Protein AF-0000000084509939 (afdb_homodimer)

Secondary structure (DSSP, 8-state):
-----------------------------------------------------------GGGG-HHHHHHHHHHS-HHHHHHHHTT-HHHHHHHHHHHTTSPEEHHHHHHHHS-EEE-TTTSSEEESSPPPHHHHHHIIIIIGGG--EEEE----STTS-PBPHHHHHHHHHH-SSS-S-TT--EEEE--SSHHHHHHGGGT--TT--EEEEEE-S--HHHHHHHHHHHHHH-TT-SEEEEEESS-HHHHHHHHHHHHHH-TT--EEEEETT---HHHHHHHHT-TT--EEEEE-PSPP--GGGTTT--GGGPPTTBSTT--EEEEE--HHHHHHHHHSTTB-GGG--EEEEE-SSPPPHHHHHHHHHHHHHH-TT--EEEEEE--S---SSPPPPPBHHHHGGGGG-SS--EEEEEESS--B--HHHHHHHHHH-TT--EEEE----S---TT----BGGGHHHHHHH-TT--EEE---BTTS-----SSPPPPPSS--EEE-TT-B--GGGHHHHHHHHHHHS-TTPEEE-S----TT---HHHHS-S---S-HHHHHHHHHHHHHHHHHHHHHHHHHHHHHHHHHHHHHHHHHHHHHHHHHHH--/-----------------------------------------------------------GGGG-HHHHHHHHHHS-HHHHHHHHTT-HHHHHHHHHHHTTSPEEHHHHHHHHS-EEE-TTTS-EEESSPPPHHHHHHIIIIIGGG--EEEE----STTS-PBPHHHHHHHHHH-SSS-S-TT--EEEE--SSHHHHHHGGGT--TT--EEEEEE-S--HHHHHHHHHHHHHH-TT-SEEEEEESS-HHHHHHHHHHHHHH-TT--EEEEETT---HHHHHHHHT-TT--EEEEE-PSPP--GGGTTT--GGGPPTTBSTT--EEEEE--HHHHHHHHHSTTB-GGG--EEEEE-SSPPPHHHHHHHHHHHHHH-TT--EEEEEE--S---SSPPPPPBHHHHGGGGG-SS--EEEEEESS--B--HHHHHHHHHH-TT--EEEE----S---TT----BGGGHHHHHHH-TT--EEE---BTTS-----SSPPPPPSS--EEE-TT-B--GGGHHHHHHHHHHHS-TTPEEE-S----TT---HHHHSSS---S-HHHHHHHHHHHHHHHHHHHHHHHHHHHHHHHHHHHHHHHHHHHHHHHHHHH--

InterPro domains:
  IPR032675 Leucine-rich repeat domain superfamily [G3DSA:3.80.10.10] (161-528)

Structure (mmCIF, N/CA/C/O backbone):
data_AF-0000000084509939-model_v1
#
loop_
_entity.id
_entity.type
_entity.pdbx_description
1 polymer 'Leucine-rich repeat-containing G-protein coupled receptor 4'
#
loop_
_atom_site.group_PDB
_atom_site.id
_atom_site.type_symbol
_atom_site.label_atom_id
_atom_site.label_alt_id
_atom_site.label_comp_id
_atom_site.label_asym_id
_atom_site.label_entity_id
_atom_site.label_seq_id
_atom_site.pdbx_PDB_ins_code
_atom_site.Cartn_x
_atom_site.Cartn_y
_atom_site.Cartn_z
_atom_site.occupancy
_atom_site.B_iso_or_equiv
_atom_site.auth_seq_id
_atom_site.auth_comp_id
_atom_site.auth_asym_id
_atom_site.auth_atom_id
_atom_site.pdbx_PDB_model_num
ATOM 1 N N . MET A 1 1 ? -34.281 -9.242 31.359 1 20.73 1 MET A N 1
ATOM 2 C CA . MET A 1 1 ? -34.844 -9.719 30.094 1 20.73 1 MET A CA 1
ATOM 3 C C . MET A 1 1 ? -34.188 -9 28.906 1 20.73 1 MET A C 1
ATOM 5 O O . MET A 1 1 ? -34.375 -7.789 28.75 1 20.73 1 MET A O 1
ATOM 9 N N . ALA A 1 2 ? -32.906 -9.43 28.641 1 23.05 2 ALA A N 1
ATOM 10 C CA . ALA A 1 2 ? -31.812 -8.883 27.828 1 23.05 2 ALA A CA 1
ATOM 11 C C . ALA A 1 2 ? -32.219 -8.727 26.375 1 23.05 2 ALA A C 1
ATOM 13 O O . ALA A 1 2 ? -32.656 -9.695 25.734 1 23.05 2 ALA A O 1
ATOM 14 N N . ASN A 1 3 ? -32.938 -7.637 26 1 22.17 3 ASN A N 1
ATOM 15 C CA . ASN A 1 3 ? -33.562 -7.363 24.703 1 22.17 3 ASN A CA 1
ATOM 16 C C . ASN A 1 3 ? -32.562 -7.547 23.562 1 22.17 3 ASN A C 1
ATOM 18 O O . ASN A 1 3 ? -31.531 -6.867 23.516 1 22.17 3 ASN A O 1
ATOM 22 N N . ASP A 1 4 ? -32.375 -8.812 23.109 1 22.84 4 ASP A N 1
ATOM 23 C CA . ASP A 1 4 ? -31.594 -9.453 22.062 1 22.84 4 ASP A CA 1
ATOM 24 C C . ASP A 1 4 ? -31.781 -8.75 20.719 1 22.84 4 ASP A C 1
ATOM 26 O O . ASP A 1 4 ? -32.75 -9.008 20 1 22.84 4 ASP A O 1
ATOM 30 N N . ASN A 1 5 ? -31.641 -7.41 20.656 1 23.88 5 ASN A N 1
ATOM 31 C CA . ASN A 1 5 ? -31.844 -6.664 19.422 1 23.88 5 ASN A CA 1
ATOM 32 C C . ASN A 1 5 ? -31.031 -7.242 18.281 1 23.88 5 ASN A C 1
ATOM 34 O O . ASN A 1 5 ? -29.797 -7.312 18.359 1 23.88 5 ASN A O 1
ATOM 38 N N . GLU A 1 6 ? -31.594 -8.18 17.5 1 23 6 GLU A N 1
ATOM 39 C CA . GLU A 1 6 ? -31.172 -8.898 16.297 1 23 6 GLU A CA 1
ATOM 40 C C . GLU A 1 6 ? -30.719 -7.938 15.203 1 23 6 GLU A C 1
ATOM 42 O O . GLU A 1 6 ? -31.516 -7.152 14.688 1 23 6 GLU A O 1
ATOM 47 N N . THR A 1 7 ? -29.594 -7.266 15.336 1 23.66 7 THR A N 1
ATOM 48 C CA . THR A 1 7 ? -29.094 -6.391 14.289 1 23.66 7 THR A CA 1
ATOM 49 C C . THR A 1 7 ? -28.938 -7.152 12.977 1 23.66 7 THR A C 1
ATOM 51 O O . THR A 1 7 ? -28.234 -8.164 12.922 1 23.66 7 THR A O 1
ATOM 54 N N . ILE A 1 8 ? -29.906 -7.137 12.117 1 23.52 8 ILE A N 1
ATOM 55 C CA . ILE A 1 8 ? -29.969 -7.672 10.766 1 23.52 8 ILE A CA 1
ATOM 56 C C . ILE A 1 8 ? -28.828 -7.094 9.93 1 23.52 8 ILE A C 1
ATOM 58 O O . ILE A 1 8 ? -28.703 -5.875 9.797 1 23.52 8 ILE A O 1
ATOM 62 N N . VAL A 1 9 ? -27.656 -7.695 9.953 1 24.16 9 VAL A N 1
ATOM 63 C CA . VAL A 1 9 ? -26.547 -7.27 9.117 1 24.16 9 VAL A CA 1
ATOM 64 C C . VAL A 1 9 ? -26.859 -7.543 7.648 1 24.16 9 VAL A C 1
ATOM 66 O O . VAL A 1 9 ? -27.172 -8.68 7.277 1 24.16 9 VAL A O 1
ATOM 69 N N . ASN A 1 10 ? -27.375 -6.621 6.902 1 24.45 10 ASN A N 1
ATOM 70 C CA . ASN A 1 10 ? -27.625 -6.668 5.469 1 24.45 10 ASN A CA 1
ATOM 71 C C . ASN A 1 10 ? -26.375 -7.062 4.688 1 24.45 10 ASN A C 1
ATOM 73 O O . ASN A 1 10 ? -25.391 -6.312 4.656 1 24.45 10 ASN A O 1
ATOM 77 N N . VAL A 1 11 ? -26.141 -8.352 4.652 1 25.95 11 VAL A N 1
ATOM 78 C CA . VAL A 1 11 ? -25.031 -8.883 3.855 1 25.95 11 VAL A CA 1
ATOM 79 C C . VAL A 1 11 ? -25.375 -8.781 2.371 1 25.95 11 VAL A C 1
ATOM 81 O O . VAL A 1 11 ? -26.391 -9.32 1.922 1 25.95 11 VAL A O 1
ATOM 84 N N . PHE A 1 12 ? -25.031 -7.793 1.633 1 25.56 12 PHE A N 1
ATOM 85 C CA . PHE A 1 12 ? -25.188 -7.645 0.191 1 25.56 12 PHE A CA 1
ATOM 86 C C . PHE A 1 12 ? -24.484 -8.773 -0.55 1 25.56 12 PHE A C 1
ATOM 88 O O . PHE A 1 12 ? -23.266 -8.922 -0.438 1 25.56 12 PHE A O 1
ATOM 95 N N . ILE A 1 13 ? -25.188 -9.836 -0.765 1 26.2 13 ILE A N 1
ATOM 96 C CA . ILE A 1 13 ? -24.688 -10.945 -1.573 1 26.2 13 ILE A CA 1
ATOM 97 C C . ILE A 1 13 ? -24.703 -10.555 -3.049 1 26.2 13 ILE A C 1
ATOM 99 O O . ILE A 1 13 ? -25.766 -10.242 -3.602 1 26.2 13 ILE A O 1
ATOM 103 N N . VAL A 1 14 ? -23.672 -10.086 -3.648 1 27.58 14 VAL A N 1
ATOM 104 C CA . VAL A 1 14 ? -23.609 -9.797 -5.078 1 27.58 14 VAL A CA 1
ATOM 105 C C . VAL A 1 14 ? -23.719 -11.102 -5.871 1 27.58 14 VAL A C 1
ATOM 107 O O . VAL A 1 14 ? -22.969 -12.047 -5.641 1 27.58 14 VAL A O 1
ATOM 110 N N . PRO A 1 15 ? -24.844 -11.383 -6.508 1 26.11 15 PRO A N 1
ATOM 111 C CA . PRO A 1 15 ? -25.047 -12.609 -7.293 1 26.11 15 PRO A CA 1
ATOM 112 C C . PRO A 1 15 ? -23.984 -12.805 -8.367 1 26.11 15 PRO A C 1
ATOM 114 O O . PRO A 1 15 ? -23.422 -11.836 -8.867 1 26.11 15 PRO A O 1
ATOM 117 N N . PRO A 1 16 ? -23.375 -13.969 -8.438 1 25.27 16 PRO A N 1
ATOM 118 C CA . PRO A 1 16 ? -22.391 -14.266 -9.477 1 25.27 16 PRO A CA 1
ATOM 119 C C . PRO A 1 16 ? -22.922 -14.023 -10.883 1 25.27 16 PRO A C 1
ATOM 121 O O . PRO A 1 16 ? -24.109 -14.25 -11.141 1 25.27 16 PRO A O 1
ATOM 124 N N . SER A 1 17 ? -22.484 -13.047 -11.641 1 26.73 17 SER A N 1
ATOM 125 C CA . SER A 1 17 ? -22.891 -12.703 -13 1 26.73 17 SER A CA 1
ATOM 126 C C . SER A 1 17 ? -22.844 -13.922 -13.914 1 26.73 17 SER A C 1
ATOM 128 O O . SER A 1 17 ? -21.859 -14.648 -13.93 1 26.73 17 SER A O 1
ATOM 130 N N . ASP A 1 18 ? -23.984 -14.516 -14.289 1 26.31 18 ASP A N 1
ATOM 131 C CA . ASP A 1 18 ? -24.219 -15.555 -15.289 1 26.31 18 ASP A CA 1
ATOM 132 C C . ASP A 1 18 ? -23.5 -15.234 -16.594 1 26.31 18 ASP A C 1
ATOM 134 O O . ASP A 1 18 ? -23.641 -14.141 -17.141 1 26.31 18 ASP A O 1
ATOM 138 N N . GLU A 1 19 ? -22.375 -15.844 -16.922 1 25.52 19 GLU A N 1
ATOM 139 C CA . GLU A 1 19 ? -21.641 -15.82 -18.188 1 25.52 19 GLU A CA 1
ATOM 140 C C . GLU A 1 19 ? -22.562 -16.156 -19.359 1 25.52 19 GLU A C 1
ATOM 142 O O . GLU A 1 19 ? -23.016 -17.297 -19.484 1 25.52 19 GLU A O 1
ATOM 147 N N . SER A 1 20 ? -23.5 -15.242 -19.781 1 25.17 20 SER A N 1
ATOM 148 C CA . SER A 1 20 ? -24.359 -15.438 -20.938 1 25.17 20 SER A CA 1
ATOM 149 C C . SER A 1 20 ? -23.531 -15.789 -22.172 1 25.17 20 SER A C 1
ATOM 151 O O . SER A 1 20 ? -22.453 -15.234 -22.391 1 25.17 20 SER A O 1
ATOM 153 N N . ASN A 1 21 ? -23.688 -17.031 -22.734 1 23.33 21 ASN A N 1
ATOM 154 C CA . ASN A 1 21 ? -23.281 -17.641 -23.984 1 23.33 21 ASN A CA 1
ATOM 155 C C . ASN A 1 21 ? -23.609 -16.734 -25.172 1 23.33 21 ASN A C 1
ATOM 157 O O . ASN A 1 21 ? -24.766 -16.344 -25.359 1 23.33 21 ASN A O 1
ATOM 161 N N . ASP A 1 22 ? -22.719 -15.961 -25.672 1 25.33 22 ASP A N 1
ATOM 162 C CA . ASP A 1 22 ? -22.734 -15.078 -26.828 1 25.33 22 ASP A CA 1
ATOM 163 C C . ASP A 1 22 ? -23.141 -15.828 -28.094 1 25.33 22 ASP A C 1
ATOM 165 O O . ASP A 1 22 ? -22.312 -16.453 -28.75 1 25.33 22 ASP A O 1
ATOM 169 N N . GLU A 1 23 ? -24.328 -16.594 -28.156 1 22.03 23 GLU A N 1
ATOM 170 C CA . GLU A 1 23 ? -24.766 -17.156 -29.422 1 22.03 23 GLU A CA 1
ATOM 171 C C . GLU A 1 23 ? -24.859 -16.078 -30.5 1 22.03 23 GLU A C 1
ATOM 173 O O . GLU A 1 23 ? -25.047 -14.906 -30.203 1 22.03 23 GLU A O 1
ATOM 178 N N . GLN A 1 24 ? -24.531 -16.453 -31.812 1 25.64 24 GLN A N 1
ATOM 179 C CA . GLN A 1 24 ? -24.438 -15.844 -33.125 1 25.64 24 GLN A CA 1
ATOM 180 C C . GLN A 1 24 ? -25.75 -15.133 -33.5 1 25.64 24 GLN A C 1
ATOM 182 O O . GLN A 1 24 ? -26.797 -15.773 -33.625 1 25.64 24 GLN A O 1
ATOM 187 N N . SER A 1 25 ? -26.047 -13.984 -32.906 1 21.17 25 SER A N 1
ATOM 188 C CA . SER A 1 25 ? -27.281 -13.234 -33.125 1 21.17 25 SER A CA 1
ATOM 189 C C . SER A 1 25 ? -27.469 -12.922 -34.594 1 21.17 25 SER A C 1
ATOM 191 O O . SER A 1 25 ? -26.688 -12.195 -35.219 1 21.17 25 SER A O 1
ATOM 193 N N . ALA A 1 26 ? -27.859 -13.961 -35.438 1 24.09 26 ALA A N 1
ATOM 194 C CA . ALA A 1 26 ? -28.344 -13.828 -36.812 1 24.09 26 ALA A CA 1
ATOM 195 C C . ALA A 1 26 ? -29.297 -12.633 -36.938 1 24.09 26 ALA A C 1
ATOM 197 O O . ALA A 1 26 ? -30.031 -12.32 -36 1 24.09 26 ALA A O 1
ATOM 198 N N . ASP A 1 27 ? -29.172 -11.68 -37.906 1 24.14 27 ASP A N 1
ATOM 199 C CA . ASP A 1 27 ? -29.75 -10.414 -38.344 1 24.14 27 ASP A CA 1
ATOM 200 C C . ASP A 1 27 ? -31.234 -10.562 -38.625 1 24.14 27 ASP A C 1
ATOM 202 O O . ASP A 1 27 ? -31.656 -10.719 -39.781 1 24.14 27 ASP A O 1
ATOM 206 N N . VAL A 1 28 ? -31.953 -11.547 -37.969 1 23.78 28 VAL A N 1
ATOM 207 C CA . VAL A 1 28 ? -33.281 -11.781 -38.5 1 23.78 28 VAL A CA 1
ATOM 208 C C . VAL A 1 28 ? -34.094 -10.484 -38.469 1 23.78 28 VAL A C 1
ATOM 210 O O . VAL A 1 28 ? -34 -9.703 -37.531 1 23.78 28 VAL A O 1
ATOM 213 N N . GLY A 1 29 ? -34.531 -9.969 -39.656 1 22.73 29 GLY A N 1
ATOM 214 C CA . GLY A 1 29 ? -35.281 -8.836 -40.188 1 22.73 29 GLY A CA 1
ATOM 215 C C . GLY A 1 29 ? -36.594 -8.617 -39.438 1 22.73 29 GLY A C 1
ATOM 216 O O . GLY A 1 29 ? -37.5 -9.445 -39.5 1 22.73 29 GLY A O 1
ATOM 217 N N . PHE A 1 30 ? -36.531 -8.297 -38.125 1 22.14 30 PHE A N 1
ATOM 218 C CA . PHE A 1 30 ? -37.688 -8.297 -37.219 1 22.14 30 PHE A CA 1
ATOM 219 C C . PHE A 1 30 ? -38.75 -7.34 -37.719 1 22.14 30 PHE A C 1
ATOM 221 O O . PHE A 1 30 ? -38.469 -6.156 -37.938 1 22.14 30 PHE A O 1
ATOM 228 N N . GLU A 1 31 ? -39.656 -7.852 -38.594 1 22.23 31 GLU A N 1
ATOM 229 C CA . GLU A 1 31 ? -40.875 -7.227 -39.125 1 22.23 31 GLU A CA 1
ATOM 230 C C . GLU A 1 31 ? -41.656 -6.539 -38 1 22.23 31 GLU A C 1
ATOM 232 O O . GLU A 1 31 ? -41.719 -7.039 -36.875 1 22.23 31 GLU A O 1
ATOM 237 N N . GLU A 1 32 ? -41.875 -5.188 -38.125 1 23.06 32 GLU A N 1
ATOM 238 C CA . GLU A 1 32 ? -42.469 -4.148 -37.281 1 23.06 32 GLU A CA 1
ATOM 239 C C . GLU A 1 32 ? -43.906 -4.512 -36.875 1 23.06 32 GLU A C 1
ATOM 241 O O . GLU A 1 32 ? -44.844 -4.219 -37.625 1 23.06 32 GLU A O 1
ATOM 246 N N . ARG A 1 33 ? -44.156 -5.832 -36.594 1 22.73 33 ARG A N 1
ATOM 247 C CA . ARG A 1 33 ? -45.594 -6.059 -36.438 1 22.73 33 ARG A CA 1
ATOM 248 C C . ARG A 1 33 ? -46.188 -5.129 -35.406 1 22.73 33 ARG A C 1
ATOM 250 O O . ARG A 1 33 ? -45.594 -4.871 -34.375 1 22.73 33 ARG A O 1
ATOM 257 N N . ASP A 1 34 ? -47.219 -4.332 -35.781 1 24.91 34 ASP A N 1
ATOM 258 C CA . ASP A 1 34 ? -48.062 -3.305 -35.156 1 24.91 34 ASP A CA 1
ATOM 259 C C . ASP A 1 34 ? -48.75 -3.828 -33.906 1 24.91 34 ASP A C 1
ATOM 261 O O . ASP A 1 34 ? -49.656 -4.656 -33.969 1 24.91 34 ASP A O 1
ATOM 265 N N . VAL A 1 35 ? -47.969 -4.344 -32.938 1 25.38 35 VAL A N 1
ATOM 266 C CA . VAL A 1 35 ? -48.688 -4.98 -31.844 1 25.38 35 VAL A CA 1
ATOM 267 C C . VAL A 1 35 ? -49.656 -3.98 -31.234 1 25.38 35 VAL A C 1
ATOM 269 O O . VAL A 1 35 ? -49.281 -2.863 -30.875 1 25.38 35 VAL A O 1
ATOM 272 N N . PRO A 1 36 ? -50.906 -4.195 -31.484 1 26.58 36 PRO A N 1
ATOM 273 C CA . PRO A 1 36 ? -52 -3.32 -31.062 1 26.58 36 PRO A CA 1
ATOM 274 C C . PRO A 1 36 ? -51.969 -3.008 -29.578 1 26.58 36 PRO A C 1
ATOM 276 O O . PRO A 1 36 ? -51.438 -3.789 -28.781 1 26.58 36 PRO A O 1
ATOM 279 N N . GLU A 1 37 ? -52.062 -1.701 -29.234 1 24.56 37 GLU A N 1
ATOM 280 C CA . GLU A 1 37 ? -51.969 -0.958 -27.984 1 24.56 37 GLU A CA 1
ATOM 281 C C . GLU A 1 37 ? -53.031 -1.465 -26.984 1 24.56 37 GLU A C 1
ATOM 283 O O . GLU A 1 37 ? -54.156 -0.996 -26.969 1 24.56 37 GLU A O 1
ATOM 288 N N . THR A 1 38 ? -53.281 -2.846 -27.031 1 24.39 38 THR A N 1
ATOM 289 C CA . THR A 1 38 ? -54.438 -3.131 -26.188 1 24.39 38 THR A CA 1
ATOM 290 C C . THR A 1 38 ? -54.219 -2.637 -24.766 1 24.39 38 THR A C 1
ATOM 292 O O . THR A 1 38 ? -53.188 -2.902 -24.172 1 24.39 38 THR A O 1
ATOM 295 N N . GLU A 1 39 ? -55 -1.62 -24.375 1 25.25 39 GLU A N 1
ATOM 296 C CA . GLU A 1 39 ? -55.156 -0.875 -23.125 1 25.25 39 GLU A CA 1
ATOM 297 C C . GLU A 1 39 ? -55.375 -1.812 -21.953 1 25.25 39 GLU A C 1
ATOM 299 O O . GLU A 1 39 ? -56.5 -2.322 -21.766 1 25.25 39 GLU A O 1
ATOM 304 N N . VAL A 1 40 ? -54.562 -2.855 -21.812 1 26.48 40 VAL A N 1
ATOM 305 C CA . VAL A 1 40 ? -54.969 -3.771 -20.75 1 26.48 40 VAL A CA 1
ATOM 306 C C . VAL A 1 40 ? -55.031 -3.027 -19.422 1 26.48 40 VAL A C 1
ATOM 308 O O . VAL A 1 40 ? -54.062 -2.348 -19.031 1 26.48 40 VAL A O 1
ATOM 311 N N . THR A 1 41 ? -56.188 -2.652 -19.031 1 26.23 41 THR A N 1
ATOM 312 C CA . THR A 1 41 ? -56.562 -2.01 -17.781 1 26.23 41 THR A CA 1
ATOM 313 C C . THR A 1 41 ? -56.062 -2.799 -16.578 1 26.23 41 THR A C 1
ATOM 315 O O . THR A 1 41 ? -56.406 -3.963 -16.391 1 26.23 41 THR A O 1
ATOM 318 N N . ILE A 1 42 ? -54.812 -2.621 -16.297 1 26.47 42 ILE A N 1
ATOM 319 C CA . ILE A 1 42 ? -54.188 -3.322 -15.18 1 26.47 42 ILE A CA 1
ATOM 320 C C . ILE A 1 42 ? -54.969 -3.062 -13.898 1 26.47 42 ILE A C 1
ATOM 322 O O . ILE A 1 42 ? -55.062 -1.919 -13.445 1 26.47 42 ILE A O 1
ATOM 326 N N . GLU A 1 43 ? -56.062 -3.785 -13.828 1 26.62 43 GLU A N 1
ATOM 327 C CA . GLU A 1 43 ? -56.844 -3.701 -12.602 1 26.62 43 GLU A CA 1
ATOM 328 C C . GLU A 1 43 ? -55.969 -3.887 -11.367 1 26.62 43 GLU A C 1
ATOM 330 O O . GLU A 1 43 ? -55 -4.648 -11.398 1 26.62 43 GLU A O 1
ATOM 335 N N . ASN A 1 44 ? -55.969 -2.857 -10.539 1 25.64 44 ASN A N 1
ATOM 336 C CA . ASN A 1 44 ? -55.25 -2.688 -9.281 1 25.64 44 ASN A CA 1
ATOM 337 C C . ASN A 1 44 ? -55.406 -3.904 -8.375 1 25.64 44 ASN A C 1
ATOM 339 O O . ASN A 1 44 ? -56.531 -4.238 -7.977 1 25.64 44 ASN A O 1
ATOM 343 N N . PRO A 1 45 ? -54.688 -5.043 -8.75 1 28.34 45 PRO A N 1
ATOM 344 C CA . PRO A 1 45 ? -55 -6.195 -7.898 1 28.34 45 PRO A CA 1
ATOM 345 C C . PRO A 1 45 ? -55.031 -5.836 -6.414 1 28.34 45 PRO A C 1
ATOM 347 O O . PRO A 1 45 ? -54.344 -4.93 -5.969 1 28.34 45 PRO A O 1
ATOM 350 N N . GLU A 1 46 ? -56.156 -5.93 -5.793 1 29.41 46 GLU A N 1
ATOM 351 C CA . GLU A 1 46 ? -56.438 -5.777 -4.371 1 29.41 46 GLU A CA 1
ATOM 352 C C . GLU A 1 46 ? -55.375 -6.434 -3.504 1 29.41 46 GLU A C 1
ATOM 354 O O . GLU A 1 46 ? -54.969 -7.57 -3.756 1 29.41 46 GLU A O 1
ATOM 359 N N . GLU A 1 47 ? -54.531 -5.57 -2.93 1 29.3 47 GLU A N 1
ATOM 360 C CA . GLU A 1 47 ? -53.406 -5.844 -2.004 1 29.3 47 GLU A CA 1
ATOM 361 C C . GLU A 1 47 ? -53.844 -6.848 -0.935 1 29.3 47 GLU A C 1
ATOM 363 O O . GLU A 1 47 ? -54.531 -6.488 0.026 1 29.3 47 GLU A O 1
ATOM 368 N N . THR A 1 48 ? -54.406 -8.008 -1.347 1 31.06 48 THR A N 1
ATOM 369 C CA . THR A 1 48 ? -54.688 -8.914 -0.232 1 31.06 48 THR A CA 1
ATOM 370 C C . THR A 1 48 ? -53.438 -9.109 0.619 1 31.06 48 THR A C 1
ATOM 372 O O . THR A 1 48 ? -52.375 -9.5 0.106 1 31.06 48 THR A O 1
ATOM 375 N N . SER A 1 49 ? -53.25 -8.328 1.673 1 28.83 49 SER A N 1
ATOM 376 C CA . SER A 1 49 ? -52.281 -8.352 2.752 1 28.83 49 SER A CA 1
ATOM 377 C C . SER A 1 49 ? -52.062 -9.766 3.279 1 28.83 49 SER A C 1
ATOM 379 O O . SER A 1 49 ? -52.875 -10.258 4.086 1 28.83 49 SER A O 1
ATOM 381 N N . LYS A 1 50 ? -51.906 -10.773 2.4 1 33.5 50 LYS A N 1
ATOM 382 C CA . LYS A 1 50 ? -51.688 -12.086 3.006 1 33.5 50 LYS A CA 1
ATOM 383 C C . LYS A 1 50 ? -50.625 -12.008 4.105 1 33.5 50 LYS A C 1
ATOM 385 O O . LYS A 1 50 ? -49.562 -11.414 3.91 1 33.5 50 LYS A O 1
ATOM 390 N N . THR A 1 51 ? -51 -12.094 5.215 1 33.44 51 THR A N 1
ATOM 391 C CA . THR A 1 51 ? -50.25 -12.203 6.457 1 33.44 51 THR A CA 1
ATOM 392 C C . THR A 1 51 ? -49.094 -13.188 6.309 1 33.44 51 THR A C 1
ATOM 394 O O . THR A 1 51 ? -49.312 -14.336 5.91 1 33.44 51 THR A O 1
ATOM 397 N N . PRO A 1 52 ? -47.938 -12.711 5.961 1 32.34 52 PRO A N 1
ATOM 398 C CA . PRO A 1 52 ? -46.812 -13.633 5.742 1 32.34 52 PRO A CA 1
ATOM 399 C C . PRO A 1 52 ? -46.781 -14.773 6.758 1 32.34 52 PRO A C 1
ATOM 401 O O . PRO A 1 52 ? -46.969 -14.539 7.957 1 32.34 52 PRO A O 1
ATOM 404 N N . GLU A 1 53 ? -47.375 -15.938 6.418 1 35.44 53 GLU A N 1
ATOM 405 C CA . GLU A 1 53 ? -47.281 -17.109 7.285 1 35.44 53 GLU A CA 1
ATOM 406 C C . GLU A 1 53 ? -45.875 -17.219 7.906 1 35.44 53 GLU A C 1
ATOM 408 O O . GLU A 1 53 ? -44.875 -16.891 7.262 1 35.44 53 GLU A O 1
ATOM 413 N N . PRO A 1 54 ? -45.812 -17.156 9.227 1 36.56 54 PRO A N 1
ATOM 414 C CA . PRO A 1 54 ? -44.531 -17.281 9.922 1 36.56 54 PRO A CA 1
ATOM 415 C C . PRO A 1 54 ? -43.656 -18.375 9.336 1 36.56 54 PRO A C 1
ATOM 417 O O . PRO A 1 54 ? -44.156 -19.422 8.898 1 36.56 54 PRO A O 1
ATOM 420 N N . LEU A 1 55 ? -42.656 -18.016 8.602 1 39.91 55 LEU A N 1
ATOM 421 C CA . LEU A 1 55 ? -41.719 -19.016 8.125 1 39.91 55 LEU A CA 1
ATOM 422 C C . LEU A 1 55 ? -41.531 -20.125 9.156 1 39.91 55 LEU A C 1
ATOM 424 O O . LEU A 1 55 ? -41.469 -19.844 10.359 1 39.91 55 LEU A O 1
ATOM 428 N N . PRO A 1 56 ? -42.031 -21.312 8.875 1 40.94 56 PRO A N 1
ATOM 429 C CA . PRO A 1 56 ? -41.906 -22.406 9.836 1 40.94 56 PRO A CA 1
ATOM 430 C C . PRO A 1 56 ? -40.531 -22.422 10.516 1 40.94 56 PRO A C 1
ATOM 432 O O . PRO A 1 56 ? -39.562 -21.844 9.984 1 40.94 56 PRO A O 1
ATOM 435 N N . ASP A 1 57 ? -40.5 -22.656 11.82 1 43.97 57 ASP A N 1
ATOM 436 C CA . ASP A 1 57 ? -39.312 -22.844 12.672 1 43.97 57 ASP A CA 1
ATOM 437 C C . ASP A 1 57 ? -38.25 -23.641 11.953 1 43.97 57 ASP A C 1
ATOM 439 O O . ASP A 1 57 ? -38.531 -24.688 11.367 1 43.97 57 ASP A O 1
ATOM 443 N N . PRO A 1 58 ? -37.219 -22.938 11.445 1 48.81 58 PRO A N 1
ATOM 444 C CA . PRO A 1 58 ? -36.188 -23.719 10.75 1 48.81 58 PRO A CA 1
ATOM 445 C C . PRO A 1 58 ? -35.906 -25.047 11.43 1 48.81 58 PRO A C 1
ATOM 447 O O . PRO A 1 58 ? -36.125 -25.188 12.641 1 48.81 58 PRO A O 1
ATOM 450 N N . HIS A 1 59 ? -36 -26.141 10.688 1 52.88 59 HIS A N 1
ATOM 451 C CA . HIS A 1 59 ? -35.688 -27.469 11.188 1 52.88 59 HIS A CA 1
ATOM 452 C C . HIS A 1 59 ? -34.469 -27.453 12.094 1 52.88 59 HIS A C 1
ATOM 454 O O . HIS A 1 59 ? -33.469 -26.781 11.789 1 52.88 59 HIS A O 1
ATOM 460 N N . PRO A 1 60 ? -34.562 -27.891 13.32 1 55.16 60 PRO A N 1
ATOM 461 C CA . PRO A 1 60 ? -33.469 -27.891 14.312 1 55.16 60 PRO A CA 1
ATOM 462 C C . PRO A 1 60 ? -32.125 -28.344 13.742 1 55.16 60 PRO A C 1
ATOM 464 O O . PRO A 1 60 ? -31.078 -28 14.266 1 55.16 60 PRO A O 1
ATOM 467 N N . ALA A 1 61 ? -32.188 -29.156 12.82 1 54.62 61 ALA A N 1
ATOM 468 C CA . ALA A 1 61 ? -30.938 -29.625 12.227 1 54.62 61 ALA A CA 1
ATOM 469 C C . ALA A 1 61 ? -30.172 -28.469 11.602 1 54.62 61 ALA A C 1
ATOM 471 O O . ALA A 1 61 ? -28.938 -28.516 11.5 1 54.62 61 ALA A O 1
ATOM 472 N N . LEU A 1 62 ? -30.906 -27.453 11.281 1 57.69 62 LEU A N 1
ATOM 473 C CA . LEU A 1 62 ? -30.25 -26.297 10.664 1 57.69 62 LEU A CA 1
ATOM 474 C C . LEU A 1 62 ? -29.609 -25.406 11.719 1 57.69 62 LEU A C 1
ATOM 476 O O . LEU A 1 62 ? -28.922 -24.438 11.383 1 57.69 62 LEU A O 1
ATOM 480 N N . LEU A 1 63 ? -29.828 -25.828 12.93 1 59.22 63 LEU A N 1
ATOM 481 C CA . LEU A 1 63 ? -29.172 -25.141 14.031 1 59.22 63 LEU A CA 1
ATOM 482 C C . LEU A 1 63 ? -27.781 -25.703 14.281 1 59.22 63 LEU A C 1
ATOM 484 O O . LEU A 1 63 ? -26.969 -25.109 15 1 59.22 63 LEU A O 1
ATOM 488 N N . LEU A 1 64 ? -27.5 -26.891 13.719 1 58.66 64 LEU A N 1
ATOM 489 C CA . LEU A 1 64 ? -26.203 -27.516 13.922 1 58.66 64 LEU A CA 1
ATOM 490 C C . LEU A 1 64 ? -25.219 -27.109 12.836 1 58.66 64 LEU A C 1
ATOM 492 O O . LEU A 1 64 ? -25.516 -27.266 11.641 1 58.66 64 LEU A O 1
ATOM 496 N N . GLU A 1 65 ? -24.125 -26.625 13.266 1 63.62 65 GLU A N 1
ATOM 497 C CA . GLU A 1 65 ? -23.109 -26.094 12.375 1 63.62 65 GLU A CA 1
ATOM 498 C C . GLU A 1 65 ? -22.578 -27.156 11.422 1 63.62 65 GLU A C 1
ATOM 500 O O . GLU A 1 65 ? -22.328 -26.891 10.242 1 63.62 65 GLU A O 1
ATOM 505 N N . ASP A 1 66 ? -22.547 -28.359 11.922 1 60.94 66 ASP A N 1
ATOM 506 C CA . ASP A 1 66 ? -21.984 -29.438 11.125 1 60.94 66 ASP A CA 1
ATOM 507 C C . ASP A 1 66 ? -22.922 -29.812 9.977 1 60.94 66 ASP A C 1
ATOM 509 O O . ASP A 1 66 ? -22.469 -30.125 8.875 1 60.94 66 ASP A O 1
ATOM 513 N N . VAL A 1 67 ? -24.109 -29.781 10.203 1 62.22 67 VAL A N 1
ATOM 514 C CA . VAL A 1 67 ? -25.094 -30.078 9.172 1 62.22 67 VAL A CA 1
ATOM 515 C C . VAL A 1 67 ? -25.109 -28.953 8.133 1 62.22 67 VAL A C 1
ATOM 517 O O . VAL A 1 67 ? -25.156 -29.219 6.93 1 62.22 67 VAL A O 1
ATOM 520 N N . LEU A 1 68 ? -25.031 -27.781 8.664 1 66.19 68 LEU A N 1
ATOM 521 C CA . LEU A 1 68 ? -25 -26.656 7.734 1 66.19 68 LEU A CA 1
ATOM 522 C C . LEU A 1 68 ? -23.766 -26.703 6.848 1 66.19 68 LEU A C 1
ATOM 524 O O . LEU A 1 68 ? -23.844 -26.438 5.645 1 66.19 68 LEU A O 1
ATOM 528 N N . ARG A 1 69 ? -22.719 -27.141 7.43 1 67.5 69 ARG A N 1
ATOM 529 C CA . ARG A 1 69 ? -21.484 -27.281 6.664 1 67.5 69 ARG A CA 1
ATOM 530 C C . ARG A 1 69 ? -21.641 -28.297 5.539 1 67.5 69 ARG A C 1
ATOM 532 O O . ARG A 1 69 ? -21.203 -28.062 4.414 1 67.5 69 ARG A O 1
ATOM 539 N N . THR A 1 70 ? -22.281 -29.344 5.891 1 63.25 70 THR A N 1
ATOM 540 C CA . THR A 1 70 ? -22.5 -30.391 4.898 1 63.25 70 THR A CA 1
ATOM 541 C C . THR A 1 70 ? -23.453 -29.922 3.801 1 63.25 70 THR A C 1
ATOM 543 O O . THR A 1 70 ? -23.219 -30.188 2.619 1 63.25 70 THR A O 1
ATOM 546 N N . ILE A 1 71 ? -24.438 -29.219 4.148 1 65.06 71 ILE A N 1
ATOM 547 C CA . ILE A 1 71 ? -25.406 -28.719 3.189 1 65.06 71 ILE A CA 1
ATOM 548 C C . ILE A 1 71 ? -24.734 -27.734 2.236 1 65.06 71 ILE A C 1
ATOM 550 O O . ILE A 1 71 ? -24.906 -27.828 1.018 1 65.06 71 ILE A O 1
ATOM 554 N N . PHE A 1 72 ? -23.906 -26.984 2.838 1 68.62 72 PHE A N 1
ATOM 555 C CA . PHE A 1 72 ? -23.344 -25.922 2.004 1 68.62 72 PHE A CA 1
ATOM 556 C C . PHE A 1 72 ? -22.172 -26.453 1.192 1 68.62 72 PHE A C 1
ATOM 558 O O . PHE A 1 72 ? -21.859 -25.922 0.126 1 68.62 72 PHE A O 1
ATOM 565 N N . ASP A 1 73 ? -21.672 -27.484 1.677 1 65.75 73 ASP A N 1
ATOM 566 C CA . ASP A 1 73 ? -20.625 -28.125 0.897 1 65.75 73 ASP A CA 1
ATOM 567 C C . ASP A 1 73 ? -21.172 -28.656 -0.424 1 65.75 73 ASP A C 1
ATOM 569 O O . ASP A 1 73 ? -20.453 -28.734 -1.418 1 65.75 73 ASP A O 1
ATOM 573 N N . TRP A 1 74 ? -22.438 -28.906 -0.357 1 61.97 74 TRP A N 1
ATOM 574 C CA . TRP A 1 74 ? -23.078 -29.5 -1.535 1 61.97 74 TRP A CA 1
ATOM 575 C C . TRP A 1 74 ? -23.844 -28.438 -2.322 1 61.97 74 TRP A C 1
ATOM 577 O O . TRP A 1 74 ? -24.266 -28.688 -3.457 1 61.97 74 TRP A O 1
ATOM 587 N N . ALA A 1 75 ? -24 -27.312 -1.773 1 61.75 75 ALA A N 1
ATOM 588 C CA . ALA A 1 75 ? -24.812 -26.266 -2.398 1 61.75 75 ALA A CA 1
ATOM 589 C C . ALA A 1 75 ? -24.016 -25.516 -3.457 1 61.75 75 ALA A C 1
ATOM 591 O O . ALA A 1 75 ? -22.781 -25.469 -3.402 1 61.75 75 ALA A O 1
ATOM 592 N N . ASP A 1 76 ? -24.797 -25.125 -4.465 1 62.94 76 ASP A N 1
ATOM 593 C CA . ASP A 1 76 ? -24.156 -24.297 -5.48 1 62.94 76 ASP A CA 1
ATOM 594 C C . ASP A 1 76 ? -23.781 -22.938 -4.914 1 62.94 76 ASP A C 1
ATOM 596 O O . ASP A 1 76 ? -24.203 -22.578 -3.814 1 62.94 76 ASP A O 1
ATOM 600 N N . THR A 1 77 ? -22.906 -22.266 -5.547 1 63.31 77 THR A N 1
ATOM 601 C CA . THR A 1 77 ? -22.328 -21.016 -5.09 1 63.31 77 THR A CA 1
ATOM 602 C C . THR A 1 77 ? -23.422 -19.984 -4.766 1 63.31 77 THR A C 1
ATOM 604 O O . THR A 1 77 ? -23.359 -19.328 -3.725 1 63.31 77 THR A O 1
ATOM 607 N N . PRO A 1 78 ? -24.453 -19.922 -5.535 1 62.41 78 PRO A N 1
ATOM 608 C CA . PRO A 1 78 ? -25.484 -18.953 -5.176 1 62.41 78 PRO A CA 1
ATOM 609 C C . PRO A 1 78 ? -26.219 -19.328 -3.885 1 62.41 78 PRO A C 1
ATOM 611 O O . PRO A 1 78 ? -26.562 -18.453 -3.096 1 62.41 78 PRO A O 1
ATOM 614 N N . THR A 1 79 ? -26.406 -20.547 -3.689 1 64.19 79 THR A N 1
ATOM 615 C CA . THR A 1 79 ? -27.062 -21.016 -2.477 1 64.19 79 THR A CA 1
ATOM 616 C C . THR A 1 79 ? -26.188 -20.766 -1.251 1 64.19 79 THR A C 1
ATOM 618 O O . THR A 1 79 ? -26.688 -20.375 -0.193 1 64.19 79 THR A O 1
ATOM 621 N N . ARG A 1 80 ? -24.938 -21.047 -1.42 1 63.06 80 ARG A N 1
ATOM 622 C CA . ARG A 1 80 ? -24 -20.781 -0.327 1 63.06 80 ARG A CA 1
ATOM 623 C C . ARG A 1 80 ? -23.984 -19.297 0.021 1 63.06 80 ARG A C 1
ATOM 625 O O . ARG A 1 80 ? -24 -18.922 1.197 1 63.06 80 ARG A O 1
ATOM 632 N N . ALA A 1 81 ? -23.969 -18.578 -1.036 1 63.94 81 ALA A N 1
ATOM 633 C CA . ALA A 1 81 ? -23.953 -17.125 -0.843 1 63.94 81 ALA A CA 1
ATOM 634 C C . ALA A 1 81 ? -25.234 -16.641 -0.158 1 63.94 81 ALA A C 1
ATOM 636 O O . ALA A 1 81 ? -25.172 -15.797 0.737 1 63.94 81 ALA A O 1
ATOM 637 N N . ALA A 1 82 ? -26.344 -17.172 -0.553 1 64.44 82 ALA A N 1
ATOM 638 C CA . ALA A 1 82 ? -27.625 -16.844 0.056 1 64.44 82 ALA A CA 1
ATOM 639 C C . ALA A 1 82 ? -27.688 -17.297 1.511 1 64.44 82 ALA A C 1
ATOM 641 O O . ALA A 1 82 ? -28.219 -16.594 2.369 1 64.44 82 ALA A O 1
ATOM 642 N N . GLY A 1 83 ? -27.109 -18.406 1.665 1 63.97 83 GLY A N 1
ATOM 643 C CA . GLY A 1 83 ? -27.078 -18.953 3.016 1 63.97 83 GLY A CA 1
ATOM 644 C C . GLY A 1 83 ? -26.25 -18.109 3.973 1 63.97 83 GLY A C 1
ATOM 645 O O . GLY A 1 83 ? -26.594 -17.984 5.152 1 63.97 83 GLY A O 1
ATOM 646 N N . ALA A 1 84 ? -25.125 -17.562 3.414 1 63.5 84 ALA A N 1
ATOM 647 C CA . ALA A 1 84 ? -24.25 -16.734 4.238 1 63.5 84 ALA A CA 1
ATOM 648 C C . ALA A 1 84 ? -24.953 -15.445 4.66 1 63.5 84 ALA A C 1
ATOM 650 O O . ALA A 1 84 ? -24.562 -14.828 5.66 1 63.5 84 ALA A O 1
ATOM 651 N N . ALA A 1 85 ? -25.953 -15.094 3.908 1 60.56 85 ALA A N 1
ATOM 652 C CA . ALA A 1 85 ? -26.641 -13.836 4.16 1 60.56 85 ALA A CA 1
ATOM 653 C C . ALA A 1 85 ? -27.828 -14.031 5.094 1 60.56 85 ALA A C 1
ATOM 655 O O . ALA A 1 85 ? -28.516 -13.07 5.453 1 60.56 85 ALA A O 1
ATOM 656 N N . VAL A 1 86 ? -28.219 -15.289 5.387 1 55.75 86 VAL A N 1
ATOM 657 C CA . VAL A 1 86 ? -29.422 -15.602 6.148 1 55.75 86 VAL A CA 1
ATOM 658 C C . VAL A 1 86 ? -29.203 -15.242 7.617 1 55.75 86 VAL A C 1
ATOM 660 O O . VAL A 1 86 ? -30.031 -14.539 8.211 1 55.75 86 VAL A O 1
ATOM 663 N N . SER A 1 87 ? -28.234 -15.906 8.227 1 61.75 87 SER A N 1
ATOM 664 C CA . SER A 1 87 ? -27.938 -15.672 9.641 1 61.75 87 SER A CA 1
ATOM 665 C C . SER A 1 87 ? -26.453 -15.875 9.93 1 61.75 87 SER A C 1
ATOM 667 O O . SER A 1 87 ? -25.719 -16.391 9.102 1 61.75 87 SER A O 1
ATOM 669 N N . ARG A 1 88 ? -26.047 -15.367 11.062 1 62.16 88 ARG A N 1
ATOM 670 C CA . ARG A 1 88 ? -24.672 -15.531 11.508 1 62.16 88 ARG A CA 1
ATOM 671 C C . ARG A 1 88 ? -24.281 -17 11.586 1 62.16 88 ARG A C 1
ATOM 673 O O . ARG A 1 88 ? -23.141 -17.359 11.328 1 62.16 88 ARG A O 1
ATOM 680 N N . ARG A 1 89 ? -25.281 -17.734 11.945 1 60.84 89 ARG A N 1
ATOM 681 C CA . ARG A 1 89 ? -25.031 -19.156 12.133 1 60.84 89 ARG A CA 1
ATOM 682 C C . ARG A 1 89 ? -24.781 -19.844 10.797 1 60.84 89 ARG A C 1
ATOM 684 O O . ARG A 1 89 ? -23.938 -20.75 10.703 1 60.84 89 ARG A O 1
ATOM 691 N N . PHE A 1 90 ? -25.469 -19.297 9.812 1 63.31 90 PHE A N 1
ATOM 692 C CA . PHE A 1 90 ? -25.328 -19.891 8.484 1 63.31 90 PHE A CA 1
ATOM 693 C C . PHE A 1 90 ? -24.078 -19.375 7.789 1 63.31 90 PHE A C 1
ATOM 695 O O . PHE A 1 90 ? -23.5 -20.047 6.926 1 63.31 90 PHE A O 1
ATOM 702 N N . MET A 1 91 ? -23.75 -18.25 8.305 1 62.91 91 MET A N 1
ATOM 703 C CA . MET A 1 91 ? -22.719 -17.516 7.582 1 62.91 91 MET A CA 1
ATOM 704 C C . MET A 1 91 ? -21.391 -18.281 7.621 1 62.91 91 MET A C 1
ATOM 706 O O . MET A 1 91 ? -20.75 -18.469 6.586 1 62.91 91 MET A O 1
ATOM 710 N N . ARG A 1 92 ? -21.109 -18.734 8.727 1 65.56 92 ARG A N 1
ATOM 711 C CA . ARG A 1 92 ? -19.781 -19.328 8.883 1 65.56 92 ARG A CA 1
ATOM 712 C C . ARG A 1 92 ? -19.641 -20.594 8.055 1 65.56 92 ARG A C 1
ATOM 714 O O . ARG A 1 92 ? -18.719 -20.719 7.242 1 65.56 92 ARG A O 1
ATOM 721 N N . PRO A 1 93 ? -20.594 -21.547 8.211 1 63.62 93 PRO A N 1
ATOM 722 C CA . PRO A 1 93 ? -20.453 -22.75 7.395 1 63.62 93 PRO A CA 1
ATOM 723 C C . PRO A 1 93 ? -20.656 -22.484 5.902 1 63.62 93 PRO A C 1
ATOM 725 O O . PRO A 1 93 ? -19.984 -23.109 5.07 1 63.62 93 PRO A O 1
ATOM 728 N N . ALA A 1 94 ? -21.484 -21.578 5.605 1 63.09 94 ALA A N 1
ATOM 729 C CA . ALA A 1 94 ? -21.703 -21.25 4.203 1 63.09 94 ALA A CA 1
ATOM 730 C C . ALA A 1 94 ? -20.469 -20.609 3.578 1 63.09 94 ALA A C 1
ATOM 732 O O . ALA A 1 94 ? -20.078 -20.969 2.465 1 63.09 94 ALA A O 1
ATOM 733 N N . LEU A 1 95 ? -19.922 -19.812 4.359 1 64.12 95 LEU A N 1
ATOM 734 C CA . LEU A 1 95 ? -18.734 -19.125 3.869 1 64.12 95 LEU A CA 1
ATOM 735 C C . LEU A 1 95 ? -17.547 -20.078 3.781 1 64.12 95 LEU A C 1
ATOM 737 O O . LEU A 1 95 ? -16.75 -20.016 2.838 1 64.12 95 LEU A O 1
ATOM 741 N N . ALA A 1 96 ? -17.516 -20.922 4.699 1 62.84 96 ALA A N 1
ATOM 742 C CA . ALA A 1 96 ? -16.453 -21.922 4.68 1 62.84 96 ALA A CA 1
ATOM 743 C C . ALA A 1 96 ? -16.531 -22.797 3.43 1 62.84 96 ALA A C 1
ATOM 745 O O . ALA A 1 96 ? -15.516 -23.125 2.824 1 62.84 96 ALA A O 1
ATOM 746 N N . ALA A 1 97 ? -17.719 -23.062 3.141 1 61.5 97 ALA A N 1
ATOM 747 C CA . ALA A 1 97 ? -17.906 -23.906 1.965 1 61.5 97 ALA A CA 1
ATOM 748 C C . ALA A 1 97 ? -17.609 -23.141 0.681 1 61.5 97 ALA A C 1
ATOM 750 O O . ALA A 1 97 ? -17.125 -23.719 -0.297 1 61.5 97 ALA A O 1
ATOM 751 N N . LEU A 1 98 ? -17.969 -21.906 0.701 1 58.56 98 LEU A N 1
ATOM 752 C CA . LEU A 1 98 ? -17.75 -21.062 -0.477 1 58.56 98 LEU A CA 1
ATOM 753 C C . LEU A 1 98 ? -16.266 -20.906 -0.767 1 58.56 98 LEU A C 1
ATOM 755 O O . LEU A 1 98 ? -15.852 -20.875 -1.929 1 58.56 98 LEU A O 1
ATOM 759 N N . TRP A 1 99 ? -15.594 -21 0.326 1 57.94 99 TRP A N 1
ATOM 760 C CA . TRP A 1 99 ? -14.203 -20.625 0.117 1 57.94 99 TRP A CA 1
ATOM 761 C C . TRP A 1 99 ? -13.297 -21.859 0.148 1 57.94 99 TRP A C 1
ATOM 763 O O . TRP A 1 99 ? -12.086 -21.75 0.354 1 57.94 99 TRP A O 1
ATOM 773 N N . HIS A 1 100 ? -13.859 -23.031 -0.022 1 62.97 100 HIS A N 1
ATOM 774 C CA . HIS A 1 100 ? -13.07 -24.25 -0.178 1 62.97 100 HIS A CA 1
ATOM 775 C C . HIS A 1 100 ? -12.359 -24.281 -1.529 1 62.97 100 HIS A C 1
ATOM 777 O O . HIS A 1 100 ? -11.281 -24.844 -1.655 1 62.97 100 HIS A O 1
ATOM 783 N N . LYS A 1 101 ? -12.953 -23.578 -2.494 1 65.88 101 LYS A N 1
ATOM 784 C CA . LYS A 1 101 ? -12.305 -23.438 -3.795 1 65.88 101 LYS A CA 1
ATOM 785 C C . LYS A 1 101 ? -11.453 -22.172 -3.85 1 65.88 101 LYS A C 1
ATOM 787 O O . LYS A 1 101 ? -11.672 -21.234 -3.078 1 65.88 101 LYS A O 1
ATOM 792 N N . PRO A 1 102 ? -10.477 -22.344 -4.691 1 73.81 102 PRO A N 1
ATOM 793 C CA . PRO A 1 102 ? -9.68 -21.125 -4.832 1 73.81 102 PRO A CA 1
ATOM 794 C C . PRO A 1 102 ? -10.523 -19.891 -5.148 1 73.81 102 PRO A C 1
ATOM 796 O O . PRO A 1 102 ? -11.352 -19.922 -6.066 1 73.81 102 PRO A O 1
ATOM 799 N N . ALA A 1 103 ? -10.375 -18.969 -4.336 1 84.19 103 ALA A N 1
ATOM 800 C CA . ALA A 1 103 ? -11.141 -17.734 -4.488 1 84.19 103 ALA A CA 1
ATOM 801 C C . ALA A 1 103 ? -10.5 -16.812 -5.539 1 84.19 103 ALA A C 1
ATOM 803 O O . ALA A 1 103 ? -9.281 -16.703 -5.605 1 84.19 103 ALA A O 1
ATOM 804 N N . LYS A 1 104 ? -11.391 -16.297 -6.363 1 88.25 104 LYS A N 1
ATOM 805 C CA . LYS A 1 104 ? -10.906 -15.273 -7.285 1 88.25 104 LYS A CA 1
ATOM 806 C C . LYS A 1 104 ? -10.656 -13.961 -6.555 1 88.25 104 LYS A C 1
ATOM 808 O O . LYS A 1 104 ? -11.43 -13.57 -5.68 1 88.25 104 LYS A O 1
ATOM 813 N N . ILE A 1 105 ? -9.68 -13.289 -6.906 1 92.38 105 ILE A N 1
ATOM 814 C CA . ILE A 1 105 ? -9.258 -12.078 -6.215 1 92.38 105 ILE A CA 1
ATOM 815 C C . ILE A 1 105 ? -10.367 -11.031 -6.297 1 92.38 105 ILE A C 1
ATOM 817 O O . ILE A 1 105 ? -10.57 -10.25 -5.359 1 92.38 105 ILE A O 1
ATOM 821 N N . PHE A 1 106 ? -11.094 -11 -7.406 1 90.56 106 PHE A N 1
ATOM 822 C CA . PHE A 1 106 ? -12.18 -10.047 -7.578 1 90.56 106 PHE A CA 1
ATOM 823 C C . PHE A 1 106 ? -13.219 -10.203 -6.477 1 90.56 106 PHE A C 1
ATOM 825 O O . PHE A 1 106 ? -13.656 -9.219 -5.883 1 90.56 106 PHE A O 1
ATOM 832 N N . ASP A 1 107 ? -13.508 -11.406 -6.18 1 88.38 107 ASP A N 1
ATOM 833 C CA . ASP A 1 107 ? -14.531 -11.695 -5.184 1 88.38 107 ASP A CA 1
ATOM 834 C C . ASP A 1 107 ? -14.039 -11.352 -3.777 1 88.38 107 ASP A C 1
ATOM 836 O O . ASP A 1 107 ? -14.812 -10.852 -2.953 1 88.38 107 ASP A O 1
ATOM 840 N N . VAL A 1 108 ? -12.859 -11.633 -3.547 1 92.19 108 VAL A N 1
ATOM 841 C CA . VAL A 1 108 ? -12.273 -11.352 -2.238 1 92.19 108 VAL A CA 1
ATOM 842 C C . VAL A 1 108 ? -12.273 -9.852 -1.982 1 92.19 108 VAL A C 1
ATOM 844 O O . VAL A 1 108 ? -12.695 -9.391 -0.915 1 92.19 108 VAL A O 1
ATOM 847 N N . LEU A 1 109 ? -11.867 -9.078 -2.986 1 95.31 109 LEU A N 1
ATOM 848 C CA . LEU A 1 109 ? -11.758 -7.633 -2.818 1 95.31 109 LEU A CA 1
ATOM 849 C C . LEU A 1 109 ? -13.133 -6.984 -2.73 1 95.31 109 LEU A C 1
ATOM 851 O O . LEU A 1 109 ? -13.312 -5.984 -2.031 1 95.31 109 LEU A O 1
ATOM 855 N N . ASN A 1 110 ? -14.055 -7.613 -3.389 1 92.19 110 ASN A N 1
ATOM 856 C CA . ASN A 1 110 ? -15.422 -7.117 -3.33 1 92.19 110 ASN A CA 1
ATOM 857 C C . ASN A 1 110 ? -16.031 -7.316 -1.946 1 92.19 110 ASN A C 1
ATOM 859 O O . ASN A 1 110 ? -17.016 -6.668 -1.599 1 92.19 110 ASN A O 1
ATOM 863 N N . LEU A 1 111 ? -15.5 -8.234 -1.161 1 91.19 111 LEU A N 1
ATOM 864 C CA . LEU A 1 111 ? -15.945 -8.469 0.208 1 91.19 111 LEU A CA 1
ATOM 865 C C . LEU A 1 111 ? -15.438 -7.375 1.141 1 91.19 111 LEU A C 1
ATOM 867 O O . LEU A 1 111 ? -16.016 -7.152 2.209 1 91.19 111 LEU A O 1
ATOM 871 N N . ILE A 1 112 ? -14.352 -6.758 0.816 1 95.88 112 ILE A N 1
ATOM 872 C CA . ILE A 1 112 ? -13.797 -5.695 1.647 1 95.88 112 ILE A CA 1
ATOM 873 C C . ILE A 1 112 ? -14.633 -4.426 1.492 1 95.88 112 ILE A C 1
ATOM 875 O O . ILE A 1 112 ? -15.148 -3.893 2.475 1 95.88 112 ILE A O 1
ATOM 879 N N . ALA A 1 113 ? -14.789 -3.977 0.333 1 95.88 113 ALA A N 1
ATOM 880 C CA . ALA A 1 113 ? -15.641 -2.857 -0.057 1 95.88 113 ALA A CA 1
ATOM 881 C C . ALA A 1 113 ? -16.203 -3.059 -1.462 1 95.88 113 ALA A C 1
ATOM 883 O O . ALA A 1 113 ? -15.57 -3.695 -2.305 1 95.88 113 ALA A O 1
ATOM 884 N N . PRO A 1 114 ? -17.312 -2.521 -1.722 1 94.69 114 PRO A N 1
ATOM 885 C CA . PRO A 1 114 ? -17.938 -2.764 -3.025 1 94.69 114 PRO A CA 1
ATOM 886 C C . PRO A 1 114 ? -17.094 -2.236 -4.188 1 94.69 114 PRO A C 1
ATOM 888 O O . PRO A 1 114 ? -16.516 -1.154 -4.09 1 94.69 114 PRO A O 1
ATOM 891 N N . LEU A 1 115 ? -17.047 -3.045 -5.215 1 94.19 115 LEU A N 1
ATOM 892 C CA . LEU A 1 115 ? -16.375 -2.65 -6.445 1 94.19 115 LEU A CA 1
ATOM 893 C C . LEU A 1 115 ? -17.375 -2.127 -7.469 1 94.19 115 LEU A C 1
ATOM 895 O O . LEU A 1 115 ? -18.516 -2.596 -7.527 1 94.19 115 LEU A O 1
ATOM 899 N N . GLU A 1 116 ? -16.922 -1.074 -8.164 1 92.88 116 GLU A N 1
ATOM 900 C CA . GLU A 1 116 ? -17.75 -0.508 -9.219 1 92.88 116 GLU A CA 1
ATOM 901 C C . GLU A 1 116 ? -16.969 -0.318 -10.508 1 92.88 116 GLU A C 1
ATOM 903 O O . GLU A 1 116 ? -15.742 -0.202 -10.484 1 92.88 116 GLU A O 1
ATOM 908 N N . ARG A 1 117 ? -17.672 -0.319 -11.562 1 88.88 117 ARG A N 1
ATOM 909 C CA . ARG A 1 117 ? -17.031 -0.141 -12.859 1 88.88 117 ARG A CA 1
ATOM 910 C C . ARG A 1 117 ? -16.703 1.326 -13.117 1 88.88 117 ARG A C 1
ATOM 912 O O . ARG A 1 117 ? -17.547 2.201 -12.914 1 88.88 117 ARG A O 1
ATOM 919 N N . GLU A 1 118 ? -15.414 1.495 -13.375 1 82.06 118 GLU A N 1
ATOM 920 C CA . GLU A 1 118 ? -15.023 2.857 -13.727 1 82.06 118 GLU A CA 1
ATOM 921 C C . GLU A 1 118 ? -15.5 3.223 -15.133 1 82.06 118 GLU A C 1
ATOM 923 O O . GLU A 1 118 ? -15.258 2.486 -16.094 1 82.06 118 GLU A O 1
ATOM 928 N N . PRO A 1 119 ? -16.25 4.191 -15.227 1 68.06 119 PRO A N 1
ATOM 929 C CA . PRO A 1 119 ? -16.844 4.531 -16.531 1 68.06 119 PRO A CA 1
ATOM 930 C C . PRO A 1 119 ? -15.805 4.641 -17.641 1 68.06 119 PRO A C 1
ATOM 932 O O . PRO A 1 119 ? -16.047 4.203 -18.766 1 68.06 119 PRO A O 1
ATOM 935 N N . SER A 1 120 ? -14.625 5.09 -17.359 1 64.88 120 SER A N 1
ATOM 936 C CA . SER A 1 120 ? -13.695 5.41 -18.438 1 64.88 120 SER A CA 1
ATOM 937 C C . SER A 1 120 ? -12.805 4.219 -18.781 1 64.88 120 SER A C 1
ATOM 939 O O . SER A 1 120 ? -12.266 4.129 -19.875 1 64.88 120 SER A O 1
ATOM 941 N N . MET A 1 121 ? -12.609 3.365 -17.859 1 65 121 MET A N 1
ATOM 942 C CA . MET A 1 121 ? -11.492 2.449 -18.047 1 65 121 MET A CA 1
ATOM 943 C C . MET A 1 121 ? -11.969 1.001 -18.047 1 65 121 MET A C 1
ATOM 945 O O . MET A 1 121 ? -11.172 0.083 -18.266 1 65 121 MET A O 1
ATOM 949 N N . LEU A 1 122 ? -13.102 0.683 -18.422 1 78.75 122 LEU A N 1
ATOM 950 C CA . LEU A 1 122 ? -13.625 -0.681 -18.453 1 78.75 122 LEU A CA 1
ATOM 951 C C . LEU A 1 122 ? -13.008 -1.514 -17.328 1 78.75 122 LEU A C 1
ATOM 953 O O . LEU A 1 122 ? -12.641 -2.674 -17.531 1 78.75 122 LEU A O 1
ATOM 957 N N . SER A 1 123 ? -12.531 -1.018 -16.281 1 88.5 123 SER A N 1
ATOM 958 C CA . SER A 1 123 ? -11.984 -1.701 -15.117 1 88.5 123 SER A CA 1
ATOM 959 C C . SER A 1 123 ? -12.781 -1.37 -13.859 1 88.5 123 SER A C 1
ATOM 961 O O . SER A 1 123 ? -13.602 -0.45 -13.867 1 88.5 123 SER A O 1
ATOM 963 N N . TYR A 1 124 ? -12.664 -2.246 -12.945 1 91.88 124 TYR A N 1
ATOM 964 C CA . TYR A 1 124 ? -13.375 -2.064 -11.68 1 91.88 124 TYR A CA 1
ATOM 965 C C . TYR A 1 124 ? -12.469 -1.422 -10.641 1 91.88 124 TYR A C 1
ATOM 967 O O . TYR A 1 124 ? -11.281 -1.735 -10.555 1 91.88 124 TYR A O 1
ATOM 975 N N . CYS A 1 125 ? -13.023 -0.508 -9.883 1 94.19 125 CYS A N 1
ATOM 976 C CA . CYS A 1 125 ? -12.375 0.111 -8.734 1 94.19 125 CYS A CA 1
ATOM 977 C C . CYS A 1 125 ? -13.305 0.141 -7.531 1 94.19 125 CYS A C 1
ATOM 979 O O . CYS A 1 125 ? -14.477 -0.24 -7.637 1 94.19 125 CYS A O 1
ATOM 981 N N . PHE A 1 126 ? -12.82 0.454 -6.422 1 95.94 126 PHE A N 1
ATOM 982 C CA . PHE A 1 126 ? -13.703 0.564 -5.266 1 95.94 126 PHE A CA 1
ATOM 983 C C . PHE A 1 126 ? -14.672 1.727 -5.438 1 95.94 126 PHE A C 1
ATOM 985 O O . PHE A 1 126 ? -14.281 2.807 -5.883 1 95.94 126 PHE A O 1
ATOM 992 N N . ALA A 1 127 ? -15.867 1.573 -5.059 1 94.44 127 ALA A N 1
ATOM 993 C CA . ALA A 1 127 ? -16.922 2.574 -5.211 1 94.44 127 ALA A CA 1
ATOM 994 C C . ALA A 1 127 ? -16.719 3.736 -4.242 1 94.44 127 ALA A C 1
ATOM 996 O O . ALA A 1 127 ? -17.188 4.848 -4.492 1 94.44 127 ALA A O 1
ATOM 997 N N . ARG A 1 128 ? -16.125 3.5 -3.205 1 94.75 128 ARG A N 1
ATOM 998 C CA . ARG A 1 128 ? -15.82 4.445 -2.139 1 94.75 128 ARG A CA 1
ATOM 999 C C . ARG A 1 128 ? -14.531 4.059 -1.421 1 94.75 128 ARG A C 1
ATOM 1001 O O . ARG A 1 128 ? -14.016 2.955 -1.61 1 94.75 128 ARG A O 1
ATOM 1008 N N . PRO A 1 129 ? -13.945 5.004 -0.654 1 96.06 129 PRO A N 1
ATOM 1009 C CA . PRO A 1 129 ? -12.766 4.613 0.12 1 96.06 129 PRO A CA 1
ATOM 1010 C C . PRO A 1 129 ? -13.055 3.498 1.121 1 96.06 129 PRO A C 1
ATOM 1012 O O . PRO A 1 129 ? -14.18 3.396 1.629 1 96.06 129 PRO A O 1
ATOM 1015 N N . ILE A 1 130 ? -12.055 2.729 1.366 1 97.44 130 ILE A N 1
ATOM 1016 C CA . ILE A 1 130 ? -12.188 1.646 2.336 1 97.44 130 ILE A CA 1
ATOM 1017 C C . ILE A 1 130 ? -12.156 2.217 3.752 1 97.44 130 ILE A C 1
ATOM 1019 O O . ILE A 1 130 ? -11.234 2.947 4.113 1 97.44 130 ILE A O 1
ATOM 1023 N N . MET A 1 131 ? -13.156 1.849 4.547 1 97 131 MET A N 1
ATOM 1024 C CA . MET A 1 131 ? -13.281 2.344 5.914 1 97 131 MET A CA 1
ATOM 1025 C C . MET A 1 131 ? -12.703 1.349 6.914 1 97 131 MET A C 1
ATOM 1027 O O . MET A 1 131 ? -12.617 0.153 6.625 1 97 131 MET A O 1
ATOM 1031 N N . PRO A 1 132 ? -12.273 1.866 8.062 1 96.69 132 PRO A N 1
ATOM 1032 C CA . PRO A 1 132 ? -11.812 0.938 9.102 1 96.69 132 PRO A CA 1
ATOM 1033 C C . PRO A 1 132 ? -12.859 -0.12 9.445 1 96.69 132 PRO A C 1
ATOM 1035 O O . PRO A 1 132 ? -12.508 -1.266 9.742 1 96.69 132 PRO A O 1
ATOM 1038 N N . SER A 1 133 ? -14.102 0.255 9.359 1 95.69 133 SER A N 1
ATOM 1039 C CA . SER A 1 133 ? -15.172 -0.694 9.648 1 95.69 133 SER A CA 1
ATOM 1040 C C . SER A 1 133 ? -15.219 -1.809 8.609 1 95.69 133 SER A C 1
ATOM 1042 O O . SER A 1 133 ? -15.562 -2.949 8.93 1 95.69 133 SER A O 1
ATOM 1044 N N . ASP A 1 134 ? -14.914 -1.459 7.367 1 96.31 134 ASP A N 1
ATOM 1045 C CA . ASP A 1 134 ? -14.82 -2.469 6.316 1 96.31 134 ASP A CA 1
ATOM 1046 C C . ASP A 1 134 ? -13.734 -3.492 6.637 1 96.31 134 ASP A C 1
ATOM 1048 O O . ASP A 1 134 ? -13.953 -4.699 6.52 1 96.31 134 ASP A O 1
ATOM 1052 N N . TRP A 1 135 ? -12.648 -2.949 7.055 1 96.75 135 TRP A N 1
ATOM 1053 C CA . TRP A 1 135 ? -11.523 -3.816 7.395 1 96.75 135 TRP A CA 1
ATOM 1054 C C . TRP A 1 135 ? -11.867 -4.707 8.586 1 96.75 135 TRP A C 1
ATOM 1056 O O . TRP A 1 135 ? -11.539 -5.895 8.594 1 96.75 135 TRP A O 1
ATOM 1066 N N . ALA A 1 136 ? -12.445 -4.102 9.625 1 94.5 136 ALA A N 1
ATOM 1067 C CA . ALA A 1 136 ? -12.82 -4.871 10.805 1 94.5 136 ALA A CA 1
ATOM 1068 C C . ALA A 1 136 ? -13.734 -6.035 10.438 1 94.5 136 ALA A C 1
ATOM 1070 O O . ALA A 1 136 ? -13.516 -7.168 10.875 1 94.5 136 ALA A O 1
ATOM 1071 N N . ARG A 1 137 ? -14.672 -5.715 9.648 1 93.5 137 ARG A N 1
ATOM 1072 C CA . ARG A 1 137 ? -15.594 -6.746 9.188 1 93.5 137 ARG A CA 1
ATOM 1073 C C . ARG A 1 137 ? -14.867 -7.816 8.383 1 93.5 137 ARG A C 1
ATOM 1075 O O . ARG A 1 137 ? -15.055 -9.016 8.617 1 93.5 137 ARG A O 1
ATOM 1082 N N . PHE A 1 138 ? -14.109 -7.465 7.504 1 94.56 138 PHE A N 1
ATOM 1083 C CA . PHE A 1 138 ? -13.406 -8.391 6.625 1 94.56 138 PHE A CA 1
ATOM 1084 C C . PHE A 1 138 ? -12.453 -9.273 7.418 1 94.56 138 PHE A C 1
ATOM 1086 O O . PHE A 1 138 ? -12.422 -10.492 7.23 1 94.56 138 PHE A O 1
ATOM 1093 N N . THR A 1 139 ? -11.617 -8.68 8.258 1 93.56 139 THR A N 1
ATOM 1094 C CA . THR A 1 139 ? -10.586 -9.391 9 1 93.56 139 THR A CA 1
ATOM 1095 C C . THR A 1 139 ? -11.211 -10.359 10 1 93.56 139 THR A C 1
ATOM 1097 O O . THR A 1 139 ? -10.664 -11.438 10.25 1 93.56 139 THR A O 1
ATOM 1100 N N . GLU A 1 140 ? -12.289 -10.008 10.578 1 89.19 140 GLU A N 1
ATOM 1101 C CA . GLU A 1 140 ? -12.914 -10.82 11.617 1 89.19 140 GLU A CA 1
ATOM 1102 C C . GLU A 1 140 ? -13.734 -11.953 11.016 1 89.19 140 GLU A C 1
ATOM 1104 O O . GLU A 1 140 ? -13.734 -13.078 11.531 1 89.19 140 GLU A O 1
ATOM 1109 N N . ILE A 1 141 ? -14.32 -11.664 9.867 1 86.31 141 ILE A N 1
ATOM 1110 C CA . ILE A 1 141 ? -15.312 -12.609 9.359 1 86.31 141 ILE A CA 1
ATOM 1111 C C . ILE A 1 141 ? -14.742 -13.375 8.172 1 86.31 141 ILE A C 1
ATOM 1113 O O . ILE A 1 141 ? -14.797 -14.609 8.141 1 86.31 141 ILE A O 1
ATOM 1117 N N . TYR A 1 142 ? -14.188 -12.719 7.203 1 86.94 142 TYR A N 1
ATOM 1118 C CA . TYR A 1 142 ? -13.914 -13.336 5.91 1 86.94 142 TYR A CA 1
ATOM 1119 C C . TYR A 1 142 ? -12.469 -13.805 5.816 1 86.94 142 TYR A C 1
ATOM 1121 O O . TYR A 1 142 ? -12.195 -14.906 5.348 1 86.94 142 TYR A O 1
ATOM 1129 N N . ALA A 1 143 ? -11.508 -13 6.266 1 91.56 143 ALA A N 1
ATOM 1130 C CA . ALA A 1 143 ? -10.086 -13.242 6.062 1 91.56 143 ALA A CA 1
ATOM 1131 C C . ALA A 1 143 ? -9.68 -14.609 6.59 1 91.56 143 ALA A C 1
ATOM 1133 O O . ALA A 1 143 ? -8.953 -15.352 5.922 1 91.56 143 ALA A O 1
ATOM 1134 N N . PRO A 1 144 ? -10.203 -15.055 7.785 1 88.31 144 PRO A N 1
ATOM 1135 C CA . PRO A 1 144 ? -9.781 -16.359 8.312 1 88.31 144 PRO A CA 1
ATOM 1136 C C . PRO A 1 144 ? -10.258 -17.516 7.461 1 88.31 144 PRO A C 1
ATOM 1138 O O . PRO A 1 144 ? -9.742 -18.641 7.578 1 88.31 144 PRO A O 1
ATOM 1141 N N . LEU A 1 145 ? -11.219 -17.281 6.539 1 85.69 145 LEU A N 1
ATOM 1142 C CA . LEU A 1 145 ? -11.828 -18.344 5.758 1 85.69 145 LEU A CA 1
ATOM 1143 C C . LEU A 1 145 ? -11.141 -18.5 4.406 1 85.69 145 LEU A C 1
ATOM 1145 O O . LEU A 1 145 ? -11.352 -19.484 3.701 1 85.69 145 LEU A O 1
ATOM 1149 N N . ILE A 1 146 ? -10.328 -17.594 4.082 1 89.69 146 ILE A N 1
ATOM 1150 C CA . ILE A 1 146 ? -9.703 -17.609 2.764 1 89.69 146 ILE A CA 1
ATOM 1151 C C . ILE A 1 146 ? -8.32 -18.266 2.848 1 89.69 146 ILE A C 1
ATOM 1153 O O . ILE A 1 146 ? -7.422 -17.734 3.506 1 89.69 146 ILE A O 1
ATOM 1157 N N . HIS A 1 147 ? -8.102 -19.406 2.109 1 92.94 147 HIS A N 1
ATOM 1158 C CA . HIS A 1 147 ? -6.848 -20.141 2.182 1 92.94 147 HIS A CA 1
ATOM 1159 C C . HIS A 1 147 ? -6.148 -20.188 0.828 1 92.94 147 HIS A C 1
ATOM 1161 O O . HIS A 1 147 ? -4.949 -20.469 0.751 1 92.94 147 HIS A O 1
ATOM 1167 N N . GLU A 1 148 ? -6.961 -19.984 -0.189 1 93.81 148 GLU A N 1
ATOM 1168 C CA . GLU A 1 148 ? -6.426 -20.031 -1.546 1 93.81 148 GLU A CA 1
ATOM 1169 C C . GLU A 1 148 ? -6.961 -18.891 -2.402 1 93.81 148 GLU A C 1
ATOM 1171 O O . GLU A 1 148 ? -8.156 -18.594 -2.375 1 93.81 148 GLU A O 1
ATOM 1176 N N . ILE A 1 149 ? -6.004 -18.234 -3.139 1 94.62 149 ILE A N 1
ATOM 1177 C CA . ILE A 1 149 ? -6.41 -17.172 -4.039 1 94.62 149 ILE A CA 1
ATOM 1178 C C . ILE A 1 149 ? -5.773 -17.375 -5.41 1 94.62 149 ILE A C 1
ATOM 1180 O O . ILE A 1 149 ? -4.645 -17.859 -5.512 1 94.62 149 ILE A O 1
ATOM 1184 N N . GLN A 1 150 ? -6.555 -17 -6.371 1 93.38 150 GLN A N 1
ATOM 1185 C CA . GLN A 1 150 ? -6.078 -17.047 -7.75 1 93.38 150 GLN A CA 1
ATOM 1186 C C . GLN A 1 150 ? -6.277 -15.688 -8.43 1 93.38 150 GLN A C 1
ATOM 1188 O O . GLN A 1 150 ? -7.344 -15.078 -8.32 1 93.38 150 GLN A O 1
ATOM 1193 N N . TYR A 1 151 ? -5.266 -15.195 -9.062 1 94.06 151 TYR A N 1
ATOM 1194 C CA . TYR A 1 151 ? -5.344 -13.961 -9.836 1 94.06 151 TYR A CA 1
ATOM 1195 C C . TYR A 1 151 ? -4.938 -14.203 -11.281 1 94.06 151 TYR A C 1
ATOM 1197 O O . TYR A 1 151 ? -3.805 -14.602 -11.562 1 94.06 151 TYR A O 1
ATOM 1205 N N . THR A 1 152 ? -5.785 -14 -12.18 1 88.25 152 THR A N 1
ATOM 1206 C CA . THR A 1 152 ? -5.59 -13.961 -13.625 1 88.25 152 THR A CA 1
ATOM 1207 C C . THR A 1 152 ? -6.301 -12.758 -14.234 1 88.25 152 THR A C 1
ATOM 1209 O O . THR A 1 152 ? -7.531 -12.695 -14.25 1 88.25 152 THR A O 1
ATOM 1212 N N . PRO A 1 153 ? -5.406 -11.812 -14.703 1 82.12 153 PRO A N 1
ATOM 1213 C CA . PRO A 1 153 ? -6.078 -10.641 -15.273 1 82.12 153 PRO A CA 1
ATOM 1214 C C . PRO A 1 153 ? -7.012 -11.008 -16.438 1 82.12 153 PRO A C 1
ATOM 1216 O O . PRO A 1 153 ? -6.703 -11.906 -17.219 1 82.12 153 PRO A O 1
ATOM 1219 N N . ALA A 1 154 ? -8.188 -10.484 -16.312 1 66.19 154 ALA A N 1
ATOM 1220 C CA . ALA A 1 154 ? -9.172 -10.766 -17.344 1 66.19 154 ALA A CA 1
ATOM 1221 C C . ALA A 1 154 ? -8.789 -10.102 -18.672 1 66.19 154 ALA A C 1
ATOM 1223 O O . ALA A 1 154 ? -8.227 -9 -18.672 1 66.19 154 ALA A O 1
ATOM 1224 N N . TRP A 1 155 ? -8.664 -10.82 -19.797 1 59.12 155 TRP A N 1
ATOM 1225 C CA . TRP A 1 155 ? -8.336 -10.289 -21.125 1 59.12 155 TRP A CA 1
ATOM 1226 C C . TRP A 1 155 ? -9.461 -9.406 -21.641 1 59.12 155 TRP A C 1
ATOM 1228 O O . TRP A 1 155 ? -9.219 -8.461 -22.391 1 59.12 155 TRP A O 1
ATOM 1238 N N . SER A 1 156 ? -10.711 -9.844 -21.547 1 53.78 156 SER A N 1
ATOM 1239 C CA . SER A 1 156 ? -11.789 -9.188 -22.281 1 53.78 156 SER A CA 1
ATOM 1240 C C . SER A 1 156 ? -12.523 -8.18 -21.391 1 53.78 156 SER A C 1
ATOM 1242 O O . SER A 1 156 ? -12.5 -8.289 -20.172 1 53.78 156 SER A O 1
ATOM 1244 N N . THR A 1 157 ? -12.906 -6.926 -22.062 1 49.88 157 THR A N 1
ATOM 1245 C CA . THR A 1 157 ? -13.672 -5.746 -21.688 1 49.88 157 THR A CA 1
ATOM 1246 C C . THR A 1 157 ? -14.875 -6.133 -20.828 1 49.88 157 THR A C 1
ATOM 1248 O O . THR A 1 157 ? -15.391 -5.309 -20.078 1 49.88 157 THR A O 1
ATOM 1251 N N . VAL A 1 158 ? -15.422 -7.203 -21.219 1 49.75 158 VAL A N 1
ATOM 1252 C CA . VAL A 1 158 ? -16.688 -7.527 -20.578 1 49.75 158 VAL A CA 1
ATOM 1253 C C . VAL A 1 158 ? -16.438 -8.055 -19.172 1 49.75 158 VAL A C 1
ATOM 1255 O O . VAL A 1 158 ? -17.312 -7.957 -18.297 1 49.75 158 VAL A O 1
ATOM 1258 N N . SER A 1 159 ? -15.148 -8.453 -18.875 1 61 159 SER A N 1
ATOM 1259 C CA . SER A 1 159 ? -14.859 -9.219 -17.672 1 61 159 SER A CA 1
ATOM 1260 C C . SER A 1 159 ? -14.352 -8.305 -16.547 1 61 159 SER A C 1
ATOM 1262 O O . SER A 1 159 ? -14.047 -7.133 -16.797 1 61 159 SER A O 1
ATOM 1264 N N . LYS A 1 160 ? -14.445 -8.75 -15.289 1 78.38 160 LYS A N 1
ATOM 1265 C CA . LYS A 1 160 ? -14.156 -8.242 -13.953 1 78.38 160 LYS A CA 1
ATOM 1266 C C . LYS A 1 160 ? -12.68 -7.863 -13.82 1 78.38 160 LYS A C 1
ATOM 1268 O O . LYS A 1 160 ? -11.977 -8.398 -12.961 1 78.38 160 LYS A O 1
ATOM 1273 N N . LYS A 1 161 ? -12.258 -6.969 -14.797 1 86.5 161 LYS A N 1
ATOM 1274 C CA . LYS A 1 161 ? -10.883 -6.473 -14.711 1 86.5 161 LYS A CA 1
ATOM 1275 C C . LYS A 1 161 ? -10.727 -5.465 -13.578 1 86.5 161 LYS A C 1
ATOM 1277 O O . LYS A 1 161 ? -11.492 -4.504 -13.484 1 86.5 161 LYS A O 1
ATOM 1282 N N . LEU A 1 162 ? -9.719 -5.727 -12.797 1 91.75 162 LEU A N 1
ATOM 1283 C CA . LEU A 1 162 ? -9.461 -4.836 -11.672 1 91.75 162 LEU A CA 1
ATOM 1284 C C . LEU A 1 162 ? -8.484 -3.734 -12.062 1 91.75 162 LEU A C 1
ATOM 1286 O O . LEU A 1 162 ? -7.473 -3.998 -12.711 1 91.75 162 LEU A O 1
ATOM 1290 N N . SER A 1 163 ? -8.844 -2.547 -11.711 1 91.44 163 SER A N 1
ATOM 1291 C CA . SER A 1 163 ? -7.914 -1.435 -11.883 1 91.44 163 SER A CA 1
ATOM 1292 C C . SER A 1 163 ? -6.746 -1.535 -10.914 1 91.44 163 SER A C 1
ATOM 1294 O O . SER A 1 163 ? -6.879 -2.104 -9.828 1 91.44 163 SER A O 1
ATOM 1296 N N . ALA A 1 164 ? -5.637 -0.933 -11.312 1 90.94 164 ALA A N 1
ATOM 1297 C CA . ALA A 1 164 ? -4.469 -0.899 -10.438 1 90.94 164 ALA A CA 1
ATOM 1298 C C . ALA A 1 164 ? -4.77 -0.147 -9.141 1 90.94 164 ALA A C 1
ATOM 1300 O O . ALA A 1 164 ? -4.191 -0.447 -8.094 1 90.94 164 ALA A O 1
ATOM 1301 N N . SER A 1 165 ? -5.707 0.771 -9.195 1 92.94 165 SER A N 1
ATOM 1302 C CA . SER A 1 165 ? -6.035 1.611 -8.047 1 92.94 165 SER A CA 1
ATOM 1303 C C . SER A 1 165 ? -6.625 0.788 -6.906 1 92.94 165 SER A C 1
ATOM 1305 O O . SER A 1 165 ? -6.52 1.168 -5.738 1 92.94 165 SER A O 1
ATOM 1307 N N . VAL A 1 166 ? -7.195 -0.301 -7.289 1 95.81 166 VAL A N 1
ATOM 1308 C CA . VAL A 1 166 ? -7.793 -1.157 -6.27 1 95.81 166 VAL A CA 1
ATOM 1309 C C . VAL A 1 166 ? -6.703 -1.688 -5.34 1 95.81 166 VAL A C 1
ATOM 1311 O O . VAL A 1 166 ? -6.875 -1.703 -4.117 1 95.81 166 VAL A O 1
ATOM 1314 N N . PHE A 1 167 ? -5.641 -2.074 -5.898 1 96.69 167 PHE A N 1
ATOM 1315 C CA . PHE A 1 167 ? -4.543 -2.627 -5.113 1 96.69 167 PHE A CA 1
ATOM 1316 C C . PHE A 1 167 ? -3.832 -1.531 -4.328 1 96.69 167 PHE A C 1
ATOM 1318 O O . PHE A 1 167 ? -3.371 -1.762 -3.209 1 96.69 167 PHE A O 1
ATOM 1325 N N . ASP A 1 168 ? -3.783 -0.411 -4.926 1 96.5 168 ASP A N 1
ATOM 1326 C CA . ASP A 1 168 ? -3.197 0.726 -4.223 1 96.5 168 ASP A CA 1
ATOM 1327 C C . ASP A 1 168 ? -4.012 1.085 -2.982 1 96.5 168 ASP A C 1
ATOM 1329 O O . ASP A 1 168 ? -3.451 1.31 -1.908 1 96.5 168 ASP A O 1
ATOM 1333 N N . ASP A 1 169 ? -5.285 1.132 -3.154 1 97.06 169 ASP A N 1
ATOM 1334 C CA . ASP A 1 169 ? -6.18 1.426 -2.039 1 97.06 169 ASP A CA 1
ATOM 1335 C C . ASP A 1 169 ? -6.055 0.373 -0.941 1 97.06 169 ASP A C 1
ATOM 1337 O O . ASP A 1 169 ? -6.047 0.705 0.246 1 97.06 169 ASP A O 1
ATOM 1341 N N . LEU A 1 170 ? -5.926 -0.805 -1.393 1 97.12 170 LEU A N 1
ATOM 1342 C CA . LEU A 1 170 ? -5.785 -1.923 -0.466 1 97.12 170 LEU A CA 1
ATOM 1343 C C . LEU A 1 170 ? -4.516 -1.779 0.366 1 97.12 170 LEU A C 1
ATOM 1345 O O . LEU A 1 170 ? -4.559 -1.868 1.596 1 97.12 170 LEU A O 1
ATOM 1349 N N . SER A 1 171 ? -3.449 -1.589 -0.313 1 97.38 171 SER A N 1
ATOM 1350 C CA . SER A 1 171 ? -2.148 -1.526 0.344 1 97.38 171 SER A CA 1
ATOM 1351 C C . SER A 1 171 ? -2.055 -0.319 1.271 1 97.38 171 SER A C 1
ATOM 1353 O O . SER A 1 171 ? -1.448 -0.398 2.342 1 97.38 171 SER A O 1
ATOM 1355 N N . ARG A 1 172 ? -2.65 0.717 0.912 1 96.31 172 ARG A N 1
ATOM 1356 C CA . ARG A 1 172 ? -2.584 1.962 1.671 1 96.31 172 ARG A CA 1
ATOM 1357 C C . ARG A 1 172 ? -3.445 1.885 2.926 1 96.31 172 ARG A C 1
ATOM 1359 O O . ARG A 1 172 ? -3.008 2.273 4.012 1 96.31 172 ARG A O 1
ATOM 1366 N N . SER A 1 173 ? -4.598 1.375 2.773 1 96.94 173 SER A N 1
ATOM 1367 C CA . SER A 1 173 ? -5.609 1.493 3.818 1 96.94 173 SER A CA 1
ATOM 1368 C C . SER A 1 173 ? -5.547 0.314 4.781 1 96.94 173 SER A C 1
ATOM 1370 O O . SER A 1 173 ? -6.152 0.352 5.855 1 96.94 173 SER A O 1
ATOM 1372 N N . ARG A 1 174 ? -4.801 -0.705 4.449 1 96.31 174 ARG A N 1
ATOM 1373 C CA . ARG A 1 174 ? -4.836 -1.913 5.266 1 96.31 174 ARG A CA 1
ATOM 1374 C C . ARG A 1 174 ? -4.426 -1.615 6.703 1 96.31 174 ARG A C 1
ATOM 1376 O O . ARG A 1 174 ? -3.545 -0.787 6.945 1 96.31 174 ARG A O 1
ATOM 1383 N N . LEU A 1 175 ? -5.016 -2.354 7.641 1 94.94 175 LEU A N 1
ATOM 1384 C CA . LEU A 1 175 ? -4.77 -2.137 9.062 1 94.94 175 LEU A CA 1
ATOM 1385 C C . LEU A 1 175 ? -3.76 -3.145 9.602 1 94.94 175 LEU A C 1
ATOM 1387 O O . LEU A 1 175 ? -3.248 -2.986 10.711 1 94.94 175 LEU A O 1
ATOM 1391 N N . GLN A 1 176 ? -3.553 -4.172 8.781 1 94.88 176 GLN A N 1
ATOM 1392 C CA . GLN A 1 176 ? -2.533 -5.176 9.055 1 94.88 176 GLN A CA 1
ATOM 1393 C C . GLN A 1 176 ? -1.678 -5.441 7.82 1 94.88 176 GLN A C 1
ATOM 1395 O O . GLN A 1 176 ? -2.168 -5.367 6.695 1 94.88 176 GLN A O 1
ATOM 1400 N N . LEU A 1 177 ? -0.501 -5.695 8.078 1 95.31 177 LEU A N 1
ATOM 1401 C CA . LEU A 1 177 ? 0.392 -5.926 6.949 1 95.31 177 LEU A CA 1
ATOM 1402 C C . LEU A 1 177 ? -0.095 -7.098 6.102 1 95.31 177 LEU A C 1
ATOM 1404 O O . LEU A 1 177 ? -0.182 -6.992 4.879 1 95.31 177 LEU A O 1
ATOM 1408 N N . HIS A 1 178 ? -0.413 -8.25 6.902 1 95.69 178 HIS A N 1
ATOM 1409 C CA . HIS A 1 178 ? -0.936 -9.438 6.234 1 95.69 178 HIS A CA 1
ATOM 1410 C C . HIS A 1 178 ? -2.459 -9.469 6.293 1 95.69 178 HIS A C 1
ATOM 1412 O O . HIS A 1 178 ? -3.037 -9.844 7.316 1 95.69 178 HIS A O 1
ATOM 1418 N N . ILE A 1 179 ? -3.062 -9.148 5.16 1 95.69 179 ILE A N 1
ATOM 1419 C CA . ILE A 1 179 ? -4.508 -8.961 5.133 1 95.69 179 ILE A CA 1
ATOM 1420 C C . ILE A 1 179 ? -5.207 -10.32 5.137 1 95.69 179 ILE A C 1
ATOM 1422 O O . ILE A 1 179 ? -6.387 -10.414 5.48 1 95.69 179 ILE A O 1
ATOM 1426 N N . LEU A 1 180 ? -4.5 -11.359 4.668 1 95.75 180 LEU A N 1
ATOM 1427 C CA . LEU A 1 180 ? -4.984 -12.734 4.691 1 95.75 180 LEU A CA 1
ATOM 1428 C C . LEU A 1 180 ? -4.047 -13.625 5.496 1 95.75 180 LEU A C 1
ATOM 1430 O O . LEU A 1 180 ? -3.215 -14.336 4.926 1 95.75 180 LEU A O 1
ATOM 1434 N N . PRO A 1 181 ? -4.242 -13.727 6.781 1 93.06 181 PRO A N 1
ATOM 1435 C CA . PRO A 1 181 ? -3.281 -14.414 7.652 1 93.06 181 PRO A CA 1
ATOM 1436 C C . PRO A 1 181 ? -3.27 -15.922 7.449 1 93.06 181 PRO A C 1
ATOM 1438 O O . PRO A 1 181 ? -2.283 -16.594 7.781 1 93.06 181 PRO A O 1
ATOM 1441 N N . ASN A 1 182 ? -4.363 -16.5 6.832 1 93.69 182 ASN A N 1
ATOM 1442 C CA . ASN A 1 182 ? -4.434 -17.953 6.672 1 93.69 182 ASN A CA 1
ATOM 1443 C C . ASN A 1 182 ? -4.254 -18.359 5.215 1 93.69 182 ASN A C 1
ATOM 1445 O O . ASN A 1 182 ? -4.566 -19.5 4.844 1 93.69 182 ASN A O 1
ATOM 1449 N N . LEU A 1 183 ? -3.768 -17.406 4.449 1 95.88 183 LEU A N 1
ATOM 1450 C CA . LEU A 1 183 ? -3.527 -17.734 3.051 1 95.88 183 LEU A CA 1
ATOM 1451 C C . LEU A 1 183 ? -2.389 -18.734 2.916 1 95.88 183 LEU A C 1
ATOM 1453 O O . LEU A 1 183 ? -1.248 -18.438 3.279 1 95.88 183 LEU A O 1
ATOM 1457 N N . THR A 1 184 ? -2.662 -19.953 2.334 1 96.62 184 THR A N 1
ATOM 1458 C CA . THR A 1 184 ? -1.652 -21 2.23 1 96.62 184 THR A CA 1
ATOM 1459 C C . THR A 1 184 ? -1.248 -21.219 0.775 1 96.62 184 THR A C 1
ATOM 1461 O O . THR A 1 184 ? -0.16 -21.734 0.498 1 96.62 184 THR A O 1
ATOM 1464 N N . SER A 1 185 ? -2.176 -20.875 -0.134 1 97.12 185 SER A N 1
ATOM 1465 C CA . SER A 1 185 ? -1.896 -21.078 -1.551 1 97.12 185 SER A CA 1
ATOM 1466 C C . SER A 1 185 ? -2.199 -19.828 -2.363 1 97.12 185 SER A C 1
ATOM 1468 O O . SER A 1 185 ? -3.299 -19.281 -2.281 1 97.12 185 SER A O 1
ATOM 1470 N N . LEU A 1 186 ? -1.218 -19.375 -3.148 1 97.56 186 LEU A N 1
ATOM 1471 C CA . LEU A 1 186 ? -1.356 -18.203 -3.998 1 97.56 186 LEU A CA 1
ATOM 1472 C C . LEU A 1 186 ? -1.005 -18.531 -5.445 1 97.56 186 LEU A C 1
ATOM 1474 O O . LEU A 1 186 ? 0.106 -18.984 -5.73 1 97.56 186 LEU A O 1
ATOM 1478 N N . GLN A 1 187 ? -1.949 -18.406 -6.32 1 96.38 187 GLN A N 1
ATOM 1479 C CA . GLN A 1 187 ? -1.725 -18.484 -7.762 1 96.38 187 GLN A CA 1
ATOM 1480 C C . GLN A 1 187 ? -1.802 -17.109 -8.406 1 96.38 187 GLN A C 1
ATOM 1482 O O . GLN A 1 187 ? -2.842 -16.438 -8.352 1 96.38 187 GLN A O 1
ATOM 1487 N N . TRP A 1 188 ? -0.722 -16.672 -9.016 1 96.31 188 TRP A N 1
ATOM 1488 C CA . TRP A 1 188 ? -0.639 -15.305 -9.539 1 96.31 188 TRP A CA 1
ATOM 1489 C C . TRP A 1 188 ? -0.126 -15.297 -10.977 1 96.31 188 TRP A C 1
ATOM 1491 O O . TRP A 1 188 ? 1.063 -15.516 -11.219 1 96.31 188 TRP A O 1
ATOM 1501 N N . TYR A 1 189 ? -0.984 -14.945 -11.961 1 93.31 189 TYR A N 1
ATOM 1502 C CA . TYR A 1 189 ? -0.664 -14.953 -13.383 1 93.31 189 TYR A CA 1
ATOM 1503 C C . TYR A 1 189 ? -0.818 -13.562 -13.984 1 93.31 189 TYR A C 1
ATOM 1505 O O . TYR A 1 189 ? -1.78 -13.297 -14.711 1 93.31 189 TYR A O 1
ATOM 1513 N N . PRO A 1 190 ? 0.187 -12.727 -13.727 1 93.56 190 PRO A N 1
ATOM 1514 C CA . PRO A 1 190 ? 0.118 -11.336 -14.188 1 93.56 190 PRO A CA 1
ATOM 1515 C C . PRO A 1 190 ? 0.351 -11.203 -15.688 1 93.56 190 PRO A C 1
ATOM 1517 O O . PRO A 1 190 ? 1.012 -12.047 -16.297 1 93.56 190 PRO A O 1
ATOM 1520 N N . ASN A 1 191 ? -0.15 -10.086 -16.234 1 89 191 ASN A N 1
ATOM 1521 C CA . ASN A 1 191 ? 0.079 -9.789 -17.656 1 89 191 ASN A CA 1
ATOM 1522 C C . ASN A 1 191 ? 1.018 -8.602 -17.828 1 89 191 ASN A C 1
ATOM 1524 O O . ASN A 1 191 ? 1.424 -8.289 -18.953 1 89 191 ASN A O 1
ATOM 1528 N N . SER A 1 192 ? 1.281 -7.945 -16.75 1 91.69 192 SER A N 1
ATOM 1529 C CA . SER A 1 192 ? 2.107 -6.742 -16.828 1 91.69 192 SER A CA 1
ATOM 1530 C C . SER A 1 192 ? 3.01 -6.625 -15.602 1 91.69 192 SER A C 1
ATOM 1532 O O . SER A 1 192 ? 2.863 -7.387 -14.641 1 91.69 192 SER A O 1
ATOM 1534 N N . THR A 1 193 ? 3.879 -5.684 -15.711 1 92.31 193 THR A N 1
ATOM 1535 C CA . THR A 1 193 ? 4.762 -5.395 -14.586 1 92.31 193 THR A CA 1
ATOM 1536 C C . THR A 1 193 ? 3.961 -4.945 -13.367 1 92.31 193 THR A C 1
ATOM 1538 O O . THR A 1 193 ? 4.254 -5.348 -12.242 1 92.31 193 THR A O 1
ATOM 1541 N N . GLN A 1 194 ? 3.053 -4.152 -13.641 1 90.25 194 GLN A N 1
ATOM 1542 C CA . GLN A 1 194 ? 2.219 -3.633 -12.562 1 90.25 194 GLN A CA 1
ATOM 1543 C C . GLN A 1 194 ? 1.475 -4.762 -11.852 1 90.25 194 GLN A C 1
ATOM 1545 O O . GLN A 1 194 ? 1.417 -4.793 -10.617 1 90.25 194 GLN A O 1
ATOM 1550 N N . ASP A 1 195 ? 0.983 -5.668 -12.617 1 92.56 195 ASP A N 1
ATOM 1551 C CA . ASP A 1 195 ? 0.271 -6.805 -12.047 1 92.56 195 ASP A CA 1
ATOM 1552 C C . ASP A 1 195 ? 1.206 -7.668 -11.203 1 92.56 195 ASP A C 1
ATOM 1554 O O . ASP A 1 195 ? 0.808 -8.188 -10.156 1 92.56 195 ASP A O 1
ATOM 1558 N N . LEU A 1 196 ? 2.387 -7.832 -11.711 1 95.56 196 LEU A N 1
ATOM 1559 C CA . LEU A 1 196 ? 3.355 -8.664 -11.008 1 95.56 196 LEU A CA 1
ATOM 1560 C C . LEU A 1 196 ? 3.635 -8.117 -9.617 1 95.56 196 LEU A C 1
ATOM 1562 O O . LEU A 1 196 ? 3.668 -8.867 -8.641 1 95.56 196 LEU A O 1
ATOM 1566 N N . ARG A 1 197 ? 3.744 -6.855 -9.484 1 94.94 197 ARG A N 1
ATOM 1567 C CA . ARG A 1 197 ? 4.133 -6.219 -8.227 1 94.94 197 ARG A CA 1
ATOM 1568 C C . ARG A 1 197 ? 3.025 -6.336 -7.184 1 94.94 197 ARG A C 1
ATOM 1570 O O . ARG A 1 197 ? 3.295 -6.355 -5.98 1 94.94 197 ARG A O 1
ATOM 1577 N N . GLN A 1 198 ? 1.806 -6.457 -7.656 1 96.06 198 GLN A N 1
ATOM 1578 C CA . GLN A 1 198 ? 0.674 -6.504 -6.738 1 96.06 198 GLN A CA 1
ATOM 1579 C C . GLN A 1 198 ? 0.701 -7.773 -5.895 1 96.06 198 GLN A C 1
ATOM 1581 O O . GLN A 1 198 ? 0.087 -7.828 -4.824 1 96.06 198 GLN A O 1
ATOM 1586 N N . CYS A 1 199 ? 1.401 -8.727 -6.312 1 96.12 199 CYS A N 1
ATOM 1587 C CA . CYS A 1 199 ? 1.485 -9.992 -5.598 1 96.12 199 CYS A CA 1
ATOM 1588 C C . CYS A 1 199 ? 2.094 -9.797 -4.215 1 96.12 199 CYS A C 1
ATOM 1590 O O . CYS A 1 199 ? 1.814 -10.562 -3.293 1 96.12 199 CYS A O 1
ATOM 1592 N N . GLU A 1 200 ? 2.889 -8.758 -4.039 1 96.69 200 GLU A N 1
ATOM 1593 C CA . GLU A 1 200 ? 3.6 -8.484 -2.793 1 96.69 200 GLU A CA 1
ATOM 1594 C C . GLU A 1 200 ? 2.627 -8.273 -1.636 1 96.69 200 GLU A C 1
ATOM 1596 O O . GLU A 1 200 ? 2.963 -8.539 -0.48 1 96.69 200 GLU A O 1
ATOM 1601 N N . ILE A 1 201 ? 1.446 -7.824 -1.952 1 97.31 201 ILE A N 1
ATOM 1602 C CA . ILE A 1 201 ? 0.433 -7.527 -0.946 1 97.31 201 ILE A CA 1
ATOM 1603 C C . ILE A 1 201 ? 0.014 -8.82 -0.243 1 97.31 201 ILE A C 1
ATOM 1605 O O . ILE A 1 201 ? -0.34 -8.805 0.938 1 97.31 201 ILE A O 1
ATOM 1609 N N . PHE A 1 202 ? 0.136 -9.961 -0.952 1 97.5 202 PHE A N 1
ATOM 1610 C CA . PHE A 1 202 ? -0.472 -11.188 -0.463 1 97.5 202 PHE A CA 1
ATOM 1611 C C . PHE A 1 202 ? 0.594 -12.164 0.016 1 97.5 202 PHE A C 1
ATOM 1613 O O . PHE A 1 202 ? 0.274 -13.227 0.564 1 97.5 202 PHE A O 1
ATOM 1620 N N . LEU A 1 203 ? 1.852 -11.766 -0.211 1 97.62 203 LEU A N 1
ATOM 1621 C CA . LEU A 1 203 ? 2.924 -12.602 0.322 1 97.62 203 LEU A CA 1
ATOM 1622 C C . LEU A 1 203 ? 2.973 -12.516 1.844 1 97.62 203 LEU A C 1
ATOM 1624 O O . LEU A 1 203 ? 2.908 -11.43 2.412 1 97.62 203 LEU A O 1
ATOM 1628 N N . SER A 1 204 ? 3.041 -13.711 2.504 1 96.62 204 SER A N 1
ATOM 1629 C CA . SER A 1 204 ? 3.062 -13.789 3.961 1 96.62 204 SER A CA 1
ATOM 1630 C C . SER A 1 204 ? 3.746 -15.07 4.434 1 96.62 204 SER A C 1
ATOM 1632 O O . SER A 1 204 ? 3.953 -16 3.65 1 96.62 204 SER A O 1
ATOM 1634 N N . PRO A 1 205 ? 4.07 -15.125 5.695 1 96.19 205 PRO A N 1
ATOM 1635 C CA . PRO A 1 205 ? 4.727 -16.328 6.227 1 96.19 205 PRO A CA 1
ATOM 1636 C C . PRO A 1 205 ? 3.803 -17.547 6.258 1 96.19 205 PRO A C 1
ATOM 1638 O O . PRO A 1 205 ? 4.273 -18.672 6.391 1 96.19 205 PRO A O 1
ATOM 1641 N N . SER A 1 206 ? 2.535 -17.328 6.074 1 96.69 206 SER A N 1
ATOM 1642 C CA . SER A 1 206 ? 1.581 -18.422 6.094 1 96.69 206 SER A CA 1
ATOM 1643 C C . SER A 1 206 ? 1.575 -19.172 4.766 1 96.69 206 SER A C 1
ATOM 1645 O O . SER A 1 206 ? 1.074 -20.297 4.68 1 96.69 206 SER A O 1
ATOM 1647 N N . LEU A 1 207 ? 2.135 -18.594 3.77 1 97.44 207 LEU A N 1
ATOM 1648 C CA . LEU A 1 207 ? 2.09 -19.156 2.426 1 97.44 207 LEU A CA 1
ATOM 1649 C C . LEU A 1 207 ? 2.904 -20.453 2.355 1 97.44 207 LEU A C 1
ATOM 1651 O O . LEU A 1 207 ? 4.043 -20.5 2.826 1 97.44 207 LEU A O 1
ATOM 1655 N N . ARG A 1 208 ? 2.289 -21.484 1.74 1 97.94 208 ARG A N 1
ATOM 1656 C CA . ARG A 1 208 ? 2.934 -22.781 1.583 1 97.94 208 ARG A CA 1
ATOM 1657 C C . ARG A 1 208 ? 3.121 -23.141 0.11 1 97.94 208 ARG A C 1
ATOM 1659 O O . ARG A 1 208 ? 4.043 -23.875 -0.25 1 97.94 208 ARG A O 1
ATOM 1666 N N . SER A 1 209 ? 2.229 -22.594 -0.668 1 98 209 SER A N 1
ATOM 1667 C CA . SER A 1 209 ? 2.283 -22.875 -2.102 1 98 209 SER A CA 1
ATOM 1668 C C . SER A 1 209 ? 2.188 -21.578 -2.912 1 98 209 SER A C 1
ATOM 1670 O O . SER A 1 209 ? 1.281 -20.766 -2.699 1 98 209 SER A O 1
ATOM 1672 N N . LEU A 1 210 ? 3.139 -21.359 -3.791 1 97.88 210 LEU A N 1
ATOM 1673 C CA . LEU A 1 210 ? 3.154 -20.203 -4.688 1 97.88 210 LEU A CA 1
ATOM 1674 C C . LEU A 1 210 ? 3.295 -20.641 -6.141 1 97.88 210 LEU A C 1
ATOM 1676 O O . LEU A 1 210 ? 4.254 -21.328 -6.492 1 97.88 210 LEU A O 1
ATOM 1680 N N . ASP A 1 211 ? 2.305 -20.375 -6.957 1 95.81 211 ASP A N 1
ATOM 1681 C CA . ASP A 1 211 ? 2.299 -20.609 -8.398 1 95.81 211 ASP A CA 1
ATOM 1682 C C . ASP A 1 211 ? 2.279 -19.297 -9.172 1 95.81 211 ASP A C 1
ATOM 1684 O O . ASP A 1 211 ? 1.272 -18.594 -9.172 1 95.81 211 ASP A O 1
ATOM 1688 N N . VAL A 1 212 ? 3.408 -19.016 -9.844 1 95.56 212 VAL A N 1
ATOM 1689 C CA . VAL A 1 212 ? 3.514 -17.703 -10.477 1 95.56 212 VAL A CA 1
ATOM 1690 C C . VAL A 1 212 ? 4.016 -17.859 -11.906 1 95.56 212 VAL A C 1
ATOM 1692 O O . VAL A 1 212 ? 4.906 -18.672 -12.172 1 95.56 212 VAL A O 1
ATOM 1695 N N . SER A 1 213 ? 3.414 -17.094 -12.836 1 92.88 213 SER A N 1
ATOM 1696 C CA . SER A 1 213 ? 3.893 -16.953 -14.211 1 92.88 213 SER A CA 1
ATOM 1697 C C . SER A 1 213 ? 4.324 -15.516 -14.5 1 92.88 213 SER A C 1
ATOM 1699 O O . SER A 1 213 ? 3.486 -14.617 -14.602 1 92.88 213 SER A O 1
ATOM 1701 N N . ILE A 1 214 ? 5.594 -15.289 -14.703 1 92.44 214 ILE A N 1
ATOM 1702 C CA . ILE A 1 214 ? 6.094 -13.93 -14.875 1 92.44 214 ILE A CA 1
ATOM 1703 C C . ILE A 1 214 ? 6.133 -13.578 -16.359 1 92.44 214 ILE A C 1
ATOM 1705 O O . ILE A 1 214 ? 6.793 -14.258 -17.141 1 92.44 214 ILE A O 1
ATOM 1709 N N . PRO A 1 215 ? 5.422 -12.531 -16.719 1 90.5 215 PRO A N 1
ATOM 1710 C CA . PRO A 1 215 ? 5.492 -12.07 -18.109 1 90.5 215 PRO A CA 1
ATOM 1711 C C . PRO A 1 215 ? 6.809 -11.367 -18.438 1 90.5 215 PRO A C 1
ATOM 1713 O O . PRO A 1 215 ? 7.734 -11.383 -17.625 1 90.5 215 PRO A O 1
ATOM 1716 N N . THR A 1 216 ? 6.906 -10.812 -19.656 1 90.88 216 THR A N 1
ATOM 1717 C CA . THR A 1 216 ? 8.102 -10.062 -20.031 1 90.88 216 THR A CA 1
ATOM 1718 C C . THR A 1 216 ? 8.164 -8.734 -19.266 1 90.88 216 THR A C 1
ATOM 1720 O O . THR A 1 216 ? 7.293 -7.883 -19.422 1 90.88 216 THR A O 1
ATOM 1723 N N . VAL A 1 217 ? 9.078 -8.711 -18.359 1 92.12 217 VAL A N 1
ATOM 1724 C CA . VAL A 1 217 ? 9.273 -7.52 -17.531 1 92.12 217 VAL A CA 1
ATOM 1725 C C . VAL A 1 217 ? 10.766 -7.203 -17.438 1 92.12 217 VAL A C 1
ATOM 1727 O O . VAL A 1 217 ? 11.609 -8.016 -17.828 1 92.12 217 VAL A O 1
ATOM 1730 N N . GLU A 1 218 ? 11.016 -5.988 -16.984 1 92.19 218 GLU A N 1
ATOM 1731 C CA . GLU A 1 218 ? 12.406 -5.633 -16.75 1 92.19 218 GLU A CA 1
ATOM 1732 C C . GLU A 1 218 ? 13.016 -6.5 -15.641 1 92.19 218 GLU A C 1
ATOM 1734 O O . GLU A 1 218 ? 12.328 -6.895 -14.703 1 92.19 218 GLU A O 1
ATOM 1739 N N . GLU A 1 219 ? 14.25 -6.758 -15.688 1 91.88 219 GLU A N 1
ATOM 1740 C CA . GLU A 1 219 ? 14.969 -7.664 -14.797 1 91.88 219 GLU A CA 1
ATOM 1741 C C . GLU A 1 219 ? 14.867 -7.207 -13.344 1 91.88 219 GLU A C 1
ATOM 1743 O O . GLU A 1 219 ? 14.773 -8.031 -12.43 1 91.88 219 GLU A O 1
ATOM 1748 N N . ALA A 1 220 ? 14.867 -5.922 -13.242 1 93.5 220 ALA A N 1
ATOM 1749 C CA . ALA A 1 220 ? 14.836 -5.379 -11.883 1 93.5 220 ALA A CA 1
ATOM 1750 C C . ALA A 1 220 ? 13.578 -5.832 -11.148 1 93.5 220 ALA A C 1
ATOM 1752 O O . ALA A 1 220 ? 13.602 -6.047 -9.93 1 93.5 220 ALA A O 1
ATOM 1753 N N . TYR A 1 221 ? 12.562 -5.977 -11.859 1 94.69 221 TYR A N 1
ATOM 1754 C CA . TYR A 1 221 ? 11.297 -6.355 -11.242 1 94.69 221 TYR A CA 1
ATOM 1755 C C . TYR A 1 221 ? 11.266 -7.852 -10.945 1 94.69 221 TYR A C 1
ATOM 1757 O O . TYR A 1 221 ? 10.586 -8.289 -10.008 1 94.69 221 TYR A O 1
ATOM 1765 N N . ILE A 1 222 ? 11.969 -8.633 -11.641 1 95 222 ILE A N 1
ATOM 1766 C CA . ILE A 1 222 ? 12.086 -10.055 -11.359 1 95 222 ILE A CA 1
ATOM 1767 C C . ILE A 1 222 ? 12.945 -10.266 -10.109 1 95 222 ILE A C 1
ATOM 1769 O O . ILE A 1 222 ? 12.602 -11.07 -9.242 1 95 222 ILE A O 1
ATOM 1773 N N . GLU A 1 223 ? 13.984 -9.539 -10.117 1 96.19 223 GLU A N 1
ATOM 1774 C CA . GLU A 1 223 ? 14.828 -9.594 -8.93 1 96.19 223 GLU A CA 1
ATOM 1775 C C . GLU A 1 223 ? 14.039 -9.258 -7.672 1 96.19 223 GLU A C 1
ATOM 1777 O O . GLU A 1 223 ? 14.156 -9.938 -6.652 1 96.19 223 GLU A O 1
ATOM 1782 N N . ALA A 1 224 ? 13.297 -8.164 -7.785 1 96.5 224 ALA A N 1
ATOM 1783 C CA . ALA A 1 224 ? 12.5 -7.727 -6.645 1 96.5 224 ALA A CA 1
ATOM 1784 C C . ALA A 1 224 ? 11.492 -8.797 -6.234 1 96.5 224 ALA A C 1
ATOM 1786 O O . ALA A 1 224 ? 11.273 -9.031 -5.043 1 96.5 224 ALA A O 1
ATOM 1787 N N . PHE A 1 225 ? 10.891 -9.445 -7.199 1 97.06 225 PHE A N 1
ATOM 1788 C CA . PHE A 1 225 ? 9.93 -10.508 -6.91 1 97.06 225 PHE A CA 1
ATOM 1789 C C . PHE A 1 225 ? 10.578 -11.609 -6.086 1 97.06 225 PHE A C 1
ATOM 1791 O O . PHE A 1 225 ? 10.039 -12.016 -5.051 1 97.06 225 PHE A O 1
ATOM 1798 N N . PHE A 1 226 ? 11.688 -12.047 -6.508 1 97.81 226 PHE A N 1
ATOM 1799 C CA . PHE A 1 226 ? 12.359 -13.133 -5.809 1 97.81 226 PHE A CA 1
ATOM 1800 C C . PHE A 1 226 ? 12.812 -12.688 -4.422 1 97.81 226 PHE A C 1
ATOM 1802 O O . PHE A 1 226 ? 12.68 -13.43 -3.451 1 97.81 226 PHE A O 1
ATOM 1809 N N . ALA A 1 227 ? 13.336 -11.492 -4.352 1 97.5 227 ALA A N 1
ATOM 1810 C CA . ALA A 1 227 ? 13.805 -10.969 -3.066 1 97.5 227 ALA A CA 1
ATOM 1811 C C . ALA A 1 227 ? 12.656 -10.867 -2.066 1 97.5 227 ALA A C 1
ATOM 1813 O O . ALA A 1 227 ? 12.797 -11.266 -0.909 1 97.5 227 ALA A O 1
ATOM 1814 N N . MET A 1 228 ? 11.555 -10.367 -2.541 1 97.5 228 MET A N 1
ATOM 1815 C CA . MET A 1 228 ? 10.391 -10.195 -1.674 1 97.5 228 MET A CA 1
ATOM 1816 C C . MET A 1 228 ? 9.82 -11.547 -1.259 1 97.5 228 MET A C 1
ATOM 1818 O O . MET A 1 228 ? 9.414 -11.727 -0.109 1 97.5 228 MET A O 1
ATOM 1822 N N . THR A 1 229 ? 9.773 -12.461 -2.211 1 97.62 229 THR A N 1
ATOM 1823 C CA . THR A 1 229 ? 9.266 -13.797 -1.917 1 97.62 229 THR A CA 1
ATOM 1824 C C . THR A 1 229 ? 10.109 -14.477 -0.848 1 97.62 229 THR A C 1
ATOM 1826 O O . THR A 1 229 ? 9.578 -15.055 0.098 1 97.62 229 THR A O 1
ATOM 1829 N N . LYS A 1 230 ? 11.406 -14.352 -0.945 1 96.31 230 LYS A N 1
ATOM 1830 C CA . LYS A 1 230 ? 12.328 -14.938 0.021 1 96.31 230 LYS A CA 1
ATOM 1831 C C . LYS A 1 230 ? 12.094 -14.375 1.419 1 96.31 230 LYS A C 1
ATOM 1833 O O . LYS A 1 230 ? 12.141 -15.109 2.406 1 96.31 230 LYS A O 1
ATOM 1838 N N . PHE A 1 231 ? 11.82 -13.148 1.44 1 95.88 231 PHE A N 1
ATOM 1839 C CA . PHE A 1 231 ? 11.695 -12.461 2.721 1 95.88 231 PHE A CA 1
ATOM 1840 C C . PHE A 1 231 ? 10.312 -12.688 3.326 1 95.88 231 PHE A C 1
ATOM 1842 O O . PHE A 1 231 ? 10.195 -12.953 4.523 1 95.88 231 PHE A O 1
ATOM 1849 N N . ARG A 1 232 ? 9.25 -12.602 2.5 1 96.5 232 ARG A N 1
ATOM 1850 C CA . ARG A 1 232 ? 7.887 -12.57 3.023 1 96.5 232 ARG A CA 1
ATOM 1851 C C . ARG A 1 232 ? 7.305 -13.977 3.123 1 96.5 232 ARG A C 1
ATOM 1853 O O . ARG A 1 232 ? 6.383 -14.211 3.904 1 96.5 232 ARG A O 1
ATOM 1860 N N . ALA A 1 233 ? 7.812 -14.883 2.268 1 96.69 233 ALA A N 1
ATOM 1861 C CA . ALA A 1 233 ? 7.266 -16.234 2.246 1 96.69 233 ALA A CA 1
ATOM 1862 C C . ALA A 1 233 ? 8.367 -17.281 2.418 1 96.69 233 ALA A C 1
ATOM 1864 O O . ALA A 1 233 ? 8.539 -18.156 1.565 1 96.69 233 ALA A O 1
ATOM 1865 N N . PRO A 1 234 ? 8.977 -17.344 3.547 1 94.62 234 PRO A N 1
ATOM 1866 C CA . PRO A 1 234 ? 10.109 -18.25 3.762 1 94.62 234 PRO A CA 1
ATOM 1867 C C . PRO A 1 234 ? 9.672 -19.703 3.965 1 94.62 234 PRO A C 1
ATOM 1869 O O . PRO A 1 234 ? 10.492 -20.625 3.869 1 94.62 234 PRO A O 1
ATOM 1872 N N . ASN A 1 235 ? 8.398 -19.969 4.152 1 96.31 235 ASN A N 1
ATOM 1873 C CA . ASN A 1 235 ? 7.93 -21.297 4.527 1 96.31 235 ASN A CA 1
ATOM 1874 C C . ASN A 1 235 ? 7.281 -22.016 3.348 1 96.31 235 ASN A C 1
ATOM 1876 O O . ASN A 1 235 ? 6.445 -22.891 3.537 1 96.31 235 ASN A O 1
ATOM 1880 N N . LEU A 1 236 ? 7.664 -21.641 2.186 1 97.5 236 LEU A N 1
ATOM 1881 C CA . LEU A 1 236 ? 7.098 -22.25 0.995 1 97.5 236 LEU A CA 1
ATOM 1882 C C . LEU A 1 236 ? 7.418 -23.75 0.955 1 97.5 236 LEU A C 1
ATOM 1884 O O . LEU A 1 236 ? 8.531 -24.156 1.287 1 97.5 236 LEU A O 1
ATOM 1888 N N . ARG A 1 237 ? 6.477 -24.562 0.56 1 98.19 237 ARG A N 1
ATOM 1889 C CA . ARG A 1 237 ? 6.641 -26 0.384 1 98.19 237 ARG A CA 1
ATOM 1890 C C . ARG A 1 237 ? 6.535 -26.391 -1.087 1 98.19 237 ARG A C 1
ATOM 1892 O O . ARG A 1 237 ? 7.113 -27.391 -1.514 1 98.19 237 ARG A O 1
ATOM 1899 N N . VAL A 1 238 ? 5.738 -25.641 -1.769 1 98.06 238 VAL A N 1
ATOM 1900 C CA . VAL A 1 238 ? 5.582 -25.875 -3.201 1 98.06 238 VAL A CA 1
ATOM 1901 C C . VAL A 1 238 ? 5.805 -24.562 -3.959 1 98.06 238 VAL A C 1
ATOM 1903 O O . VAL A 1 238 ? 5.207 -23.531 -3.625 1 98.06 238 VAL A O 1
ATOM 1906 N N . PHE A 1 239 ? 6.652 -24.562 -4.93 1 97.44 239 PHE A N 1
ATOM 1907 C CA . PHE A 1 239 ? 6.926 -23.391 -5.766 1 97.44 239 PHE A CA 1
ATOM 1908 C C . PHE A 1 239 ? 6.836 -23.75 -7.242 1 97.44 239 PHE A C 1
ATOM 1910 O O . PHE A 1 239 ? 7.625 -24.562 -7.738 1 97.44 239 PHE A O 1
ATOM 1917 N N . GLN A 1 240 ? 5.82 -23.266 -7.902 1 95.38 240 GLN A N 1
ATOM 1918 C CA . GLN A 1 240 ? 5.656 -23.391 -9.352 1 95.38 240 GLN A CA 1
ATOM 1919 C C . GLN A 1 240 ? 5.992 -22.078 -10.055 1 95.38 240 GLN A C 1
ATOM 1921 O O . GLN A 1 240 ? 5.422 -21.031 -9.727 1 95.38 240 GLN A O 1
ATOM 1926 N N . PHE A 1 241 ? 6.922 -22.172 -10.961 1 94.56 241 PHE A N 1
ATOM 1927 C CA . PHE A 1 241 ? 7.453 -20.938 -11.523 1 94.56 241 PHE A CA 1
ATOM 1928 C C . PHE A 1 241 ? 7.562 -21.047 -13.039 1 94.56 241 PHE A C 1
ATOM 1930 O O . PHE A 1 241 ? 8.172 -21.984 -13.562 1 94.56 241 PHE A O 1
ATOM 1937 N N . GLU A 1 242 ? 6.922 -20.125 -13.719 1 91.12 242 GLU A N 1
ATOM 1938 C CA . GLU A 1 242 ? 7.039 -19.938 -15.164 1 91.12 242 GLU A CA 1
ATOM 1939 C C . GLU A 1 242 ? 7.484 -18.516 -15.5 1 91.12 242 GLU A C 1
ATOM 1941 O O . GLU A 1 242 ? 7.156 -17.578 -14.781 1 91.12 242 GLU A O 1
ATOM 1946 N N . CYS A 1 243 ? 8.242 -18.422 -16.531 1 90.25 243 CYS A N 1
ATOM 1947 C CA . CYS A 1 243 ? 8.758 -17.109 -16.922 1 90.25 243 CYS A CA 1
ATOM 1948 C C . CYS A 1 243 ? 8.938 -17.016 -18.422 1 90.25 243 CYS A C 1
ATOM 1950 O O . CYS A 1 243 ? 9.367 -17.984 -19.062 1 90.25 243 CYS A O 1
ATOM 1952 N N . GLN A 1 244 ? 8.68 -15.836 -18.953 1 88.44 244 GLN A N 1
ATOM 1953 C CA . GLN A 1 244 ? 8.812 -15.617 -20.391 1 88.44 244 GLN A CA 1
ATOM 1954 C C . GLN A 1 244 ? 10.258 -15.297 -20.766 1 88.44 244 GLN A C 1
ATOM 1956 O O . GLN A 1 244 ? 10.633 -15.367 -21.938 1 88.44 244 GLN A O 1
ATOM 1961 N N . LEU A 1 245 ? 11.078 -15.078 -19.828 1 89.19 245 LEU A N 1
ATOM 1962 C CA . LEU A 1 245 ? 12.484 -14.805 -20.094 1 89.19 245 LEU A CA 1
ATOM 1963 C C . LEU A 1 245 ? 13.297 -16.094 -20.094 1 89.19 245 LEU A C 1
ATOM 1965 O O . LEU A 1 245 ? 12.844 -17.125 -19.594 1 89.19 245 LEU A O 1
ATOM 1969 N N . ARG A 1 246 ? 14.477 -15.953 -20.609 1 91.19 246 ARG A N 1
ATOM 1970 C CA . ARG A 1 246 ? 15.406 -17.078 -20.547 1 91.19 246 ARG A CA 1
ATOM 1971 C C . ARG A 1 246 ? 15.844 -17.359 -19.109 1 91.19 246 ARG A C 1
ATOM 1973 O O . ARG A 1 246 ? 15.969 -16.438 -18.312 1 91.19 246 ARG A O 1
ATOM 1980 N N . VAL A 1 247 ? 16.094 -18.594 -18.875 1 93.38 247 VAL A N 1
ATOM 1981 C CA . VAL A 1 247 ? 16.453 -19 -17.516 1 93.38 247 VAL A CA 1
ATOM 1982 C C . VAL A 1 247 ? 17.781 -18.375 -17.125 1 93.38 247 VAL A C 1
ATOM 1984 O O . VAL A 1 247 ? 18.016 -18.078 -15.953 1 93.38 247 VAL A O 1
ATOM 1987 N N . THR A 1 248 ? 18.609 -18.109 -18.078 1 91.94 248 THR A N 1
ATOM 1988 C CA . THR A 1 248 ? 19.922 -17.547 -17.781 1 91.94 248 THR A CA 1
ATOM 1989 C C . THR A 1 248 ? 19.781 -16.156 -17.156 1 91.94 248 THR A C 1
ATOM 1991 O O . THR A 1 248 ? 20.656 -15.727 -16.406 1 91.94 248 THR A O 1
ATOM 1994 N N . ASN A 1 249 ? 18.688 -15.539 -17.484 1 92.69 249 ASN A N 1
ATOM 1995 C CA . ASN A 1 249 ? 18.453 -14.195 -16.969 1 92.69 249 ASN A CA 1
ATOM 1996 C C . ASN A 1 249 ? 17.938 -14.234 -15.531 1 92.69 249 ASN A C 1
ATOM 1998 O O . ASN A 1 249 ? 18.031 -13.242 -14.805 1 92.69 249 ASN A O 1
ATOM 2002 N N . VAL A 1 250 ? 17.422 -15.391 -15.117 1 94.81 250 VAL A N 1
ATOM 2003 C CA . VAL A 1 250 ? 16.75 -15.414 -13.828 1 94.81 250 VAL A CA 1
ATOM 2004 C C . VAL A 1 250 ? 17.391 -16.453 -12.922 1 94.81 250 VAL A C 1
ATOM 2006 O O . VAL A 1 250 ? 17.031 -16.578 -11.742 1 94.81 250 VAL A O 1
ATOM 2009 N N . GLU A 1 251 ? 18.297 -17.25 -13.375 1 96.06 251 GLU A N 1
ATOM 2010 C CA . GLU A 1 251 ? 18.875 -18.422 -12.727 1 96.06 251 GLU A CA 1
ATOM 2011 C C . GLU A 1 251 ? 19.438 -18.078 -11.352 1 96.06 251 GLU A C 1
ATOM 2013 O O . GLU A 1 251 ? 19.203 -18.797 -10.383 1 96.06 251 GLU A O 1
ATOM 2018 N N . GLN A 1 252 ? 20.125 -16.969 -11.281 1 96.44 252 GLN A N 1
ATOM 2019 C CA . GLN A 1 252 ? 20.766 -16.609 -10.031 1 96.44 252 GLN A CA 1
ATOM 2020 C C . GLN A 1 252 ? 19.734 -16.406 -8.922 1 96.44 252 GLN A C 1
ATOM 2022 O O . GLN A 1 252 ? 19.922 -16.875 -7.797 1 96.44 252 GLN A O 1
ATOM 2027 N N . TRP A 1 253 ? 18.688 -15.719 -9.219 1 96.62 253 TRP A N 1
ATOM 2028 C CA . TRP A 1 253 ? 17.656 -15.43 -8.219 1 96.62 253 TRP A CA 1
ATOM 2029 C C . TRP A 1 253 ? 16.859 -16.672 -7.871 1 96.62 253 TRP A C 1
ATOM 2031 O O . TRP A 1 253 ? 16.484 -16.875 -6.715 1 96.62 253 TRP A O 1
ATOM 2041 N N . LEU A 1 254 ? 16.656 -17.484 -8.891 1 96.94 254 LEU A N 1
ATOM 2042 C CA . LEU A 1 254 ? 15.977 -18.766 -8.648 1 96.94 254 LEU A CA 1
ATOM 2043 C C . LEU A 1 254 ? 16.797 -19.641 -7.719 1 96.94 254 LEU A C 1
ATOM 2045 O O . LEU A 1 254 ? 16.266 -20.203 -6.762 1 96.94 254 LEU A O 1
ATOM 2049 N N . CYS A 1 255 ? 18.062 -19.734 -7.898 1 97.25 255 CYS A N 1
ATOM 2050 C CA . CYS A 1 255 ? 18.953 -20.531 -7.051 1 97.25 255 CYS A CA 1
ATOM 2051 C C . CYS A 1 255 ? 18.969 -19.984 -5.629 1 97.25 255 CYS A C 1
ATOM 2053 O O . CYS A 1 255 ? 18.938 -20.75 -4.664 1 97.25 255 CYS A O 1
ATOM 2055 N N . ASP A 1 256 ? 19 -18.656 -5.555 1 96.69 256 ASP A N 1
ATOM 2056 C CA . ASP A 1 256 ? 19 -18.031 -4.238 1 96.69 256 ASP A CA 1
ATOM 2057 C C . ASP A 1 256 ? 17.75 -18.391 -3.459 1 96.69 256 ASP A C 1
ATOM 2059 O O . ASP A 1 256 ? 17.797 -18.609 -2.248 1 96.69 256 ASP A O 1
ATOM 2063 N N . LEU A 1 257 ? 16.625 -18.391 -4.172 1 97.19 257 LEU A N 1
ATOM 2064 C CA . LEU A 1 257 ? 15.352 -18.734 -3.537 1 97.19 257 LEU A CA 1
ATOM 2065 C C . LEU A 1 257 ? 15.375 -20.172 -3.047 1 97.19 257 LEU A C 1
ATOM 2067 O O . LEU A 1 257 ? 14.953 -20.469 -1.924 1 97.19 257 LEU A O 1
ATOM 2071 N N . LEU A 1 258 ? 15.906 -21.031 -3.863 1 96.38 258 LEU A N 1
ATOM 2072 C CA . LEU A 1 258 ? 15.961 -22.453 -3.514 1 96.38 258 LEU A CA 1
ATOM 2073 C C . LEU A 1 258 ? 16.875 -22.672 -2.311 1 96.38 258 LEU A C 1
ATOM 2075 O O . LEU A 1 258 ? 16.594 -23.531 -1.472 1 96.38 258 LEU A O 1
ATOM 2079 N N . GLU A 1 259 ? 17.828 -21.938 -2.207 1 92.81 259 GLU A N 1
ATOM 2080 C CA . GLU A 1 259 ? 18.766 -22.078 -1.097 1 92.81 259 GLU A CA 1
ATOM 2081 C C . GLU A 1 259 ? 18.156 -21.578 0.208 1 92.81 259 GLU A C 1
ATOM 2083 O O . GLU A 1 259 ? 18.516 -22.047 1.289 1 92.81 259 GLU A O 1
ATOM 2088 N N . THR A 1 260 ? 17.25 -20.688 0.044 1 91.38 260 THR A N 1
ATOM 2089 C CA . THR A 1 260 ? 16.641 -20.078 1.22 1 91.38 260 THR A CA 1
ATOM 2090 C C . THR A 1 260 ? 15.445 -20.906 1.691 1 91.38 260 THR A C 1
ATOM 2092 O O . THR A 1 260 ? 15.25 -21.094 2.895 1 91.38 260 THR A O 1
ATOM 2095 N N . CYS A 1 261 ? 14.625 -21.406 0.774 1 93.75 261 CYS A N 1
ATOM 2096 C CA . CYS A 1 261 ? 13.398 -22.125 1.106 1 93.75 261 CYS A CA 1
ATOM 2097 C C . CYS A 1 261 ? 13.68 -23.609 1.317 1 93.75 261 CYS A C 1
ATOM 2099 O O . CYS A 1 261 ? 13.273 -24.438 0.507 1 93.75 261 CYS A O 1
ATOM 2101 N N . LYS A 1 262 ? 14.125 -23.953 2.486 1 93.81 262 LYS A N 1
ATOM 2102 C CA . LYS A 1 262 ? 14.602 -25.312 2.771 1 93.81 262 LYS A CA 1
ATOM 2103 C C . LYS A 1 262 ? 13.438 -26.281 2.967 1 93.81 262 LYS A C 1
ATOM 2105 O O . LYS A 1 262 ? 13.617 -27.5 2.898 1 93.81 262 LYS A O 1
ATOM 2110 N N . SER A 1 263 ? 12.305 -25.734 3.078 1 96.06 263 SER A N 1
ATOM 2111 C CA . SER A 1 263 ? 11.133 -26.578 3.34 1 96.06 263 SER A CA 1
ATOM 2112 C C . SER A 1 263 ? 10.445 -26.984 2.043 1 96.06 263 SER A C 1
ATOM 2114 O O . SER A 1 263 ? 9.414 -27.656 2.066 1 96.06 263 SER A O 1
ATOM 2116 N N . LEU A 1 264 ? 11.008 -26.656 0.915 1 97.5 264 LEU A N 1
ATOM 2117 C CA . LEU A 1 264 ? 10.383 -26.922 -0.375 1 97.5 264 LEU A CA 1
ATOM 2118 C C . LEU A 1 264 ? 10.266 -28.422 -0.625 1 97.5 264 LEU A C 1
ATOM 2120 O O . LEU A 1 264 ? 11.25 -29.141 -0.516 1 97.5 264 LEU A O 1
ATOM 2124 N N . ARG A 1 265 ? 9.086 -28.844 -0.965 1 97.75 265 ARG A N 1
ATOM 2125 C CA . ARG A 1 265 ? 8.812 -30.25 -1.262 1 97.75 265 ARG A CA 1
ATOM 2126 C C . ARG A 1 265 ? 8.539 -30.453 -2.748 1 97.75 265 ARG A C 1
ATOM 2128 O O . ARG A 1 265 ? 8.789 -31.531 -3.289 1 97.75 265 ARG A O 1
ATOM 2135 N N . GLY A 1 266 ? 7.996 -29.469 -3.348 1 97.5 266 GLY A N 1
ATOM 2136 C CA . GLY A 1 266 ? 7.672 -29.547 -4.762 1 97.5 266 GLY A CA 1
ATOM 2137 C C . GLY A 1 266 ? 8.164 -28.344 -5.551 1 97.5 266 GLY A C 1
ATOM 2138 O O . GLY A 1 266 ? 7.969 -27.203 -5.141 1 97.5 266 GLY A O 1
ATOM 2139 N N . LEU A 1 267 ? 8.82 -28.625 -6.668 1 97.31 267 LEU A N 1
ATOM 2140 C CA . LEU A 1 267 ? 9.32 -27.594 -7.578 1 97.31 267 LEU A CA 1
ATOM 2141 C C . LEU A 1 267 ? 8.797 -27.828 -8.992 1 97.31 267 LEU A C 1
ATOM 2143 O O . LEU A 1 267 ? 9.031 -28.891 -9.586 1 97.31 267 LEU A O 1
ATOM 2147 N N . GLY A 1 268 ? 8.008 -26.953 -9.438 1 95.25 268 GLY A N 1
ATOM 2148 C CA . GLY A 1 268 ? 7.535 -26.953 -10.812 1 95.25 268 GLY A CA 1
ATOM 2149 C C . GLY A 1 268 ? 8.141 -25.859 -11.664 1 95.25 268 GLY A C 1
ATOM 2150 O O . GLY A 1 268 ? 8.094 -24.688 -11.281 1 95.25 268 GLY A O 1
ATOM 2151 N N . LEU A 1 269 ? 8.711 -26.25 -12.812 1 94.81 269 LEU A N 1
ATOM 2152 C CA . LEU A 1 269 ? 9.352 -25.281 -13.695 1 94.81 269 LEU A CA 1
ATOM 2153 C C . LEU A 1 269 ? 8.914 -25.5 -15.141 1 94.81 269 LEU A C 1
ATOM 2155 O O . LEU A 1 269 ? 8.398 -26.562 -15.484 1 94.81 269 LEU A O 1
ATOM 2159 N N . SER A 1 270 ? 9.195 -24.469 -15.914 1 89.5 270 SER A N 1
ATOM 2160 C CA . SER A 1 270 ? 9.055 -24.625 -17.359 1 89.5 270 SER A CA 1
ATOM 2161 C C . SER A 1 270 ? 10.125 -25.547 -17.922 1 89.5 270 SER A C 1
ATOM 2163 O O . SER A 1 270 ? 11.195 -25.703 -17.344 1 89.5 270 SER A O 1
ATOM 2165 N N . HIS A 1 271 ? 9.758 -26.078 -19.031 1 90.75 271 HIS A N 1
ATOM 2166 C CA . HIS A 1 271 ? 10.773 -26.844 -19.75 1 90.75 271 HIS A CA 1
ATOM 2167 C C . HIS A 1 271 ? 11.992 -25.984 -20.047 1 90.75 271 HIS A C 1
ATOM 2169 O O . HIS A 1 271 ? 11.859 -24.812 -20.375 1 90.75 271 HIS A O 1
ATOM 2175 N N . TYR A 1 272 ? 13.164 -26.547 -19.859 1 91.5 272 TYR A N 1
ATOM 2176 C CA . TYR A 1 272 ? 14.469 -25.969 -20.172 1 91.5 272 TYR A CA 1
ATOM 2177 C C . TYR A 1 272 ? 14.891 -24.969 -19.094 1 91.5 272 TYR A C 1
ATOM 2179 O O . TYR A 1 272 ? 15.781 -24.156 -19.328 1 91.5 272 TYR A O 1
ATOM 2187 N N . PHE A 1 273 ? 14.25 -25.031 -17.969 1 94.12 273 PHE A N 1
ATOM 2188 C CA . PHE A 1 273 ? 14.641 -24.141 -16.875 1 94.12 273 PHE A CA 1
ATOM 2189 C C . PHE A 1 273 ? 15.539 -24.875 -15.883 1 94.12 273 PHE A C 1
ATOM 2191 O O . PHE A 1 273 ? 16.172 -24.25 -15.039 1 94.12 273 PHE A O 1
ATOM 2198 N N . LEU A 1 274 ? 15.531 -26.156 -15.875 1 94.44 274 LEU A N 1
ATOM 2199 C CA . LEU A 1 274 ? 16.359 -26.922 -14.961 1 94.44 274 LEU A CA 1
ATOM 2200 C C . LEU A 1 274 ? 17.797 -27.016 -15.469 1 94.44 274 LEU A C 1
ATOM 2202 O O . LEU A 1 274 ? 18.234 -28.062 -15.938 1 94.44 274 LEU A O 1
ATOM 2206 N N . THR A 1 275 ? 18.5 -25.969 -15.336 1 94.81 275 THR A N 1
ATOM 2207 C CA . THR A 1 275 ? 19.906 -25.891 -15.719 1 94.81 275 THR A CA 1
ATOM 2208 C C . THR A 1 275 ? 20.781 -26.625 -14.703 1 94.81 275 THR A C 1
ATOM 2210 O O . THR A 1 275 ? 20.297 -27.078 -13.664 1 94.81 275 THR A O 1
ATOM 2213 N N . THR A 1 276 ? 22.062 -26.672 -15.016 1 94.06 276 THR A N 1
ATOM 2214 C CA . THR A 1 276 ? 23.016 -27.312 -14.125 1 94.06 276 THR A CA 1
ATOM 2215 C C . THR A 1 276 ? 23.016 -26.656 -12.75 1 94.06 276 THR A C 1
ATOM 2217 O O . THR A 1 276 ? 23 -27.344 -11.727 1 94.06 276 THR A O 1
ATOM 2220 N N . ASN A 1 277 ? 22.984 -25.359 -12.742 1 94.31 277 ASN A N 1
ATOM 2221 C CA . ASN A 1 277 ? 23 -24.625 -11.492 1 94.31 277 ASN A CA 1
ATOM 2222 C C . ASN A 1 277 ? 21.719 -24.812 -10.695 1 94.31 277 ASN A C 1
ATOM 2224 O O . ASN A 1 277 ? 21.75 -24.969 -9.477 1 94.31 277 ASN A O 1
ATOM 2228 N N . VAL A 1 278 ? 20.578 -24.766 -11.398 1 95.75 278 VAL A N 1
ATOM 2229 C CA . VAL A 1 278 ? 19.297 -24.938 -10.727 1 95.75 278 VAL A CA 1
ATOM 2230 C C . VAL A 1 278 ? 19.188 -26.344 -10.156 1 95.75 278 VAL A C 1
ATOM 2232 O O . VAL A 1 278 ? 18.734 -26.531 -9.023 1 95.75 278 VAL A O 1
ATOM 2235 N N . LEU A 1 279 ? 19.641 -27.25 -10.922 1 94.31 279 LEU A N 1
ATOM 2236 C CA . LEU A 1 279 ? 19.641 -28.641 -10.477 1 94.31 279 LEU A CA 1
ATOM 2237 C C . LEU A 1 279 ? 20.531 -28.812 -9.25 1 94.31 279 LEU A C 1
ATOM 2239 O O . LEU A 1 279 ? 20.156 -29.5 -8.297 1 94.31 279 LEU A O 1
ATOM 2243 N N . ALA A 1 280 ? 21.672 -28.234 -9.273 1 93.19 280 ALA A N 1
ATOM 2244 C CA . ALA A 1 280 ? 22.609 -28.328 -8.156 1 93.19 280 ALA A CA 1
ATOM 2245 C C . ALA A 1 280 ? 22 -27.719 -6.891 1 93.19 280 ALA A C 1
ATOM 2247 O O . ALA A 1 280 ? 22.141 -28.281 -5.801 1 93.19 280 ALA A O 1
ATOM 2248 N N . SER A 1 281 ? 21.344 -26.625 -7.027 1 94.75 281 SER A N 1
ATOM 2249 C CA . SER A 1 281 ? 20.703 -25.969 -5.891 1 94.75 281 SER A CA 1
ATOM 2250 C C . SER A 1 281 ? 19.531 -26.797 -5.355 1 94.75 281 SER A C 1
ATOM 2252 O O . SER A 1 281 ? 19.391 -26.938 -4.141 1 94.75 281 SER A O 1
ATOM 2254 N N . ALA A 1 282 ? 18.75 -27.312 -6.293 1 95.31 282 ALA A N 1
ATOM 2255 C CA . ALA A 1 282 ? 17.578 -28.109 -5.91 1 95.31 282 ALA A CA 1
ATOM 2256 C C . ALA A 1 282 ? 18.016 -29.406 -5.219 1 95.31 282 ALA A C 1
ATOM 2258 O O . ALA A 1 282 ? 17.328 -29.891 -4.32 1 95.31 282 ALA A O 1
ATOM 2259 N N . SER A 1 283 ? 19.109 -29.922 -5.57 1 92.81 283 SER A N 1
ATOM 2260 C CA . SER A 1 283 ? 19.578 -31.203 -5.066 1 92.81 283 SER A CA 1
ATOM 2261 C C . SER A 1 283 ? 19.922 -31.125 -3.586 1 92.81 283 SER A C 1
ATOM 2263 O O . SER A 1 283 ? 19.953 -32.156 -2.896 1 92.81 283 SER A O 1
ATOM 2265 N N . LYS A 1 284 ? 20.141 -29.938 -3.109 1 92.19 284 LYS A N 1
ATOM 2266 C CA . LYS A 1 284 ? 20.562 -29.734 -1.726 1 92.19 284 LYS A CA 1
ATOM 2267 C C . LYS A 1 284 ? 19.359 -29.609 -0.801 1 92.19 284 LYS A C 1
ATOM 2269 O O . LYS A 1 284 ? 19.516 -29.594 0.423 1 92.19 284 LYS A O 1
ATOM 2274 N N . LEU A 1 285 ? 18.219 -29.5 -1.393 1 94.75 285 LEU A N 1
ATOM 2275 C CA . LEU A 1 285 ? 17 -29.344 -0.59 1 94.75 285 LEU A CA 1
ATOM 2276 C C . LEU A 1 285 ? 16.656 -30.641 0.125 1 94.75 285 LEU A C 1
ATOM 2278 O O . LEU A 1 285 ? 16.359 -31.656 -0.521 1 94.75 285 LEU A O 1
ATOM 2282 N N . PRO A 1 286 ? 16.594 -30.609 1.459 1 93.44 286 PRO A N 1
ATOM 2283 C CA . PRO A 1 286 ? 16.438 -31.859 2.215 1 93.44 286 PRO A CA 1
ATOM 2284 C C . PRO A 1 286 ? 15.039 -32.438 2.09 1 93.44 286 PRO A C 1
ATOM 2286 O O . PRO A 1 286 ? 14.867 -33.656 2.217 1 93.44 286 PRO A O 1
ATOM 2289 N N . GLU A 1 287 ? 14.047 -31.594 1.729 1 95.12 287 GLU A N 1
ATOM 2290 C CA . GLU A 1 287 ? 12.672 -32.062 1.783 1 95.12 287 GLU A CA 1
ATOM 2291 C C . GLU A 1 287 ? 12.078 -32.219 0.385 1 95.12 287 GLU A C 1
ATOM 2293 O O . GLU A 1 287 ? 10.906 -32.562 0.233 1 95.12 287 GLU A O 1
ATOM 2298 N N . LEU A 1 288 ? 12.883 -31.969 -0.659 1 96 288 LEU A N 1
ATOM 2299 C CA . LEU A 1 288 ? 12.359 -31.922 -2.021 1 96 288 LEU A CA 1
ATOM 2300 C C . LEU A 1 288 ? 11.922 -33.312 -2.473 1 96 288 LEU A C 1
ATOM 2302 O O . LEU A 1 288 ? 12.719 -34.25 -2.479 1 96 288 LEU A O 1
ATOM 2306 N N . GLU A 1 289 ? 10.68 -33.406 -2.836 1 96.31 289 GLU A N 1
ATOM 2307 C CA . GLU A 1 289 ? 10.102 -34.688 -3.217 1 96.31 289 GLU A CA 1
ATOM 2308 C C . GLU A 1 289 ? 9.789 -34.75 -4.711 1 96.31 289 GLU A C 1
ATOM 2310 O O . GLU A 1 289 ? 9.773 -35.812 -5.316 1 96.31 289 GLU A O 1
ATOM 2315 N N . GLU A 1 290 ? 9.586 -33.562 -5.246 1 96.62 290 GLU A N 1
ATOM 2316 C CA . GLU A 1 290 ? 9.117 -33.531 -6.629 1 96.62 290 GLU A CA 1
ATOM 2317 C C . GLU A 1 290 ? 9.758 -32.406 -7.41 1 96.62 290 GLU A C 1
ATOM 2319 O O . GLU A 1 290 ? 9.82 -31.266 -6.93 1 96.62 290 GLU A O 1
ATOM 2324 N N . ILE A 1 291 ? 10.289 -32.688 -8.578 1 96.38 291 ILE A N 1
ATOM 2325 C CA . ILE A 1 291 ? 10.664 -31.734 -9.602 1 96.38 291 ILE A CA 1
ATOM 2326 C C . ILE A 1 291 ? 9.945 -32.062 -10.906 1 96.38 291 ILE A C 1
ATOM 2328 O O . ILE A 1 291 ? 10.227 -33.062 -11.547 1 96.38 291 ILE A O 1
ATOM 2332 N N . LEU A 1 292 ? 9.07 -31.203 -11.234 1 94.94 292 LEU A N 1
ATOM 2333 C CA . LEU A 1 292 ? 8.289 -31.453 -12.438 1 94.94 292 LEU A CA 1
ATOM 2334 C C . LEU A 1 292 ? 8.43 -30.312 -13.43 1 94.94 292 LEU A C 1
ATOM 2336 O O . LEU A 1 292 ? 8.469 -29.141 -13.031 1 94.94 2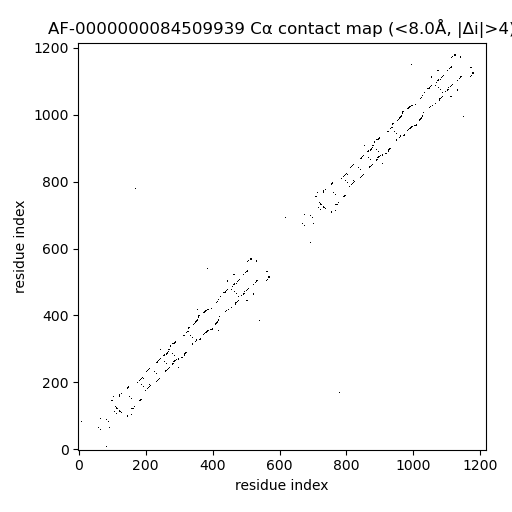92 LEU A O 1
ATOM 2340 N N . LEU A 1 293 ? 8.539 -30.656 -14.68 1 91.75 293 LEU A N 1
ATOM 2341 C CA . LEU A 1 293 ? 8.602 -29.672 -15.758 1 91.75 293 LEU A CA 1
ATOM 2342 C C . LEU A 1 293 ? 7.289 -29.641 -16.531 1 91.75 293 LEU A C 1
ATOM 2344 O O . LEU A 1 293 ? 6.703 -30.688 -16.828 1 91.75 293 LEU A O 1
ATOM 2348 N N . TRP A 1 294 ? 6.875 -28.406 -16.703 1 78.38 294 TRP A N 1
ATOM 2349 C CA . TRP A 1 294 ? 5.578 -28.25 -17.359 1 78.38 294 TRP A CA 1
ATOM 2350 C C . TRP A 1 294 ? 5.734 -27.641 -18.734 1 78.38 294 TRP A C 1
ATOM 2352 O O . TRP A 1 294 ? 6.676 -26.891 -18.984 1 78.38 294 TRP A O 1
ATOM 2362 N N . SER A 1 295 ? 4.828 -28.016 -19.547 1 62.41 295 SER A N 1
ATOM 2363 C CA . SER A 1 295 ? 4.891 -27.594 -20.938 1 62.41 295 SER A CA 1
ATOM 2364 C C . SER A 1 295 ? 4.051 -26.344 -21.172 1 62.41 295 SER A C 1
ATOM 2366 O O . SER A 1 295 ? 3.898 -25.891 -22.312 1 62.41 295 SER A O 1
ATOM 2368 N N . ARG A 1 296 ? 3.666 -25.75 -20.219 1 60.81 296 ARG A N 1
ATOM 2369 C CA . ARG A 1 296 ? 2.865 -24.547 -20.438 1 60.81 296 ARG A CA 1
ATOM 2370 C C . ARG A 1 296 ? 3.713 -23.422 -21.047 1 60.81 296 ARG A C 1
ATOM 2372 O O . ARG A 1 296 ? 4.891 -23.281 -20.703 1 60.81 296 ARG A O 1
ATOM 2379 N N . SER A 1 297 ? 3.139 -22.781 -22.141 1 63.47 297 SER A N 1
ATOM 2380 C CA . SER A 1 297 ? 3.803 -21.609 -22.672 1 63.47 297 SER A CA 1
ATOM 2381 C C . SER A 1 297 ? 3.912 -20.5 -21.625 1 63.47 297 SER A C 1
ATOM 2383 O O . SER A 1 297 ? 2.986 -20.297 -20.844 1 63.47 297 SER A O 1
ATOM 2385 N N . PRO A 1 298 ? 5.184 -20.016 -21.453 1 64.81 298 PRO A N 1
ATOM 2386 C CA . PRO A 1 298 ? 6.379 -20.094 -22.281 1 64.81 298 PRO A CA 1
ATOM 2387 C C . PRO A 1 298 ? 7.363 -21.172 -21.812 1 64.81 298 PRO A C 1
ATOM 2389 O O . PRO A 1 298 ? 7.41 -21.469 -20.609 1 64.81 298 PRO A O 1
ATOM 2392 N N . VAL A 1 299 ? 7.977 -21.75 -22.938 1 74.38 299 VAL A N 1
ATOM 2393 C CA . VAL A 1 299 ? 9.047 -22.703 -22.625 1 74.38 299 VAL A CA 1
ATOM 2394 C C . VAL A 1 299 ? 10.398 -22.016 -22.766 1 74.38 299 VAL A C 1
ATOM 2396 O O . VAL A 1 299 ? 10.523 -21 -23.469 1 74.38 299 VAL A O 1
ATOM 2399 N N . GLY A 1 300 ? 11.375 -22.438 -22.016 1 85.19 300 GLY A N 1
ATOM 2400 C CA . GLY A 1 300 ? 12.719 -21.891 -22.078 1 85.19 300 GLY A CA 1
ATOM 2401 C C . GLY A 1 300 ? 13.43 -22.234 -23.375 1 85.19 300 GLY A C 1
ATOM 2402 O O . GLY A 1 300 ? 12.797 -22.641 -24.359 1 85.19 300 GLY A O 1
ATOM 2403 N N . GLU A 1 301 ? 14.602 -21.875 -23.453 1 88 301 GLU A N 1
ATOM 2404 C CA . GLU A 1 301 ? 15.438 -22.156 -24.609 1 88 301 GLU A CA 1
ATOM 2405 C C . GLU A 1 301 ? 16.281 -23.406 -24.406 1 88 301 GLU A C 1
ATOM 2407 O O . GLU A 1 301 ? 16.938 -23.562 -23.375 1 88 301 GLU A O 1
ATOM 2412 N N . ILE A 1 302 ? 16.281 -24.266 -25.344 1 88.38 302 ILE A N 1
ATOM 2413 C CA . ILE A 1 302 ? 16.938 -25.562 -25.25 1 88.38 302 ILE A CA 1
ATOM 2414 C C . ILE A 1 302 ? 18.438 -25.391 -25 1 88.38 302 ILE A C 1
ATOM 2416 O O . ILE A 1 302 ? 19.062 -26.203 -24.312 1 88.38 302 ILE A O 1
ATOM 2420 N N . GLU A 1 303 ? 19.047 -24.312 -25.469 1 90 303 GLU A N 1
ATOM 2421 C CA . GLU A 1 303 ? 20.484 -24.047 -25.359 1 90 303 GLU A CA 1
ATOM 2422 C C . GLU A 1 303 ? 20.906 -23.922 -23.891 1 90 303 GLU A C 1
ATOM 2424 O O . GLU A 1 303 ? 22.047 -24.203 -23.547 1 90 303 GLU A O 1
ATOM 2429 N N . ASP A 1 304 ? 19.969 -23.578 -23.125 1 91.56 304 ASP A N 1
ATOM 2430 C CA . ASP A 1 304 ? 20.281 -23.297 -21.719 1 91.56 304 ASP A CA 1
ATOM 2431 C C . ASP A 1 304 ? 20.484 -24.594 -20.938 1 91.56 304 ASP A C 1
ATOM 2433 O O . ASP A 1 304 ? 21.047 -24.594 -19.844 1 91.56 304 ASP A O 1
ATOM 2437 N N . VAL A 1 305 ? 20 -25.766 -21.516 1 91.12 305 VAL A N 1
ATOM 2438 C CA . VAL A 1 305 ? 20.094 -27.016 -20.766 1 91.12 305 VAL A CA 1
ATOM 2439 C C . VAL A 1 305 ? 20.938 -28.016 -21.547 1 91.12 305 VAL A C 1
ATOM 2441 O O . VAL A 1 305 ? 21.156 -29.141 -21.094 1 91.12 305 VAL A O 1
ATOM 2444 N N . MET A 1 306 ? 21.422 -27.719 -22.734 1 88.12 306 MET A N 1
ATOM 2445 C CA . MET A 1 306 ? 22.203 -28.641 -23.562 1 88.12 306 MET A CA 1
ATOM 2446 C C . MET A 1 306 ? 23.484 -29.047 -22.859 1 88.12 306 MET A C 1
ATOM 2448 O O . MET A 1 306 ? 23.969 -30.156 -23.031 1 88.12 306 MET A O 1
ATOM 2452 N N . GLY A 1 307 ? 24.047 -28.188 -21.984 1 83 307 GLY A N 1
ATOM 2453 C CA . GLY A 1 307 ? 25.297 -28.453 -21.297 1 83 307 GLY A CA 1
ATOM 2454 C C . GLY A 1 307 ? 25.094 -28.922 -19.859 1 83 307 GLY A C 1
ATOM 2455 O O . GLY A 1 307 ? 25.891 -28.594 -18.984 1 83 307 GLY A O 1
ATOM 2456 N N . LEU A 1 308 ? 24.016 -29.656 -19.672 1 86.88 308 LEU A N 1
ATOM 2457 C CA . LEU A 1 308 ? 23.734 -30.141 -18.328 1 86.88 308 LEU A CA 1
ATOM 2458 C C . LEU A 1 308 ? 24.891 -30.984 -17.812 1 86.88 308 LEU A C 1
ATOM 2460 O O . LEU A 1 308 ? 25.312 -31.938 -18.469 1 86.88 308 LEU A O 1
ATOM 2464 N N . ASP A 1 309 ? 25.484 -30.516 -16.766 1 83.94 309 ASP A N 1
ATOM 2465 C CA . ASP A 1 309 ? 26.594 -31.219 -16.125 1 83.94 309 ASP A CA 1
ATOM 2466 C C . ASP A 1 309 ? 26.156 -31.781 -14.773 1 83.94 309 ASP A C 1
ATOM 2468 O O . ASP A 1 309 ? 26.047 -31.047 -13.789 1 83.94 309 ASP A O 1
ATOM 2472 N N . MET A 1 310 ? 26.047 -33.031 -14.703 1 79.12 310 MET A N 1
ATOM 2473 C CA . MET A 1 310 ? 25.531 -33.688 -13.516 1 79.12 310 MET A CA 1
ATOM 2474 C C . MET A 1 310 ? 26.656 -33.969 -12.523 1 79.12 310 MET A C 1
ATOM 2476 O O . MET A 1 310 ? 26.391 -34.375 -11.391 1 79.12 310 MET A O 1
ATOM 2480 N N . HIS A 1 311 ? 27.859 -33.656 -12.875 1 79.56 311 HIS A N 1
ATOM 2481 C CA . HIS A 1 311 ? 29 -33.938 -12.016 1 79.56 311 HIS A CA 1
ATOM 2482 C C . HIS A 1 311 ? 29.078 -32.969 -10.836 1 79.56 311 HIS A C 1
ATOM 2484 O O . HIS A 1 311 ? 29.781 -33.219 -9.859 1 79.56 311 HIS A O 1
ATOM 2490 N N . GLN A 1 312 ? 28.25 -32.031 -10.914 1 78.31 312 GLN A N 1
ATOM 2491 C CA . GLN A 1 312 ? 28.234 -31.031 -9.844 1 78.31 312 GLN A CA 1
ATOM 2492 C C . GLN A 1 312 ? 27.422 -31.516 -8.648 1 78.31 312 GLN A C 1
ATOM 2494 O O . GLN A 1 312 ? 27.469 -30.922 -7.57 1 78.31 312 GLN A O 1
ATOM 2499 N N . LEU A 1 313 ? 26.766 -32.625 -8.789 1 82.88 313 LEU A N 1
ATOM 2500 C CA . LEU A 1 313 ? 25.938 -33.125 -7.707 1 82.88 313 LEU A CA 1
ATOM 2501 C C . LEU A 1 313 ? 26.797 -33.812 -6.641 1 82.88 313 LEU A C 1
ATOM 2503 O O . LEU A 1 313 ? 27.781 -34.469 -6.961 1 82.88 313 LEU A O 1
ATOM 2507 N N . GLN A 1 314 ? 26.5 -33.531 -5.449 1 80.75 314 GLN A N 1
ATOM 2508 C CA . GLN A 1 314 ? 27.219 -34.125 -4.32 1 80.75 314 GLN A CA 1
ATOM 2509 C C . GLN A 1 314 ? 26.484 -35.344 -3.775 1 80.75 314 GLN A C 1
ATOM 2511 O O . GLN A 1 314 ? 25.312 -35.562 -4.082 1 80.75 314 GLN A O 1
ATOM 2516 N N . ARG A 1 315 ? 27.234 -36.031 -2.973 1 81.69 315 ARG A N 1
ATOM 2517 C CA . ARG A 1 315 ? 26.625 -37.188 -2.314 1 81.69 315 ARG A CA 1
ATOM 2518 C C . ARG A 1 315 ? 25.469 -36.781 -1.426 1 81.69 315 ARG A C 1
ATOM 2520 O O . ARG A 1 315 ? 25.547 -35.75 -0.721 1 81.69 315 ARG A O 1
ATOM 2527 N N . GLY A 1 316 ? 24.531 -37.469 -1.654 1 81.19 316 GLY A N 1
ATOM 2528 C CA . GLY A 1 316 ? 23.375 -37.156 -0.839 1 81.19 316 GLY A CA 1
ATOM 2529 C C . GLY A 1 316 ? 22.375 -36.25 -1.532 1 81.19 316 GLY A C 1
ATOM 2530 O O . GLY A 1 316 ? 21.422 -35.781 -0.909 1 81.19 316 GLY A O 1
ATOM 2531 N N . SER A 1 317 ? 22.578 -36.094 -2.785 1 87.88 317 SER A N 1
ATOM 2532 C CA . SER A 1 317 ? 21.672 -35.25 -3.561 1 87.88 317 SER A CA 1
ATOM 2533 C C . SER A 1 317 ? 20.281 -35.875 -3.678 1 87.88 317 SER A C 1
ATOM 2535 O O . SER A 1 317 ? 20.156 -37.094 -3.803 1 87.88 317 SER A O 1
ATOM 2537 N N . PHE A 1 318 ? 19.234 -35.062 -3.547 1 90.19 318 PHE A N 1
ATOM 2538 C CA . PHE A 1 318 ? 17.844 -35.469 -3.691 1 90.19 318 PHE A CA 1
ATOM 2539 C C . PHE A 1 318 ? 17.5 -36.594 -2.75 1 90.19 318 PHE A C 1
ATOM 2541 O O . PHE A 1 318 ? 17.062 -37.688 -3.193 1 90.19 318 PHE A O 1
ATOM 2548 N N . PRO A 1 319 ? 17.625 -36.375 -1.492 1 89.19 319 PRO A N 1
ATOM 2549 C CA . PRO A 1 319 ? 17.422 -37.469 -0.549 1 89.19 319 PRO A CA 1
ATOM 2550 C C . PRO A 1 319 ? 16 -38.0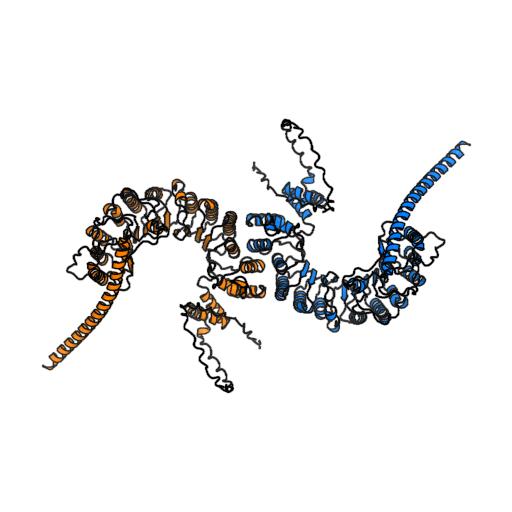31 -0.572 1 89.19 319 PRO A C 1
ATOM 2552 O O . PRO A 1 319 ? 15.781 -39.219 -0.281 1 89.19 319 PRO A O 1
ATOM 2555 N N . LYS A 1 320 ? 15.055 -37.219 -0.995 1 92.44 320 LYS A N 1
ATOM 2556 C CA . LYS A 1 320 ? 13.664 -37.656 -0.872 1 92.44 320 LYS A CA 1
ATOM 2557 C C . LYS A 1 320 ? 12.945 -37.562 -2.213 1 92.44 320 LYS A C 1
ATOM 2559 O O . LYS A 1 320 ? 11.719 -37.656 -2.27 1 92.44 320 LYS A O 1
ATOM 2564 N N . LEU A 1 321 ? 13.641 -37.406 -3.273 1 93.62 321 LEU A N 1
ATOM 2565 C CA . LEU A 1 321 ? 13.031 -37.188 -4.578 1 93.62 321 LEU A CA 1
ATOM 2566 C C . LEU A 1 321 ? 12.258 -38.406 -5.047 1 93.62 321 LEU A C 1
ATOM 2568 O O . LEU A 1 321 ? 12.828 -39.5 -5.16 1 93.62 321 LEU A O 1
ATOM 2572 N N . HIS A 1 322 ? 10.938 -38.219 -5.328 1 94.06 322 HIS A N 1
ATOM 2573 C CA . HIS A 1 322 ? 10.055 -39.312 -5.758 1 94.06 322 HIS A CA 1
ATOM 2574 C C . HIS A 1 322 ? 9.633 -39.125 -7.211 1 94.06 322 HIS A C 1
ATOM 2576 O O . HIS A 1 322 ? 9.406 -40.094 -7.922 1 94.06 322 HIS A O 1
ATOM 2582 N N . GLU A 1 323 ? 9.477 -37.938 -7.551 1 95.31 323 GLU A N 1
ATOM 2583 C CA . GLU A 1 323 ? 9.078 -37.625 -8.914 1 95.31 323 GLU A CA 1
ATOM 2584 C C . GLU A 1 323 ? 10.078 -36.656 -9.562 1 95.31 323 GLU A C 1
ATOM 2586 O O . GLU A 1 323 ? 10.398 -35.594 -9 1 95.31 323 GLU A O 1
ATOM 2591 N N . PHE A 1 324 ? 10.477 -37.031 -10.734 1 95.25 324 PHE A N 1
ATOM 2592 C CA . PHE A 1 324 ? 11.57 -36.281 -11.344 1 95.25 324 PHE A CA 1
ATOM 2593 C C . PHE A 1 324 ? 11.352 -36.125 -12.844 1 95.25 324 PHE A C 1
ATOM 2595 O O . PHE A 1 324 ? 11.133 -37.094 -13.547 1 95.25 324 PHE A O 1
ATOM 2602 N N . SER A 1 325 ? 11.32 -34.938 -13.297 1 94.06 325 SER A N 1
ATOM 2603 C CA . SER A 1 325 ? 11.312 -34.594 -14.719 1 94.06 325 SER A CA 1
ATOM 2604 C C . SER A 1 325 ? 12.586 -33.875 -15.125 1 94.06 325 SER A C 1
ATOM 2606 O O . SER A 1 325 ? 13.055 -32.969 -14.414 1 94.06 325 SER A O 1
ATOM 2608 N N . LEU A 1 326 ? 13.102 -34.25 -16.266 1 93.38 326 LEU A N 1
ATOM 2609 C CA . LEU A 1 326 ? 14.352 -33.625 -16.688 1 93.38 326 LEU A CA 1
ATOM 2610 C C . LEU A 1 326 ? 14.422 -33.531 -18.219 1 93.38 326 LEU A C 1
ATOM 2612 O O . LEU A 1 326 ? 14.023 -34.469 -18.906 1 93.38 326 LEU A O 1
ATOM 2616 N N . ASP A 1 327 ? 14.875 -32.406 -18.656 1 92.94 327 ASP A N 1
ATOM 2617 C CA . ASP A 1 327 ? 15.242 -32.219 -20.062 1 92.94 327 ASP A CA 1
ATOM 2618 C C . ASP A 1 327 ? 16.688 -32.656 -20.297 1 92.94 327 ASP A C 1
ATOM 2620 O O . ASP A 1 327 ? 17.625 -31.922 -19.922 1 92.94 327 ASP A O 1
ATOM 2624 N N . ALA A 1 328 ? 16.859 -33.781 -20.969 1 93.56 328 ALA A N 1
ATOM 2625 C CA . ALA A 1 328 ? 18.203 -34.281 -21.219 1 93.56 328 ALA A CA 1
ATOM 2626 C C . ALA A 1 328 ? 18.172 -35.438 -22.219 1 93.56 328 ALA A C 1
ATOM 2628 O O . ALA A 1 328 ? 17.141 -36.062 -22.453 1 93.56 328 ALA A O 1
ATOM 2629 N N . SER A 1 329 ? 19.344 -35.625 -22.844 1 93 329 SER A N 1
ATOM 2630 C CA . SER A 1 329 ? 19.469 -36.844 -23.656 1 93 329 SER A CA 1
ATOM 2631 C C . SER A 1 329 ? 19.5 -38.094 -22.781 1 93 329 SER A C 1
ATOM 2633 O O . SER A 1 329 ? 19.828 -38 -21.594 1 93 329 SER A O 1
ATOM 2635 N N . LEU A 1 330 ? 19.188 -39.219 -23.375 1 94.38 330 LEU A N 1
ATOM 2636 C CA . LEU A 1 330 ? 19.219 -40.469 -22.609 1 94.38 330 LEU A CA 1
ATOM 2637 C C . LEU A 1 330 ? 20.656 -40.812 -22.203 1 94.38 330 LEU A C 1
ATOM 2639 O O . LEU A 1 330 ? 20.875 -41.406 -21.156 1 94.38 330 LEU A O 1
ATOM 2643 N N . ALA A 1 331 ? 21.609 -40.344 -23 1 90.81 331 ALA A N 1
ATOM 2644 C CA . ALA A 1 331 ? 23.016 -40.562 -22.656 1 90.81 331 ALA A CA 1
ATOM 2645 C C . ALA A 1 331 ? 23.375 -39.75 -21.391 1 90.81 331 ALA A C 1
ATOM 2647 O O . ALA A 1 331 ? 24.078 -40.281 -20.516 1 90.81 331 ALA A O 1
ATOM 2648 N N . GLN A 1 332 ? 22.938 -38.594 -21.344 1 89.56 332 GLN A N 1
ATOM 2649 C CA . GLN A 1 332 ? 23.156 -37.781 -20.156 1 89.56 332 GLN A CA 1
ATOM 2650 C C . GLN A 1 332 ? 22.469 -38.375 -18.938 1 89.56 332 GLN A C 1
ATOM 2652 O O . GLN A 1 332 ? 23.031 -38.375 -17.844 1 89.56 332 GLN A O 1
ATOM 2657 N N . MET A 1 333 ? 21.281 -38.844 -19.172 1 90.75 333 MET A N 1
ATOM 2658 C CA . MET A 1 333 ? 20.516 -39.438 -18.078 1 90.75 333 MET A CA 1
ATOM 2659 C C . MET A 1 333 ? 21.234 -40.688 -17.531 1 90.75 333 MET A C 1
ATOM 2661 O O . MET A 1 333 ? 21.203 -40.938 -16.328 1 90.75 333 MET A O 1
ATOM 2665 N N . ARG A 1 334 ? 21.766 -41.406 -18.406 1 90.56 334 ARG A N 1
ATOM 2666 C CA . ARG A 1 334 ? 22.516 -42.594 -17.984 1 90.56 334 ARG A CA 1
ATOM 2667 C C . ARG A 1 334 ? 23.672 -42.188 -17.062 1 90.56 334 ARG A C 1
ATOM 2669 O O . ARG A 1 334 ? 23.906 -42.844 -16.047 1 90.56 334 ARG A O 1
ATOM 2676 N N . THR A 1 335 ? 24.281 -41.219 -17.469 1 85.69 335 THR A N 1
ATOM 2677 C CA . THR A 1 335 ? 25.375 -40.719 -16.656 1 85.69 335 THR A CA 1
ATOM 2678 C C . THR A 1 335 ? 24.859 -40.281 -15.289 1 85.69 335 THR A C 1
ATOM 2680 O O . THR A 1 335 ? 25.469 -40.562 -14.258 1 85.69 335 THR A O 1
ATOM 2683 N N . PHE A 1 336 ? 23.797 -39.656 -15.297 1 85.94 336 PHE A N 1
ATOM 2684 C CA . PHE A 1 336 ? 23.188 -39.094 -14.094 1 85.94 336 PHE A CA 1
ATOM 2685 C C . PHE A 1 336 ? 22.781 -40.219 -13.125 1 85.94 336 PHE A C 1
ATOM 2687 O O . PHE A 1 336 ? 23.141 -40.156 -11.945 1 85.94 336 PHE A O 1
ATOM 2694 N N . VAL A 1 337 ? 22.125 -41.156 -13.594 1 84.94 337 VAL A N 1
ATOM 2695 C CA . VAL A 1 337 ? 21.562 -42.188 -12.758 1 84.94 337 VAL A CA 1
ATOM 2696 C C . VAL A 1 337 ? 22.656 -43.125 -12.25 1 84.94 337 VAL A C 1
ATOM 2698 O O . VAL A 1 337 ? 22.5 -43.781 -11.219 1 84.94 337 VAL A O 1
ATOM 2701 N N . SER A 1 338 ? 23.75 -43.062 -12.961 1 83.75 338 SER A N 1
ATOM 2702 C CA . SER A 1 338 ? 24.859 -43.938 -12.586 1 83.75 338 SER A CA 1
ATOM 2703 C C . SER A 1 338 ? 25.75 -43.281 -11.547 1 83.75 338 SER A C 1
ATOM 2705 O O . SER A 1 338 ? 26.641 -43.938 -10.984 1 83.75 338 SER A O 1
ATOM 2707 N N . MET A 1 339 ? 25.5 -42.094 -11.367 1 83.38 339 MET A N 1
ATOM 2708 C CA . MET A 1 339 ? 26.344 -41.375 -10.422 1 83.38 339 MET A CA 1
ATOM 2709 C C . MET A 1 339 ? 26.016 -41.75 -8.984 1 83.38 339 MET A C 1
ATOM 2711 O O . MET A 1 339 ? 24.844 -41.906 -8.641 1 83.38 339 MET A O 1
ATOM 2715 N N . PRO A 1 340 ? 27.016 -41.844 -8.164 1 77.81 340 PRO A N 1
ATOM 2716 C CA . PRO A 1 340 ? 26.781 -42.188 -6.758 1 77.81 340 PRO A CA 1
ATOM 2717 C C . PRO A 1 340 ? 26 -41.094 -6.016 1 77.81 340 PRO A C 1
ATOM 2719 O O . PRO A 1 340 ? 25.344 -41.375 -5.012 1 77.81 340 PRO A O 1
ATOM 2722 N N . ALA A 1 341 ? 26.125 -39.969 -6.664 1 78.19 341 ALA A N 1
ATOM 2723 C CA . ALA A 1 341 ? 25.5 -38.844 -5.988 1 78.19 341 ALA A CA 1
ATOM 2724 C C . ALA A 1 341 ? 23.969 -38.906 -6.113 1 78.19 341 ALA A C 1
ATOM 2726 O O . ALA A 1 341 ? 23.25 -38.312 -5.309 1 78.19 341 ALA A O 1
ATOM 2727 N N . PHE A 1 342 ? 23.5 -39.562 -7.023 1 79.44 342 PHE A N 1
ATOM 2728 C CA . PHE A 1 342 ? 22.062 -39.625 -7.254 1 79.44 342 PHE A CA 1
ATOM 2729 C C . PHE A 1 342 ? 21.484 -40.938 -6.684 1 79.44 342 PHE A C 1
ATOM 2731 O O . PHE A 1 342 ? 22.047 -42 -6.902 1 79.44 342 PHE A O 1
ATOM 2738 N N . ASN A 1 343 ? 20.531 -40.656 -5.715 1 75.81 343 ASN A N 1
ATOM 2739 C CA . ASN A 1 343 ? 19.875 -41.844 -5.156 1 75.81 343 ASN A CA 1
ATOM 2740 C C . ASN A 1 343 ? 18.562 -42.156 -5.891 1 75.81 343 ASN A C 1
ATOM 2742 O O . ASN A 1 343 ? 17.531 -41.562 -5.586 1 75.81 343 ASN A O 1
ATOM 2746 N N . PRO A 1 344 ? 18.562 -43.062 -6.688 1 76.5 344 PRO A N 1
ATOM 2747 C CA . PRO A 1 344 ? 17.359 -43.406 -7.461 1 76.5 344 PRO A CA 1
ATOM 2748 C C . PRO A 1 344 ? 16.391 -44.281 -6.703 1 76.5 344 PRO A C 1
ATOM 2750 O O . PRO A 1 344 ? 15.312 -44.625 -7.211 1 76.5 344 PRO A O 1
ATOM 2753 N N . GLU A 1 345 ? 16.703 -44.594 -5.441 1 79.38 345 GLU A N 1
ATOM 2754 C CA . GLU A 1 345 ? 15.969 -45.625 -4.719 1 79.38 345 GLU A CA 1
ATOM 2755 C C . GLU A 1 345 ? 14.602 -45.125 -4.273 1 79.38 345 GLU A C 1
ATOM 2757 O O . GLU A 1 345 ? 13.75 -45.906 -3.844 1 79.38 345 GLU A O 1
ATOM 2762 N N . THR A 1 346 ? 14.43 -43.906 -4.484 1 87.5 346 THR A N 1
ATOM 2763 C CA . THR A 1 346 ? 13.141 -43.406 -4.047 1 87.5 346 THR A CA 1
ATOM 2764 C C . THR A 1 346 ? 12.281 -43 -5.246 1 87.5 346 THR A C 1
ATOM 2766 O O . THR A 1 346 ? 11.086 -42.719 -5.094 1 87.5 346 THR A O 1
ATOM 2769 N N . LEU A 1 347 ? 12.773 -43.031 -6.418 1 92.31 347 LEU A N 1
ATOM 2770 C CA . LEU A 1 347 ? 12.109 -42.5 -7.605 1 92.31 347 LEU A CA 1
ATOM 2771 C C . LEU A 1 347 ? 10.961 -43.406 -8.039 1 92.31 347 LEU A C 1
ATOM 2773 O O . LEU A 1 347 ? 11.172 -44.594 -8.297 1 92.31 347 LEU A O 1
ATOM 2777 N N . THR A 1 348 ? 9.812 -42.875 -8.086 1 95.38 348 THR A N 1
ATOM 2778 C CA . THR A 1 348 ? 8.656 -43.656 -8.531 1 95.38 348 THR A CA 1
ATOM 2779 C C . THR A 1 348 ? 8.164 -43.156 -9.883 1 95.38 348 THR A C 1
ATOM 2781 O O . THR A 1 348 ? 7.441 -43.844 -10.586 1 95.38 348 THR A O 1
ATOM 2784 N N . TYR A 1 349 ? 8.516 -41.969 -10.164 1 96.12 349 TYR A N 1
ATOM 2785 C CA . TYR A 1 349 ? 8.109 -41.344 -11.414 1 96.12 349 TYR A CA 1
ATOM 2786 C C . TYR A 1 349 ? 9.297 -40.656 -12.094 1 96.12 349 TYR A C 1
ATOM 2788 O O . TYR A 1 349 ? 10 -39.844 -11.477 1 96.12 349 TYR A O 1
ATOM 2796 N N . LEU A 1 350 ? 9.523 -41 -13.375 1 95.62 350 LEU A N 1
ATOM 2797 C CA . LEU A 1 350 ? 10.602 -40.406 -14.148 1 95.62 350 LEU A CA 1
ATOM 2798 C C . LEU A 1 350 ? 10.102 -39.969 -15.523 1 95.62 350 LEU A C 1
ATOM 2800 O O . LEU A 1 350 ? 9.523 -40.781 -16.25 1 95.62 350 LEU A O 1
ATOM 2804 N N . HIS A 1 351 ? 10.242 -38.75 -15.797 1 95.06 351 HIS A N 1
ATOM 2805 C CA . HIS A 1 351 ? 9.914 -38.188 -17.109 1 95.06 351 HIS A CA 1
ATOM 2806 C C . HIS A 1 351 ? 11.141 -37.531 -17.75 1 95.06 351 HIS A C 1
ATOM 2808 O O . HIS A 1 351 ? 11.664 -36.531 -17.234 1 95.06 351 HIS A O 1
ATOM 2814 N N . VAL A 1 352 ? 11.508 -38.062 -18.828 1 94.81 352 VAL A N 1
ATOM 2815 C CA . VAL A 1 352 ? 12.648 -37.531 -19.547 1 94.81 352 VAL A CA 1
ATOM 2816 C C . VAL A 1 352 ? 12.188 -36.938 -20.891 1 94.81 352 VAL A C 1
ATOM 2818 O O . VAL A 1 352 ? 11.57 -37.625 -21.688 1 94.81 352 VAL A O 1
ATOM 2821 N N . THR A 1 353 ? 12.422 -35.719 -21.016 1 91.88 353 THR A N 1
ATOM 2822 C CA . THR A 1 353 ? 12.227 -35.094 -22.312 1 91.88 353 THR A CA 1
ATOM 2823 C C . THR A 1 353 ? 13.555 -34.938 -23.047 1 91.88 353 THR A C 1
ATOM 2825 O O . THR A 1 353 ? 14.398 -34.125 -22.656 1 91.88 353 THR A O 1
ATOM 2828 N N . SER A 1 354 ? 13.688 -35.688 -24.094 1 91.75 354 SER A N 1
ATOM 2829 C CA . SER A 1 354 ? 14.977 -35.75 -24.781 1 91.75 354 SER A CA 1
ATOM 2830 C C . SER A 1 354 ? 15.211 -34.469 -25.594 1 91.75 354 SER A C 1
ATOM 2832 O O . SER A 1 354 ? 14.289 -33.969 -26.234 1 91.75 354 SER A O 1
ATOM 2834 N N . ILE A 1 355 ? 16.422 -34.062 -25.641 1 89.56 355 ILE A N 1
ATOM 2835 C CA . ILE A 1 355 ? 16.781 -32.844 -26.359 1 89.56 355 ILE A CA 1
ATOM 2836 C C . ILE A 1 355 ? 17.469 -33.188 -27.672 1 89.56 355 ILE A C 1
ATOM 2838 O O . ILE A 1 355 ? 17.875 -32.312 -28.438 1 89.56 355 ILE A O 1
ATOM 2842 N N . GLU A 1 356 ? 17.625 -34.438 -27.953 1 88.81 356 GLU A N 1
ATOM 2843 C CA . GLU A 1 356 ? 18.25 -34.938 -29.172 1 88.81 356 GLU A CA 1
ATOM 2844 C C . GLU A 1 356 ? 17.5 -36.125 -29.734 1 88.81 356 GLU A C 1
ATOM 2846 O O . GLU A 1 356 ? 16.641 -36.688 -29.062 1 88.81 356 GLU A O 1
ATOM 2851 N N . ILE A 1 357 ? 17.812 -36.469 -31 1 89.06 357 ILE A N 1
ATOM 2852 C CA . ILE A 1 357 ? 17.25 -37.688 -31.578 1 89.06 357 ILE A CA 1
ATOM 2853 C C . ILE A 1 357 ? 17.953 -38.906 -31 1 89.06 357 ILE A C 1
ATOM 2855 O O . ILE A 1 357 ? 19.156 -39.094 -31.203 1 89.06 357 ILE A O 1
ATOM 2859 N N . GLU A 1 358 ? 17.219 -39.719 -30.359 1 93.62 358 GLU A N 1
ATOM 2860 C CA . GLU A 1 358 ? 17.781 -40.875 -29.656 1 93.62 358 GLU A CA 1
ATOM 2861 C C . GLU A 1 358 ? 17.969 -42.062 -30.594 1 93.62 358 GLU A C 1
ATOM 2863 O O . GLU A 1 358 ? 17.125 -42.312 -31.453 1 93.62 358 GLU A O 1
ATOM 2868 N N . ARG A 1 359 ? 19.047 -42.719 -30.375 1 94.19 359 ARG A N 1
ATOM 2869 C CA . ARG A 1 359 ? 19.312 -43.969 -31.109 1 94.19 359 ARG A CA 1
ATOM 2870 C C . ARG A 1 359 ? 18.781 -45.188 -30.359 1 94.19 359 ARG A C 1
ATOM 2872 O O . ARG A 1 359 ? 18.688 -45.156 -29.125 1 94.19 359 ARG A O 1
ATOM 2879 N N . PRO A 1 360 ? 18.484 -46.219 -31.141 1 96 360 PRO A N 1
ATOM 2880 C CA . PRO A 1 360 ? 17.906 -47.406 -30.516 1 96 360 PRO A CA 1
ATOM 2881 C C . PRO A 1 360 ? 18.797 -47.969 -29.406 1 96 360 PRO A C 1
ATOM 2883 O O . PRO A 1 360 ? 18.297 -48.312 -28.328 1 96 360 PRO A O 1
ATOM 2886 N N . ASN A 1 361 ? 20.078 -47.938 -29.594 1 95.31 361 ASN A N 1
ATOM 2887 C CA . ASN A 1 361 ? 20.984 -48.5 -28.594 1 95.31 361 ASN A CA 1
ATOM 2888 C C . ASN A 1 361 ? 21 -47.656 -27.328 1 95.31 361 ASN A C 1
ATOM 2890 O O . ASN A 1 361 ? 21.172 -48.188 -26.219 1 95.31 361 ASN A O 1
ATOM 2894 N N . ASP A 1 362 ? 20.875 -46.438 -27.516 1 95.19 362 ASP A N 1
ATOM 2895 C CA . ASP A 1 362 ? 20.828 -45.562 -26.344 1 95.19 362 ASP A CA 1
ATOM 2896 C C . ASP A 1 362 ? 19.594 -45.812 -25.5 1 95.19 362 ASP A C 1
ATOM 2898 O O . ASP A 1 362 ? 19.641 -45.75 -24.266 1 95.19 362 ASP A O 1
ATOM 2902 N N . ILE A 1 363 ? 18.547 -46.062 -26.156 1 96.81 363 ILE A N 1
ATOM 2903 C CA . ILE A 1 363 ? 17.312 -46.375 -25.453 1 96.81 363 ILE A CA 1
ATOM 2904 C C . ILE A 1 363 ? 17.453 -47.688 -24.688 1 96.81 363 ILE A C 1
ATOM 2906 O O . ILE A 1 363 ? 17.125 -47.75 -23.5 1 96.81 363 ILE A O 1
ATOM 2910 N N . GLN A 1 364 ? 17.984 -48.656 -25.344 1 97.19 364 GLN A N 1
ATOM 2911 C CA . GLN A 1 364 ? 18.172 -49.938 -24.719 1 97.19 364 GLN A CA 1
ATOM 2912 C C . GLN A 1 364 ? 19.094 -49.844 -23.516 1 97.19 364 GLN A C 1
ATOM 2914 O O . GLN A 1 364 ? 18.781 -50.375 -22.438 1 97.19 364 GLN A O 1
ATOM 2919 N N . ASN A 1 365 ? 20.203 -49.156 -23.688 1 96.38 365 ASN A N 1
ATOM 2920 C CA . ASN A 1 365 ? 21.188 -49.031 -22.625 1 96.38 365 ASN A CA 1
ATOM 2921 C C . ASN A 1 365 ? 20.578 -48.281 -21.422 1 96.38 365 ASN A C 1
ATOM 2923 O O . ASN A 1 365 ? 20.844 -48.656 -20.266 1 96.38 365 ASN A O 1
ATOM 2927 N N . PHE A 1 366 ? 19.859 -47.344 -21.672 1 96.44 366 PHE A N 1
ATOM 2928 C CA . PHE A 1 366 ? 19.234 -46.531 -20.625 1 96.44 366 PHE A CA 1
ATOM 2929 C C . PHE A 1 366 ? 18.219 -47.375 -19.844 1 96.44 366 PHE A C 1
ATOM 2931 O O . PHE A 1 366 ? 18.219 -47.375 -18.609 1 96.44 366 PHE A O 1
ATOM 2938 N N . LEU A 1 367 ? 17.375 -48.125 -20.578 1 97.25 367 LEU A N 1
ATOM 2939 C CA . LEU A 1 367 ? 16.359 -48.938 -19.938 1 97.25 367 LEU A CA 1
ATOM 2940 C C . LEU A 1 367 ? 17.016 -50.031 -19.094 1 97.25 367 LEU A C 1
ATOM 2942 O O . LEU A 1 367 ? 16.562 -50.312 -17.969 1 97.25 367 LEU A O 1
ATOM 2946 N N . GLU A 1 368 ? 18.078 -50.594 -19.594 1 96.69 368 GLU A N 1
ATOM 2947 C CA . GLU A 1 368 ? 18.781 -51.625 -18.859 1 96.69 368 GLU A CA 1
ATOM 2948 C C . GLU A 1 368 ? 19.359 -51.094 -17.547 1 96.69 368 GLU A C 1
ATOM 2950 O O . GLU A 1 368 ? 19.25 -51.75 -16.5 1 96.69 368 GLU A O 1
ATOM 2955 N N . LEU A 1 369 ? 19.875 -50 -17.656 1 94.31 369 LEU A N 1
ATOM 2956 C CA . LEU A 1 369 ? 20.438 -49.344 -16.469 1 94.31 369 LEU A CA 1
ATOM 2957 C C . LEU A 1 369 ? 19.344 -49.062 -15.453 1 94.31 369 LEU A C 1
ATOM 2959 O O . LEU A 1 369 ? 19.531 -49.281 -14.258 1 94.31 369 LEU A O 1
ATOM 2963 N N . LEU A 1 370 ? 18.234 -48.469 -15.898 1 94.69 370 LEU A N 1
ATOM 2964 C CA . LEU A 1 370 ? 17.141 -48.094 -15.008 1 94.69 370 LEU A CA 1
ATOM 2965 C C . LEU A 1 370 ? 16.609 -49.344 -14.258 1 94.69 370 LEU A C 1
ATOM 2967 O O . LEU A 1 370 ? 16.25 -49.25 -13.078 1 94.69 370 LEU A O 1
ATOM 2971 N N . VAL A 1 371 ? 16.562 -50.438 -14.953 1 94.88 371 VAL A N 1
ATOM 2972 C CA . VAL A 1 371 ? 16.094 -51.656 -14.344 1 94.88 371 VAL A CA 1
ATOM 2973 C C . VAL A 1 371 ? 16.984 -52.031 -13.156 1 94.88 371 VAL A C 1
ATOM 2975 O O . VAL A 1 371 ? 16.5 -52.5 -12.125 1 94.88 371 VAL A O 1
ATOM 2978 N N . ASP A 1 372 ? 18.203 -51.688 -13.266 1 91.5 372 ASP A N 1
ATOM 2979 C CA . ASP A 1 372 ? 19.188 -52.094 -12.266 1 91.5 372 ASP A CA 1
ATOM 2980 C C . ASP A 1 372 ? 19.188 -51.125 -11.086 1 91.5 372 ASP A C 1
ATOM 2982 O O . ASP A 1 372 ? 19.484 -51.531 -9.953 1 91.5 372 ASP A O 1
ATOM 2986 N N . VAL A 1 373 ? 18.797 -49.906 -11.383 1 89.12 373 VAL A N 1
ATOM 2987 C CA . VAL A 1 373 ? 19.094 -48.906 -10.359 1 89.12 373 VAL A CA 1
ATOM 2988 C C . VAL A 1 373 ? 17.781 -48.344 -9.805 1 89.12 373 VAL A C 1
ATOM 2990 O O . VAL A 1 373 ? 17.734 -47.875 -8.664 1 89.12 373 VAL A O 1
ATOM 2993 N N . CYS A 1 374 ? 16.719 -48.25 -10.531 1 91.5 374 CYS A N 1
ATOM 2994 C CA . CYS A 1 374 ? 15.477 -47.625 -10.117 1 91.5 374 CYS A CA 1
ATOM 2995 C C . CYS A 1 374 ? 14.383 -48.656 -9.867 1 91.5 374 CYS A C 1
ATOM 2997 O O . CYS A 1 374 ? 13.359 -48.656 -10.555 1 91.5 374 CYS A O 1
ATOM 2999 N N . HIS A 1 375 ? 14.461 -49.281 -8.773 1 91.38 375 HIS A N 1
ATOM 3000 C CA . HIS A 1 375 ? 13.602 -50.406 -8.484 1 91.38 375 HIS A CA 1
ATOM 3001 C C . HIS A 1 375 ? 12.172 -49.969 -8.211 1 91.38 375 HIS A C 1
ATOM 3003 O O . HIS A 1 375 ? 11.219 -50.594 -8.672 1 91.38 375 HIS A O 1
ATOM 3009 N N . PRO A 1 376 ? 12.039 -48.844 -7.574 1 92.94 376 PRO A N 1
ATOM 3010 C CA . PRO A 1 376 ? 10.672 -48.469 -7.211 1 92.94 376 PRO A CA 1
ATOM 3011 C C . PRO A 1 376 ? 9.922 -47.812 -8.352 1 92.94 376 PRO A C 1
ATOM 3013 O O . PRO A 1 376 ? 8.781 -47.375 -8.18 1 92.94 376 PRO A O 1
ATOM 3016 N N . LEU A 1 377 ? 10.461 -47.688 -9.5 1 95.38 377 LEU A N 1
ATOM 3017 C CA . LEU A 1 377 ? 9.891 -46.906 -10.602 1 95.38 377 LEU A CA 1
ATOM 3018 C C . LEU A 1 377 ? 8.547 -47.5 -11.039 1 95.38 377 LEU A C 1
ATOM 3020 O O . LEU A 1 377 ? 8.461 -48.688 -11.352 1 95.38 377 LEU A O 1
ATOM 3024 N N . GLU A 1 378 ? 7.57 -46.594 -11.031 1 96.31 378 GLU A N 1
ATOM 3025 C CA . GLU A 1 378 ? 6.223 -47.031 -11.414 1 96.31 378 GLU A CA 1
ATOM 3026 C C . GLU A 1 378 ? 5.828 -46.406 -12.758 1 96.31 378 GLU A C 1
ATOM 3028 O O . GLU A 1 378 ? 5.039 -47 -13.5 1 96.31 378 GLU A O 1
ATOM 3033 N N . THR A 1 379 ? 6.32 -45.281 -12.961 1 96.88 379 THR A N 1
ATOM 3034 C CA . THR A 1 379 ? 5.965 -44.594 -14.195 1 96.88 379 THR A CA 1
ATOM 3035 C C . THR A 1 379 ? 7.215 -44.094 -14.906 1 96.88 379 THR A C 1
ATOM 3037 O O . THR A 1 379 ? 8.023 -43.375 -14.312 1 96.88 379 THR A O 1
ATOM 3040 N N . LEU A 1 380 ? 7.32 -44.469 -16.141 1 96.88 380 LEU A N 1
ATOM 3041 C CA . LEU A 1 380 ? 8.406 -44 -17 1 96.88 380 LEU A CA 1
ATOM 3042 C C . LEU A 1 380 ? 7.867 -43.344 -18.266 1 96.88 380 LEU A C 1
ATOM 3044 O O . LEU A 1 380 ? 7.156 -44 -19.047 1 96.88 380 LEU A O 1
ATOM 3048 N N . VAL A 1 381 ? 8.18 -42.094 -18.406 1 94.94 381 VAL A N 1
ATOM 3049 C CA . VAL A 1 381 ? 7.766 -41.344 -19.594 1 94.94 381 VAL A CA 1
ATOM 3050 C C . VAL A 1 381 ? 9 -40.906 -20.375 1 94.94 381 VAL A C 1
ATOM 3052 O O . VAL A 1 381 ? 9.859 -40.188 -19.828 1 94.94 381 VAL A O 1
ATOM 3055 N N . LEU A 1 382 ? 9.094 -41.312 -21.562 1 95.25 382 LEU A N 1
ATOM 3056 C CA . LEU A 1 382 ? 10.156 -40.875 -22.469 1 95.25 382 LEU A CA 1
ATOM 3057 C C . LEU A 1 382 ? 9.586 -40.031 -23.609 1 95.25 382 LEU A C 1
ATOM 3059 O O . LEU A 1 382 ? 9.047 -40.594 -24.578 1 95.25 382 LEU A O 1
ATOM 3063 N N . SER A 1 383 ? 9.734 -38.812 -23.484 1 90.56 383 SER A N 1
ATOM 3064 C CA . SER A 1 383 ? 9.305 -37.875 -24.531 1 90.56 383 SER A CA 1
ATOM 3065 C C . SER A 1 383 ? 10.461 -37.531 -25.469 1 90.56 383 SER A C 1
ATOM 3067 O O . SER A 1 383 ? 11.25 -36.625 -25.188 1 90.56 383 SER A O 1
ATOM 3069 N N . MET A 1 384 ? 10.5 -38.156 -26.609 1 90.38 384 MET A N 1
ATOM 3070 C CA . MET A 1 384 ? 11.656 -38.062 -27.5 1 90.38 384 MET A CA 1
ATOM 3071 C C . MET A 1 384 ? 11.258 -37.438 -28.828 1 90.38 384 MET A C 1
ATOM 3073 O O . MET A 1 384 ? 11.758 -37.812 -29.891 1 90.38 384 MET A O 1
ATOM 3077 N N . LEU A 1 385 ? 10.359 -36.562 -28.766 1 82.06 385 LEU A N 1
ATOM 3078 C CA . LEU A 1 385 ? 9.992 -35.781 -29.938 1 82.06 385 LEU A CA 1
ATOM 3079 C C . LEU A 1 385 ? 10.828 -34.531 -30.031 1 82.06 385 LEU A C 1
ATOM 3081 O O . LEU A 1 385 ? 10.789 -33.688 -29.141 1 82.06 385 LEU A O 1
ATOM 3085 N N . VAL A 1 386 ? 11.664 -34.469 -31 1 78 386 VAL A N 1
ATOM 3086 C CA . VAL A 1 386 ? 12.492 -33.281 -31.188 1 78 386 VAL A CA 1
ATOM 3087 C C . VAL A 1 386 ? 12.047 -32.531 -32.438 1 78 386 VAL A C 1
ATOM 3089 O O . VAL A 1 386 ? 11.406 -33.125 -33.344 1 78 386 VAL A O 1
ATOM 3092 N N . LYS A 1 387 ? 12.414 -31.234 -32.562 1 70.19 387 LYS A N 1
ATOM 3093 C CA . LYS A 1 387 ? 11.906 -30.344 -33.594 1 70.19 387 LYS A CA 1
ATOM 3094 C C . LYS A 1 387 ? 12.656 -30.562 -34.906 1 70.19 387 LYS A C 1
ATOM 3096 O O . LYS A 1 387 ? 12.195 -30.125 -35.969 1 70.19 387 LYS A O 1
ATOM 3101 N N . TRP A 1 388 ? 13.688 -31.25 -34.844 1 69.81 388 TRP A N 1
ATOM 3102 C CA . TRP A 1 388 ? 14.453 -31.406 -36.094 1 69.81 388 TRP A CA 1
ATOM 3103 C C . TRP A 1 388 ? 14.531 -32.875 -36.5 1 69.81 388 TRP A C 1
ATOM 3105 O O . TRP A 1 388 ? 14.312 -33.75 -35.688 1 69.81 388 TRP A O 1
ATOM 3115 N N . VAL A 1 389 ? 14.617 -33.094 -37.844 1 65.81 389 VAL A N 1
ATOM 3116 C CA . VAL A 1 389 ? 14.75 -34.438 -38.375 1 65.81 389 VAL A CA 1
ATOM 3117 C C . VAL A 1 389 ? 16.109 -34.594 -39.062 1 65.81 389 VAL A C 1
ATOM 3119 O O . VAL A 1 389 ? 16.688 -33.625 -39.531 1 65.81 389 VAL A O 1
ATOM 3122 N N . GLU A 1 390 ? 16.469 -35.781 -38.938 1 72.56 390 GLU A N 1
ATOM 3123 C CA . GLU A 1 390 ? 17.734 -36.094 -39.625 1 72.56 390 GLU A CA 1
ATOM 3124 C C . GLU A 1 390 ? 17.516 -36.438 -41.062 1 72.56 390 GLU A C 1
ATOM 3126 O O . GLU A 1 390 ? 16.469 -36.969 -41.438 1 72.56 390 GLU A O 1
ATOM 3131 N N . ILE A 1 391 ? 18.516 -36.031 -41.844 1 70.75 391 ILE A N 1
ATOM 3132 C CA . ILE A 1 391 ? 18.469 -36.344 -43.281 1 70.75 391 ILE A CA 1
ATOM 3133 C C . ILE A 1 391 ? 18.328 -37.844 -43.469 1 70.75 391 ILE A C 1
ATOM 3135 O O . ILE A 1 391 ? 17.516 -38.312 -44.25 1 70.75 391 ILE A O 1
ATOM 3139 N N . THR A 1 392 ? 19.141 -38.531 -42.75 1 79.38 392 THR A N 1
ATOM 3140 C CA . THR A 1 392 ? 19.031 -40 -42.719 1 79.38 392 THR A CA 1
ATOM 3141 C C . THR A 1 392 ? 18.375 -40.469 -41.438 1 79.38 392 THR A C 1
ATOM 3143 O O . THR A 1 392 ? 18.922 -40.312 -40.344 1 79.38 392 THR A O 1
ATOM 3146 N N . PRO A 1 393 ? 17.203 -41.031 -41.656 1 79.38 393 PRO A N 1
ATOM 3147 C CA . PRO A 1 393 ? 16.531 -41.5 -40.469 1 79.38 393 PRO A CA 1
ATOM 3148 C C . PRO A 1 393 ? 17.312 -42.594 -39.719 1 79.38 393 PRO A C 1
ATOM 3150 O O . PRO A 1 393 ? 17.938 -43.438 -40.375 1 79.38 393 PRO A O 1
ATOM 3153 N N . PRO A 1 394 ? 17.25 -42.5 -38.438 1 85.94 394 PRO A N 1
ATOM 3154 C CA . PRO A 1 394 ? 17.891 -43.562 -37.688 1 85.94 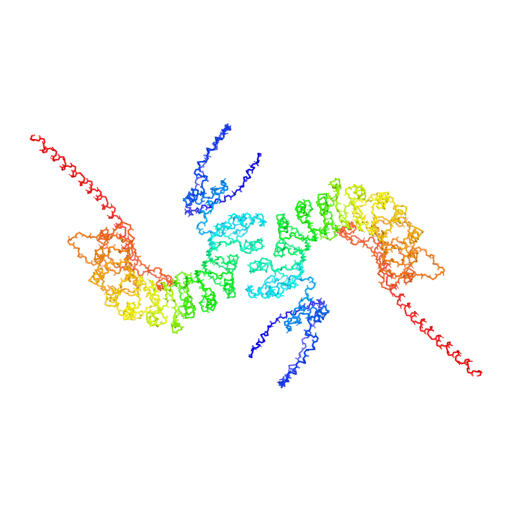394 PRO A CA 1
ATOM 3155 C C . PRO A 1 394 ? 17.172 -44.906 -37.844 1 85.94 394 PRO A C 1
ATOM 3157 O O . PRO A 1 394 ? 16.031 -44.938 -38.312 1 85.94 394 PRO A O 1
ATOM 3160 N N . PRO A 1 395 ? 18 -45.938 -37.469 1 90.19 395 PRO A N 1
ATOM 3161 C CA . PRO A 1 395 ? 17.297 -47.25 -37.469 1 90.19 395 PRO A CA 1
ATOM 3162 C C . PRO A 1 395 ? 16.062 -47.25 -36.562 1 90.19 395 PRO A C 1
ATOM 3164 O O . PRO A 1 395 ? 16.047 -46.562 -35.562 1 90.19 395 PRO A O 1
ATOM 3167 N N . ARG A 1 396 ? 15.141 -47.969 -37.031 1 92.25 396 ARG A N 1
ATOM 3168 C CA . ARG A 1 396 ? 13.906 -48 -36.25 1 92.25 396 ARG A CA 1
ATOM 3169 C C . ARG A 1 396 ? 14.133 -48.719 -34.938 1 92.25 396 ARG A C 1
ATOM 3171 O O . ARG A 1 396 ? 14.906 -49.688 -34.844 1 92.25 396 ARG A O 1
ATOM 3178 N N . ILE A 1 397 ? 13.5 -48.312 -33.938 1 95.5 397 ILE A N 1
ATOM 3179 C CA . ILE A 1 397 ? 13.5 -48.938 -32.656 1 95.5 397 ILE A CA 1
ATOM 3180 C C . ILE A 1 397 ? 12.695 -50.25 -32.688 1 95.5 397 ILE A C 1
ATOM 3182 O O . ILE A 1 397 ? 11.555 -50.25 -33.188 1 95.5 397 ILE A O 1
ATOM 3186 N N . THR A 1 398 ? 13.297 -51.312 -32.281 1 96.5 398 THR A N 1
ATOM 3187 C CA . THR A 1 398 ? 12.656 -52.625 -32.312 1 96.5 398 THR A CA 1
ATOM 3188 C C . THR A 1 398 ? 12.281 -53.094 -30.922 1 96.5 398 THR A C 1
ATOM 3190 O O . THR A 1 398 ? 12.617 -52.438 -29.938 1 96.5 398 THR A O 1
ATOM 3193 N N . MET A 1 399 ? 11.633 -54.219 -30.906 1 96.12 399 MET A N 1
ATOM 3194 C CA . MET A 1 399 ? 11.25 -54.844 -29.641 1 96.12 399 MET A CA 1
ATOM 3195 C C . MET A 1 399 ? 12.477 -55.156 -28.797 1 96.12 399 MET A C 1
ATOM 3197 O O . MET A 1 399 ? 12.438 -55.062 -27.578 1 96.12 399 MET A O 1
ATOM 3201 N N . GLU A 1 400 ? 13.531 -55.5 -29.438 1 96.19 400 GLU A N 1
ATOM 3202 C CA . GLU A 1 400 ? 14.758 -55.812 -28.719 1 96.19 400 GLU A CA 1
ATOM 3203 C C . GLU A 1 400 ? 15.266 -54.625 -27.922 1 96.19 400 GLU A C 1
ATOM 3205 O O . GLU A 1 400 ? 15.797 -54.781 -26.812 1 96.19 400 GLU A O 1
ATOM 3210 N N . HIS A 1 401 ? 15.07 -53.5 -28.438 1 97.38 401 HIS A N 1
ATOM 3211 C CA . HIS A 1 401 ? 15.578 -52.281 -27.812 1 97.38 401 HIS A CA 1
ATOM 3212 C C . HIS A 1 401 ? 14.734 -51.875 -26.609 1 97.38 401 HIS A C 1
ATOM 3214 O O . HIS A 1 401 ? 15.227 -51.25 -25.672 1 97.38 401 HIS A O 1
ATOM 3220 N N . ILE A 1 402 ? 13.438 -52.281 -26.562 1 96.94 402 ILE A N 1
ATOM 3221 C CA . ILE A 1 402 ? 12.578 -51.844 -25.453 1 96.94 402 ILE A CA 1
ATOM 3222 C C . ILE A 1 402 ? 12.25 -53.031 -24.562 1 96.94 402 ILE A C 1
ATOM 3224 O O . ILE A 1 402 ? 11.539 -52.906 -23.562 1 96.94 402 ILE A O 1
ATOM 3228 N N . ARG A 1 403 ? 12.773 -54.156 -24.828 1 96.62 403 ARG A N 1
ATOM 3229 C CA . ARG A 1 403 ? 12.516 -55.406 -24.094 1 96.62 403 ARG A CA 1
ATOM 3230 C C . ARG A 1 403 ? 12.836 -55.219 -22.609 1 96.62 403 ARG A C 1
ATOM 3232 O O . ARG A 1 403 ? 12.148 -55.781 -21.766 1 96.62 403 ARG A O 1
ATOM 3239 N N . PRO A 1 404 ? 13.828 -54.469 -22.266 1 97.25 404 PRO A N 1
ATOM 3240 C CA . PRO A 1 404 ? 14.18 -54.312 -20.859 1 97.25 404 PRO A CA 1
ATOM 3241 C C . PRO A 1 404 ? 13.016 -53.781 -20.016 1 97.25 404 PRO A C 1
ATOM 3243 O O . PRO A 1 404 ? 13.008 -53.938 -18.797 1 97.25 404 PRO A O 1
ATOM 3246 N N . ILE A 1 405 ? 12.062 -53.125 -20.578 1 96.25 405 ILE A N 1
ATOM 3247 C CA . ILE A 1 405 ? 10.945 -52.594 -19.828 1 96.25 405 ILE A CA 1
ATOM 3248 C C . ILE A 1 405 ? 10.211 -53.688 -19.094 1 96.25 405 ILE A C 1
ATOM 3250 O O . ILE A 1 405 ? 9.594 -53.469 -18.047 1 96.25 405 ILE A O 1
ATOM 3254 N N . LEU A 1 406 ? 10.305 -54.906 -19.656 1 96.44 406 LEU A N 1
ATOM 3255 C CA . LEU A 1 406 ? 9.594 -56.031 -19.109 1 96.44 406 LEU A CA 1
ATOM 3256 C C . LEU A 1 406 ? 10.297 -56.562 -17.859 1 96.44 406 LEU A C 1
ATOM 3258 O O . LEU A 1 406 ? 9.727 -57.375 -17.109 1 96.44 406 LEU A O 1
ATOM 3262 N N . ASN A 1 407 ? 11.477 -56.031 -17.578 1 96.25 407 ASN A N 1
ATOM 3263 C CA . ASN A 1 407 ? 12.25 -56.469 -16.422 1 96.25 407 ASN A CA 1
ATOM 3264 C C . ASN A 1 407 ? 12.039 -55.562 -15.219 1 96.25 407 ASN A C 1
ATOM 3266 O O . ASN A 1 407 ? 12.57 -55.844 -14.141 1 96.25 407 ASN A O 1
ATOM 3270 N N . PHE A 1 408 ? 11.297 -54.5 -15.383 1 95.62 408 PHE A N 1
ATOM 3271 C CA . PHE A 1 408 ? 10.938 -53.688 -14.242 1 95.62 408 PHE A CA 1
ATOM 3272 C C . PHE A 1 408 ? 9.945 -54.406 -13.336 1 95.62 408 PHE A C 1
ATOM 3274 O O . PHE A 1 408 ? 8.945 -54.938 -13.812 1 95.62 408 PHE A O 1
ATOM 3281 N N . LYS A 1 409 ? 10.102 -54.344 -12.148 1 90.62 409 LYS A N 1
ATOM 3282 C CA . LYS A 1 409 ? 9.273 -55.125 -11.219 1 90.62 409 LYS A CA 1
ATOM 3283 C C . LYS A 1 409 ? 7.992 -54.375 -10.867 1 90.62 409 LYS A C 1
ATOM 3285 O O . LYS A 1 409 ? 6.953 -54.969 -10.609 1 90.62 409 LYS A O 1
ATOM 3290 N N . ARG A 1 410 ? 8.094 -53.094 -10.906 1 95.12 410 ARG A N 1
ATOM 3291 C CA . ARG A 1 410 ? 6.969 -52.344 -10.375 1 95.12 410 ARG A CA 1
ATOM 3292 C C . ARG A 1 410 ? 6.398 -51.375 -11.43 1 95.12 410 ARG A C 1
ATOM 3294 O O . ARG A 1 410 ? 5.461 -50.625 -11.156 1 95.12 410 ARG A O 1
ATOM 3301 N N . LEU A 1 411 ? 6.922 -51.406 -12.602 1 96.38 411 LEU A N 1
ATOM 3302 C CA . LEU A 1 411 ? 6.508 -50.469 -13.641 1 96.38 411 LEU A CA 1
ATOM 3303 C C . LEU A 1 411 ? 5.066 -50.719 -14.062 1 96.38 411 LEU A C 1
ATOM 3305 O O . LEU A 1 411 ? 4.707 -51.844 -14.406 1 96.38 411 LEU A O 1
ATOM 3309 N N . LEU A 1 412 ? 4.297 -49.656 -14.016 1 96.75 412 LEU A N 1
ATOM 3310 C CA . LEU A 1 412 ? 2.889 -49.75 -14.383 1 96.75 412 LEU A CA 1
ATOM 3311 C C . LEU A 1 412 ? 2.607 -48.969 -15.664 1 96.75 412 LEU A C 1
ATOM 3313 O O . LEU A 1 412 ? 1.703 -49.312 -16.422 1 96.75 412 LEU A O 1
ATOM 3317 N N . ASP A 1 413 ? 3.361 -47.938 -15.781 1 96.56 413 ASP A N 1
ATOM 3318 C CA . ASP A 1 413 ? 3.107 -47 -16.859 1 96.56 413 ASP A CA 1
ATOM 3319 C C . ASP A 1 413 ? 4.363 -46.781 -17.703 1 96.56 413 ASP A C 1
ATOM 3321 O O . ASP A 1 413 ? 5.41 -46.406 -17.188 1 96.56 413 ASP A O 1
ATOM 3325 N N . PHE A 1 414 ? 4.199 -47 -18.969 1 97.12 414 PHE A N 1
ATOM 3326 C CA . PHE A 1 414 ? 5.273 -46.719 -19.922 1 97.12 414 PHE A CA 1
ATOM 3327 C C . PHE A 1 414 ? 4.754 -45.906 -21.109 1 97.12 414 PHE A C 1
ATOM 3329 O O . PHE A 1 414 ? 3.859 -46.344 -21.828 1 97.12 414 PHE A O 1
ATOM 3336 N N . ASP A 1 415 ? 5.254 -44.719 -21.203 1 95.06 415 ASP A N 1
ATOM 3337 C CA . ASP A 1 415 ? 4.867 -43.781 -22.266 1 95.06 415 ASP A CA 1
ATOM 3338 C C . ASP A 1 415 ? 6.086 -43.312 -23.047 1 95.06 415 ASP A C 1
ATOM 3340 O O . ASP A 1 415 ? 6.957 -42.625 -22.5 1 95.06 415 ASP A O 1
ATOM 3344 N N . VAL A 1 416 ? 6.078 -43.656 -24.312 1 94.56 416 VAL A N 1
ATOM 3345 C CA . VAL A 1 416 ? 7.219 -43.281 -25.141 1 94.56 416 VAL A CA 1
ATOM 3346 C C . VAL A 1 416 ? 6.73 -42.625 -26.422 1 94.56 416 VAL A C 1
ATOM 3348 O O . VAL A 1 416 ? 5.879 -43.156 -27.125 1 94.56 416 VAL A O 1
ATOM 3351 N N . THR A 1 417 ? 7.219 -41.5 -26.672 1 89.94 417 THR A N 1
ATOM 3352 C CA . THR A 1 417 ? 6.977 -40.812 -27.938 1 89.94 417 THR A CA 1
ATOM 3353 C C . THR A 1 417 ? 8.281 -40.625 -28.703 1 89.94 417 THR A C 1
ATOM 3355 O O . THR A 1 417 ? 9.336 -40.406 -28.109 1 89.94 417 THR A O 1
ATOM 3358 N N . TYR A 1 418 ? 8.195 -40.781 -29.969 1 89.38 418 TYR A N 1
ATOM 3359 C CA . TYR A 1 418 ? 9.383 -40.75 -30.828 1 89.38 418 TYR A CA 1
ATOM 3360 C C . TYR A 1 418 ? 9.039 -40.219 -32.219 1 89.38 418 TYR A C 1
ATOM 3362 O O . TYR A 1 418 ? 7.91 -40.375 -32.688 1 89.38 418 TYR A O 1
ATOM 3370 N N . ASN A 1 419 ? 10.016 -39.656 -32.875 1 84.06 419 ASN A N 1
ATOM 3371 C CA . ASN A 1 419 ? 9.812 -39.031 -34.188 1 84.06 419 ASN A CA 1
ATOM 3372 C C . ASN A 1 419 ? 9.508 -40.094 -35.25 1 84.06 419 ASN A C 1
ATOM 3374 O O . ASN A 1 419 ? 8.852 -39.781 -36.25 1 84.06 419 ASN A O 1
ATOM 3378 N N . TYR A 1 420 ? 9.945 -41.312 -34.969 1 85.88 420 TYR A N 1
ATOM 3379 C CA . TYR A 1 420 ? 9.875 -42.344 -36 1 85.88 420 TYR A CA 1
ATOM 3380 C C . TYR A 1 420 ? 9.086 -43.531 -35.5 1 85.88 420 TYR A C 1
ATOM 3382 O O . TYR A 1 420 ? 9.039 -43.812 -34.281 1 85.88 420 TYR A O 1
ATOM 3390 N N . PRO A 1 421 ? 8.508 -44.219 -36.469 1 89.56 421 PRO A N 1
ATOM 3391 C CA . PRO A 1 421 ? 7.734 -45.406 -36.062 1 89.56 421 PRO A CA 1
ATOM 3392 C C . PRO A 1 421 ? 8.617 -46.531 -35.5 1 89.56 421 PRO A C 1
ATOM 3394 O O . PRO A 1 421 ? 9.711 -46.781 -36.031 1 89.56 421 PRO A O 1
ATOM 3397 N N . PHE A 1 422 ? 8.125 -47.156 -34.562 1 93.38 422 PHE A N 1
ATOM 3398 C CA . PHE A 1 422 ? 8.773 -48.375 -34.031 1 93.38 422 PHE A CA 1
ATOM 3399 C C . PHE A 1 422 ? 8.594 -49.531 -35 1 93.38 422 PHE A C 1
ATOM 3401 O O . PHE A 1 422 ? 7.645 -49.562 -35.812 1 93.38 422 PHE A O 1
ATOM 3408 N N . TYR A 1 423 ? 9.633 -50.406 -34.969 1 94.25 423 TYR A N 1
ATOM 3409 C CA . TYR A 1 423 ? 9.445 -51.688 -35.656 1 94.25 423 TYR A CA 1
ATOM 3410 C C . TYR A 1 423 ? 9.008 -52.75 -34.656 1 94.25 423 TYR A C 1
ATOM 3412 O O . TYR A 1 423 ? 9.852 -53.469 -34.094 1 94.25 423 TYR A O 1
ATOM 3420 N N . VAL A 1 424 ? 7.723 -52.938 -34.594 1 95.31 424 VAL A N 1
ATOM 3421 C CA . VAL A 1 424 ? 7.129 -53.938 -33.688 1 95.31 424 VAL A CA 1
ATOM 3422 C C . VAL A 1 424 ? 6.074 -54.719 -34.469 1 95.31 424 VAL A C 1
ATOM 3424 O O . VAL A 1 424 ? 5.32 -54.188 -35.25 1 95.31 424 VAL A O 1
ATOM 3427 N N . THR A 1 425 ? 6.043 -56.031 -34.219 1 95.12 425 THR A N 1
ATOM 3428 C CA . THR A 1 425 ? 5.102 -56.906 -34.906 1 95.12 425 THR A CA 1
ATOM 3429 C C . THR A 1 425 ? 3.957 -57.312 -33.969 1 95.12 425 THR A C 1
ATOM 3431 O O . THR A 1 425 ? 3.996 -57 -32.781 1 95.12 425 THR A O 1
ATOM 3434 N N . ASP A 1 426 ? 2.998 -58 -34.562 1 95.5 426 ASP A N 1
ATOM 3435 C CA . ASP A 1 426 ? 1.898 -58.531 -33.781 1 95.5 426 ASP A CA 1
ATOM 3436 C C . ASP A 1 426 ? 2.412 -59.5 -32.719 1 95.5 426 ASP A C 1
ATOM 3438 O O . ASP A 1 426 ? 1.916 -59.5 -31.578 1 95.5 426 ASP A O 1
ATOM 3442 N N . ALA A 1 427 ? 3.355 -60.188 -33.094 1 95.5 427 ALA A N 1
ATOM 3443 C CA . ALA A 1 427 ? 3.936 -61.156 -32.156 1 95.5 427 ALA A CA 1
ATOM 3444 C C . ALA A 1 427 ? 4.625 -60.438 -31 1 95.5 427 ALA A C 1
ATOM 3446 O O . ALA A 1 427 ? 4.559 -60.906 -29.859 1 95.5 427 ALA A O 1
ATOM 3447 N N . ASP A 1 428 ? 5.25 -59.438 -31.328 1 96.94 428 ASP A N 1
ATOM 3448 C CA . ASP A 1 428 ? 5.922 -58.656 -30.297 1 96.94 428 ASP A CA 1
ATOM 3449 C C . ASP A 1 428 ? 4.918 -58.062 -29.312 1 96.94 428 ASP A C 1
ATOM 3451 O O . ASP A 1 428 ? 5.133 -58.125 -28.094 1 96.94 428 ASP A O 1
ATOM 3455 N N . LEU A 1 429 ? 3.91 -57.531 -29.812 1 97.06 429 LEU A N 1
ATOM 3456 C CA . LEU A 1 429 ? 2.895 -56.938 -28.969 1 97.06 429 LEU A CA 1
ATOM 3457 C C . LEU A 1 429 ? 2.197 -57.969 -28.109 1 97.06 429 LEU A C 1
ATOM 3459 O O . LEU A 1 429 ? 1.873 -57.719 -26.938 1 97.06 429 LEU A O 1
ATOM 3463 N N . LYS A 1 430 ? 1.975 -59.094 -28.703 1 96 430 LYS A N 1
ATOM 3464 C CA . LYS A 1 430 ? 1.432 -60.219 -27.906 1 96 430 LYS A CA 1
ATOM 3465 C C . LYS A 1 430 ? 2.375 -60.594 -26.766 1 96 430 LYS A C 1
ATOM 3467 O O . LYS A 1 430 ? 1.93 -60.844 -25.656 1 96 430 LYS A O 1
ATOM 3472 N N . HIS A 1 431 ? 3.576 -60.531 -27.078 1 97.19 431 HIS A N 1
ATOM 3473 C CA . HIS A 1 431 ? 4.578 -60.844 -26.078 1 97.19 431 HIS A CA 1
ATOM 3474 C C . HIS A 1 431 ? 4.566 -59.812 -24.953 1 97.19 431 HIS A C 1
ATOM 3476 O O . HIS A 1 431 ? 4.668 -60.156 -23.781 1 97.19 431 HIS A O 1
ATOM 3482 N N . ILE A 1 432 ? 4.453 -58.562 -25.25 1 97.25 432 ILE A N 1
ATOM 3483 C CA . ILE A 1 432 ? 4.391 -57.5 -24.25 1 97.25 432 ILE A CA 1
ATOM 3484 C C . ILE A 1 432 ? 3.162 -57.688 -23.359 1 97.25 432 ILE A C 1
ATOM 3486 O O . ILE A 1 432 ? 3.266 -57.656 -22.125 1 97.25 432 ILE A O 1
ATOM 3490 N N . ALA A 1 433 ? 2.104 -57.938 -23.969 1 96.94 433 ALA A N 1
ATOM 3491 C CA . ALA A 1 433 ? 0.847 -58.094 -23.234 1 96.94 433 ALA A CA 1
ATOM 3492 C C . ALA A 1 433 ? 0.905 -59.281 -22.266 1 96.94 433 ALA A C 1
ATOM 3494 O O . ALA A 1 433 ? 0.502 -59.156 -21.109 1 96.94 433 ALA A O 1
ATOM 3495 N N . SER A 1 434 ? 1.417 -60.344 -22.719 1 96.69 434 SER A N 1
ATOM 3496 C CA . SER A 1 434 ? 1.432 -61.562 -21.906 1 96.69 434 SER A CA 1
ATOM 3497 C C . SER A 1 434 ? 2.48 -61.469 -20.812 1 96.69 434 SER A C 1
ATOM 3499 O O . SER A 1 434 ? 2.32 -62.094 -19.75 1 96.69 434 SER A O 1
ATOM 3501 N N . SER A 1 435 ? 3.479 -60.688 -21.031 1 96.88 435 SER A N 1
ATOM 3502 C CA . SER A 1 435 ? 4.59 -60.625 -20.078 1 96.88 435 SER A CA 1
ATOM 3503 C C . SER A 1 435 ? 4.383 -59.5 -19.078 1 96.88 435 SER A C 1
ATOM 3505 O O . SER A 1 435 ? 5.156 -59.344 -18.125 1 96.88 435 SER A O 1
ATOM 3507 N N . TRP A 1 436 ? 3.381 -58.688 -19.219 1 96.81 436 TRP A N 1
ATOM 3508 C CA . TRP A 1 436 ? 3.188 -57.5 -18.391 1 96.81 436 TRP A CA 1
ATOM 3509 C C . TRP A 1 436 ? 1.735 -57.375 -17.938 1 96.81 436 TRP A C 1
ATOM 3511 O O . TRP A 1 436 ? 1.08 -56.375 -18.203 1 96.81 436 TRP A O 1
ATOM 3521 N N . PRO A 1 437 ? 1.292 -58.281 -17.156 1 95 437 PRO A N 1
ATOM 3522 C CA . PRO A 1 437 ? -0.123 -58.312 -16.781 1 95 437 PRO A CA 1
ATOM 3523 C C . PRO A 1 437 ? -0.538 -57.125 -15.914 1 95 437 PRO A C 1
ATOM 3525 O O . PRO A 1 437 ? -1.72 -56.781 -15.867 1 95 437 PRO A O 1
ATOM 3528 N N . THR A 1 438 ? 0.414 -56.5 -15.266 1 95.81 438 THR A N 1
ATOM 3529 C CA . THR A 1 438 ? 0.087 -55.406 -14.352 1 95.81 438 THR A CA 1
ATOM 3530 C C . THR A 1 438 ? 0.059 -54.062 -15.094 1 95.81 438 THR A C 1
ATOM 3532 O O . THR A 1 438 ? -0.181 -53.031 -14.484 1 95.81 438 THR A O 1
ATOM 3535 N N . LEU A 1 439 ? 0.288 -54.094 -16.312 1 96.69 439 LEU A N 1
ATOM 3536 C CA . LEU A 1 439 ? 0.383 -52.906 -17.156 1 96.69 439 LEU A CA 1
ATOM 3537 C C . LEU A 1 439 ? -0.876 -52.062 -17.031 1 96.69 439 LEU A C 1
ATOM 3539 O O . LEU A 1 439 ? -1.991 -52.562 -17.141 1 96.69 439 LEU A O 1
ATOM 3543 N N . ARG A 1 440 ? -0.66 -50.812 -16.781 1 97.56 440 ARG A N 1
ATOM 3544 C CA . ARG A 1 440 ? -1.766 -49.875 -16.656 1 97.56 440 ARG A CA 1
ATOM 3545 C C . ARG A 1 440 ? -1.819 -48.938 -17.844 1 97.56 440 ARG A C 1
ATOM 3547 O O . ARG A 1 440 ? -2.9 -48.625 -18.359 1 97.56 440 ARG A O 1
ATOM 3554 N N . THR A 1 441 ? -0.683 -48.438 -18.25 1 97.38 441 THR A N 1
ATOM 3555 C CA . THR A 1 441 ? -0.608 -47.531 -19.391 1 97.38 441 THR A CA 1
ATOM 3556 C C . THR A 1 441 ? 0.525 -47.969 -20.328 1 97.38 441 THR A C 1
ATOM 3558 O O . THR A 1 441 ? 1.658 -48.156 -19.891 1 97.38 441 THR A O 1
ATOM 3561 N N . LEU A 1 442 ? 0.218 -48.031 -21.594 1 97.12 442 LEU A N 1
ATOM 3562 C CA . LEU A 1 442 ? 1.229 -48.219 -22.625 1 97.12 442 LEU A CA 1
ATOM 3563 C C . LEU A 1 442 ? 0.981 -47.281 -23.812 1 97.12 442 LEU A C 1
ATOM 3565 O O . LEU A 1 442 ? -0.032 -47.438 -24.516 1 97.12 442 LEU A O 1
ATOM 3569 N N . MET A 1 443 ? 1.795 -46.375 -23.922 1 94.19 443 MET A N 1
ATOM 3570 C CA . MET A 1 443 ? 1.835 -45.562 -25.125 1 94.19 443 MET A CA 1
ATOM 3571 C C . MET A 1 443 ? 3.117 -45.812 -25.906 1 94.19 443 MET A C 1
ATOM 3573 O O . MET A 1 443 ? 4.207 -45.469 -25.453 1 94.19 443 MET A O 1
ATOM 3577 N N . LEU A 1 444 ? 2.92 -46.406 -27.062 1 94.56 444 LEU A N 1
ATOM 3578 C CA . LEU A 1 444 ? 4.09 -46.812 -27.844 1 94.56 444 LEU A CA 1
ATOM 3579 C C . LEU A 1 444 ? 4.188 -46 -29.141 1 94.56 444 LEU A C 1
ATOM 3581 O O . LEU A 1 444 ? 3.861 -46.531 -30.203 1 94.56 444 LEU A O 1
ATOM 3585 N N . SER A 1 445 ? 4.656 -44.781 -29.094 1 90.88 445 SER A N 1
ATOM 3586 C CA . SER A 1 445 ? 4.922 -43.906 -30.219 1 90.88 445 SER A CA 1
ATOM 3587 C C . SER A 1 445 ? 3.748 -43.875 -31.203 1 90.88 445 SER A C 1
ATOM 3589 O O . SER A 1 445 ? 3.918 -44.125 -32.375 1 90.88 445 SER A O 1
ATOM 3591 N N . GLU A 1 446 ? 2.666 -43.469 -30.75 1 87.88 446 GLU A N 1
ATOM 3592 C CA . GLU A 1 446 ? 1.436 -43.5 -31.547 1 87.88 446 GLU A CA 1
ATOM 3593 C C . GLU A 1 446 ? 1.385 -42.375 -32.562 1 87.88 446 GLU A C 1
ATOM 3595 O O . GLU A 1 446 ? 0.578 -42.375 -33.469 1 87.88 446 GLU A O 1
ATOM 3600 N N . TYR A 1 447 ? 2.35 -41.344 -32.344 1 81.88 447 TYR A N 1
ATOM 3601 C CA . TYR A 1 447 ? 2.32 -40.219 -33.281 1 81.88 447 TYR A CA 1
ATOM 3602 C C . TYR A 1 447 ? 3.697 -39.969 -33.875 1 81.88 447 TYR A C 1
ATOM 3604 O O . TYR A 1 447 ? 4.27 -38.875 -33.719 1 81.88 447 TYR A O 1
ATOM 3612 N N . PRO A 1 448 ? 4.105 -40.969 -34.625 1 81.19 448 PRO A N 1
ATOM 3613 C CA . PRO A 1 448 ? 5.375 -40.656 -35.281 1 81.19 448 PRO A CA 1
ATOM 3614 C C . PRO A 1 448 ? 5.227 -39.594 -36.344 1 81.19 448 PRO A C 1
ATOM 3616 O O . PRO A 1 448 ? 4.172 -39.5 -37 1 81.19 448 PRO A O 1
ATOM 3619 N N . TYR A 1 449 ? 6.148 -38.75 -36.562 1 71.38 449 TYR A N 1
ATOM 3620 C CA . TYR A 1 449 ? 6.086 -37.656 -37.5 1 71.38 449 TYR A CA 1
ATOM 3621 C C . TYR A 1 449 ? 6.504 -38.125 -38.906 1 71.38 449 TYR A C 1
ATOM 3623 O O . TYR A 1 449 ? 6.051 -37.562 -39.906 1 71.38 449 TYR A O 1
ATOM 3631 N N . PHE A 1 450 ? 7.367 -39 -38.969 1 63.12 450 PHE A N 1
ATOM 3632 C CA . PHE A 1 450 ? 7.891 -39.406 -40.25 1 63.12 450 PHE A CA 1
ATOM 3633 C C . PHE A 1 450 ? 7.391 -40.812 -40.594 1 63.12 450 PHE A C 1
ATOM 3635 O O . PHE A 1 450 ? 7.578 -41.75 -39.844 1 63.12 450 PHE A O 1
ATOM 3642 N N . CYS A 1 451 ? 6.387 -40.812 -41.531 1 63.41 451 CYS A N 1
ATOM 3643 C CA . CYS A 1 451 ? 5.949 -42.156 -41.875 1 63.41 451 CYS A CA 1
ATOM 3644 C C . CYS A 1 451 ? 6.055 -42.375 -43.406 1 63.41 451 CYS A C 1
ATOM 3646 O O . CYS A 1 451 ? 5.871 -41.469 -44.188 1 63.41 451 CYS A O 1
ATOM 3648 N N . SER A 1 452 ? 6.859 -43.312 -43.75 1 63.47 452 SER A N 1
ATOM 3649 C CA . SER A 1 452 ? 6.84 -43.812 -45.094 1 63.47 452 SER A CA 1
ATOM 3650 C C . SER A 1 452 ? 5.77 -44.906 -45.281 1 63.47 452 SER A C 1
ATOM 3652 O O . SER A 1 452 ? 5.457 -45.625 -44.344 1 63.47 452 SER A O 1
ATOM 3654 N N . ASP A 1 453 ? 5.066 -44.906 -46.406 1 59.94 453 ASP A N 1
ATOM 3655 C CA . ASP A 1 453 ? 3.973 -45.812 -46.688 1 59.94 453 ASP A CA 1
ATOM 3656 C C . ASP A 1 453 ? 4.457 -47.281 -46.688 1 59.94 453 ASP A C 1
ATOM 3658 O O . ASP A 1 453 ? 3.654 -48.188 -46.562 1 59.94 453 ASP A O 1
ATOM 3662 N N . ASP A 1 454 ? 5.688 -47.438 -46.75 1 68.94 454 ASP A N 1
ATOM 3663 C CA . ASP A 1 454 ? 6.164 -48.781 -46.969 1 68.94 454 ASP A CA 1
ATOM 3664 C C . ASP A 1 454 ? 6.742 -49.375 -45.656 1 68.94 454 ASP A C 1
ATOM 3666 O O . ASP A 1 454 ? 7.652 -50.219 -45.719 1 68.94 454 ASP A O 1
ATOM 3670 N N . ILE A 1 455 ? 6.086 -49.062 -44.594 1 81.5 455 ILE A N 1
ATOM 3671 C CA . ILE A 1 455 ? 6.688 -49.594 -43.375 1 81.5 455 ILE A CA 1
ATOM 3672 C C . ILE A 1 455 ? 5.812 -50.688 -42.781 1 81.5 455 ILE A C 1
ATOM 3674 O O . ILE A 1 455 ? 4.59 -50.656 -42.938 1 81.5 455 ILE A O 1
ATOM 3678 N N . GLU A 1 456 ? 6.527 -51.719 -42.312 1 88.12 456 GLU A N 1
ATOM 3679 C CA . GLU A 1 456 ? 5.82 -52.812 -41.656 1 88.12 456 GLU A CA 1
ATOM 3680 C C . GLU A 1 456 ? 5.27 -52.406 -40.281 1 88.12 456 GLU A C 1
ATOM 3682 O O . GLU A 1 456 ? 6.008 -51.875 -39.438 1 88.12 456 GLU A O 1
ATOM 3687 N N . LEU A 1 457 ? 3.977 -52.594 -40.156 1 92.44 457 LEU A N 1
ATOM 3688 C CA . LEU A 1 457 ? 3.293 -52.219 -38.938 1 92.44 457 LEU A CA 1
ATOM 3689 C C . LEU A 1 457 ? 2.436 -53.375 -38.406 1 92.44 457 LEU A C 1
ATOM 3691 O O . LEU A 1 457 ? 2.057 -54.25 -39.188 1 92.44 457 LEU A O 1
ATOM 3695 N N . PRO A 1 458 ? 2.211 -53.375 -37.125 1 95.12 458 PRO A N 1
ATOM 3696 C CA . PRO A 1 458 ? 1.271 -54.375 -36.625 1 95.12 458 PRO A CA 1
ATOM 3697 C C . PRO A 1 458 ? -0.171 -54.094 -37.031 1 95.12 458 PRO A C 1
ATOM 3699 O O . PRO A 1 458 ? -0.5 -52.969 -37.438 1 95.12 458 PRO A O 1
ATOM 3702 N N . SER A 1 459 ? -0.923 -55.156 -36.969 1 95.25 459 SER A N 1
ATOM 3703 C CA . SER A 1 459 ? -2.328 -55.062 -37.344 1 95.25 459 SER A CA 1
ATOM 3704 C C . SER A 1 459 ? -3.193 -54.656 -36.156 1 95.25 459 SER A C 1
ATOM 3706 O O . SER A 1 459 ? -2.701 -54.562 -35.031 1 95.25 459 SER A O 1
ATOM 3708 N N . LEU A 1 460 ? -4.406 -54.469 -36.469 1 94.31 460 LEU A N 1
ATOM 3709 C CA . LEU A 1 460 ? -5.375 -54.125 -35.406 1 94.31 460 LEU A CA 1
ATOM 3710 C C . LEU A 1 460 ? -5.582 -55.312 -34.469 1 94.31 460 LEU A C 1
ATOM 3712 O O . LEU A 1 460 ? -6.055 -55.125 -33.344 1 94.31 460 LEU A O 1
ATOM 3716 N N . GLY A 1 461 ? -5.242 -56.406 -34.844 1 92.62 461 GLY A N 1
ATOM 3717 C CA . GLY A 1 461 ? -5.359 -57.625 -34.031 1 92.62 461 GLY A CA 1
ATOM 3718 C C . GLY A 1 461 ? -4.504 -57.594 -32.781 1 92.62 461 GLY A C 1
ATOM 3719 O O . GLY A 1 461 ? -4.738 -58.344 -31.844 1 92.62 461 GLY A O 1
ATOM 3720 N N . SER A 1 462 ? -3.572 -56.75 -32.781 1 94.06 462 SER A N 1
ATOM 3721 C CA . SER A 1 462 ? -2.654 -56.594 -31.656 1 94.06 462 SER A CA 1
ATOM 3722 C C . SER A 1 462 ? -3.377 -56.125 -30.406 1 94.06 462 SER A C 1
ATOM 3724 O O . SER A 1 462 ? -2.848 -56.219 -29.297 1 94.06 462 SER A O 1
ATOM 3726 N N . LEU A 1 463 ? -4.535 -55.656 -30.531 1 95.75 463 LEU A N 1
ATOM 3727 C CA . LEU A 1 463 ? -5.32 -55.188 -29.391 1 95.75 463 LEU A CA 1
ATOM 3728 C C . LEU A 1 463 ? -5.816 -56.375 -28.562 1 95.75 463 LEU A C 1
ATOM 3730 O O . LEU A 1 463 ? -5.996 -56.25 -27.344 1 95.75 463 LEU A O 1
ATOM 3734 N N . ILE A 1 464 ? -6.02 -57.5 -29.172 1 93.81 464 ILE A N 1
ATOM 3735 C CA . ILE A 1 464 ? -6.691 -58.625 -28.578 1 93.81 464 ILE A CA 1
ATOM 3736 C C . ILE A 1 464 ? -5.84 -59.188 -27.438 1 93.81 464 ILE A C 1
ATOM 3738 O O . ILE A 1 464 ? -6.336 -59.406 -26.328 1 93.81 464 ILE A O 1
ATOM 3742 N N . PRO A 1 465 ? -4.562 -59.375 -27.656 1 95.19 465 PRO A N 1
ATOM 3743 C CA . PRO A 1 465 ? -3.748 -59.875 -26.547 1 95.19 465 PRO A CA 1
ATOM 3744 C C . PRO A 1 465 ? -3.764 -58.938 -25.328 1 95.19 465 PRO A C 1
ATOM 3746 O O . PRO A 1 465 ? -3.689 -59.406 -24.188 1 95.19 465 PRO A O 1
ATOM 3749 N N . PHE A 1 466 ? -3.822 -57.688 -25.516 1 97 466 PHE A N 1
ATOM 3750 C CA . PHE A 1 466 ? -3.852 -56.75 -24.391 1 97 466 PHE A CA 1
ATOM 3751 C C . PHE A 1 466 ? -5.152 -56.906 -23.609 1 97 466 PHE A C 1
ATOM 3753 O O . PHE A 1 466 ? -5.156 -56.812 -22.375 1 97 466 PHE A O 1
ATOM 3760 N N . ALA A 1 467 ? -6.211 -57.094 -24.281 1 95.38 467 ALA A N 1
ATOM 3761 C CA . ALA A 1 467 ? -7.492 -57.312 -23.625 1 95.38 467 ALA A CA 1
ATOM 3762 C C . ALA A 1 467 ? -7.492 -58.594 -22.812 1 95.38 467 ALA A C 1
ATOM 3764 O O . ALA A 1 467 ? -8.086 -58.688 -21.734 1 95.38 467 ALA A O 1
ATOM 3765 N N . GLU A 1 468 ? -6.801 -59.531 -23.281 1 94.06 468 GLU A N 1
ATOM 3766 C CA . GLU A 1 468 ? -6.793 -60.844 -22.672 1 94.06 468 GLU A CA 1
ATOM 3767 C C . GLU A 1 468 ? -5.859 -60.906 -21.469 1 94.06 468 GLU A C 1
ATOM 3769 O O . GLU A 1 468 ? -6.195 -61.5 -20.453 1 94.06 468 GLU A O 1
ATOM 3774 N N . HIS A 1 469 ? -4.762 -60.219 -21.578 1 96.19 469 HIS A N 1
ATOM 3775 C CA . HIS A 1 469 ? -3.701 -60.5 -20.609 1 96.19 469 HIS A CA 1
ATOM 3776 C C . HIS A 1 469 ? -3.49 -59.312 -19.672 1 96.19 469 HIS A C 1
ATOM 3778 O O . HIS A 1 469 ? -2.789 -59.406 -18.656 1 96.19 469 HIS A O 1
ATOM 3784 N N . CYS A 1 470 ? -4.02 -58.156 -19.938 1 97.19 470 CYS A N 1
ATOM 3785 C CA . CYS A 1 470 ? -3.793 -56.969 -19.141 1 97.19 470 CYS A CA 1
ATOM 3786 C C . CYS A 1 470 ? -5.105 -56.406 -18.609 1 97.19 470 CYS A C 1
ATOM 3788 O O . CYS A 1 470 ? -5.543 -55.344 -19.031 1 97.19 470 CYS A O 1
ATOM 3790 N N . PRO A 1 471 ? -5.602 -57 -17.594 1 96 471 PRO A N 1
ATOM 3791 C CA . PRO A 1 471 ? -6.906 -56.562 -17.094 1 96 471 PRO A CA 1
ATOM 3792 C C . PRO A 1 471 ? -6.875 -55.188 -16.469 1 96 471 PRO A C 1
ATOM 3794 O O . PRO A 1 471 ? -7.91 -54.5 -16.391 1 96 471 PRO A O 1
ATOM 3797 N N . ASN A 1 472 ? -5.699 -54.719 -16.094 1 96.31 472 ASN A N 1
ATOM 3798 C CA . ASN A 1 472 ? -5.602 -53.438 -15.414 1 96.31 472 ASN A CA 1
ATOM 3799 C C . ASN A 1 472 ? -5.281 -52.312 -16.391 1 96.31 472 ASN A C 1
ATOM 3801 O O . ASN A 1 472 ? -5.09 -51.156 -15.984 1 96.31 472 ASN A O 1
ATOM 3805 N N . LEU A 1 473 ? -5.242 -52.625 -17.641 1 96.88 473 LEU A N 1
ATOM 3806 C CA . LEU A 1 473 ? -4.887 -51.656 -18.672 1 96.88 473 LEU A CA 1
ATOM 3807 C C . LEU A 1 473 ? -5.93 -50.531 -18.75 1 96.88 473 LEU A C 1
ATOM 3809 O O . LEU A 1 473 ? -7.117 -50.812 -18.938 1 96.88 473 LEU A O 1
ATOM 3813 N N . VAL A 1 474 ? -5.453 -49.312 -18.625 1 96.81 474 VAL A N 1
ATOM 3814 C CA . VAL A 1 474 ? -6.348 -48.156 -18.609 1 96.81 474 VAL A CA 1
ATOM 3815 C C . VAL A 1 474 ? -6.141 -47.312 -19.891 1 96.81 474 VAL A C 1
ATOM 3817 O O . VAL A 1 474 ? -7.105 -46.812 -20.469 1 96.81 474 VAL A O 1
ATOM 3820 N N . ASN A 1 475 ? -4.883 -47.188 -20.25 1 96.12 475 ASN A N 1
ATOM 3821 C CA . ASN A 1 475 ? -4.531 -46.406 -21.438 1 96.12 475 ASN A CA 1
ATOM 3822 C C . ASN A 1 475 ? -3.654 -47.219 -22.391 1 96.12 475 ASN A C 1
ATOM 3824 O O . ASN A 1 475 ? -2.627 -47.75 -22 1 96.12 475 ASN A O 1
ATOM 3828 N N . LEU A 1 476 ? -4.066 -47.188 -23.641 1 97.25 476 LEU A N 1
ATOM 3829 C CA . LEU A 1 476 ? -3.287 -47.875 -24.672 1 97.25 476 LEU A CA 1
ATOM 3830 C C . LEU A 1 476 ? -3.141 -47.031 -25.922 1 97.25 476 LEU A C 1
ATOM 3832 O O . LEU A 1 476 ? -4.125 -46.5 -26.422 1 97.25 476 LEU A O 1
ATOM 3836 N N . GLY A 1 477 ? -1.953 -46.781 -26.266 1 95.06 477 GLY A N 1
ATOM 3837 C CA . GLY A 1 477 ? -1.655 -46.094 -27.516 1 95.06 477 GLY A CA 1
ATOM 3838 C C . GLY A 1 477 ? -0.692 -46.875 -28.406 1 95.06 477 GLY A C 1
ATOM 3839 O O . GLY A 1 477 ? 0.41 -47.219 -27.984 1 95.06 477 GLY A O 1
ATOM 3840 N N . LEU A 1 478 ? -1.113 -47.094 -29.656 1 94.94 478 LEU A N 1
ATOM 3841 C CA . LEU A 1 478 ? -0.299 -47.844 -30.609 1 94.94 478 LEU A CA 1
ATOM 3842 C C . LEU A 1 478 ? -0.333 -47.188 -31.984 1 94.94 478 LEU A C 1
ATOM 3844 O O . LEU A 1 478 ? -1.29 -46.5 -32.312 1 94.94 478 LEU A O 1
ATOM 3848 N N . PHE A 1 479 ? 0.657 -47.469 -32.688 1 93.38 479 PHE A N 1
ATOM 3849 C CA . PHE A 1 479 ? 0.714 -47.125 -34.094 1 93.38 479 PHE A CA 1
ATOM 3850 C C . PHE A 1 479 ? 0.579 -48.375 -34.969 1 93.38 479 PHE A C 1
ATOM 3852 O O . PHE A 1 479 ? 1.52 -49.156 -35.062 1 93.38 479 PHE A O 1
ATOM 3859 N N . VAL A 1 480 ? -0.582 -48.5 -35.656 1 93.81 480 VAL A N 1
ATOM 3860 C CA . VAL A 1 480 ? -0.869 -49.75 -36.375 1 93.81 480 VAL A CA 1
ATOM 3861 C C . VAL A 1 480 ? -1.348 -49.469 -37.781 1 93.81 480 VAL A C 1
ATOM 3863 O O . VAL A 1 480 ? -1.602 -48.312 -38.125 1 93.81 480 VAL A O 1
ATOM 3866 N N . ASN A 1 481 ? -1.322 -50.531 -38.562 1 93.12 481 ASN A N 1
ATOM 3867 C CA . ASN A 1 481 ? -2.066 -50.531 -39.844 1 93.12 481 ASN A CA 1
ATOM 3868 C C . ASN A 1 481 ? -3.383 -51.281 -39.688 1 93.12 481 ASN A C 1
ATOM 3870 O O . ASN A 1 481 ? -3.4 -52.531 -39.75 1 93.12 481 ASN A O 1
ATOM 3874 N N . ALA A 1 482 ? -4.398 -50.562 -39.562 1 93.38 482 ALA A N 1
ATOM 3875 C CA . ALA A 1 482 ? -5.703 -51.125 -39.219 1 93.38 482 ALA A CA 1
ATOM 3876 C C . ALA A 1 482 ? -6.316 -51.812 -40.438 1 93.38 482 ALA A C 1
ATOM 3878 O O . ALA A 1 482 ? -7.32 -52.531 -40.312 1 93.38 482 ALA A O 1
ATOM 3879 N N . SER A 1 483 ? -5.695 -51.625 -41.594 1 90.75 483 SER A N 1
ATOM 3880 C CA . SER A 1 483 ? -6.246 -52.219 -42.812 1 90.75 483 SER A CA 1
ATOM 3881 C C . SER A 1 483 ? -5.668 -53.594 -43.094 1 90.75 483 SER A C 1
ATOM 3883 O O . SER A 1 483 ? -6.098 -54.281 -44 1 90.75 483 SER A O 1
ATOM 3885 N N . LEU A 1 484 ? -4.773 -53.969 -42.281 1 89.25 484 LEU A N 1
ATOM 3886 C CA . LEU A 1 484 ? -4.238 -55.312 -42.406 1 89.25 484 LEU A CA 1
ATOM 3887 C C . LEU A 1 484 ? -5.242 -56.344 -41.906 1 89.25 484 LEU A C 1
ATOM 3889 O O . LEU A 1 484 ? -6.004 -56.062 -40.969 1 89.25 484 LEU A O 1
ATOM 3893 N N . PRO A 1 485 ? -5.184 -57.469 -42.5 1 85.5 485 PRO A N 1
ATOM 3894 C CA . PRO A 1 485 ? -6.129 -58.5 -42.094 1 85.5 485 PRO A CA 1
ATOM 3895 C C . PRO A 1 485 ? -5.883 -58.969 -40.656 1 85.5 485 PRO A C 1
ATOM 3897 O O . PRO A 1 485 ? -4.73 -59.094 -40.25 1 85.5 485 PRO A O 1
ATOM 3900 N N . VAL A 1 486 ? -6.977 -59.125 -40.031 1 83.12 486 VAL A N 1
ATOM 3901 C CA . VAL A 1 486 ? -6.918 -59.594 -38.656 1 83.12 486 VAL A CA 1
ATOM 3902 C C . VAL A 1 486 ? -7.5 -61 -38.562 1 83.12 486 VAL A C 1
ATOM 3904 O O . VAL A 1 486 ? -8.586 -61.281 -39.094 1 83.12 486 VAL A O 1
ATOM 3907 N N . THR A 1 487 ? -6.672 -61.875 -38.031 1 74.81 487 THR A N 1
ATOM 3908 C CA . THR A 1 487 ? -7.199 -63.219 -37.75 1 74.81 487 THR A CA 1
ATOM 3909 C C . THR A 1 487 ? -7.918 -63.219 -36.406 1 74.81 487 THR A C 1
ATOM 3911 O O . THR A 1 487 ? -7.297 -63 -35.375 1 74.81 487 THR A O 1
ATOM 3914 N N . LEU A 1 488 ? -9.273 -63.344 -36.5 1 73.19 488 LEU A N 1
ATOM 3915 C CA . LEU A 1 488 ? -10.047 -63.344 -35.25 1 73.19 488 LEU A CA 1
ATOM 3916 C C . LEU A 1 488 ? -10.039 -64.75 -34.625 1 73.19 488 LEU A C 1
ATOM 3918 O O . LEU A 1 488 ? -10.086 -65.75 -35.344 1 73.19 488 LEU A O 1
ATOM 3922 N N . PRO A 1 489 ? -9.75 -64.688 -33.375 1 64.88 489 PRO A N 1
ATOM 3923 C CA . PRO A 1 489 ? -9.797 -66 -32.719 1 64.88 489 PRO A CA 1
ATOM 3924 C C . PRO A 1 489 ? -11.172 -66.688 -32.781 1 64.88 489 PRO A C 1
ATOM 3926 O O . PRO A 1 489 ? -12.18 -66 -32.969 1 64.88 489 PRO A O 1
ATOM 3929 N N . SER A 1 490 ? -11.07 -67.938 -32.812 1 57.25 490 SER A N 1
ATOM 3930 C CA . SER A 1 490 ? -12.281 -68.75 -32.875 1 57.25 490 SER A CA 1
ATOM 3931 C C . SER A 1 490 ? -13.125 -68.562 -31.609 1 57.25 490 SER A C 1
ATOM 3933 O O . SER A 1 490 ? -14.344 -68.75 -31.641 1 57.25 490 SER A O 1
ATOM 3935 N N . THR A 1 491 ? -12.531 -68.312 -30.531 1 60.81 491 THR A N 1
ATOM 3936 C CA . THR A 1 491 ? -13.211 -68.062 -29.25 1 60.81 491 THR A CA 1
ATOM 3937 C C . THR A 1 491 ? -13.703 -66.625 -29.109 1 60.81 491 THR A C 1
ATOM 3939 O O . THR A 1 491 ? -13.266 -65.75 -29.859 1 60.81 491 THR A O 1
ATOM 3942 N N . ALA A 1 492 ? -14.594 -66.5 -28.219 1 72.31 492 ALA A N 1
ATOM 3943 C CA . ALA A 1 492 ? -15.195 -65.188 -27.938 1 72.31 492 ALA A CA 1
ATOM 3944 C C . ALA A 1 492 ? -14.141 -64.188 -27.5 1 72.31 492 ALA A C 1
ATOM 3946 O O . ALA A 1 492 ? -13.25 -64.5 -26.703 1 72.31 492 ALA A O 1
ATOM 3947 N N . ILE A 1 493 ? -14.07 -63.062 -28.156 1 80.31 493 ILE A N 1
ATOM 3948 C CA . ILE A 1 493 ? -13.141 -61.969 -27.875 1 80.31 493 ILE A CA 1
ATOM 3949 C C . ILE A 1 493 ? -13.469 -61.344 -26.516 1 80.31 493 ILE A C 1
ATOM 3951 O O . ILE A 1 493 ? -14.617 -60.938 -26.266 1 80.31 493 ILE A O 1
ATOM 3955 N N . LYS A 1 494 ? -12.539 -61.438 -25.641 1 87.94 494 LYS A N 1
ATOM 3956 C CA . LYS A 1 494 ? -12.695 -60.781 -24.344 1 87.94 494 LYS A CA 1
ATOM 3957 C C . LYS A 1 494 ? -12.469 -59.281 -24.438 1 87.94 494 LYS A C 1
ATOM 3959 O O . LYS A 1 494 ? -11.445 -58.844 -24.938 1 87.94 494 LYS A O 1
ATOM 3964 N N . PRO A 1 495 ? -13.367 -58.531 -23.938 1 92.56 495 PRO A N 1
ATOM 3965 C CA . PRO A 1 495 ? -13.203 -57.062 -23.984 1 92.56 495 PRO A CA 1
ATOM 3966 C C . PRO A 1 495 ? -12.25 -56.531 -22.906 1 92.56 495 PRO A C 1
ATOM 3968 O O . PRO A 1 495 ? -11.93 -57.25 -21.953 1 92.56 495 PRO A O 1
ATOM 3971 N N . PHE A 1 496 ? -11.828 -55.375 -23.141 1 95.69 496 PHE A N 1
ATOM 3972 C CA . PHE A 1 496 ? -11.023 -54.688 -22.125 1 95.69 496 PHE A CA 1
ATOM 3973 C C . PHE A 1 496 ? -11.844 -54.469 -20.859 1 95.69 496 PHE A C 1
ATOM 3975 O O . PHE A 1 496 ? -13.023 -54.125 -20.938 1 95.69 496 PHE A O 1
ATOM 3982 N N . GLU A 1 497 ? -11.227 -54.625 -19.766 1 94.75 497 GLU A N 1
ATOM 3983 C CA . GLU A 1 497 ? -11.953 -54.531 -18.516 1 94.75 497 GLU A CA 1
ATOM 3984 C C . GLU A 1 497 ? -11.961 -53.125 -17.984 1 94.75 497 GLU A C 1
ATOM 3986 O O . GLU A 1 497 ? -12.992 -52.625 -17.531 1 94.75 497 GLU A O 1
ATOM 3991 N N . LYS A 1 498 ? -10.773 -52.438 -18.125 1 95.88 498 LYS A N 1
ATOM 3992 C CA . LYS A 1 498 ? -10.656 -51.156 -17.438 1 95.88 498 LYS A CA 1
ATOM 3993 C C . LYS A 1 498 ? -10.234 -50.062 -18.406 1 95.88 498 LYS A C 1
ATOM 3995 O O . LYS A 1 498 ? -10.016 -48.906 -17.984 1 95.88 498 LYS A O 1
ATOM 4000 N N . LEU A 1 499 ? -10.156 -50.375 -19.656 1 95.44 499 LEU A N 1
ATOM 4001 C CA . LEU A 1 499 ? -9.633 -49.438 -20.641 1 95.44 499 LEU A CA 1
ATOM 4002 C C . LEU A 1 499 ? -10.477 -48.156 -20.688 1 95.44 499 LEU A C 1
ATOM 4004 O O . LEU A 1 499 ? -11.703 -48.219 -20.719 1 95.44 499 LEU A O 1
ATOM 4008 N N . GLN A 1 500 ? -9.789 -47.062 -20.625 1 94.69 500 GLN A N 1
ATOM 4009 C CA . GLN A 1 500 ? -10.469 -45.781 -20.688 1 94.69 500 GLN A CA 1
ATOM 4010 C C . GLN A 1 500 ? -10.07 -45 -21.953 1 94.69 500 GLN A C 1
ATOM 4012 O O . GLN A 1 500 ? -10.859 -44.219 -22.484 1 94.69 500 GLN A O 1
ATOM 4017 N N . LEU A 1 501 ? -8.828 -45.219 -22.312 1 95.25 501 LEU A N 1
ATOM 4018 C CA . LEU A 1 501 ? -8.328 -44.5 -23.469 1 95.25 501 LEU A CA 1
ATOM 4019 C C . LEU A 1 501 ? -7.652 -45.438 -24.453 1 95.25 501 LEU A C 1
ATOM 4021 O O . LEU A 1 501 ? -6.789 -46.219 -24.062 1 95.25 501 LEU A O 1
ATOM 4025 N N . LEU A 1 502 ? -8.086 -45.375 -25.688 1 95.38 502 LEU A N 1
ATOM 4026 C CA . LEU A 1 502 ? -7.449 -46.062 -26.812 1 95.38 502 LEU A CA 1
ATOM 4027 C C . LEU A 1 502 ? -6.992 -45.062 -27.859 1 95.38 502 LEU A C 1
ATOM 4029 O O . LEU A 1 502 ? -7.82 -44.406 -28.5 1 95.38 502 LEU A O 1
ATOM 4033 N N . ASN A 1 503 ? -5.676 -44.938 -28 1 93.81 503 ASN A N 1
ATOM 4034 C CA . ASN A 1 503 ? -5.109 -43.938 -28.875 1 93.81 503 ASN A CA 1
ATOM 4035 C C . ASN A 1 503 ? -4.457 -44.562 -30.109 1 93.81 503 ASN A C 1
ATOM 4037 O O . ASN A 1 503 ? -3.443 -45.25 -29.984 1 93.81 503 ASN A O 1
ATOM 4041 N N . PHE A 1 504 ? -4.969 -44.156 -31.297 1 92.5 504 PHE A N 1
ATOM 4042 C CA . PHE A 1 504 ? -4.426 -44.719 -32.531 1 92.5 504 PHE A CA 1
ATOM 4043 C C . PHE A 1 504 ? -3.504 -43.719 -33.219 1 92.5 504 PHE A C 1
ATOM 4045 O O . PHE A 1 504 ? -2.848 -44.031 -34.188 1 92.5 504 PHE A O 1
ATOM 4052 N N . GLY A 1 505 ? -3.506 -42.531 -32.656 1 89.31 505 GLY A N 1
ATOM 4053 C CA . GLY A 1 505 ? -2.623 -41.531 -33.188 1 89.31 505 GLY A CA 1
ATOM 4054 C C . GLY A 1 505 ? -2.742 -41.375 -34.719 1 89.31 505 GLY A C 1
ATOM 4055 O O . GLY A 1 505 ? -3.838 -41.188 -35.219 1 89.31 505 GLY A O 1
ATOM 4056 N N . GLN A 1 506 ? -1.631 -41.719 -35.344 1 86.19 506 GLN A N 1
ATOM 4057 C CA . GLN A 1 506 ? -1.583 -41.562 -36.781 1 86.19 506 GLN A CA 1
ATOM 4058 C C . GLN A 1 506 ? -1.631 -42.938 -37.5 1 86.19 506 GLN A C 1
ATOM 4060 O O . GLN A 1 506 ? -1.076 -43.094 -38.594 1 86.19 506 GLN A O 1
ATOM 4065 N N . SER A 1 507 ? -2.244 -43.812 -36.906 1 90.75 507 SER A N 1
ATOM 4066 C CA . SER A 1 507 ? -2.322 -45.188 -37.469 1 90.75 507 SER A CA 1
ATOM 4067 C C . SER A 1 507 ? -2.98 -45.188 -38.844 1 90.75 507 SER A C 1
ATOM 4069 O O . SER A 1 507 ? -3.801 -44.312 -39.156 1 90.75 507 SER A O 1
ATOM 4071 N N . TYR A 1 508 ? -2.646 -46.156 -39.656 1 90.69 508 TYR A N 1
ATOM 4072 C CA . TYR A 1 508 ? -3.145 -46.25 -41.031 1 90.69 508 TYR A CA 1
ATOM 4073 C C . TYR A 1 508 ? -4.5 -46.969 -41.062 1 90.69 508 TYR A C 1
ATOM 4075 O O . TYR A 1 508 ? -4.727 -47.938 -40.344 1 90.69 508 TYR A O 1
ATOM 4083 N N . ILE A 1 509 ? -5.297 -46.438 -42 1 92.25 509 ILE A N 1
ATOM 4084 C CA . ILE A 1 509 ? -6.602 -47.062 -42.25 1 92.25 509 ILE A CA 1
ATOM 4085 C C . ILE A 1 509 ? -7.109 -46.688 -43.625 1 92.25 509 ILE A C 1
ATOM 4087 O O . ILE A 1 509 ? -6.992 -45.531 -44.062 1 92.25 509 ILE A O 1
ATOM 4091 N N . GLN A 1 510 ? -7.609 -47.625 -44.281 1 90.88 510 GLN A N 1
ATOM 4092 C CA . GLN A 1 510 ? -8.234 -47.375 -45.562 1 90.88 510 GLN A CA 1
ATOM 4093 C C . GLN A 1 510 ? -9.734 -47.188 -45.438 1 90.88 510 GLN A C 1
ATOM 4095 O O . GLN A 1 510 ? -10.344 -47.656 -44.469 1 90.88 510 GLN A O 1
ATOM 4100 N N . GLU A 1 511 ? -10.266 -46.531 -46.438 1 89.69 511 GLU A N 1
ATOM 4101 C CA . GLU A 1 511 ? -11.68 -46.156 -46.406 1 89.69 511 GLU A CA 1
ATOM 4102 C C . GLU A 1 511 ? -12.578 -47.375 -46.312 1 89.69 511 GLU A C 1
ATOM 4104 O O . GLU A 1 511 ? -13.547 -47.406 -45.562 1 89.69 511 GLU A O 1
ATOM 4109 N N . ASN A 1 512 ? -12.164 -48.375 -46.938 1 89.25 512 ASN A N 1
ATOM 4110 C CA . ASN A 1 512 ? -13.008 -49.562 -47.062 1 89.25 512 ASN A CA 1
ATOM 4111 C C . ASN A 1 512 ? -12.961 -50.406 -45.781 1 89.25 512 ASN A C 1
ATOM 4113 O O . ASN A 1 512 ? -13.797 -51.281 -45.562 1 89.25 512 ASN A O 1
ATOM 4117 N N . ASP A 1 513 ? -12.109 -50.062 -44.969 1 90.12 513 ASP A N 1
ATOM 4118 C CA . ASP A 1 513 ? -11.914 -50.906 -43.781 1 90.12 513 ASP A CA 1
ATOM 4119 C C . ASP A 1 513 ? -12.508 -50.281 -42.531 1 90.12 513 ASP A C 1
ATOM 4121 O O . ASP A 1 513 ? -12.453 -50.844 -41.438 1 90.12 513 ASP A O 1
ATOM 4125 N N . VAL A 1 514 ? -13.133 -49.188 -42.625 1 89.81 514 VAL A N 1
ATOM 4126 C CA . VAL A 1 514 ? -13.641 -48.375 -41.5 1 89.81 514 VAL A CA 1
ATOM 4127 C C . VAL A 1 514 ? -14.656 -49.188 -40.719 1 89.81 514 VAL A C 1
ATOM 4129 O O . VAL A 1 514 ? -14.578 -49.281 -39.5 1 89.81 514 VAL A O 1
ATOM 4132 N N . VAL A 1 515 ? -15.5 -49.812 -41.375 1 85.12 515 VAL A N 1
ATOM 4133 C CA . VAL A 1 515 ? -16.578 -50.562 -40.75 1 85.12 515 VAL A CA 1
ATOM 4134 C C . VAL A 1 515 ? -16.016 -51.781 -40.031 1 85.12 515 VAL A C 1
ATOM 4136 O O . VAL A 1 515 ? -16.406 -52.094 -38.906 1 85.12 515 VAL A O 1
ATOM 4139 N N . GLY A 1 516 ? -15.117 -52.438 -40.688 1 85.25 516 GLY A N 1
ATOM 4140 C CA . GLY A 1 516 ? -14.477 -53.594 -40.062 1 85.25 516 GLY A CA 1
ATOM 4141 C C . GLY A 1 516 ? -13.711 -53.25 -38.812 1 85.25 516 GLY A C 1
ATOM 4142 O O . GLY A 1 516 ? -13.797 -53.969 -37.812 1 85.25 516 GLY A O 1
ATOM 4143 N N . VAL A 1 517 ? -13.039 -52.188 -38.906 1 91.75 517 VAL A N 1
ATOM 4144 C CA . VAL A 1 517 ? -12.258 -51.719 -37.781 1 91.75 517 VAL A CA 1
ATOM 4145 C C . VAL A 1 517 ? -13.195 -51.312 -36.656 1 91.75 517 VAL A C 1
ATOM 4147 O O . VAL A 1 517 ? -12.977 -51.688 -35.5 1 91.75 517 VAL A O 1
ATOM 4150 N N . ALA A 1 518 ? -14.227 -50.625 -37 1 89.62 518 ALA A N 1
ATOM 4151 C CA . ALA A 1 518 ? -15.203 -50.188 -36 1 89.62 518 ALA A CA 1
ATOM 4152 C C . ALA A 1 518 ? -15.859 -51.375 -35.312 1 89.62 518 ALA A C 1
ATOM 4154 O O . ALA A 1 518 ? -16.109 -51.344 -34.125 1 89.62 518 ALA A O 1
ATOM 4155 N N . SER A 1 519 ? -16.109 -52.344 -36.062 1 85.62 519 SER A N 1
ATOM 4156 C CA . SER A 1 519 ? -16.75 -53.531 -35.531 1 85.62 519 SER A CA 1
ATOM 4157 C C . SER A 1 519 ? -15.859 -54.219 -34.5 1 85.62 519 SER A C 1
ATOM 4159 O O . SER A 1 519 ? -16.328 -54.594 -33.406 1 85.62 519 SER A O 1
ATOM 4161 N N . LEU A 1 520 ? -14.641 -54.312 -34.781 1 88.06 520 LEU A N 1
ATOM 4162 C CA . LEU A 1 520 ? -13.719 -54.969 -33.844 1 88.06 520 LEU A CA 1
ATOM 4163 C C . LEU A 1 520 ? -13.562 -54.094 -32.594 1 88.06 520 LEU A C 1
ATOM 4165 O O . LEU A 1 520 ? -13.617 -54.625 -31.484 1 88.06 520 LEU A O 1
ATOM 4169 N N . VAL A 1 521 ? -13.359 -52.844 -32.75 1 92.69 521 VAL A N 1
ATOM 4170 C CA . VAL A 1 521 ? -13.148 -51.938 -31.625 1 92.69 521 VAL A CA 1
ATOM 4171 C C . VAL A 1 521 ? -14.391 -51.906 -30.734 1 92.69 521 VAL A C 1
ATOM 4173 O O . VAL A 1 521 ? -14.289 -51.844 -29.5 1 92.69 521 VAL A O 1
ATOM 4176 N N . SER A 1 522 ? -15.562 -51.969 -31.406 1 88 522 SER A N 1
ATOM 4177 C CA . SER A 1 522 ? -16.812 -51.938 -30.656 1 88 522 SER A CA 1
ATOM 4178 C C . SER A 1 522 ? -16.969 -53.188 -29.797 1 88 522 SER A C 1
ATOM 4180 O O . SER A 1 522 ? -17.625 -53.156 -28.75 1 88 522 SER A O 1
ATOM 4182 N N . ARG A 1 523 ? -16.344 -54.25 -30.188 1 86.25 523 ARG A N 1
ATOM 4183 C CA . ARG A 1 523 ? -16.406 -55.5 -29.438 1 86.25 523 ARG A CA 1
ATOM 4184 C C . ARG A 1 523 ? -15.398 -55.5 -28.281 1 86.25 523 ARG A C 1
ATOM 4186 O O . ARG A 1 523 ? -15.633 -56.125 -27.25 1 86.25 523 ARG A O 1
ATOM 4193 N N . LEU A 1 524 ? -14.398 -54.75 -28.453 1 91.75 524 LEU A N 1
ATOM 4194 C CA . LEU A 1 524 ? -13.305 -54.781 -27.484 1 91.75 524 LEU A CA 1
ATOM 4195 C C . LEU A 1 524 ? -13.508 -53.719 -26.422 1 91.75 524 LEU A C 1
ATOM 4197 O O . LEU A 1 524 ? -12.992 -53.812 -25.312 1 91.75 524 LEU A O 1
ATOM 4201 N N . CYS A 1 525 ? -14.188 -52.688 -26.703 1 92.81 525 CYS A N 1
ATOM 4202 C CA . CYS A 1 525 ? -14.203 -51.531 -25.828 1 92.81 525 CYS A CA 1
ATOM 4203 C C . CYS A 1 525 ? -15.625 -51.25 -25.328 1 92.81 525 CYS A C 1
ATOM 4205 O O . CYS A 1 525 ? -16.594 -51.438 -26.078 1 92.81 525 CYS A O 1
ATOM 4207 N N . ASP A 1 526 ? -15.672 -50.844 -24.047 1 88.19 526 ASP A N 1
ATOM 4208 C CA . ASP A 1 526 ? -16.906 -50.281 -23.516 1 88.19 526 ASP A CA 1
ATOM 4209 C C . ASP A 1 526 ? -17.203 -48.906 -24.141 1 88.19 526 ASP A C 1
ATOM 4211 O O . ASP A 1 526 ? -16.281 -48.188 -24.547 1 88.19 526 ASP A O 1
ATOM 4215 N N . PRO A 1 527 ? -18.438 -48.562 -24.234 1 83.44 527 PRO A N 1
ATOM 4216 C CA . PRO A 1 527 ? -18.797 -47.281 -24.828 1 83.44 527 PRO A CA 1
ATOM 4217 C C . PRO A 1 527 ? -18.156 -46.094 -24.109 1 83.44 527 PRO A C 1
ATOM 4219 O O . PRO A 1 527 ? -18.031 -45 -24.672 1 83.44 527 PRO A O 1
ATOM 4222 N N . SER A 1 528 ? -17.734 -46.281 -22.969 1 88.88 528 SER A N 1
ATOM 4223 C CA . SER A 1 528 ? -17.156 -45.219 -22.188 1 88.88 528 SER A CA 1
ATOM 4224 C C . SER A 1 528 ? -15.703 -44.938 -22.594 1 88.88 528 SER A C 1
ATOM 4226 O O . SER A 1 528 ? -15.133 -43.906 -22.234 1 88.88 528 SER A O 1
ATOM 4228 N N . VAL A 1 529 ? -15.141 -45.812 -23.375 1 91.75 529 VAL A N 1
ATOM 4229 C CA . VAL A 1 529 ? -13.734 -45.688 -23.75 1 91.75 529 VAL A CA 1
ATOM 4230 C C . VAL A 1 529 ? -13.562 -44.562 -24.766 1 91.75 529 VAL A C 1
ATOM 4232 O O . VAL A 1 529 ? -14.305 -44.5 -25.75 1 91.75 529 VAL A O 1
ATOM 4235 N N . GLN A 1 530 ? -12.641 -43.75 -24.484 1 92.88 530 GLN A N 1
ATOM 4236 C CA . GLN A 1 530 ? -12.32 -42.656 -25.406 1 92.88 530 GLN A CA 1
ATOM 4237 C C . GLN A 1 530 ? -11.352 -43.125 -26.484 1 92.88 530 GLN A C 1
ATOM 4239 O O . GLN A 1 530 ? -10.289 -43.656 -26.188 1 92.88 530 GLN A O 1
ATOM 4244 N N . ILE A 1 531 ? -11.719 -42.938 -27.734 1 91.69 531 ILE A N 1
ATOM 4245 C CA . ILE A 1 531 ? -10.859 -43.25 -28.859 1 91.69 531 ILE A CA 1
ATOM 4246 C C . ILE A 1 531 ? -10.25 -41.969 -29.422 1 91.69 531 ILE A C 1
ATOM 4248 O O . ILE A 1 531 ? -10.977 -41.062 -29.844 1 91.69 531 ILE A O 1
ATOM 4252 N N . LYS A 1 532 ? -8.922 -41.938 -29.344 1 89.44 532 LYS A N 1
ATOM 4253 C CA . LYS A 1 532 ? -8.219 -40.719 -29.797 1 89.44 532 LYS A CA 1
ATOM 4254 C C . LYS A 1 532 ? -7.426 -41 -31.062 1 89.44 532 LYS A C 1
ATOM 4256 O O . LYS A 1 532 ? -7.035 -42.125 -31.344 1 89.44 532 LYS A O 1
ATOM 4261 N N . MET A 1 533 ? -7.387 -39.906 -31.891 1 84.94 533 MET A N 1
ATOM 4262 C CA . MET A 1 533 ? -6.57 -39.906 -33.094 1 84.94 533 MET A CA 1
ATOM 4263 C C . MET A 1 533 ? -5.898 -38.562 -33.312 1 84.94 533 MET A C 1
ATOM 4265 O O . MET A 1 533 ? -6.164 -37.594 -32.594 1 84.94 533 MET A O 1
ATOM 4269 N N . GLY A 1 534 ? -5.027 -38.5 -34.094 1 75.38 534 GLY A N 1
ATOM 4270 C CA . GLY A 1 534 ? -4.434 -37.25 -34.469 1 75.38 534 GLY A CA 1
ATOM 4271 C C . GLY A 1 534 ? -3.014 -37.062 -33.969 1 75.38 534 GLY A C 1
ATOM 4272 O O . GLY A 1 534 ? -2.234 -38.031 -33.969 1 75.38 534 GLY A O 1
ATOM 4273 N N . HIS A 1 535 ? -2.662 -35.688 -33.844 1 63.28 535 HIS A N 1
ATOM 4274 C CA . HIS A 1 535 ? -1.281 -35.375 -33.5 1 63.28 535 HIS A CA 1
ATOM 4275 C C . HIS A 1 535 ? -1.156 -34.875 -32.062 1 63.28 535 HIS A C 1
ATOM 4277 O O . HIS A 1 535 ? -2.143 -34.469 -31.453 1 63.28 535 HIS A O 1
ATOM 4283 N N . ALA A 1 536 ? -0.013 -35.312 -31.5 1 56 536 ALA A N 1
ATOM 4284 C CA . ALA A 1 536 ? 0.29 -34.812 -30.156 1 56 536 ALA A CA 1
ATOM 4285 C C . ALA A 1 536 ? 0.37 -33.281 -30.156 1 56 536 ALA A C 1
ATOM 4287 O O . ALA A 1 536 ? 0.935 -32.688 -31.078 1 56 536 ALA A O 1
ATOM 4288 N N . VAL A 1 537 ? -0.587 -32.5 -29.469 1 47.56 537 VAL A N 1
ATOM 4289 C CA . VAL A 1 537 ? -0.449 -31.047 -29.328 1 47.56 537 VAL A CA 1
ATOM 4290 C C . VAL A 1 537 ? 0.64 -30.734 -28.297 1 47.56 537 VAL A C 1
ATOM 4292 O O . VAL A 1 537 ? 0.481 -31.016 -27.109 1 47.56 537 VAL A O 1
ATOM 4295 N N . SER A 1 538 ? 1.756 -31.062 -28.359 1 46.84 538 SER A N 1
ATOM 4296 C CA . SER A 1 538 ? 2.682 -30.641 -27.312 1 46.84 538 SER A CA 1
ATOM 4297 C C . SER A 1 538 ? 3.289 -29.281 -27.641 1 46.84 538 SER A C 1
ATOM 4299 O O . SER A 1 538 ? 3.473 -28.938 -28.812 1 46.84 538 SER A O 1
ATOM 4301 N N . ALA A 1 539 ? 3.148 -28.266 -26.781 1 42.94 539 ALA A N 1
ATOM 4302 C CA . ALA A 1 539 ? 3.857 -27 -26.906 1 42.94 539 ALA A CA 1
ATOM 4303 C C . ALA A 1 539 ? 5.262 -27.203 -27.469 1 42.94 539 ALA A C 1
ATOM 4305 O O . ALA A 1 539 ? 5.887 -26.266 -27.953 1 42.94 539 ALA A O 1
ATOM 4306 N N . TYR A 1 540 ? 5.875 -28.281 -27.188 1 41.5 540 TYR A N 1
ATOM 4307 C CA . TYR A 1 540 ? 7.184 -28.641 -27.719 1 41.5 540 TYR A CA 1
ATOM 4308 C C . TYR A 1 540 ? 7.051 -29.281 -29.094 1 41.5 540 TYR A C 1
ATOM 4310 O O . TYR A 1 540 ? 8.047 -29.734 -29.672 1 41.5 540 TYR A O 1
ATOM 4318 N N . SER A 1 541 ? 5.895 -29.641 -29.297 1 39.56 541 SER A N 1
ATOM 4319 C CA . SER A 1 541 ? 5.703 -30.297 -30.594 1 39.56 541 SER A CA 1
ATOM 4320 C C . SER A 1 541 ? 6.008 -29.359 -31.75 1 39.56 541 SER A C 1
ATOM 4322 O O . SER A 1 541 ? 5.352 -28.328 -31.906 1 39.56 541 SER A O 1
ATOM 4324 N N . PHE A 1 542 ? 7.234 -29.109 -31.922 1 39.19 542 PHE A N 1
ATOM 4325 C CA . PHE A 1 542 ? 7.824 -28.531 -33.125 1 39.19 542 PHE A CA 1
ATOM 4326 C C . PHE A 1 542 ? 7.141 -29.078 -34.375 1 39.19 542 PHE A C 1
ATOM 4328 O O . PHE A 1 542 ? 7.707 -29.906 -35.094 1 39.19 542 PHE A O 1
ATOM 4335 N N . SER A 1 543 ? 6.047 -29.578 -34.25 1 36.16 543 SER A N 1
ATOM 4336 C CA . SER A 1 543 ? 5.898 -29.984 -35.656 1 36.16 543 SER A CA 1
ATOM 4337 C C . SER A 1 543 ? 6.254 -28.828 -36.594 1 36.16 543 SER A C 1
ATOM 4339 O O . SER A 1 543 ? 5.625 -27.766 -36.562 1 36.16 543 SER A O 1
ATOM 4341 N N . PRO A 1 544 ? 7.492 -28.516 -36.906 1 35.56 544 PRO A N 1
ATOM 4342 C CA . PRO A 1 544 ? 7.582 -27.734 -38.125 1 35.56 544 PRO A CA 1
ATOM 4343 C C . PRO A 1 544 ? 6.289 -27.75 -38.938 1 35.56 544 PRO A C 1
ATOM 4345 O O . PRO A 1 544 ? 6.066 -26.875 -39.781 1 35.56 544 PRO A O 1
ATOM 4348 N N . CYS A 1 545 ? 5.633 -28.812 -38.969 1 34.5 545 CYS A N 1
ATOM 4349 C CA . CYS A 1 545 ? 4.359 -28.812 -39.688 1 34.5 545 CYS A CA 1
ATOM 4350 C C . CYS A 1 545 ? 3.371 -27.859 -39.031 1 34.5 545 CYS A C 1
ATOM 4352 O O . CYS A 1 545 ? 2.414 -27.406 -39.656 1 34.5 545 CYS A O 1
ATOM 4354 N N . LEU A 1 546 ? 3.385 -27.625 -37.625 1 36.12 546 LEU A N 1
ATOM 4355 C CA . LEU A 1 546 ? 2.412 -26.641 -37.156 1 36.12 546 LEU A CA 1
ATOM 4356 C C . LEU A 1 546 ? 3.057 -25.266 -37.031 1 36.12 546 LEU A C 1
ATOM 4358 O O . LEU A 1 546 ? 2.357 -24.266 -36.844 1 36.12 546 LEU A O 1
ATOM 4362 N N . ALA A 1 547 ? 4.121 -24.953 -36.531 1 35.03 547 ALA A N 1
ATOM 4363 C CA . ALA A 1 547 ? 4.605 -23.578 -36.375 1 35.03 547 ALA A CA 1
ATOM 4364 C C . ALA A 1 547 ? 4.742 -22.891 -37.719 1 35.03 547 ALA A C 1
ATOM 4366 O O . ALA A 1 547 ? 5.121 -21.719 -37.781 1 35.03 547 ALA A O 1
ATOM 4367 N N . SER A 1 548 ? 5.496 -23.359 -38.719 1 32.59 548 SER A N 1
ATOM 4368 C CA . SER A 1 548 ? 5.629 -22.453 -39.844 1 32.59 548 SER A CA 1
ATOM 4369 C C . SER A 1 548 ? 4.297 -21.797 -40.188 1 32.59 548 SER A C 1
ATOM 4371 O O . SER A 1 548 ? 3.244 -22.422 -40.094 1 32.59 548 SER A O 1
ATOM 4373 N N . SER A 1 549 ? 4.07 -20.438 -40.125 1 33.91 549 SER A N 1
ATOM 4374 C CA . SER A 1 549 ? 3.135 -19.625 -40.906 1 33.91 549 SER A CA 1
ATOM 4375 C C . SER A 1 549 ? 2.582 -20.406 -42.094 1 33.91 549 SER A C 1
ATOM 4377 O O . SER A 1 549 ? 1.681 -19.938 -42.781 1 33.91 549 SER A O 1
ATOM 4379 N N . THR A 1 550 ? 3.604 -20.578 -43.094 1 32.5 550 THR A N 1
ATOM 4380 C CA . THR A 1 550 ? 2.998 -20.984 -44.375 1 32.5 550 THR A CA 1
ATOM 4381 C C . THR A 1 550 ? 1.897 -22.016 -44.125 1 32.5 550 THR A C 1
ATOM 4383 O O . THR A 1 550 ? 1.93 -22.75 -43.125 1 32.5 550 THR A O 1
ATOM 4386 N N . GLU A 1 551 ? 0.887 -21.922 -44.938 1 33.44 551 GLU A N 1
ATOM 4387 C CA . GLU A 1 551 ? -0.354 -22.578 -45.344 1 33.44 551 GLU A CA 1
ATOM 4388 C C . GLU A 1 551 ? -0.282 -24.094 -45.125 1 33.44 551 GLU A C 1
ATOM 4390 O O . GLU A 1 551 ? -1.274 -24.797 -45.312 1 33.44 551 GLU A O 1
ATOM 4395 N N . GLU A 1 552 ? 0.852 -24.703 -45.5 1 35.28 552 GLU A N 1
ATOM 4396 C CA . GLU A 1 552 ? 0.562 -25.906 -46.25 1 35.28 552 GLU A CA 1
ATOM 4397 C C . GLU A 1 552 ? -0.098 -26.969 -45.375 1 35.28 552 GLU A C 1
ATOM 4399 O O . GLU A 1 552 ? 0.009 -26.906 -44.156 1 35.28 552 GLU A O 1
ATOM 4404 N N . THR A 1 553 ? -0.779 -28.016 -45.906 1 37.72 553 THR A N 1
ATOM 4405 C CA . THR A 1 553 ? -1.731 -29.125 -45.875 1 37.72 553 THR A CA 1
ATOM 4406 C C . THR A 1 553 ? -1.341 -30.109 -44.781 1 37.72 553 THR A C 1
ATOM 4408 O O . THR A 1 553 ? -0.208 -30.594 -44.75 1 37.72 553 THR A O 1
ATOM 4411 N N . PRO A 1 554 ? -1.528 -29.984 -43.375 1 47.03 554 PRO A N 1
ATOM 4412 C CA . PRO A 1 554 ? -1.531 -31.375 -42.906 1 47.03 554 PRO A CA 1
ATOM 4413 C C . PRO A 1 554 ? -1.458 -32.375 -44.031 1 47.03 554 PRO A C 1
ATOM 4415 O O . PRO A 1 554 ? -2.01 -32.156 -45.125 1 47.03 554 PRO A O 1
ATOM 4418 N N . ASP A 1 555 ? -0.112 -33.188 -44 1 58.28 555 ASP A N 1
ATOM 4419 C CA . ASP A 1 555 ? -0.063 -34.219 -45 1 58.28 555 ASP A CA 1
ATOM 4420 C C . ASP A 1 555 ? -1.467 -34.688 -45.375 1 58.28 555 ASP A C 1
ATOM 4422 O O . ASP A 1 555 ? -2.314 -34.875 -44.531 1 58.28 555 ASP A O 1
ATOM 4426 N N . THR A 1 556 ? -1.892 -33.969 -46.344 1 66.94 556 THR A N 1
ATOM 4427 C CA . THR A 1 556 ? -3.141 -34.438 -46.938 1 66.94 556 THR A CA 1
ATOM 4428 C C . THR A 1 556 ? -3.406 -35.906 -46.531 1 66.94 556 THR A C 1
ATOM 4430 O O . THR A 1 556 ? -4.551 -36.281 -46.312 1 66.94 556 THR A O 1
ATOM 4433 N N . ASP A 1 557 ? -2.277 -36.469 -46.25 1 75.25 557 ASP A N 1
ATOM 4434 C CA . ASP A 1 557 ? -2.426 -37.875 -45.938 1 75.25 557 ASP A CA 1
ATOM 4435 C C . ASP A 1 557 ? -2.887 -38.062 -44.469 1 75.25 557 ASP A C 1
ATOM 4437 O O . ASP A 1 557 ? -3.738 -38.906 -44.188 1 75.25 557 ASP A O 1
ATOM 4441 N N . ILE A 1 558 ? -2.32 -37.219 -43.594 1 77.25 558 ILE A N 1
ATOM 4442 C CA . ILE A 1 558 ? -2.682 -37.312 -42.188 1 77.25 558 ILE A CA 1
ATOM 4443 C C . ILE A 1 558 ? -4.125 -36.875 -42 1 77.25 558 ILE A C 1
ATOM 4445 O O . ILE A 1 558 ? -4.875 -37.469 -41.219 1 77.25 558 ILE A O 1
ATOM 4449 N N . ALA A 1 559 ? -4.449 -35.844 -42.688 1 77.81 559 ALA A N 1
ATOM 4450 C CA . ALA A 1 559 ? -5.82 -35.344 -42.594 1 77.81 559 ALA A CA 1
ATOM 4451 C C . ALA A 1 559 ? -6.812 -36.406 -43.062 1 77.81 559 ALA A C 1
ATOM 4453 O O . ALA A 1 559 ? -7.867 -36.594 -42.438 1 77.81 559 ALA A O 1
ATOM 4454 N N . THR A 1 560 ? -6.457 -37.031 -44.094 1 83.31 560 THR A N 1
ATOM 4455 C CA . THR A 1 560 ? -7.312 -38.094 -44.656 1 83.31 560 THR A CA 1
ATOM 4456 C C . THR A 1 560 ? -7.449 -39.219 -43.656 1 83.31 560 THR A C 1
ATOM 4458 O O . THR A 1 560 ? -8.539 -39.781 -43.469 1 83.31 560 THR A O 1
ATOM 4461 N N . ARG A 1 561 ? -6.375 -39.562 -43.062 1 85.06 561 ARG A N 1
ATOM 4462 C CA . ARG A 1 561 ? -6.414 -40.625 -42.062 1 85.06 561 ARG A CA 1
ATOM 4463 C C . ARG A 1 561 ? -7.27 -40.219 -40.875 1 85.06 561 ARG A C 1
ATOM 4465 O O . ARG A 1 561 ? -8.039 -41.031 -40.344 1 85.06 561 ARG A O 1
ATOM 4472 N N . ASN A 1 562 ? -7.133 -39.031 -40.531 1 85.06 562 ASN A N 1
ATOM 4473 C CA . ASN A 1 562 ? -7.906 -38.531 -39.375 1 85.06 562 ASN A CA 1
ATOM 4474 C C . ASN A 1 562 ? -9.406 -38.562 -39.656 1 85.06 562 ASN A C 1
ATOM 4476 O O . ASN A 1 562 ? -10.203 -38.906 -38.781 1 85.06 562 ASN A O 1
ATOM 4480 N N . GLU A 1 563 ? -9.703 -38.188 -40.812 1 86.19 563 GLU A N 1
ATOM 4481 C CA . GLU A 1 563 ? -11.109 -38.25 -41.188 1 86.19 563 GLU A CA 1
ATOM 4482 C C . GLU A 1 563 ? -11.648 -39.656 -41.125 1 86.19 563 GLU A C 1
ATOM 4484 O O . GLU A 1 563 ? -12.773 -39.875 -40.688 1 86.19 563 GLU A O 1
ATOM 4489 N N . ARG A 1 564 ? -10.867 -40.562 -41.625 1 89.69 564 ARG A N 1
ATOM 4490 C CA . ARG A 1 564 ? -11.273 -41.969 -41.594 1 89.69 564 ARG A CA 1
ATOM 4491 C C . ARG A 1 564 ? -11.43 -42.5 -40.188 1 89.69 564 ARG A C 1
ATOM 4493 O O . ARG A 1 564 ? -12.359 -43.25 -39.875 1 89.69 564 ARG A O 1
ATOM 4500 N N . TRP A 1 565 ? -10.641 -42.062 -39.344 1 91.62 565 TRP A N 1
ATOM 4501 C CA . TRP A 1 565 ? -10.734 -42.5 -37.938 1 91.62 565 TRP A CA 1
ATOM 4502 C C . TRP A 1 565 ? -11.922 -41.844 -37.25 1 91.62 565 TRP A C 1
ATOM 4504 O O . TRP A 1 565 ? -12.547 -42.438 -36.375 1 91.62 565 TRP A O 1
ATOM 4514 N N . GLU A 1 566 ? -12.211 -40.656 -37.656 1 88.88 566 GLU A N 1
ATOM 4515 C CA . GLU A 1 566 ? -13.43 -40.062 -37.156 1 88.88 566 GLU A CA 1
ATOM 4516 C C . GLU A 1 566 ? -14.664 -40.875 -37.531 1 88.88 566 GLU A C 1
ATOM 4518 O O . GLU A 1 566 ? -15.594 -41 -36.719 1 88.88 566 GLU A O 1
ATOM 4523 N N . LYS A 1 567 ? -14.594 -41.344 -38.688 1 88.12 567 LYS A N 1
ATOM 4524 C CA . LYS A 1 567 ? -15.68 -42.219 -39.125 1 88.12 567 LYS A CA 1
ATOM 4525 C C . LYS A 1 567 ? -15.727 -43.5 -38.281 1 88.12 567 LYS A C 1
ATOM 4527 O O . LYS A 1 567 ? -16.812 -44 -37.969 1 88.12 567 LYS A O 1
ATOM 4532 N N . VAL A 1 568 ? -14.625 -44 -37.938 1 90.31 568 VAL A N 1
ATOM 4533 C CA . VAL A 1 568 ? -14.57 -45.188 -37.094 1 90.31 568 VAL A CA 1
ATOM 4534 C C . VAL A 1 568 ? -15.211 -44.875 -35.719 1 90.31 568 VAL A C 1
ATOM 4536 O O . VAL A 1 568 ? -16.016 -45.656 -35.219 1 90.31 568 VAL A O 1
ATOM 4539 N N . VAL A 1 569 ? -14.797 -43.719 -35.094 1 89.69 569 VAL A N 1
ATOM 4540 C CA . VAL A 1 569 ? -15.312 -43.344 -33.781 1 89.69 569 VAL A CA 1
ATOM 4541 C C . VAL A 1 569 ? -16.828 -43.219 -33.844 1 89.69 569 VAL A C 1
ATOM 4543 O O . VAL A 1 569 ? -17.531 -43.719 -32.938 1 89.69 569 VAL A O 1
ATOM 4546 N N . SER A 1 570 ? -17.312 -42.688 -34.906 1 85.62 570 SER A N 1
ATOM 4547 C CA . SER A 1 570 ? -18.75 -42.562 -35.094 1 85.62 570 SER A CA 1
ATOM 4548 C C . SER A 1 570 ? -19.406 -43.938 -35.25 1 85.62 570 SER A C 1
ATOM 4550 O O . SER A 1 570 ? -20.469 -44.188 -34.656 1 85.62 570 SER A O 1
ATOM 4552 N N . ALA A 1 571 ? -18.766 -44.75 -36.031 1 86.12 571 ALA A N 1
ATOM 4553 C CA . ALA A 1 571 ? -19.297 -46.062 -36.312 1 86.12 571 ALA A CA 1
ATOM 4554 C C . ALA A 1 571 ? -19.297 -46.938 -35.031 1 86.12 571 ALA A C 1
ATOM 4556 O O . ALA A 1 571 ? -20.219 -47.719 -34.812 1 86.12 571 ALA A O 1
ATOM 4557 N N . VAL A 1 572 ? -18.328 -46.75 -34.281 1 87.5 572 VAL A N 1
ATOM 4558 C CA . VAL A 1 572 ? -18.234 -47.5 -33.031 1 87.5 572 VAL A CA 1
ATOM 4559 C C . VAL A 1 572 ? -19.406 -47.125 -32.125 1 87.5 572 VAL A C 1
ATOM 4561 O O . VAL A 1 572 ? -20.031 -48 -31.516 1 87.5 572 VAL A O 1
ATOM 4564 N N . THR A 1 573 ? -19.656 -45.906 -32 1 80.44 573 THR A N 1
ATOM 4565 C CA . THR A 1 573 ? -20.766 -45.406 -31.172 1 80.44 573 THR A CA 1
ATOM 4566 C C . THR A 1 573 ? -22.094 -46 -31.625 1 80.44 573 THR A C 1
ATOM 4568 O O . THR A 1 573 ? -22.891 -46.469 -30.812 1 80.44 573 THR A O 1
ATOM 4571 N N . VAL A 1 574 ? -22.234 -46.094 -32.938 1 76.56 574 VAL A N 1
ATOM 4572 C CA . VAL A 1 574 ? -23.469 -46.625 -33.5 1 76.56 574 VAL A CA 1
ATOM 4573 C C . VAL A 1 574 ? -23.547 -48.125 -33.25 1 76.56 574 VAL A C 1
ATOM 4575 O O . VAL A 1 574 ? -24.609 -48.625 -32.875 1 76.56 574 VAL A O 1
ATOM 4578 N N . LEU A 1 575 ? -22.5 -48.75 -33.469 1 81.56 575 LEU A N 1
ATOM 4579 C CA . LEU A 1 575 ? -22.469 -50.219 -33.312 1 81.56 575 LEU A CA 1
ATOM 4580 C C . LEU A 1 575 ? -22.688 -50.594 -31.859 1 81.56 575 LEU A C 1
ATOM 4582 O O . LEU A 1 575 ? -23.344 -51.594 -31.562 1 81.56 575 LEU A O 1
ATOM 4586 N N . GLN A 1 576 ? -22.188 -49.844 -31.016 1 79.56 576 GLN A N 1
ATOM 4587 C CA . GLN A 1 576 ? -22.359 -50.125 -29.594 1 79.56 576 GLN A CA 1
ATOM 4588 C C . GLN A 1 576 ? -23.797 -49.875 -29.172 1 79.56 576 GLN A C 1
ATOM 4590 O O . GLN A 1 576 ? -24.344 -50.656 -28.375 1 79.56 576 GLN A O 1
ATOM 4595 N N . GLN A 1 577 ? -24.406 -48.906 -29.688 1 71.19 577 GLN A N 1
ATOM 4596 C CA . GLN A 1 577 ? -25.812 -48.656 -29.422 1 71.19 577 GLN A CA 1
ATOM 4597 C C . GLN A 1 577 ? -26.688 -49.781 -29.984 1 71.19 577 GLN A C 1
ATOM 4599 O O . GLN A 1 577 ? -27.625 -50.219 -29.328 1 71.19 577 GLN A O 1
ATOM 4604 N N . ALA A 1 578 ? -26.266 -50.219 -31.172 1 69 578 ALA A N 1
ATOM 4605 C CA . ALA A 1 578 ? -27 -51.312 -31.812 1 69 578 ALA A CA 1
ATOM 4606 C C . ALA A 1 578 ? -26.875 -52.594 -31.016 1 69 578 ALA A C 1
ATOM 4608 O O . ALA A 1 578 ? -27.859 -53.344 -30.844 1 69 578 ALA A O 1
ATOM 4609 N N . ARG A 1 579 ? -25.734 -52.844 -30.469 1 68.38 579 ARG A N 1
ATOM 4610 C CA . ARG A 1 579 ? -25.5 -54.062 -29.688 1 68.38 579 ARG A CA 1
ATOM 4611 C C . ARG A 1 579 ? -26.25 -54 -28.359 1 68.38 579 ARG A C 1
ATOM 4613 O O . ARG A 1 579 ? -26.781 -55 -27.891 1 68.38 579 ARG A O 1
ATOM 4620 N N . GLN A 1 580 ? -26.266 -52.844 -27.875 1 65.81 580 GLN A N 1
ATOM 4621 C CA . GLN A 1 580 ? -27.031 -52.688 -26.641 1 65.81 580 GLN A CA 1
ATOM 4622 C C . GLN A 1 580 ? -28.516 -52.938 -26.875 1 65.81 580 GLN A C 1
ATOM 4624 O O . GLN A 1 580 ? -29.172 -53.594 -26.047 1 65.81 580 GLN A O 1
ATOM 4629 N N . ILE A 1 581 ? -28.922 -52.562 -28.016 1 55.81 581 ILE A N 1
ATOM 4630 C CA . ILE A 1 581 ? -30.312 -52.812 -28.375 1 55.81 581 ILE A CA 1
ATOM 4631 C C . ILE A 1 581 ? -30.516 -54.312 -28.609 1 55.81 581 ILE A C 1
ATOM 4633 O O . ILE A 1 581 ? -31.516 -54.875 -28.156 1 55.81 581 ILE A O 1
ATOM 4637 N N . GLU A 1 582 ? -29.469 -54.875 -29.281 1 55.47 582 GLU A N 1
ATOM 4638 C CA . GLU A 1 582 ? -29.578 -56.312 -29.562 1 55.47 582 GLU A CA 1
ATOM 4639 C C . GLU A 1 582 ? -29.438 -57.125 -28.281 1 55.47 582 GLU A C 1
ATOM 4641 O O . GLU A 1 582 ? -30.125 -58.125 -28.094 1 55.47 582 GLU A O 1
ATOM 4646 N N . VAL A 1 583 ? -28.516 -56.719 -27.438 1 55.56 583 VAL A N 1
ATOM 4647 C CA . VAL A 1 583 ? -28.344 -57.375 -26.156 1 55.56 583 VAL A CA 1
ATOM 4648 C C . VAL A 1 583 ? -29.625 -57.281 -25.344 1 55.56 583 VAL A C 1
ATOM 4650 O O . VAL A 1 583 ? -30.078 -58.25 -24.734 1 55.56 583 VAL A O 1
ATOM 4653 N N . ASP A 1 584 ? -30.172 -56.156 -25.375 1 55 584 ASP A N 1
ATOM 4654 C CA . ASP A 1 584 ? -31.453 -55.969 -24.703 1 55 584 ASP A CA 1
ATOM 4655 C C . ASP A 1 584 ? -32.531 -56.875 -25.344 1 55 584 ASP A C 1
ATOM 4657 O O . ASP A 1 584 ? -33.344 -57.469 -24.641 1 55 584 ASP A O 1
ATOM 4661 N N . ARG A 1 585 ? -32.344 -56.969 -26.688 1 50.03 585 ARG A N 1
ATOM 4662 C CA . ARG A 1 585 ? -33.281 -57.844 -27.375 1 50.03 585 ARG A CA 1
ATOM 4663 C C . ARG A 1 585 ? -33.031 -59.312 -27.062 1 50.03 585 ARG A C 1
ATOM 4665 O O . ARG A 1 585 ? -33.938 -60.094 -26.844 1 50.03 585 ARG A O 1
ATOM 4672 N N . ILE A 1 586 ? -31.719 -59.594 -27 1 51.19 586 ILE A N 1
ATOM 4673 C CA . ILE A 1 586 ? -31.344 -60.969 -26.641 1 51.19 586 ILE A CA 1
ATOM 4674 C C . ILE A 1 586 ? -31.797 -61.281 -25.219 1 51.19 586 ILE A C 1
ATOM 4676 O O . ILE A 1 586 ? -32.375 -62.344 -24.953 1 51.19 586 ILE A O 1
ATOM 4680 N N . LYS A 1 587 ? -31.562 -60.344 -24.406 1 57.25 587 LYS A N 1
ATOM 4681 C CA . LYS A 1 587 ? -32.031 -60.531 -23.031 1 57.25 587 LYS A CA 1
ATOM 4682 C C . LYS A 1 587 ? -33.562 -60.656 -22.984 1 57.25 587 LYS A C 1
ATOM 4684 O O . LYS A 1 587 ? -34.094 -61.469 -22.234 1 57.25 587 LYS A O 1
ATOM 4689 N N . GLN A 1 588 ? -34.156 -59.938 -23.797 1 55.56 588 GLN A N 1
ATOM 4690 C CA . GLN A 1 588 ? -35.594 -60.031 -23.875 1 55.56 588 GLN A CA 1
ATOM 4691 C C . GLN A 1 588 ? -36.031 -61.375 -24.469 1 55.56 588 GLN A C 1
ATOM 4693 O O . GLN A 1 588 ? -36.969 -62 -23.984 1 55.56 588 GLN A O 1
ATOM 4698 N N . LEU A 1 589 ? -35.281 -61.781 -25.438 1 51.88 589 LEU A N 1
ATOM 4699 C CA . LEU A 1 589 ? -35.594 -63.062 -26.062 1 51.88 589 LEU A CA 1
ATOM 4700 C C . LEU A 1 589 ? -35.25 -64.188 -25.141 1 51.88 589 LEU A C 1
ATOM 4702 O O . LEU A 1 589 ? -36.031 -65.188 -25.047 1 51.88 589 LEU A O 1
ATOM 4706 N N . GLU A 1 590 ? -34.188 -64.062 -24.5 1 54.62 590 GLU A N 1
ATOM 4707 C CA . GLU A 1 590 ? -33.812 -65.062 -23.531 1 54.62 590 GLU A CA 1
ATOM 4708 C C . GLU A 1 590 ? -34.812 -65.125 -22.375 1 54.62 590 GLU A C 1
ATOM 4710 O O . GLU A 1 590 ? -35.219 -66.188 -21.922 1 54.62 590 GLU A O 1
ATOM 4715 N N . ALA A 1 591 ? -35.188 -64 -21.953 1 61.31 591 ALA A N 1
ATOM 4716 C CA . ALA A 1 591 ? -36.219 -63.938 -20.922 1 61.31 591 ALA A CA 1
ATOM 4717 C C . ALA A 1 591 ? -37.531 -64.562 -21.422 1 61.31 591 ALA A C 1
ATOM 4719 O O . ALA A 1 591 ? -38.188 -65.312 -20.703 1 61.31 591 ALA A O 1
ATOM 4720 N N . ARG A 1 592 ? -37.812 -64.312 -22.688 1 53.5 592 ARG A N 1
ATOM 4721 C CA . ARG A 1 592 ? -39 -64.875 -23.297 1 53.5 592 ARG A CA 1
ATOM 4722 C C . ARG A 1 592 ? -38.875 -66.375 -23.484 1 53.5 592 ARG A C 1
ATOM 4724 O O . ARG A 1 592 ? -39.844 -67.062 -23.266 1 53.5 592 ARG A O 1
ATOM 4731 N N . LEU A 1 593 ? -37.688 -66.812 -23.828 1 53.62 593 LEU A N 1
ATOM 4732 C CA . LEU A 1 593 ? -37.438 -68.188 -23.953 1 53.62 593 LEU A CA 1
ATOM 4733 C C . LEU A 1 593 ? -37.531 -68.938 -22.609 1 53.62 593 LEU A C 1
ATOM 4735 O O . LEU A 1 593 ? -38.125 -70 -22.5 1 53.62 593 LEU A O 1
ATOM 4739 N N . ALA A 1 594 ? -36.938 -68.312 -21.625 1 60.94 594 ALA A N 1
ATOM 4740 C CA . ALA A 1 594 ? -37.062 -68.875 -20.266 1 60.94 594 ALA A CA 1
ATOM 4741 C C . ALA A 1 594 ? -38.531 -68.938 -19.812 1 60.94 594 ALA A C 1
ATOM 4743 O O . ALA A 1 594 ? -38.938 -69.875 -19.188 1 60.94 594 ALA A O 1
ATOM 4744 N N . GLU A 1 595 ? -39.25 -67.938 -20.219 1 60.09 595 GLU A N 1
ATOM 4745 C CA . GLU A 1 595 ? -40.656 -67.875 -19.922 1 60.09 595 GLU A CA 1
ATOM 4746 C C . GLU A 1 595 ? -41.406 -69 -20.672 1 60.09 595 GLU A C 1
ATOM 4748 O O . GLU A 1 595 ? -42.281 -69.688 -20.109 1 60.09 595 GLU A O 1
ATOM 4753 N N . LEU A 1 596 ? -41.031 -69.188 -21.906 1 56.12 596 LEU A N 1
ATOM 4754 C CA . LEU A 1 596 ? -41.688 -70.25 -22.734 1 56.12 596 LEU A CA 1
ATOM 4755 C C . LEU A 1 596 ? -41.281 -71.625 -22.266 1 56.12 596 LEU A C 1
ATOM 4757 O O . LEU A 1 596 ? -42.125 -72.5 -22.219 1 56.12 596 LEU A O 1
ATOM 4761 N N . GLU A 1 597 ? -40.062 -71.812 -21.875 1 57.16 597 GLU A N 1
ATOM 4762 C CA . GLU A 1 597 ? -39.594 -73.062 -21.328 1 57.16 597 GLU A CA 1
ATOM 4763 C C . GLU A 1 597 ? -40.281 -73.375 -20 1 57.16 597 GLU A C 1
ATOM 4765 O O . GLU A 1 597 ? -40.688 -74.5 -19.75 1 57.16 597 GLU A O 1
ATOM 4770 N N . ALA A 1 598 ? -40.469 -72.375 -19.297 1 61.28 598 ALA A N 1
ATOM 4771 C CA . ALA A 1 598 ? -41.188 -72.5 -18.031 1 61.28 598 ALA A CA 1
ATOM 4772 C C . ALA A 1 598 ? -42.656 -72.875 -18.266 1 61.28 598 ALA A C 1
ATOM 4774 O O . ALA A 1 598 ? -43.219 -73.75 -17.578 1 61.28 598 ALA A O 1
ATOM 4775 N N . LYS A 1 599 ? -43.219 -72.375 -19.328 1 58.31 599 LYS A N 1
ATOM 4776 C CA . LYS A 1 599 ? -44.594 -72.688 -19.672 1 58.31 599 LYS A CA 1
ATOM 4777 C C . LYS A 1 599 ? -44.719 -74.062 -20.219 1 58.31 599 LYS A C 1
ATOM 4779 O O . LYS A 1 599 ? -45.688 -74.812 -19.906 1 58.31 599 LYS A O 1
ATOM 4784 N N . LEU A 1 600 ? -43.75 -74.5 -20.953 1 55.59 600 LEU A N 1
ATOM 4785 C CA . LEU A 1 600 ? -43.75 -75.875 -21.5 1 55.59 600 LEU A CA 1
ATOM 4786 C C . LEU A 1 600 ? -43.562 -76.875 -20.406 1 55.59 600 LEU A C 1
ATOM 4788 O O . LEU A 1 600 ? -44.219 -77.938 -20.422 1 55.59 600 LEU A O 1
ATOM 4792 N N . LEU A 1 601 ? -42.812 -76.625 -19.453 1 58.91 601 LEU A N 1
ATOM 4793 C CA . LEU A 1 601 ? -42.625 -77.5 -18.312 1 58.91 601 LEU A CA 1
ATOM 4794 C C . LEU A 1 601 ? -43.906 -77.562 -17.484 1 58.91 601 LEU A C 1
ATOM 4796 O O . LEU A 1 601 ? -44.25 -78.688 -16.984 1 58.91 601 LEU A O 1
ATOM 4800 N N . GLN A 1 602 ? -44.656 -76.5 -17.422 1 60.03 602 GLN A N 1
ATOM 4801 C CA . GLN A 1 602 ? -45.906 -76.5 -16.703 1 60.03 602 GLN A CA 1
ATOM 4802 C C . GLN A 1 602 ? -47 -77.312 -17.469 1 60.03 602 GLN A C 1
ATOM 4804 O O . GLN A 1 602 ? -47.812 -78 -16.875 1 60.03 602 GLN A O 1
ATOM 4809 N N . GLN A 1 603 ? -47 -77.125 -18.781 1 55.03 603 GLN A N 1
ATOM 4810 C CA . GLN A 1 603 ? -48 -77.875 -19.562 1 55.03 603 GLN A CA 1
ATOM 4811 C C . GLN A 1 603 ? -47.688 -79.375 -19.594 1 55.03 603 GLN A C 1
ATOM 4813 O O . GLN A 1 603 ? -48.594 -80.188 -19.672 1 55.03 603 GLN A O 1
ATOM 4818 N N . GLY A 1 604 ? -46.469 -79.688 -19.531 1 52.03 604 GLY A N 1
ATOM 4819 C CA . GLY A 1 604 ? -46.156 -81.125 -19.453 1 52.03 604 GLY A CA 1
ATOM 4820 C C . GLY A 1 604 ? -46.656 -81.812 -18.172 1 52.03 604 GLY A C 1
ATOM 4821 O O . GLY A 1 604 ? -46.688 -83 -18.078 1 52.03 604 GLY A O 1
ATOM 4822 N N . ARG A 1 605 ? -46.844 -81.062 -17.062 1 58.84 605 ARG A N 1
ATOM 4823 C CA . ARG A 1 605 ? -47.312 -81.75 -15.844 1 58.84 605 ARG A CA 1
ATOM 4824 C C . ARG A 1 605 ? -48.844 -81.938 -15.875 1 58.84 605 ARG A C 1
ATOM 4826 O O . ARG A 1 605 ? -49.406 -82.625 -15.031 1 58.84 605 ARG A O 1
ATOM 4833 N N . GLY A 1 606 ? -49.5 -81.125 -16.703 1 47.19 606 GLY A N 1
ATOM 4834 C CA . GLY A 1 606 ? -50.938 -81.312 -16.672 1 47.19 606 GLY A CA 1
ATOM 4835 C C . GLY A 1 606 ? -51.375 -82.562 -17.406 1 47.19 606 GLY A C 1
ATOM 4836 O O . GLY A 1 606 ? -52.531 -82.938 -17.375 1 47.19 606 GLY A O 1
ATOM 4837 N N . GLU A 1 607 ? -50.656 -83 -18.453 1 42.88 607 GLU A N 1
ATOM 4838 C CA . GLU A 1 607 ? -51.219 -84.125 -19.172 1 42.88 607 GLU A CA 1
ATOM 4839 C C . GLU A 1 607 ? -51.031 -85.438 -18.406 1 42.88 607 GLU A C 1
ATOM 4841 O O . GLU A 1 607 ? -51.469 -86.5 -18.828 1 42.88 607 GLU A O 1
ATOM 4846 N N . TYR A 1 608 ? -50.375 -85.5 -17.234 1 35.19 608 TYR A N 1
ATOM 4847 C CA . TYR A 1 608 ? -50.656 -86.75 -16.547 1 35.19 608 TYR A CA 1
ATOM 4848 C C . TYR A 1 608 ? -51.812 -86.625 -15.578 1 35.19 608 TYR A C 1
ATOM 4850 O O . TYR A 1 608 ? -51.969 -85.562 -14.977 1 35.19 608 TYR A O 1
ATOM 4858 N N . MET B 1 1 ? 42.812 -13.617 14.742 1 20.72 1 MET B N 1
ATOM 4859 C CA . MET B 1 1 ? 43.125 -12.297 14.203 1 20.72 1 MET B CA 1
ATOM 4860 C C . MET B 1 1 ? 42.094 -11.883 13.148 1 20.72 1 MET B C 1
ATOM 4862 O O . MET B 1 1 ? 42 -12.508 12.086 1 20.72 1 MET B O 1
ATOM 4866 N N . ALA B 1 2 ? 40.875 -11.461 13.719 1 22.81 2 ALA B N 1
ATOM 4867 C CA . ALA B 1 2 ? 39.531 -11.258 13.203 1 22.81 2 ALA B CA 1
ATOM 4868 C C . ALA B 1 2 ? 39.5 -10.211 12.094 1 22.81 2 ALA B C 1
ATOM 4870 O O . ALA B 1 2 ? 39.906 -9.062 12.312 1 22.81 2 ALA B O 1
ATOM 4871 N N . ASN B 1 3 ? 39.938 -10.555 10.82 1 21.73 3 ASN B N 1
ATOM 4872 C CA . ASN B 1 3 ? 40.188 -9.68 9.68 1 21.73 3 ASN B CA 1
ATOM 4873 C C . ASN B 1 3 ? 38.969 -8.781 9.414 1 21.73 3 ASN B C 1
ATOM 4875 O O . ASN B 1 3 ? 37.875 -9.273 9.156 1 21.73 3 ASN B O 1
ATOM 4879 N N . ASP B 1 4 ? 38.906 -7.633 10.117 1 22.23 4 ASP B N 1
ATOM 4880 C CA . ASP B 1 4 ? 37.969 -6.5 10.234 1 22.23 4 ASP B CA 1
ATOM 4881 C C . ASP B 1 4 ? 37.688 -5.898 8.859 1 22.23 4 ASP B C 1
ATOM 4883 O O . ASP B 1 4 ? 38.438 -5.062 8.367 1 22.23 4 ASP B O 1
ATOM 4887 N N . ASN B 1 5 ? 37.281 -6.727 7.863 1 22.84 5 ASN B N 1
ATOM 4888 C CA . ASN B 1 5 ? 37.062 -6.238 6.508 1 22.84 5 ASN B CA 1
ATOM 4889 C C . ASN B 1 5 ? 36.062 -5.078 6.496 1 22.84 5 ASN B C 1
ATOM 4891 O O . ASN B 1 5 ? 34.938 -5.223 6.953 1 22.84 5 ASN B O 1
ATOM 4895 N N . GLU B 1 6 ? 36.562 -3.814 6.605 1 22.14 6 GLU B N 1
ATOM 4896 C CA . GLU B 1 6 ? 35.938 -2.482 6.586 1 22.14 6 GLU B CA 1
ATOM 4897 C C . GLU B 1 6 ? 35.094 -2.283 5.348 1 22.14 6 GLU B C 1
ATOM 4899 O O . GLU B 1 6 ? 35.594 -2.273 4.223 1 22.14 6 GLU B O 1
ATOM 4904 N N . THR B 1 7 ? 33.938 -2.945 5.207 1 22.5 7 THR B N 1
ATOM 4905 C CA . THR B 1 7 ? 33.062 -2.752 4.07 1 22.5 7 THR B CA 1
ATOM 4906 C C . THR B 1 7 ? 32.656 -1.286 3.941 1 22.5 7 THR B C 1
ATOM 4908 O O . THR B 1 7 ? 32.094 -0.704 4.875 1 22.5 7 THR B O 1
ATOM 4911 N N . ILE B 1 8 ? 33.375 -0.479 3.189 1 22.64 8 ILE B N 1
ATOM 4912 C CA . ILE B 1 8 ? 33.125 0.912 2.816 1 22.64 8 ILE B CA 1
ATOM 4913 C C . ILE B 1 8 ? 31.75 1.054 2.184 1 22.64 8 ILE B C 1
ATOM 4915 O O . ILE B 1 8 ? 31.453 0.398 1.184 1 22.64 8 ILE B O 1
ATOM 4919 N N . VAL B 1 9 ? 30.719 1.271 2.961 1 23.25 9 VAL B N 1
ATOM 4920 C CA . VAL B 1 9 ? 29.375 1.503 2.465 1 23.25 9 VAL B CA 1
ATOM 4921 C C . VAL B 1 9 ? 29.312 2.82 1.693 1 23.25 9 VAL B C 1
ATOM 4923 O O . VAL B 1 9 ? 29.672 3.875 2.229 1 23.25 9 VAL B O 1
ATOM 4926 N N . ASN B 1 10 ? 29.5 2.844 0.403 1 23.42 10 ASN B N 1
ATOM 4927 C CA . ASN B 1 10 ? 29.391 3.969 -0.519 1 23.42 10 ASN B CA 1
ATOM 4928 C C . ASN B 1 10 ? 28.047 4.695 -0.358 1 23.42 10 ASN B C 1
ATOM 4930 O O . ASN B 1 10 ? 27 4.129 -0.639 1 23.42 10 ASN B O 1
ATOM 4934 N N . VAL B 1 11 ? 27.984 5.578 0.635 1 24.77 11 VAL B N 1
ATOM 4935 C CA . VAL B 1 11 ? 26.812 6.41 0.866 1 24.77 11 VAL B CA 1
ATOM 4936 C C . VAL B 1 11 ? 26.719 7.48 -0.222 1 24.77 11 VAL B C 1
ATOM 4938 O O . VAL B 1 11 ? 27.625 8.289 -0.388 1 24.77 11 VAL B O 1
ATOM 4941 N N . PHE B 1 12 ? 26.062 7.328 -1.332 1 24.31 12 PHE B N 1
ATOM 4942 C CA . PHE B 1 12 ? 25.812 8.305 -2.387 1 24.31 12 PHE B CA 1
ATOM 4943 C C . PHE B 1 12 ? 25.094 9.531 -1.836 1 24.31 12 PHE B C 1
ATOM 4945 O O . PHE B 1 12 ? 23.984 9.422 -1.31 1 24.31 12 PHE B O 1
ATOM 4952 N N . ILE B 1 13 ? 25.828 10.492 -1.366 1 24.5 13 ILE B N 1
ATOM 4953 C CA . ILE B 1 13 ? 25.312 11.781 -0.929 1 24.5 13 ILE B CA 1
ATOM 4954 C C . ILE B 1 13 ? 24.828 12.586 -2.139 1 24.5 13 ILE B C 1
ATOM 4956 O O . ILE B 1 13 ? 25.609 12.891 -3.039 1 24.5 13 ILE B O 1
ATOM 4960 N N . VAL B 1 14 ? 23.609 12.57 -2.545 1 26.23 14 VAL B N 1
ATOM 4961 C CA . VAL B 1 14 ? 23.078 13.391 -3.631 1 26.23 14 VAL B CA 1
ATOM 4962 C C . VAL B 1 14 ? 23.156 14.867 -3.25 1 26.23 14 VAL B C 1
ATOM 4964 O O . VAL B 1 14 ? 22.672 15.258 -2.184 1 26.23 14 VAL B O 1
ATOM 4967 N N . PRO B 1 15 ? 24.031 15.672 -3.836 1 25.03 15 PRO B N 1
ATOM 4968 C CA . PRO B 1 15 ? 24.203 17.094 -3.549 1 25.03 15 PRO B CA 1
ATOM 4969 C C . PRO B 1 15 ? 22.906 17.906 -3.709 1 25.03 15 PRO B C 1
ATOM 4971 O O . PRO B 1 15 ? 22.047 17.516 -4.492 1 25.03 15 PRO B O 1
ATOM 4974 N N . PRO B 1 16 ? 22.547 18.703 -2.732 1 23.84 16 PRO B N 1
ATOM 4975 C CA . PRO B 1 16 ? 21.359 19.547 -2.785 1 23.84 16 PRO B CA 1
ATOM 4976 C C . PRO B 1 16 ? 21.359 20.484 -3.988 1 23.84 16 PRO B C 1
ATOM 4978 O O . PRO B 1 16 ? 22.422 21.016 -4.371 1 23.84 16 PRO B O 1
ATOM 4981 N N . SER B 1 17 ? 20.547 20.328 -5.031 1 25.47 17 SER B N 1
ATOM 4982 C CA . SER B 1 17 ? 20.438 21.141 -6.242 1 25.47 17 SER B CA 1
ATOM 4983 C C . SER B 1 17 ? 20.25 22.609 -5.91 1 25.47 17 SER B C 1
ATOM 4985 O O . SER B 1 17 ? 19.391 22.969 -5.102 1 25.47 17 SER B O 1
ATOM 4987 N N . ASP B 1 18 ? 21.281 23.469 -6.066 1 24.97 18 ASP B N 1
ATOM 4988 C CA . ASP B 1 18 ? 21.344 24.938 -5.984 1 24.97 18 ASP B CA 1
ATOM 4989 C C . ASP B 1 18 ? 20.266 25.578 -6.848 1 24.97 18 ASP B C 1
ATOM 4991 O O . ASP B 1 18 ? 20.125 25.25 -8.031 1 24.97 18 ASP B O 1
ATOM 4995 N N . GLU B 1 19 ? 19.188 26.109 -6.328 1 23.72 19 GLU B N 1
ATOM 4996 C CA . GLU B 1 19 ? 18.109 26.906 -6.926 1 23.72 19 GLU B CA 1
ATOM 4997 C C . GLU B 1 19 ? 18.656 28.125 -7.652 1 23.72 19 GLU B C 1
ATOM 4999 O O . GLU B 1 19 ? 19.188 29.047 -7.02 1 23.72 19 GLU B O 1
ATOM 5004 N N . SER B 1 20 ? 19.312 27.984 -8.875 1 23.92 20 SER B N 1
ATOM 5005 C CA . SER B 1 20 ? 19.812 29.078 -9.695 1 23.92 20 SER B CA 1
ATOM 5006 C C . SER B 1 20 ? 18.719 30.094 -9.984 1 23.92 20 SER B C 1
ATOM 5008 O O . SER B 1 20 ? 17.562 29.734 -10.25 1 23.92 20 SER B O 1
ATOM 5010 N N . ASN B 1 21 ? 18.859 31.375 -9.516 1 22.3 21 ASN B N 1
ATOM 5011 C CA . ASN B 1 21 ? 18.172 32.656 -9.734 1 22.3 21 ASN B CA 1
ATOM 5012 C C . ASN B 1 21 ? 18.094 33 -11.219 1 22.3 21 ASN B C 1
ATOM 5014 O O . ASN B 1 21 ? 19.109 33.031 -11.914 1 22.3 21 ASN B O 1
ATOM 5018 N N . ASP B 1 22 ? 17.047 32.75 -11.93 1 24.38 22 ASP B N 1
ATOM 5019 C CA . ASP B 1 22 ? 16.656 33 -13.32 1 24.38 22 ASP B CA 1
ATOM 5020 C C . ASP B 1 22 ? 16.781 34.5 -13.656 1 24.38 22 ASP B C 1
ATOM 5022 O O . ASP B 1 22 ? 15.859 35.281 -13.391 1 24.38 22 ASP B O 1
ATOM 5026 N N . GLU B 1 23 ? 17.984 35.188 -13.484 1 21.3 23 GLU B N 1
ATOM 5027 C CA . GLU B 1 23 ? 18.125 36.562 -13.984 1 21.3 23 GLU B CA 1
ATOM 5028 C C . GLU B 1 23 ? 17.781 36.656 -15.469 1 21.3 23 GLU B C 1
ATOM 5030 O O . GLU B 1 23 ? 17.906 35.656 -16.188 1 21.3 23 GLU B O 1
ATOM 5035 N N . GLN B 1 24 ? 17.234 37.844 -15.984 1 25.06 24 GLN B N 1
ATOM 5036 C CA . GLN B 1 24 ? 16.672 38.375 -17.219 1 25.06 24 GLN B CA 1
ATOM 5037 C C . GLN B 1 24 ? 17.672 38.312 -18.359 1 25.06 24 GLN B C 1
ATOM 5039 O O . GLN B 1 24 ? 18.703 39 -18.312 1 25.06 24 GLN B O 1
ATOM 5044 N N . SER B 1 25 ? 18.047 37.125 -18.875 1 20.89 25 SER B N 1
ATOM 5045 C CA . SER B 1 25 ? 19.078 37 -19.906 1 20.89 25 SER B CA 1
ATOM 5046 C C . SER B 1 25 ? 18.734 37.812 -21.141 1 20.89 25 SER B C 1
ATOM 5048 O O . SER B 1 25 ? 17.719 37.531 -21.797 1 20.89 25 SER B O 1
ATOM 5050 N N . ALA B 1 26 ? 18.969 39.156 -21.141 1 23.58 26 ALA B N 1
ATOM 5051 C CA . ALA B 1 26 ? 18.953 40.062 -22.266 1 23.58 26 ALA B CA 1
ATOM 5052 C C . ALA B 1 26 ? 19.641 39.469 -23.484 1 23.58 26 ALA B C 1
ATOM 5054 O O . ALA B 1 26 ? 20.531 38.594 -23.344 1 23.58 26 ALA B O 1
ATOM 5055 N N . ASP B 1 27 ? 19.25 39.594 -24.781 1 24.11 27 ASP B N 1
ATOM 5056 C CA . ASP B 1 27 ? 19.406 39.125 -26.156 1 24.11 27 ASP B CA 1
ATOM 5057 C C . ASP B 1 27 ? 20.812 39.438 -26.672 1 24.11 27 ASP B C 1
ATOM 5059 O O . ASP B 1 27 ? 20.969 40.125 -27.688 1 24.11 27 ASP B O 1
ATOM 5063 N N . VAL B 1 28 ? 21.828 39.656 -25.797 1 23.8 28 VAL B N 1
ATOM 5064 C CA . VAL B 1 28 ? 23 40.312 -26.391 1 23.8 28 VAL B CA 1
ATOM 5065 C C . VAL B 1 28 ? 23.547 39.469 -27.516 1 23.8 28 VAL B C 1
ATOM 5067 O O . VAL B 1 28 ? 23.547 38.219 -27.438 1 23.8 28 VAL B O 1
ATOM 5070 N N . GLY B 1 29 ? 23.656 40 -28.781 1 22.8 29 GLY B N 1
ATOM 5071 C CA . GLY B 1 29 ? 24.047 39.625 -30.141 1 22.8 29 GLY B CA 1
ATOM 5072 C C . GLY B 1 29 ? 25.406 38.969 -30.203 1 22.8 29 GLY B C 1
ATOM 5073 O O . GLY B 1 29 ? 26.422 39.562 -29.812 1 22.8 29 GLY B O 1
ATOM 5074 N N . PHE B 1 30 ? 25.531 37.656 -29.828 1 21.91 30 PHE B N 1
ATOM 5075 C CA . PHE B 1 30 ? 26.75 36.875 -29.625 1 21.91 30 PHE B CA 1
ATOM 5076 C C . PHE B 1 30 ? 27.562 36.812 -30.906 1 21.91 30 PHE B C 1
ATOM 5078 O O . PHE B 1 30 ? 27.109 36.25 -31.906 1 21.91 30 PHE B O 1
ATOM 5085 N N . GLU B 1 31 ? 28.297 37.906 -31.203 1 22.16 31 GLU B N 1
ATOM 5086 C CA . GLU B 1 31 ? 29.219 38 -32.344 1 22.16 31 GLU B CA 1
ATOM 5087 C C . GLU B 1 31 ? 30.172 36.781 -32.344 1 22.16 31 GLU B C 1
ATOM 5089 O O . GLU B 1 31 ? 30.594 36.344 -31.281 1 22.16 31 GLU B O 1
ATOM 5094 N N . GLU B 1 32 ? 30.188 35.938 -33.469 1 22.72 32 GLU B N 1
ATOM 5095 C CA . GLU B 1 32 ? 30.828 34.688 -33.812 1 22.72 32 GLU B CA 1
ATOM 5096 C C . GLU B 1 32 ? 32.344 34.781 -33.719 1 22.72 32 GLU B C 1
ATOM 5098 O O . GLU B 1 32 ? 33.031 35.188 -34.656 1 22.72 32 GLU B O 1
ATOM 5103 N N . ARG B 1 33 ? 32.875 35.469 -32.625 1 22.59 33 ARG B N 1
ATOM 5104 C CA . ARG B 1 33 ? 34.281 35.688 -32.812 1 22.59 33 ARG B CA 1
ATOM 5105 C C . ARG B 1 33 ? 35.031 34.344 -32.938 1 22.59 33 ARG B C 1
ATOM 5107 O O . ARG B 1 33 ? 34.688 33.375 -32.281 1 22.59 33 ARG B O 1
ATOM 5114 N N . ASP B 1 34 ? 35.844 34.156 -34 1 24.78 34 ASP B N 1
ATOM 5115 C CA . ASP B 1 34 ? 36.688 33.094 -34.594 1 24.78 34 ASP B CA 1
ATOM 5116 C C . ASP B 1 34 ? 37.75 32.594 -33.625 1 24.78 34 ASP B C 1
ATOM 5118 O O . ASP B 1 34 ? 38.719 33.312 -33.344 1 24.78 34 ASP B O 1
ATOM 5122 N N . VAL B 1 35 ? 37.344 32.25 -32.406 1 25.33 35 VAL B N 1
ATOM 5123 C CA . VAL B 1 35 ? 38.438 32 -31.453 1 25.33 35 VAL B CA 1
ATOM 5124 C C . VAL B 1 35 ? 39.375 30.922 -32 1 25.33 35 VAL B C 1
ATOM 5126 O O . VAL B 1 35 ? 38.938 29.859 -32.406 1 25.33 35 VAL B O 1
ATOM 5129 N N . PRO B 1 36 ? 40.562 31.328 -32.375 1 26.44 36 PRO B N 1
ATOM 5130 C CA . PRO B 1 36 ? 41.594 30.531 -33.031 1 26.44 36 PRO B CA 1
ATOM 5131 C C . PRO B 1 36 ? 41.906 29.25 -32.25 1 26.44 36 PRO B C 1
ATOM 5133 O O . PRO B 1 36 ? 41.688 29.172 -31.031 1 26.44 36 PRO B O 1
ATOM 5136 N N . GLU B 1 37 ? 41.906 28.094 -32.938 1 24.88 37 GLU B N 1
ATOM 5137 C CA . GLU B 1 37 ? 42.031 26.672 -32.625 1 24.88 37 GLU B CA 1
ATOM 5138 C C . GLU B 1 37 ? 43.375 26.406 -31.906 1 24.88 37 GLU B C 1
ATOM 5140 O O . GLU B 1 37 ? 44.406 26.172 -32.562 1 24.88 37 GLU B O 1
ATOM 5145 N N . THR B 1 38 ? 43.781 27.375 -31.031 1 24.11 38 THR B N 1
ATOM 5146 C CA . THR B 1 38 ? 45.156 27.109 -30.594 1 24.11 38 THR B CA 1
ATOM 5147 C C . THR B 1 38 ? 45.25 25.719 -29.984 1 24.11 38 THR B C 1
ATOM 5149 O O . THR B 1 38 ? 44.438 25.344 -29.141 1 24.11 38 THR B O 1
ATOM 5152 N N . GLU B 1 39 ? 46.062 24.844 -30.625 1 25.67 39 GLU B N 1
ATOM 5153 C CA . GLU B 1 39 ? 46.469 23.453 -30.438 1 25.67 39 GLU B CA 1
ATOM 5154 C C . GLU B 1 39 ? 47.031 23.234 -29.047 1 25.67 39 GLU B C 1
ATOM 5156 O O . GLU B 1 39 ? 48.188 23.594 -28.781 1 25.67 39 GLU B O 1
ATOM 5161 N N . VAL B 1 40 ? 46.375 23.75 -28 1 25.95 40 VAL B N 1
ATOM 5162 C CA . VAL B 1 40 ? 47.094 23.641 -26.75 1 25.95 40 VAL B CA 1
ATOM 5163 C C . VAL B 1 40 ? 47.406 22.188 -26.438 1 25.95 40 VAL B C 1
ATOM 5165 O O . VAL B 1 40 ? 46.5 21.344 -26.453 1 25.95 40 VAL B O 1
ATOM 5168 N N . THR B 1 41 ? 48.594 21.766 -26.75 1 26.06 41 THR B N 1
ATOM 5169 C CA . THR B 1 41 ? 49.219 20.469 -26.516 1 26.06 41 THR B CA 1
ATOM 5170 C C . THR B 1 41 ? 49.094 20.094 -25.031 1 26.06 41 THR B C 1
ATOM 5172 O O . THR B 1 41 ? 49.625 20.812 -24.172 1 26.06 41 THR B O 1
ATOM 5175 N N . ILE B 1 42 ? 47.969 19.609 -24.672 1 26.14 42 ILE B N 1
ATOM 5176 C CA . ILE B 1 42 ? 47.688 19.219 -23.297 1 26.14 42 ILE B CA 1
ATOM 5177 C C . ILE B 1 42 ? 48.719 18.203 -22.844 1 26.14 42 ILE B C 1
ATOM 5179 O O . ILE B 1 42 ? 48.844 17.109 -23.391 1 26.14 42 ILE B O 1
ATOM 5183 N N . GLU B 1 43 ? 49.906 18.812 -22.578 1 26.66 43 GLU B N 1
ATOM 5184 C CA . GLU B 1 43 ? 50.938 17.953 -22.031 1 26.66 43 GLU B CA 1
ATOM 5185 C C . GLU B 1 43 ? 50.438 17.125 -20.875 1 26.66 43 GLU B C 1
ATOM 5187 O O . GLU B 1 43 ? 49.594 17.562 -20.094 1 26.66 43 GLU B O 1
ATOM 5192 N N . ASN B 1 44 ? 50.531 15.82 -21.078 1 25.83 44 ASN B N 1
ATOM 5193 C CA . ASN B 1 44 ? 50.125 14.734 -20.172 1 25.83 44 ASN B CA 1
ATOM 5194 C C . ASN B 1 44 ? 50.656 14.977 -18.766 1 25.83 44 ASN B C 1
ATOM 5196 O O . ASN B 1 44 ? 51.875 15.062 -18.547 1 25.83 44 ASN B O 1
ATOM 5200 N N . PRO B 1 45 ? 49.969 15.961 -18.031 1 27.89 45 PRO B N 1
ATOM 5201 C CA . PRO B 1 45 ? 50.562 16.203 -16.734 1 27.89 45 PRO B CA 1
ATOM 5202 C C . PRO B 1 45 ? 51 14.922 -16.031 1 27.89 45 PRO B C 1
ATOM 5204 O O . PRO B 1 45 ? 50.344 13.891 -16.172 1 27.89 45 PRO B O 1
ATOM 5207 N N . GLU B 1 46 ? 52.219 14.711 -15.922 1 29.52 46 GLU B N 1
ATOM 5208 C CA . GLU B 1 46 ? 52.906 13.641 -15.18 1 29.52 46 GLU B CA 1
ATOM 5209 C C . GLU B 1 46 ? 52.188 13.375 -13.852 1 29.52 46 GLU B C 1
ATOM 5211 O O . GLU B 1 46 ? 51.938 14.305 -13.086 1 29.52 46 GLU B O 1
ATOM 5216 N N . GLU B 1 47 ? 51.344 12.328 -13.859 1 28.89 47 GLU B N 1
ATOM 5217 C CA . GLU B 1 47 ? 50.625 11.758 -12.734 1 28.89 47 GLU B CA 1
ATOM 5218 C C . GLU B 1 47 ? 51.5 11.672 -11.492 1 28.89 47 GLU B C 1
ATOM 5220 O O . GLU B 1 47 ? 52.344 10.797 -11.391 1 28.89 47 GLU B O 1
ATOM 5225 N N . THR B 1 48 ? 52.125 12.812 -11.094 1 30.59 48 THR B N 1
ATOM 5226 C CA . THR B 1 48 ? 52.844 12.648 -9.836 1 30.59 48 THR B CA 1
ATOM 5227 C C . THR B 1 48 ? 51.938 12.031 -8.77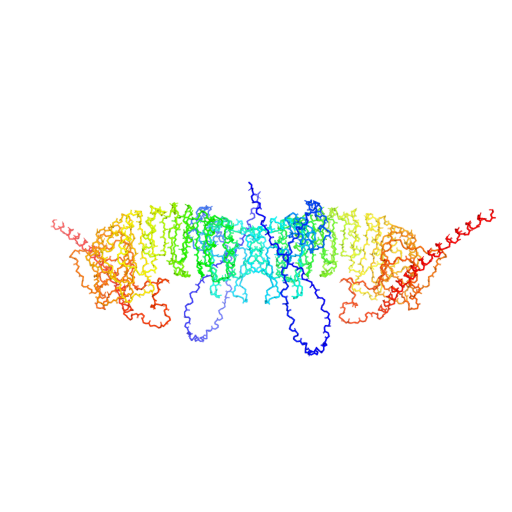3 1 30.59 48 THR B C 1
ATOM 5229 O O . THR B 1 48 ? 50.844 12.555 -8.492 1 30.59 48 THR B O 1
ATOM 5232 N N . SER B 1 49 ? 51.969 10.719 -8.633 1 28.3 49 SER B N 1
ATOM 5233 C CA . SER B 1 49 ? 51.344 9.852 -7.637 1 28.3 49 SER B CA 1
ATOM 5234 C C . SER B 1 49 ? 51.531 10.406 -6.23 1 28.3 49 SER B C 1
ATOM 5236 O O . SER B 1 49 ? 52.594 10.242 -5.633 1 28.3 49 SER B O 1
ATOM 5238 N N . LYS B 1 50 ? 51.312 11.711 -5.992 1 33.16 50 LYS B N 1
ATOM 5239 C CA . LYS B 1 50 ? 51.5 12.117 -4.602 1 33.16 50 LYS B CA 1
ATOM 5240 C C . LYS B 1 50 ? 50.781 11.156 -3.65 1 33.16 50 LYS B C 1
ATOM 5242 O O . LYS B 1 50 ? 49.656 10.781 -3.873 1 33.16 50 LYS B O 1
ATOM 5247 N N . THR B 1 51 ? 51.5 10.453 -2.998 1 32.94 51 THR B N 1
ATOM 5248 C CA . THR B 1 51 ? 51.156 9.539 -1.918 1 32.94 51 THR B CA 1
ATOM 5249 C C . THR B 1 51 ? 50.188 10.188 -0.945 1 32.94 51 THR B C 1
ATOM 5251 O O . THR B 1 51 ? 50.438 11.273 -0.424 1 32.94 51 THR B O 1
ATOM 5254 N N . PRO B 1 52 ? 48.875 10.023 -1.16 1 32.62 52 PRO B N 1
ATOM 5255 C CA . PRO B 1 52 ? 47.906 10.68 -0.288 1 32.62 52 PRO B CA 1
ATOM 5256 C C . PRO B 1 52 ? 48.344 10.688 1.177 1 32.62 52 PRO B C 1
ATOM 5258 O O . PRO B 1 52 ? 48.812 9.672 1.693 1 32.62 52 PRO B O 1
ATOM 5261 N N . GLU B 1 53 ? 48.969 11.797 1.647 1 35.06 53 GLU B N 1
ATOM 5262 C CA . GLU B 1 53 ? 49.312 11.945 3.061 1 35.06 53 GLU B CA 1
ATOM 5263 C C . GLU B 1 53 ? 48.188 11.383 3.949 1 35.06 53 GLU B C 1
ATOM 5265 O O . GLU B 1 53 ? 47.031 11.5 3.623 1 35.06 53 GLU B O 1
ATOM 5270 N N . PRO B 1 54 ? 48.531 10.359 4.734 1 36.31 54 PRO B N 1
ATOM 5271 C CA . PRO B 1 54 ? 47.531 9.773 5.645 1 36.31 54 PRO B CA 1
ATOM 5272 C C . PRO B 1 54 ? 46.688 10.828 6.359 1 36.31 54 PRO B C 1
ATOM 5274 O O . PRO B 1 54 ? 47.188 11.891 6.715 1 36.31 54 PRO B O 1
ATOM 5277 N N . LEU B 1 55 ? 45.5 11.016 5.938 1 40.25 55 LEU B N 1
ATOM 5278 C CA . LEU B 1 55 ? 44.594 11.891 6.672 1 40.25 55 LEU B CA 1
ATOM 5279 C C . LEU B 1 55 ? 44.875 11.836 8.172 1 40.25 55 LEU B C 1
ATOM 5281 O O . LEU B 1 55 ? 45.156 10.766 8.719 1 40.25 55 LEU B O 1
ATOM 5285 N N . PRO B 1 56 ? 45.438 12.898 8.734 1 40.97 56 PRO B N 1
ATOM 5286 C CA . PRO B 1 56 ? 45.75 12.875 10.172 1 40.97 56 PRO B CA 1
ATOM 5287 C C . PRO B 1 56 ? 44.656 12.195 10.992 1 40.97 56 PRO B C 1
ATOM 5289 O O . PRO B 1 56 ? 43.531 12.086 10.547 1 40.97 56 PRO B O 1
ATOM 5292 N N . ASP B 1 57 ? 45.062 11.398 11.953 1 43.97 57 ASP B N 1
ATOM 5293 C CA . ASP B 1 57 ? 44.219 10.727 12.945 1 43.97 57 ASP B CA 1
ATOM 5294 C C . ASP B 1 57 ? 43.094 11.648 13.445 1 43.97 57 ASP B C 1
ATOM 5296 O O . ASP B 1 57 ? 43.344 12.805 13.797 1 43.97 57 ASP B O 1
ATOM 5300 N N . PRO B 1 58 ? 41.875 11.43 12.93 1 48.53 58 PRO B N 1
ATOM 5301 C CA . PRO B 1 58 ? 40.812 12.312 13.406 1 48.53 58 PRO B CA 1
ATOM 5302 C C . PRO B 1 58 ? 40.938 12.625 14.898 1 48.53 58 PRO B C 1
ATOM 5304 O O . PRO B 1 58 ? 41.5 11.828 15.656 1 48.53 58 PRO B O 1
ATOM 5307 N N . HIS B 1 59 ? 40.969 13.891 15.25 1 52.97 59 HIS B N 1
ATOM 5308 C CA . HIS B 1 59 ? 41.031 14.336 16.641 1 52.97 59 HIS B CA 1
ATOM 5309 C C . HIS B 1 59 ? 40.156 13.469 17.531 1 52.97 59 HIS B C 1
ATOM 5311 O O . HIS B 1 59 ? 39.031 13.133 17.156 1 52.97 59 HIS B O 1
ATOM 5317 N N . PRO B 1 60 ? 40.656 12.859 18.547 1 55 60 PRO B N 1
ATOM 5318 C CA . PRO B 1 60 ? 39.938 11.969 19.469 1 55 60 PRO B CA 1
ATOM 5319 C C . PRO B 1 60 ? 38.562 12.516 19.875 1 55 60 PRO B C 1
ATOM 5321 O O . PRO B 1 60 ? 37.656 11.75 20.234 1 55 60 PRO B O 1
ATOM 5324 N N . ALA B 1 61 ? 38.438 13.742 19.922 1 54.5 61 ALA B N 1
ATOM 5325 C CA . ALA B 1 61 ? 37.156 14.32 20.281 1 54.5 61 ALA B CA 1
ATOM 5326 C C . ALA B 1 61 ? 36.062 13.93 19.281 1 54.5 61 ALA B C 1
ATOM 5328 O O . ALA B 1 61 ? 34.906 13.859 19.625 1 54.5 61 ALA B O 1
ATOM 5329 N N . LEU B 1 62 ? 36.531 13.602 18.109 1 57.22 62 LEU B N 1
ATOM 5330 C CA . LEU B 1 62 ? 35.594 13.219 17.078 1 57.22 62 LEU B CA 1
ATOM 5331 C C . LEU B 1 62 ? 35.156 11.758 17.25 1 57.22 62 LEU B C 1
ATOM 5333 O O . LEU B 1 62 ? 34.281 11.281 16.531 1 57.22 62 LEU B O 1
ATOM 5337 N N . LEU B 1 63 ? 35.781 11.156 18.219 1 59.09 63 LEU B N 1
ATOM 5338 C CA . LEU B 1 63 ? 35.406 9.789 18.562 1 59.09 63 LEU B CA 1
ATOM 5339 C C . LEU B 1 63 ? 34.25 9.781 19.562 1 59.09 63 LEU B C 1
ATOM 5341 O O . LEU B 1 63 ? 33.625 8.742 19.781 1 59.09 63 LEU B O 1
ATOM 5345 N N . LEU B 1 64 ? 34 10.93 20.188 1 58.38 64 LEU B N 1
ATOM 5346 C CA . LEU B 1 64 ? 32.906 11.008 21.172 1 58.38 64 LEU B CA 1
ATOM 5347 C C . LEU B 1 64 ? 31.594 11.414 20.516 1 58.38 64 LEU B C 1
ATOM 5349 O O . LEU B 1 64 ? 31.531 12.445 19.844 1 58.38 64 LEU B O 1
ATOM 5353 N N . GLU B 1 65 ? 30.625 10.617 20.75 1 63.41 65 GLU B N 1
ATOM 5354 C CA . GLU B 1 65 ? 29.312 10.789 20.109 1 63.41 65 GLU B CA 1
ATOM 5355 C C . GLU B 1 65 ? 28.688 12.125 20.5 1 63.41 65 GLU B C 1
ATOM 5357 O O . GLU B 1 65 ? 28.062 12.789 19.672 1 63.41 65 GLU B O 1
ATOM 5362 N N . ASP B 1 66 ? 28.953 12.516 21.719 1 60.62 66 ASP B N 1
ATOM 5363 C CA . ASP B 1 66 ? 28.359 13.75 22.219 1 60.62 66 ASP B CA 1
ATOM 5364 C C . ASP B 1 66 ? 28.938 14.977 21.531 1 60.62 66 ASP B C 1
ATOM 5366 O O . ASP B 1 66 ? 28.234 15.938 21.25 1 60.62 66 ASP B O 1
ATOM 5370 N N . VAL B 1 67 ? 30.125 14.953 21.297 1 61.75 67 VAL B N 1
ATOM 5371 C CA . VAL B 1 67 ? 30.797 16.062 20.625 1 61.75 67 VAL B CA 1
ATOM 5372 C C . VAL B 1 67 ? 30.344 16.109 19.156 1 61.75 67 VAL B C 1
ATOM 5374 O O . VAL B 1 67 ? 30.062 17.188 18.625 1 61.75 67 VAL B O 1
ATOM 5377 N N . LEU B 1 68 ? 30.266 14.922 18.609 1 65.81 68 LEU B N 1
ATOM 5378 C CA . LEU B 1 68 ? 29.812 14.875 17.219 1 65.81 68 LEU B CA 1
ATOM 5379 C C . LEU B 1 68 ? 28.375 15.398 17.109 1 65.81 68 LEU B C 1
ATOM 5381 O O . LEU B 1 68 ? 28.062 16.125 16.172 1 65.81 68 LEU B O 1
ATOM 5385 N N . ARG B 1 69 ? 27.641 15.102 18.094 1 67 69 ARG B N 1
ATOM 5386 C CA . ARG B 1 69 ? 26.266 15.586 18.125 1 67 69 ARG B CA 1
ATOM 5387 C C . ARG B 1 69 ? 26.219 17.109 18.156 1 67 69 ARG B C 1
ATOM 5389 O O . ARG B 1 69 ? 25.438 17.734 17.453 1 67 69 ARG B O 1
ATOM 5396 N N . THR B 1 70 ? 27.062 17.625 18.953 1 62.88 70 THR B N 1
ATOM 5397 C CA . THR B 1 70 ? 27.109 19.078 19.078 1 62.88 70 THR B CA 1
ATOM 5398 C C . THR B 1 70 ? 27.609 19.719 17.797 1 62.88 70 THR B C 1
ATOM 5400 O O . THR B 1 70 ? 27.078 20.75 17.359 1 62.88 70 THR B O 1
ATOM 5403 N N . ILE B 1 71 ? 28.547 19.141 17.188 1 64.94 71 ILE B N 1
ATOM 5404 C CA . ILE B 1 71 ? 29.109 19.672 15.953 1 64.94 71 ILE B CA 1
ATOM 5405 C C . ILE B 1 71 ? 28.062 19.641 14.852 1 64.94 71 ILE B C 1
ATOM 5407 O O . ILE B 1 71 ? 27.859 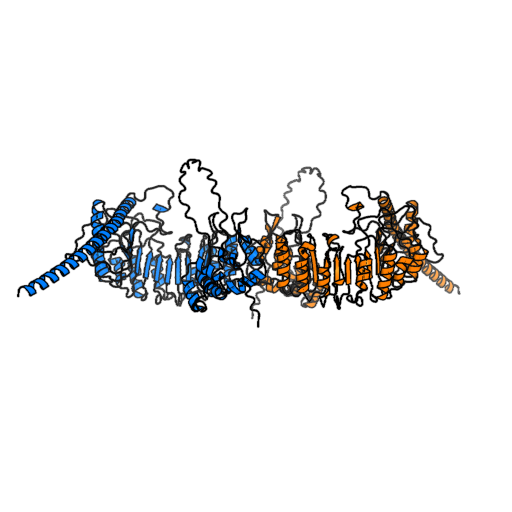20.641 14.148 1 64.94 71 ILE B O 1
ATOM 5411 N N . PHE B 1 72 ? 27.344 18.578 14.883 1 68.06 72 PHE B N 1
ATOM 5412 C CA . PHE B 1 72 ? 26.422 18.438 13.766 1 68.06 72 PHE B CA 1
ATOM 5413 C C . PHE B 1 72 ? 25.141 19.234 14.023 1 68.06 72 PHE B C 1
ATOM 5415 O O . PHE B 1 72 ? 24.453 19.625 13.086 1 68.06 72 PHE B O 1
ATOM 5422 N N . ASP B 1 73 ? 24.969 19.469 15.227 1 65.44 73 ASP B N 1
ATOM 5423 C CA . ASP B 1 73 ? 23.828 20.344 15.562 1 65.44 73 ASP B CA 1
ATOM 5424 C C . ASP B 1 73 ? 24.031 21.75 15.008 1 65.44 73 ASP B C 1
ATOM 5426 O O . ASP B 1 73 ? 23.062 22.438 14.695 1 65.44 73 ASP B O 1
ATOM 5430 N N . TRP B 1 74 ? 25.266 22.031 14.852 1 61.66 74 TRP B N 1
ATOM 5431 C CA . TRP B 1 74 ? 25.594 23.391 14.398 1 61.66 74 TRP B CA 1
ATOM 5432 C C . TRP B 1 74 ? 25.938 23.391 12.914 1 61.66 74 TRP B C 1
ATOM 5434 O O . TRP B 1 74 ? 26.031 24.453 12.297 1 61.66 74 TRP B O 1
ATOM 5444 N N . ALA B 1 75 ? 26.109 22.266 12.352 1 61.78 75 ALA B N 1
ATOM 5445 C CA . ALA B 1 75 ? 26.531 22.156 10.953 1 61.78 75 ALA B CA 1
ATOM 5446 C C . ALA B 1 75 ? 25.359 22.344 10 1 61.78 75 ALA B C 1
ATOM 5448 O O . ALA B 1 75 ? 24.203 22.109 10.375 1 61.78 75 ALA B O 1
ATOM 5449 N N . ASP B 1 76 ? 25.75 22.969 8.883 1 62.41 76 ASP B N 1
ATOM 5450 C CA . ASP B 1 76 ? 24.719 23.109 7.852 1 62.41 76 ASP B CA 1
ATOM 5451 C C . ASP B 1 76 ? 24.328 21.734 7.281 1 62.41 76 ASP B C 1
ATOM 5453 O O . ASP B 1 76 ? 25 20.734 7.543 1 62.41 76 ASP B O 1
ATOM 5457 N N . THR B 1 77 ? 23.234 21.641 6.652 1 63.12 77 THR B N 1
ATOM 5458 C CA . THR B 1 77 ? 22.641 20.406 6.16 1 63.12 77 THR B CA 1
ATOM 5459 C C . THR B 1 77 ? 23.625 19.656 5.27 1 63.12 77 THR B C 1
ATOM 5461 O O . THR B 1 77 ? 23.797 18.438 5.41 1 63.12 77 THR B O 1
ATOM 5464 N N . PRO B 1 78 ? 24.359 20.328 4.453 1 62.12 78 PRO B N 1
ATOM 5465 C CA . PRO B 1 78 ? 25.328 19.594 3.635 1 62.12 78 PRO B CA 1
ATOM 5466 C C . PRO B 1 78 ? 26.438 18.969 4.465 1 62.12 78 PRO B C 1
ATOM 5468 O O . PRO B 1 78 ? 26.891 17.844 4.172 1 62.12 78 PRO B O 1
ATOM 5471 N N . THR B 1 79 ? 26.844 19.625 5.434 1 63.81 79 THR B N 1
ATOM 5472 C CA . THR B 1 79 ? 27.906 19.125 6.305 1 63.81 79 THR B CA 1
ATOM 5473 C C . THR B 1 79 ? 27.406 17.922 7.113 1 63.81 79 THR B C 1
ATOM 5475 O O . THR B 1 79 ? 28.141 16.953 7.301 1 63.81 79 THR B O 1
ATOM 5478 N N . ARG B 1 80 ? 26.203 18.047 7.594 1 62.56 80 ARG B N 1
ATOM 5479 C CA . ARG B 1 80 ? 25.609 16.938 8.32 1 62.56 80 ARG B CA 1
ATOM 5480 C C . ARG B 1 80 ? 25.484 15.703 7.43 1 62.56 80 ARG B C 1
ATOM 5482 O O . ARG B 1 80 ? 25.797 14.594 7.848 1 62.56 80 ARG B O 1
ATOM 5489 N N . ALA B 1 81 ? 25.062 16.016 6.262 1 63.75 81 ALA B N 1
ATOM 5490 C CA . ALA B 1 81 ? 24.891 14.922 5.301 1 63.75 81 ALA B CA 1
ATOM 5491 C C . ALA B 1 81 ? 26.234 14.281 4.973 1 63.75 81 ALA B C 1
ATOM 5493 O O . ALA B 1 81 ? 26.344 13.055 4.887 1 63.75 81 ALA B O 1
ATOM 5494 N N . ALA B 1 82 ? 27.25 15.086 4.797 1 64.25 82 ALA B N 1
ATOM 5495 C CA . ALA B 1 82 ? 28.594 14.594 4.527 1 64.25 82 ALA B CA 1
ATOM 5496 C C . ALA B 1 82 ? 29.156 13.82 5.723 1 64.25 82 ALA B C 1
ATOM 5498 O O . ALA B 1 82 ? 29.828 12.805 5.551 1 64.25 82 ALA B O 1
ATOM 5499 N N . GLY B 1 83 ? 28.797 14.352 6.805 1 63.44 83 GLY B N 1
ATOM 5500 C CA . GLY B 1 83 ? 29.25 13.688 8.023 1 63.44 83 GLY B CA 1
ATOM 5501 C C . GLY B 1 83 ? 28.641 12.312 8.211 1 63.44 83 GLY B C 1
ATOM 5502 O O . GLY B 1 83 ? 29.312 11.406 8.727 1 63.44 83 GLY B O 1
ATOM 5503 N N . ALA B 1 84 ? 27.344 12.227 7.816 1 63.12 84 ALA B N 1
ATOM 5504 C CA . ALA B 1 84 ? 26.656 10.945 7.949 1 63.12 84 ALA B CA 1
ATOM 5505 C C . ALA B 1 84 ? 27.266 9.898 7.02 1 63.12 84 ALA B C 1
ATOM 5507 O O . ALA B 1 84 ? 27.125 8.695 7.262 1 63.12 84 ALA B O 1
ATOM 5508 N N . ALA B 1 85 ? 27.938 10.367 6.012 1 61.03 85 ALA B N 1
ATOM 5509 C CA . ALA B 1 85 ? 28.5 9.461 5.008 1 61.03 85 ALA B CA 1
ATOM 5510 C C . ALA B 1 85 ? 29.938 9.078 5.352 1 61.03 85 ALA B C 1
ATOM 5512 O O . ALA B 1 85 ? 30.562 8.297 4.633 1 61.03 85 ALA B O 1
ATOM 5513 N N . VAL B 1 86 ? 30.547 9.711 6.355 1 56.09 86 VAL B N 1
ATOM 5514 C CA . VAL B 1 86 ? 31.953 9.523 6.684 1 56.09 86 VAL B CA 1
ATOM 5515 C C . VAL B 1 86 ? 32.156 8.164 7.352 1 56.09 86 VAL B C 1
ATOM 5517 O O . VAL B 1 86 ? 33 7.375 6.93 1 56.09 86 VAL B O 1
ATOM 5520 N N . SER B 1 87 ? 31.516 8 8.508 1 61.62 87 SER B N 1
ATOM 5521 C CA . SER B 1 87 ? 31.641 6.754 9.258 1 61.62 87 SER B CA 1
ATOM 5522 C C . SER B 1 87 ? 30.359 6.441 10.023 1 61.62 87 SER B C 1
ATOM 5524 O O . SER B 1 87 ? 29.484 7.297 10.148 1 61.62 87 SER B O 1
ATOM 5526 N N . ARG B 1 88 ? 30.25 5.207 10.406 1 62.16 88 ARG B N 1
ATOM 5527 C CA . ARG B 1 88 ? 29.109 4.77 11.203 1 62.16 88 ARG B CA 1
ATOM 5528 C C . ARG B 1 88 ? 28.969 5.605 12.477 1 62.16 88 ARG B C 1
ATOM 5530 O O . ARG B 1 88 ? 27.859 5.863 12.938 1 62.16 88 ARG B O 1
ATOM 5537 N N . ARG B 1 89 ? 30.109 5.957 12.938 1 60.66 89 ARG B N 1
ATOM 5538 C CA . ARG B 1 89 ? 30.125 6.707 14.188 1 60.66 89 ARG B CA 1
ATOM 5539 C C . ARG B 1 89 ? 29.578 8.117 13.992 1 60.66 89 ARG B C 1
ATOM 5541 O O . ARG B 1 89 ? 28.891 8.648 14.867 1 60.66 89 ARG B O 1
ATOM 5548 N N . PHE B 1 90 ? 29.844 8.594 12.797 1 63.06 90 PHE B N 1
ATOM 5549 C CA . PHE B 1 90 ? 29.391 9.953 12.508 1 63.06 90 PHE B CA 1
ATOM 5550 C C . PHE B 1 90 ? 27.922 9.953 12.078 1 63.06 90 PHE B C 1
ATOM 5552 O O . PHE B 1 90 ? 27.234 10.953 12.234 1 63.06 90 PHE B O 1
ATOM 5559 N N . MET B 1 91 ? 27.625 8.797 11.641 1 62.88 91 MET B N 1
ATOM 5560 C CA . MET B 1 91 ? 26.328 8.719 10.969 1 62.88 91 MET B CA 1
ATOM 5561 C C . MET B 1 91 ? 25.203 8.992 11.953 1 62.88 91 MET B C 1
ATOM 5563 O O . MET B 1 91 ? 24.312 9.805 11.672 1 62.88 91 MET B O 1
ATOM 5567 N N . ARG B 1 92 ? 25.328 8.43 13.047 1 65.06 92 ARG B N 1
ATOM 5568 C CA . ARG B 1 92 ? 24.203 8.508 13.969 1 65.06 92 ARG B CA 1
ATOM 5569 C C . ARG B 1 92 ? 24 9.938 14.477 1 65.06 92 ARG B C 1
ATOM 5571 O O . ARG B 1 92 ? 22.906 10.492 14.367 1 65.06 92 ARG B O 1
ATOM 5578 N N . PRO B 1 93 ? 25.062 10.555 15 1 62.84 93 PRO B N 1
ATOM 5579 C CA . PRO B 1 93 ? 24.859 11.93 15.469 1 62.84 93 PRO B CA 1
ATOM 5580 C C . PRO B 1 93 ? 24.562 12.898 14.328 1 62.84 93 PRO B C 1
ATOM 5582 O O . PRO B 1 93 ? 23.781 13.836 14.5 1 62.84 93 PRO B O 1
ATOM 5585 N N . ALA B 1 94 ? 25.141 12.648 13.219 1 62.53 94 ALA B N 1
ATOM 5586 C CA . ALA B 1 94 ? 24.891 13.523 12.078 1 62.53 94 ALA B CA 1
ATOM 5587 C C . ALA B 1 94 ? 23.453 13.398 11.594 1 62.53 94 ALA B C 1
ATOM 5589 O O . ALA B 1 94 ? 22.797 14.406 11.32 1 62.53 94 ALA B O 1
ATOM 5590 N N . LEU B 1 95 ? 23.031 12.219 11.625 1 63.69 95 LEU B N 1
ATOM 5591 C CA . LEU B 1 95 ? 21.672 11.977 11.172 1 63.69 95 LEU B CA 1
ATOM 5592 C C . LEU B 1 95 ? 20.656 12.5 12.188 1 63.69 95 LEU B C 1
ATOM 5594 O O . LEU B 1 95 ? 19.625 13.055 11.812 1 63.69 95 LEU B O 1
ATOM 5598 N N . ALA B 1 96 ? 21.031 12.359 13.367 1 62.34 96 ALA B N 1
ATOM 5599 C CA . ALA B 1 96 ? 20.156 12.867 14.414 1 62.34 96 ALA B CA 1
ATOM 5600 C C . ALA B 1 96 ? 19.984 14.383 14.305 1 62.34 96 ALA B C 1
ATOM 5602 O O . ALA B 1 96 ? 18.891 14.906 14.492 1 62.34 96 ALA B O 1
ATOM 5603 N N . ALA B 1 97 ? 21.047 14.945 13.992 1 60.91 97 ALA B N 1
ATOM 5604 C CA . ALA B 1 97 ? 21 16.391 13.875 1 60.91 97 ALA B CA 1
ATOM 5605 C C . ALA B 1 97 ? 20.234 16.828 12.617 1 60.91 97 ALA B C 1
ATOM 5607 O O . ALA B 1 97 ? 19.578 17.859 12.609 1 60.91 97 ALA B O 1
ATOM 5608 N N . LEU B 1 98 ? 20.406 16.047 11.609 1 58.06 98 LEU B N 1
ATOM 5609 C CA . LEU B 1 98 ? 19.75 16.359 10.344 1 58.06 98 LEU B CA 1
ATOM 5610 C C . LEU B 1 98 ? 18.234 16.266 10.477 1 58.06 98 LEU B C 1
ATOM 5612 O O . LEU B 1 98 ? 17.5 17.062 9.883 1 58.06 98 LEU B O 1
ATOM 5616 N N . TRP B 1 99 ? 17.938 15.414 11.422 1 57.47 99 TRP B N 1
ATOM 5617 C CA . TRP B 1 99 ? 16.5 15.141 11.422 1 57.47 99 TRP B CA 1
ATOM 5618 C C . TRP B 1 99 ? 15.836 15.797 12.625 1 57.47 99 TRP B C 1
ATOM 5620 O O . TRP B 1 99 ? 14.727 15.406 13.016 1 57.47 99 TRP B O 1
ATOM 5630 N N . HIS B 1 100 ? 16.469 16.766 13.242 1 62.44 100 HIS B N 1
ATOM 5631 C CA . HIS B 1 100 ? 15.844 17.562 14.297 1 62.44 100 HIS B CA 1
ATOM 5632 C C . HIS B 1 100 ? 14.773 18.484 13.734 1 62.44 100 HIS B C 1
ATOM 5634 O O . HIS B 1 100 ? 13.789 18.797 14.406 1 62.44 100 HIS B O 1
ATOM 5640 N N . LYS B 1 101 ? 14.969 18.859 12.461 1 66 101 LYS B N 1
ATOM 5641 C CA . LYS B 1 101 ? 13.953 19.656 11.773 1 66 101 LYS B CA 1
ATOM 5642 C C . LYS B 1 101 ? 12.961 18.75 11.031 1 66 101 LYS B C 1
ATOM 5644 O O . LYS B 1 101 ? 13.273 17.609 10.719 1 66 101 LYS B O 1
ATOM 5649 N N . PRO B 1 102 ? 11.812 19.359 10.938 1 73.75 102 PRO B N 1
ATOM 5650 C CA . PRO B 1 102 ? 10.852 18.562 10.172 1 73.75 102 PRO B CA 1
ATOM 5651 C C . PRO B 1 102 ? 11.406 18.125 8.812 1 73.75 102 PRO B C 1
ATOM 5653 O O . PRO B 1 102 ? 11.938 18.938 8.062 1 73.75 102 PRO B O 1
ATOM 5656 N N . ALA B 1 103 ? 11.367 16.891 8.648 1 83.88 103 ALA B N 1
ATOM 5657 C CA . ALA B 1 103 ? 11.883 16.312 7.41 1 83.88 103 ALA B CA 1
ATOM 5658 C C . ALA B 1 103 ? 10.859 16.422 6.285 1 83.88 103 ALA B C 1
ATOM 5660 O O . ALA B 1 103 ? 9.664 16.219 6.504 1 83.88 103 ALA B O 1
ATOM 5661 N N . LYS B 1 104 ? 11.406 16.844 5.152 1 88.5 104 LYS B N 1
ATOM 5662 C CA . LYS B 1 104 ? 10.547 16.812 3.975 1 88.5 104 LYS B CA 1
ATOM 5663 C C . LYS B 1 104 ? 10.344 15.391 3.48 1 88.5 104 LYS B C 1
ATOM 5665 O O . LYS B 1 104 ? 11.281 14.586 3.482 1 88.5 104 LYS B O 1
ATOM 5670 N N . ILE B 1 105 ? 9.234 15.078 3.061 1 92.38 105 ILE B N 1
ATOM 5671 C CA . ILE B 1 105 ? 8.867 13.719 2.674 1 92.38 105 ILE B CA 1
ATOM 5672 C C . ILE B 1 105 ? 9.75 13.266 1.517 1 92.38 105 ILE B C 1
ATOM 5674 O O . ILE B 1 105 ? 10.109 12.086 1.43 1 92.38 105 ILE B O 1
ATOM 5678 N N . PHE B 1 106 ? 10.102 14.18 0.626 1 90.69 106 PHE B N 1
ATOM 5679 C CA . PHE B 1 106 ? 10.953 13.844 -0.509 1 90.69 106 PHE B CA 1
ATOM 5680 C C . PHE B 1 106 ? 12.281 13.258 -0.037 1 90.69 106 PHE B C 1
ATOM 5682 O O . PHE B 1 106 ? 12.727 12.234 -0.554 1 90.69 106 PHE B O 1
ATOM 5689 N N . ASP B 1 107 ? 12.805 13.852 0.958 1 88.44 107 ASP B N 1
ATOM 5690 C CA . ASP B 1 107 ? 14.109 13.43 1.468 1 88.44 107 ASP B CA 1
ATOM 5691 C C . ASP B 1 107 ? 14.008 12.086 2.188 1 88.44 107 ASP B C 1
ATOM 5693 O O . ASP B 1 107 ? 14.898 11.25 2.078 1 88.44 107 ASP B O 1
ATOM 5697 N N . VAL B 1 108 ? 12.984 11.914 2.883 1 92.31 108 VAL B N 1
ATOM 5698 C CA . VAL B 1 108 ? 12.773 10.672 3.617 1 92.31 108 VAL B CA 1
ATOM 5699 C C . VAL B 1 108 ? 12.633 9.508 2.637 1 92.31 108 VAL B C 1
ATOM 5701 O O . VAL B 1 108 ? 13.273 8.469 2.807 1 92.31 108 VAL B O 1
ATOM 5704 N N . LEU B 1 109 ? 11.852 9.719 1.584 1 95.25 109 LEU B N 1
ATOM 5705 C CA . LEU B 1 109 ? 11.594 8.641 0.632 1 95.25 109 LEU B CA 1
ATOM 5706 C C . LEU B 1 109 ? 12.836 8.344 -0.201 1 95.25 109 LEU B C 1
ATOM 5708 O O . LEU B 1 109 ? 13.062 7.195 -0.589 1 95.25 109 LEU B O 1
ATOM 5712 N N . ASN B 1 110 ? 13.609 9.359 -0.402 1 92.44 110 ASN B N 1
ATOM 5713 C CA . ASN B 1 110 ? 14.859 9.18 -1.14 1 92.44 110 ASN B CA 1
ATOM 5714 C C . ASN B 1 110 ? 15.859 8.344 -0.349 1 92.44 110 ASN B C 1
ATOM 5716 O O . ASN B 1 110 ? 16.812 7.801 -0.919 1 92.44 110 ASN B O 1
ATOM 5720 N N . LEU B 1 111 ? 15.703 8.281 0.965 1 91.56 111 LEU B N 1
ATOM 5721 C CA . LEU B 1 111 ? 16.562 7.457 1.819 1 91.56 111 LEU B CA 1
ATOM 5722 C C . LEU B 1 111 ? 16.203 5.984 1.693 1 91.56 111 LEU B C 1
ATOM 5724 O O . LEU B 1 111 ? 17.016 5.109 1.993 1 91.56 111 LEU B O 1
ATOM 5728 N N . ILE B 1 112 ? 14.984 5.668 1.344 1 95.81 112 ILE B N 1
ATOM 5729 C CA . ILE B 1 112 ? 14.555 4.285 1.197 1 95.81 112 ILE B CA 1
ATOM 5730 C C . ILE B 1 112 ? 15.125 3.697 -0.091 1 95.81 112 ILE B C 1
ATOM 5732 O O . ILE B 1 112 ? 15.82 2.682 -0.06 1 95.81 112 ILE B O 1
ATOM 5736 N N . ALA B 1 113 ? 14.883 4.309 -1.155 1 95.94 113 ALA B N 1
ATOM 5737 C CA . ALA B 1 113 ? 15.414 3.998 -2.477 1 95.94 113 ALA B CA 1
ATOM 5738 C C . ALA B 1 113 ? 15.57 5.262 -3.32 1 95.94 113 ALA B C 1
ATOM 5740 O O . ALA B 1 113 ? 14.805 6.215 -3.16 1 95.94 113 ALA B O 1
ATOM 5741 N N . PRO B 1 114 ? 16.469 5.266 -4.191 1 94.62 114 PRO B N 1
ATOM 5742 C CA . PRO B 1 114 ? 16.719 6.488 -4.957 1 94.62 114 PRO B CA 1
ATOM 5743 C C . PRO B 1 114 ? 15.508 6.91 -5.801 1 94.62 114 PRO B C 1
ATOM 5745 O O . PRO B 1 114 ? 14.836 6.062 -6.391 1 94.62 114 PRO B O 1
ATOM 5748 N N . LEU B 1 115 ? 15.281 8.195 -5.777 1 94.25 115 LEU B N 1
ATOM 5749 C CA . LEU B 1 115 ? 14.234 8.773 -6.609 1 94.25 115 LEU B CA 1
ATOM 5750 C C . LEU B 1 115 ? 14.82 9.344 -7.895 1 94.25 115 LEU B C 1
ATOM 5752 O O . LEU B 1 115 ? 15.945 9.852 -7.902 1 94.25 115 LEU B O 1
ATOM 5756 N N . GLU B 1 116 ? 14.039 9.133 -8.977 1 92.88 116 GLU B N 1
ATOM 5757 C CA . GLU B 1 116 ? 14.453 9.672 -10.266 1 92.88 116 GLU B CA 1
ATOM 5758 C C . GLU B 1 116 ? 13.305 10.414 -10.945 1 92.88 116 GLU B C 1
ATOM 5760 O O . GLU B 1 116 ? 12.133 10.148 -10.664 1 92.88 116 GLU B O 1
ATOM 5765 N N . ARG B 1 117 ? 13.672 11.297 -11.781 1 88.88 117 ARG B N 1
ATOM 5766 C CA . ARG B 1 117 ? 12.664 12.07 -12.5 1 88.88 117 ARG B CA 1
ATOM 5767 C C . ARG B 1 117 ? 12.094 11.273 -13.664 1 88.88 117 ARG B C 1
ATOM 5769 O O . ARG B 1 117 ? 12.836 10.688 -14.453 1 88.88 117 ARG B O 1
ATOM 5776 N N . GLU B 1 118 ? 10.766 11.188 -13.578 1 82.06 118 GLU B N 1
ATOM 5777 C CA . GLU B 1 118 ? 10.117 10.523 -14.703 1 82.06 118 GLU B CA 1
ATOM 5778 C C . GLU B 1 118 ? 10.117 11.406 -15.945 1 82.06 118 GLU B C 1
ATOM 5780 O O . GLU B 1 118 ? 9.711 12.57 -15.883 1 82.06 118 GLU B O 1
ATOM 5785 N N . PRO B 1 119 ? 10.664 10.953 -16.938 1 68.31 119 PRO B N 1
ATOM 5786 C CA . PRO B 1 119 ? 10.812 11.797 -18.125 1 68.31 119 PRO B CA 1
ATOM 5787 C C . PRO B 1 119 ? 9.484 12.422 -18.578 1 68.31 119 PRO B C 1
ATOM 5789 O O . PRO B 1 119 ? 9.453 13.586 -18.984 1 68.31 119 PRO B O 1
ATOM 5792 N N . SER B 1 120 ? 8.391 11.773 -18.422 1 64.94 120 SER B N 1
ATOM 5793 C CA . SER B 1 120 ? 7.148 12.242 -19.031 1 64.94 120 SER B CA 1
ATOM 5794 C C . SER B 1 120 ? 6.367 13.141 -18.078 1 64.94 120 SER B C 1
ATOM 5796 O O . SER B 1 120 ? 5.555 13.953 -18.516 1 64.94 120 SER B O 1
ATOM 5798 N N . MET B 1 121 ? 6.547 13.016 -16.844 1 64.94 121 MET B N 1
ATOM 5799 C CA . MET B 1 121 ? 5.539 13.586 -15.953 1 64.94 121 MET B CA 1
ATOM 5800 C C . MET B 1 121 ? 6.16 14.625 -15.023 1 64.94 121 MET B C 1
ATOM 5802 O O . MET B 1 121 ? 5.449 15.297 -14.266 1 64.94 121 MET B O 1
ATOM 5806 N N . LEU B 1 122 ? 7.277 15.102 -15.281 1 78.94 122 LEU B N 1
ATOM 5807 C CA . LEU B 1 122 ? 7.938 16.078 -14.43 1 78.94 122 LEU B CA 1
ATOM 5808 C C . LEU B 1 122 ? 7.785 15.703 -12.953 1 78.94 122 LEU B C 1
ATOM 5810 O O . LEU B 1 122 ? 7.527 16.578 -12.117 1 78.94 122 LEU B O 1
ATOM 5814 N N . SER B 1 123 ? 7.531 14.562 -12.57 1 88.5 123 SER B N 1
ATOM 5815 C CA . SER B 1 123 ? 7.445 14.055 -11.203 1 88.5 123 SER B CA 1
ATOM 5816 C C . SER B 1 123 ? 8.523 13.008 -10.938 1 88.5 123 SER B C 1
ATOM 5818 O O . SER B 1 123 ? 9.172 12.523 -11.859 1 88.5 123 SER B O 1
ATOM 5820 N N . TYR B 1 124 ? 8.789 12.891 -9.688 1 91.94 124 TYR B N 1
ATOM 5821 C CA . TYR B 1 124 ? 9.797 11.922 -9.281 1 91.94 124 TYR B CA 1
ATOM 5822 C C . TYR B 1 124 ? 9.156 10.602 -8.883 1 91.94 124 TYR B C 1
ATOM 5824 O O . TYR B 1 124 ? 8.094 10.578 -8.258 1 91.94 124 TYR B O 1
ATOM 5832 N N . CYS B 1 125 ? 9.781 9.531 -9.297 1 94.25 125 CYS B N 1
ATOM 5833 C CA . CYS B 1 125 ? 9.414 8.18 -8.891 1 94.25 125 CYS B CA 1
ATOM 5834 C C . CYS B 1 125 ? 10.641 7.375 -8.477 1 94.25 125 CYS B C 1
ATOM 5836 O O . CYS B 1 125 ? 11.773 7.859 -8.594 1 94.25 125 CYS B O 1
ATOM 5838 N N . PHE B 1 126 ? 10.445 6.27 -7.918 1 96 126 PHE B N 1
ATOM 5839 C CA . PHE B 1 126 ? 11.602 5.449 -7.57 1 96 126 PHE B CA 1
ATOM 5840 C C . PHE B 1 126 ? 12.312 4.957 -8.828 1 96 126 PHE B C 1
ATOM 5842 O O . PHE B 1 126 ? 11.664 4.547 -9.789 1 96 126 PHE B O 1
ATOM 5849 N N . ALA B 1 127 ? 13.586 4.934 -8.828 1 94.31 127 ALA B N 1
ATOM 5850 C CA . ALA B 1 127 ? 14.398 4.547 -9.977 1 94.31 127 ALA B CA 1
ATOM 5851 C C . ALA B 1 127 ? 14.328 3.043 -10.219 1 94.31 127 ALA B C 1
ATOM 5853 O O . ALA B 1 127 ? 14.547 2.578 -11.344 1 94.31 127 ALA B O 1
ATOM 5854 N N . ARG B 1 128 ? 14.094 2.35 -9.25 1 94.75 128 ARG B N 1
ATOM 5855 C CA . ARG B 1 128 ? 13.984 0.895 -9.242 1 94.75 128 ARG B CA 1
ATOM 5856 C C . ARG B 1 128 ? 13.023 0.426 -8.156 1 94.75 128 ARG B C 1
ATOM 5858 O O . ARG B 1 128 ? 12.633 1.206 -7.285 1 94.75 128 ARG B O 1
ATOM 5865 N N . PRO B 1 129 ? 12.562 -0.838 -8.242 1 95.94 129 PRO B N 1
ATOM 5866 C CA . PRO B 1 129 ? 11.719 -1.335 -7.156 1 95.94 129 PRO B CA 1
ATOM 5867 C C . PRO B 1 129 ? 12.43 -1.335 -5.809 1 95.94 129 PRO B C 1
ATOM 5869 O O . PRO B 1 129 ? 13.656 -1.496 -5.75 1 95.94 129 PRO B O 1
ATOM 5872 N N . ILE B 1 130 ? 11.656 -1.156 -4.793 1 97.5 130 ILE B N 1
ATOM 5873 C CA . ILE B 1 130 ? 12.211 -1.176 -3.445 1 97.5 130 ILE B CA 1
ATOM 5874 C C . ILE B 1 130 ? 12.516 -2.615 -3.029 1 97.5 130 ILE B C 1
ATOM 5876 O O . ILE B 1 130 ? 11.641 -3.484 -3.109 1 97.5 130 ILE B O 1
ATOM 5880 N N . MET B 1 131 ? 13.734 -2.836 -2.559 1 97.06 131 MET B N 1
ATOM 5881 C CA . MET B 1 131 ? 14.188 -4.168 -2.16 1 97.06 131 MET B CA 1
ATOM 5882 C C . MET B 1 131 ? 14.062 -4.355 -0.652 1 97.06 131 MET B C 1
ATOM 5884 O O . MET B 1 131 ? 14.062 -3.381 0.101 1 97.06 131 MET B O 1
ATOM 5888 N N . PRO B 1 132 ? 13.914 -5.621 -0.258 1 96.69 132 PRO B N 1
ATOM 5889 C CA . PRO B 1 132 ? 13.906 -5.867 1.187 1 96.69 132 PRO B CA 1
ATOM 5890 C C . PRO B 1 132 ? 15.148 -5.305 1.881 1 96.69 132 PRO B C 1
ATOM 5892 O O . PRO B 1 132 ? 15.062 -4.832 3.02 1 96.69 132 PRO B O 1
ATOM 5895 N N . SER B 1 133 ? 16.25 -5.305 1.196 1 95.69 133 SER B N 1
ATOM 5896 C CA . SER B 1 133 ? 17.484 -4.766 1.768 1 95.69 133 SER B CA 1
ATOM 5897 C C . SER B 1 133 ? 17.375 -3.258 1.979 1 95.69 133 SER B C 1
ATOM 5899 O O . SER B 1 133 ? 17.953 -2.717 2.924 1 95.69 133 SER B O 1
ATOM 5901 N N . ASP B 1 134 ? 16.672 -2.596 1.068 1 96.31 134 ASP B N 1
ATOM 5902 C CA . ASP B 1 134 ? 16.422 -1.168 1.236 1 96.31 134 ASP B CA 1
ATOM 5903 C C . ASP B 1 134 ? 15.625 -0.899 2.512 1 96.31 134 ASP B C 1
ATOM 5905 O O . ASP B 1 134 ? 15.969 0 3.283 1 96.31 134 ASP B O 1
ATOM 5909 N N . TRP B 1 135 ? 14.648 -1.71 2.668 1 96.75 135 TRP B N 1
ATOM 5910 C CA . TRP B 1 135 ? 13.805 -1.559 3.85 1 96.75 135 TRP B CA 1
ATOM 5911 C C . TRP B 1 135 ? 14.602 -1.835 5.121 1 96.75 135 TRP B C 1
ATOM 5913 O O . TRP B 1 135 ? 14.461 -1.121 6.117 1 96.75 135 TRP B O 1
ATOM 5923 N N . ALA B 1 136 ? 15.375 -2.916 5.121 1 94.56 136 ALA B N 1
ATOM 5924 C CA . ALA B 1 136 ? 16.172 -3.258 6.289 1 94.56 136 ALA B CA 1
ATOM 5925 C C . ALA B 1 136 ? 17.094 -2.104 6.676 1 94.56 136 ALA B C 1
ATOM 5927 O O . ALA B 1 136 ? 17.172 -1.73 7.848 1 94.56 136 ALA B O 1
ATOM 5928 N N . ARG B 1 137 ? 17.703 -1.597 5.695 1 93.62 137 ARG B N 1
ATOM 5929 C CA . ARG B 1 137 ? 18.594 -0.458 5.922 1 93.62 137 ARG B CA 1
ATOM 5930 C C . ARG B 1 137 ? 17.812 0.736 6.469 1 93.62 137 ARG B C 1
ATOM 5932 O O . ARG B 1 137 ? 18.234 1.357 7.449 1 93.62 137 ARG B O 1
ATOM 5939 N N . PHE B 1 138 ? 16.797 1.067 5.902 1 94.56 138 PHE B N 1
ATOM 5940 C CA . PHE B 1 138 ? 16 2.23 6.285 1 94.56 138 PHE B CA 1
ATOM 5941 C C . PHE B 1 138 ? 15.453 2.07 7.699 1 94.56 138 PHE B C 1
ATOM 5943 O O . PHE B 1 138 ? 15.539 2.99 8.516 1 94.56 138 PHE B O 1
ATOM 5950 N N . THR B 1 139 ? 14.828 0.942 7.992 1 93.5 139 THR B N 1
ATOM 5951 C CA . THR B 1 139 ? 14.164 0.699 9.266 1 93.5 139 THR B CA 1
ATOM 5952 C C . THR B 1 139 ? 15.18 0.657 10.406 1 93.5 139 THR B C 1
ATOM 5954 O O . THR B 1 139 ? 14.883 1.085 11.523 1 93.5 139 THR B O 1
ATOM 5957 N N . GLU B 1 140 ? 16.312 0.137 10.164 1 89 140 GLU B N 1
ATOM 5958 C CA . GLU B 1 140 ? 17.328 -0.039 11.203 1 89 140 GLU B CA 1
ATOM 5959 C C . GLU B 1 140 ? 18.078 1.258 11.461 1 89 140 GLU B C 1
ATOM 5961 O O . GLU B 1 140 ? 18.391 1.585 12.609 1 89 140 GLU B O 1
ATOM 5966 N N . ILE B 1 141 ? 18.266 2.025 10.398 1 86.62 141 ILE B N 1
ATOM 5967 C CA . ILE B 1 141 ? 19.188 3.146 10.516 1 86.62 141 ILE B CA 1
ATOM 5968 C C . ILE B 1 141 ? 18.406 4.457 10.562 1 86.62 141 ILE B C 1
ATOM 5970 O O . ILE B 1 141 ? 18.625 5.289 11.445 1 86.62 141 ILE B O 1
ATOM 5974 N N . TYR B 1 142 ? 17.5 4.684 9.656 1 87.12 142 TYR B N 1
ATOM 5975 C CA . TYR B 1 142 ? 16.953 6.02 9.438 1 87.12 142 TYR B CA 1
ATOM 5976 C C . TYR B 1 142 ? 15.625 6.191 10.148 1 87.12 142 TYR B C 1
ATOM 5978 O O . TYR B 1 142 ? 15.383 7.215 10.789 1 87.12 142 TYR B O 1
ATOM 5986 N N . ALA B 1 143 ? 14.742 5.211 10.078 1 91.5 143 ALA B N 1
ATOM 5987 C CA . ALA B 1 143 ? 13.367 5.324 10.555 1 91.5 143 ALA B CA 1
ATOM 5988 C C . ALA B 1 143 ? 13.32 5.754 12.016 1 91.5 143 ALA B C 1
ATOM 5990 O O . ALA B 1 143 ? 12.539 6.633 12.391 1 91.5 143 ALA B O 1
ATOM 5991 N N . PRO B 1 144 ? 14.219 5.199 12.914 1 88.31 144 PRO B N 1
ATOM 5992 C CA . PRO B 1 144 ? 14.156 5.578 14.328 1 88.31 144 PRO B CA 1
ATOM 5993 C C . PRO B 1 144 ? 14.523 7.039 14.562 1 88.31 144 PRO B C 1
ATOM 5995 O O . PRO B 1 144 ? 14.227 7.594 15.625 1 88.31 144 PRO B O 1
ATOM 5998 N N . LEU B 1 145 ? 15.133 7.719 13.555 1 85.88 145 LEU B N 1
ATOM 5999 C CA . LEU B 1 145 ? 15.633 9.078 13.727 1 85.88 145 LEU B CA 1
ATOM 6000 C C . LEU B 1 145 ? 14.602 10.102 13.234 1 85.88 145 LEU B C 1
ATOM 6002 O O . LEU B 1 145 ? 14.734 11.297 13.5 1 85.88 145 LEU B O 1
ATOM 6006 N N . ILE B 1 146 ? 13.617 9.648 12.602 1 89.69 146 ILE B N 1
ATOM 6007 C CA . ILE B 1 146 ? 12.648 10.562 12.008 1 89.69 146 ILE B CA 1
ATOM 6008 C C . ILE B 1 146 ? 11.453 10.734 12.953 1 89.69 146 ILE B C 1
ATOM 6010 O O . ILE B 1 146 ? 10.719 9.781 13.203 1 89.69 146 ILE B O 1
ATOM 6014 N N . HIS B 1 147 ? 11.203 11.984 13.438 1 92.88 147 HIS B N 1
ATOM 6015 C CA . HIS B 1 147 ? 10.141 12.234 14.406 1 92.88 147 HIS B CA 1
ATOM 6016 C C . HIS B 1 147 ? 9.086 13.18 13.836 1 92.88 147 HIS B C 1
ATOM 6018 O O . HIS B 1 147 ? 7.969 13.25 14.352 1 92.88 147 HIS B O 1
ATOM 6024 N N . GLU B 1 148 ? 9.523 13.93 12.844 1 93.81 148 GLU B N 1
ATOM 6025 C CA . GLU B 1 148 ? 8.625 14.914 12.242 1 93.81 148 GLU B CA 1
ATOM 6026 C C . GLU B 1 148 ? 8.727 14.898 10.719 1 93.81 148 GLU B C 1
ATOM 6028 O O . GLU B 1 148 ? 9.828 14.859 10.164 1 93.81 148 GLU B O 1
ATOM 6033 N N . ILE B 1 149 ? 7.516 14.906 10.07 1 94.69 149 ILE B N 1
ATOM 6034 C CA . ILE B 1 149 ? 7.488 14.945 8.609 1 94.69 149 ILE B CA 1
ATOM 6035 C C . ILE B 1 149 ? 6.52 16.031 8.141 1 94.69 149 ILE B C 1
ATOM 6037 O O . ILE B 1 149 ? 5.488 16.266 8.773 1 94.69 149 ILE B O 1
ATOM 6041 N N . GLN B 1 150 ? 6.934 16.625 7.07 1 93.5 150 GLN B N 1
ATOM 6042 C CA . GLN B 1 150 ? 6.082 17.609 6.418 1 93.5 150 GLN B CA 1
ATOM 6043 C C . GLN B 1 150 ? 5.891 17.297 4.941 1 93.5 150 GLN B C 1
ATOM 6045 O O . GLN B 1 150 ? 6.852 16.969 4.238 1 93.5 150 GLN B O 1
ATOM 6050 N N . TYR B 1 151 ? 4.676 17.281 4.5 1 94.31 151 TYR B N 1
ATOM 6051 C CA . TYR B 1 151 ? 4.359 17.094 3.088 1 94.31 151 TYR B CA 1
ATOM 6052 C C . TYR B 1 151 ? 3.596 18.281 2.529 1 94.31 151 TYR B C 1
ATOM 6054 O O . TYR B 1 151 ? 2.5 18.609 2.996 1 94.31 151 TYR B O 1
ATOM 6062 N N . THR B 1 152 ? 4.129 18.953 1.609 1 88.62 152 THR B N 1
ATOM 6063 C CA . THR B 1 152 ? 3.523 19.984 0.78 1 88.62 152 THR B CA 1
ATOM 6064 C C . THR B 1 152 ? 3.844 19.75 -0.694 1 88.62 152 THR B C 1
ATOM 6066 O O . THR B 1 152 ? 5 19.859 -1.108 1 88.62 152 THR B O 1
ATOM 6069 N N . PRO B 1 153 ? 2.729 19.406 -1.424 1 82.75 153 PRO B N 1
ATOM 6070 C CA . PRO B 1 153 ? 3.025 19.172 -2.84 1 82.75 153 PRO B CA 1
ATOM 6071 C C . PRO B 1 153 ? 3.633 20.406 -3.521 1 82.75 153 PRO B C 1
ATOM 6073 O O . PRO B 1 153 ? 3.256 21.531 -3.213 1 82.75 153 PRO B O 1
ATOM 6076 N N . ALA B 1 154 ? 4.695 20.109 -4.211 1 66.81 154 ALA B N 1
ATOM 6077 C CA . ALA B 1 154 ? 5.367 21.203 -4.906 1 66.81 154 ALA B CA 1
ATOM 6078 C C . ALA B 1 154 ? 4.523 21.719 -6.07 1 66.81 154 ALA B C 1
ATOM 6080 O O . ALA B 1 154 ? 3.822 20.938 -6.723 1 66.81 154 ALA B O 1
ATOM 6081 N N . TRP B 1 155 ? 4.199 23.047 -6.152 1 59.5 155 TRP B N 1
ATOM 6082 C CA . TRP B 1 155 ? 3.426 23.656 -7.227 1 59.5 155 TRP B CA 1
ATOM 6083 C C . TRP B 1 155 ? 4.199 23.625 -8.539 1 59.5 155 TRP B C 1
ATOM 6085 O O . TRP B 1 155 ? 3.605 23.531 -9.617 1 59.5 155 TRP B O 1
ATOM 6095 N N . SER B 1 156 ? 5.473 23.984 -8.523 1 54.09 156 SER B N 1
ATOM 6096 C CA . SER B 1 156 ? 6.18 24.234 -9.773 1 54.09 156 SER B CA 1
ATOM 6097 C C . SER B 1 156 ? 6.965 23 -10.219 1 54.09 156 SER B C 1
ATOM 6099 O O . SER B 1 156 ? 7.324 22.156 -9.391 1 54.09 156 SER B O 1
ATOM 6101 N N . THR B 1 157 ? 6.918 22.703 -11.641 1 50.19 157 THR B N 1
ATOM 6102 C CA . THR B 1 157 ? 7.566 21.734 -12.508 1 50.19 157 THR B CA 1
ATOM 6103 C C . THR B 1 157 ? 9.023 21.531 -12.094 1 50.19 157 THR B C 1
ATOM 6105 O O . THR B 1 157 ? 9.617 20.5 -12.406 1 50.19 157 THR B O 1
ATOM 6108 N N . VAL B 1 158 ? 9.57 22.594 -11.734 1 49.94 158 VAL B N 1
ATOM 6109 C CA . VAL B 1 158 ? 11.008 22.5 -11.516 1 49.94 158 VAL B CA 1
ATOM 6110 C C . VAL B 1 158 ? 11.289 21.781 -10.195 1 49.94 158 VAL B C 1
ATOM 6112 O O . VAL B 1 158 ? 12.367 21.203 -10.016 1 49.94 158 VAL B O 1
ATOM 6115 N N . SER B 1 159 ? 10.211 21.641 -9.336 1 61.38 159 SER B N 1
ATOM 6116 C CA . SER B 1 159 ? 10.43 21.203 -7.961 1 61.38 159 SER B CA 1
ATOM 6117 C C . SER B 1 159 ? 10.172 19.703 -7.812 1 61.38 159 SER B C 1
ATOM 6119 O O . SER B 1 159 ? 9.664 19.062 -8.734 1 61.38 159 SER B O 1
ATOM 6121 N N . LYS B 1 160 ? 10.688 19.094 -6.73 1 78.88 160 LYS B N 1
ATOM 6122 C CA . LYS B 1 160 ? 10.734 17.734 -6.215 1 78.88 160 LYS B CA 1
ATOM 6123 C C . LYS B 1 160 ? 9.328 17.188 -5.992 1 78.88 160 LYS B C 1
ATOM 6125 O O . LYS B 1 160 ? 8.977 16.781 -4.879 1 78.88 160 LYS B O 1
ATOM 6130 N N . LYS B 1 161 ? 8.531 17.281 -7.141 1 86.62 161 LYS B N 1
ATOM 6131 C CA . LYS B 1 161 ? 7.184 16.719 -7.066 1 86.62 161 LYS B CA 1
ATOM 6132 C C . LYS B 1 161 ? 7.227 15.188 -7.098 1 86.62 161 LYS B C 1
ATOM 6134 O O . LYS B 1 161 ? 7.84 14.594 -7.988 1 86.62 161 LYS B O 1
ATOM 6139 N N . LEU B 1 162 ? 6.527 14.633 -6.148 1 91.75 162 LEU B N 1
ATOM 6140 C CA . LEU B 1 162 ? 6.48 13.18 -6.062 1 91.75 162 LEU B CA 1
ATOM 6141 C C . LEU B 1 162 ? 5.289 12.625 -6.84 1 91.75 162 LEU B C 1
ATOM 6143 O O . LEU B 1 162 ? 4.18 13.148 -6.73 1 91.75 162 LEU B O 1
ATOM 6147 N N . SER B 1 163 ? 5.566 11.648 -7.641 1 91.5 163 SER B N 1
ATOM 6148 C CA . SER B 1 163 ? 4.484 10.938 -8.305 1 91.5 163 SER B CA 1
ATOM 6149 C C . SER B 1 163 ? 3.672 10.109 -7.316 1 91.5 163 SER B C 1
ATOM 6151 O O . SER B 1 163 ? 4.191 9.68 -6.285 1 91.5 163 SER B O 1
ATOM 6153 N N . ALA B 1 164 ? 2.418 9.875 -7.68 1 91.12 164 ALA B N 1
ATOM 6154 C CA . ALA B 1 164 ? 1.559 9.039 -6.848 1 91.12 164 ALA B CA 1
ATOM 6155 C C . ALA B 1 164 ? 2.111 7.621 -6.734 1 91.12 164 ALA B C 1
ATOM 6157 O O . ALA B 1 164 ? 1.912 6.949 -5.719 1 91.12 164 ALA B O 1
ATOM 6158 N N . SER B 1 165 ? 2.854 7.191 -7.723 1 93.12 165 SER B N 1
ATOM 6159 C CA . SER B 1 165 ? 3.379 5.832 -7.77 1 93.12 165 SER B CA 1
ATOM 6160 C C . SER B 1 165 ? 4.383 5.586 -6.648 1 93.12 165 SER B C 1
ATOM 6162 O O . SER B 1 165 ? 4.566 4.449 -6.211 1 93.12 165 SER B O 1
ATOM 6164 N N . VAL B 1 166 ? 4.973 6.645 -6.215 1 95.88 166 VAL B N 1
ATOM 6165 C CA . VAL B 1 166 ? 5.949 6.512 -5.141 1 95.88 166 VAL B CA 1
ATOM 6166 C C . VAL B 1 166 ? 5.262 6.008 -3.875 1 95.88 166 VAL B C 1
ATOM 6168 O O . VAL B 1 166 ? 5.777 5.121 -3.189 1 95.88 166 VAL B O 1
ATOM 6171 N N . PHE B 1 167 ? 4.148 6.543 -3.609 1 96.75 167 PHE B N 1
ATOM 6172 C CA . PHE B 1 167 ? 3.412 6.16 -2.412 1 96.75 167 PHE B CA 1
ATOM 6173 C C . PHE B 1 167 ? 2.812 4.77 -2.564 1 96.75 167 PHE B C 1
ATOM 6175 O O . PHE B 1 167 ? 2.73 4.012 -1.594 1 96.75 167 PHE B O 1
ATOM 6182 N N . ASP B 1 168 ? 2.443 4.488 -3.75 1 96.5 168 ASP B N 1
ATOM 6183 C CA . ASP B 1 168 ? 1.933 3.148 -4.02 1 96.5 168 ASP B CA 1
ATOM 6184 C C . ASP B 1 168 ? 3.014 2.094 -3.793 1 96.5 168 ASP B C 1
ATOM 6186 O O . ASP B 1 168 ? 2.76 1.062 -3.168 1 96.5 168 ASP B O 1
ATOM 6190 N N . ASP B 1 169 ? 4.16 2.363 -4.297 1 97.12 169 ASP B N 1
ATOM 6191 C CA . ASP B 1 169 ? 5.289 1.456 -4.117 1 97.12 169 ASP B CA 1
ATOM 6192 C C . ASP B 1 169 ? 5.629 1.289 -2.637 1 97.12 169 ASP B C 1
ATOM 6194 O O . ASP B 1 169 ? 5.922 0.182 -2.184 1 97.12 169 ASP B O 1
ATOM 6198 N N . LEU B 1 170 ? 5.535 2.369 -1.978 1 97.19 170 LEU B N 1
ATOM 6199 C CA . LEU B 1 170 ? 5.82 2.371 -0.547 1 97.19 170 LEU B CA 1
ATOM 6200 C C . LEU B 1 170 ? 4.84 1.478 0.204 1 97.19 170 LEU B C 1
ATOM 6202 O O . LEU B 1 170 ? 5.25 0.611 0.979 1 97.19 170 LEU B O 1
ATOM 6206 N N . SER B 1 171 ? 3.607 1.726 -0.022 1 97.38 171 SER B N 1
ATOM 6207 C CA . SER B 1 171 ? 2.559 1.01 0.697 1 97.38 171 SER B CA 1
ATOM 6208 C C . SER B 1 171 ? 2.572 -0.477 0.358 1 97.38 171 SER B C 1
ATOM 6210 O O . SER B 1 171 ? 2.318 -1.318 1.222 1 97.38 171 SER B O 1
ATOM 6212 N N . ARG B 1 172 ? 2.891 -0.793 -0.815 1 96.5 172 ARG B N 1
ATOM 6213 C CA . ARG B 1 172 ? 2.877 -2.174 -1.287 1 96.5 172 ARG B CA 1
ATOM 6214 C C . ARG B 1 172 ? 4.066 -2.951 -0.738 1 96.5 172 ARG B C 1
ATOM 6216 O O . ARG B 1 172 ? 3.914 -4.078 -0.261 1 96.5 172 ARG B O 1
ATOM 6223 N N . SER B 1 173 ? 5.188 -2.359 -0.783 1 97.06 173 SER B N 1
ATOM 6224 C CA . SER B 1 173 ? 6.434 -3.082 -0.549 1 97.06 173 SER B CA 1
ATOM 6225 C C . SER B 1 173 ? 6.816 -3.062 0.927 1 97.06 173 SER B C 1
ATOM 6227 O O . SER B 1 173 ? 7.695 -3.812 1.355 1 97.06 173 SER B O 1
ATOM 6229 N N . ARG B 1 174 ? 6.148 -2.262 1.714 1 96.38 174 ARG B N 1
ATOM 6230 C CA . ARG B 1 174 ? 6.586 -2.096 3.098 1 96.38 174 ARG B CA 1
ATOM 6231 C C . ARG B 1 174 ? 6.57 -3.428 3.838 1 96.38 174 ARG B C 1
ATOM 6233 O O . ARG B 1 174 ? 5.695 -4.262 3.611 1 96.38 174 ARG B O 1
ATOM 6240 N N . LEU B 1 175 ? 7.508 -3.582 4.781 1 95 175 LEU B N 1
ATOM 6241 C CA . LEU B 1 175 ? 7.656 -4.828 5.527 1 95 175 LEU B CA 1
ATOM 6242 C C . LEU B 1 175 ? 6.996 -4.727 6.898 1 95 175 LEU B C 1
ATOM 6244 O O . LEU B 1 175 ? 6.812 -5.734 7.582 1 95 175 LEU B O 1
ATOM 6248 N N . GLN B 1 176 ? 6.699 -3.484 7.246 1 94.94 176 GLN B N 1
ATOM 6249 C CA . GLN B 1 176 ? 5.945 -3.191 8.461 1 94.94 176 GLN B CA 1
ATOM 6250 C C . GLN B 1 176 ? 4.82 -2.199 8.188 1 94.94 176 GLN B C 1
ATOM 6252 O O . GLN B 1 176 ? 4.953 -1.327 7.324 1 94.94 176 GLN B O 1
ATOM 6257 N N . LEU B 1 177 ? 3.812 -2.387 8.867 1 95.31 177 LEU B N 1
ATOM 6258 C CA . LEU B 1 177 ? 2.672 -1.507 8.633 1 95.31 177 LEU B CA 1
ATOM 6259 C C . LEU B 1 177 ? 3.053 -0.05 8.875 1 95.31 177 LEU B C 1
ATOM 6261 O O . LEU B 1 177 ? 2.766 0.817 8.047 1 95.31 177 LEU B O 1
ATOM 6265 N N . HIS B 1 178 ? 3.752 0.149 10.117 1 95.69 178 HIS B N 1
ATOM 6266 C CA . HIS B 1 178 ? 4.215 1.487 10.469 1 95.69 178 HIS B CA 1
ATOM 6267 C C . HIS B 1 178 ? 5.68 1.68 10.086 1 95.69 178 HIS B C 1
ATOM 6269 O O . HIS B 1 178 ? 6.578 1.23 10.797 1 95.69 178 HIS B O 1
ATOM 6275 N N . ILE B 1 179 ? 5.879 2.395 8.992 1 95.62 179 ILE B N 1
ATOM 6276 C CA . ILE B 1 179 ? 7.215 2.498 8.406 1 95.62 179 ILE B CA 1
ATOM 6277 C C . ILE B 1 179 ? 8.062 3.463 9.234 1 95.62 179 ILE B C 1
ATOM 6279 O O . ILE B 1 179 ? 9.297 3.43 9.172 1 95.62 179 ILE B O 1
ATOM 6283 N N . LEU B 1 180 ? 7.398 4.402 9.961 1 95.75 180 LEU B N 1
ATOM 6284 C CA . LEU B 1 180 ? 8.055 5.332 10.867 1 95.75 180 LEU B CA 1
ATOM 6285 C C . LEU B 1 180 ? 7.527 5.176 12.289 1 95.75 180 LEU B C 1
ATOM 6287 O O . LEU B 1 180 ? 6.668 5.945 12.727 1 95.75 180 LEU B O 1
ATOM 6291 N N . PRO B 1 181 ? 8.102 4.293 13.07 1 92.81 181 PRO B N 1
ATOM 6292 C CA . PRO B 1 181 ? 7.539 3.943 14.375 1 92.81 181 PRO B CA 1
ATOM 6293 C C . PRO B 1 181 ? 7.68 5.07 15.398 1 92.81 181 PRO B C 1
ATOM 6295 O O . PRO B 1 181 ? 6.93 5.117 16.375 1 92.81 181 PRO B O 1
ATOM 6298 N N . ASN B 1 182 ? 8.617 6.051 15.148 1 93.56 182 ASN B N 1
ATOM 6299 C CA . ASN B 1 182 ? 8.844 7.113 16.125 1 93.56 182 ASN B CA 1
ATOM 6300 C C . ASN B 1 182 ? 8.305 8.453 15.625 1 93.56 182 ASN B C 1
ATOM 6302 O O . ASN B 1 182 ? 8.648 9.5 16.172 1 93.56 182 ASN B O 1
ATOM 6306 N N . LEU B 1 183 ? 7.488 8.344 14.586 1 95.88 183 LEU B N 1
ATOM 6307 C CA . LEU B 1 183 ? 6.902 9.578 14.078 1 95.88 183 LEU B CA 1
ATOM 6308 C C . LEU B 1 183 ? 5.922 10.172 15.086 1 95.88 183 LEU B C 1
ATOM 6310 O O . LEU B 1 183 ? 4.906 9.555 15.414 1 95.88 183 LEU B O 1
ATOM 6314 N N . THR B 1 184 ? 6.176 11.43 15.57 1 96.56 184 THR B N 1
ATOM 6315 C CA . THR B 1 184 ? 5.336 12.047 16.594 1 96.56 184 THR B CA 1
ATOM 6316 C C . THR B 1 184 ? 4.562 13.227 16.016 1 96.56 184 THR B C 1
ATOM 6318 O O . THR B 1 184 ? 3.527 13.617 16.547 1 96.56 184 THR B O 1
ATOM 6321 N N . SER B 1 185 ? 5.125 13.82 14.945 1 97.12 185 SER B N 1
ATOM 6322 C CA . SER B 1 185 ? 4.477 14.977 14.352 1 97.12 185 SER B CA 1
ATOM 6323 C C . SER B 1 185 ? 4.352 14.828 12.836 1 97.12 185 SER B C 1
ATOM 6325 O O . SER B 1 185 ? 5.34 14.555 12.156 1 97.12 185 SER B O 1
ATOM 6327 N N . LEU B 1 186 ? 3.141 14.992 12.312 1 97.62 186 LEU B N 1
ATOM 6328 C CA . LEU B 1 186 ? 2.861 14.891 10.883 1 97.62 186 LEU B CA 1
ATOM 6329 C C . LEU B 1 186 ? 2.154 16.141 10.383 1 97.62 186 LEU B C 1
ATOM 6331 O O . LEU B 1 186 ? 1.081 16.5 10.875 1 97.62 186 LEU B O 1
ATOM 6335 N N . GLN B 1 187 ? 2.771 16.859 9.5 1 96.38 187 GLN B N 1
ATOM 6336 C CA . GLN B 1 187 ? 2.156 17.969 8.773 1 96.38 187 GLN B CA 1
ATOM 6337 C C . GLN B 1 187 ? 1.852 17.578 7.328 1 96.38 187 GLN B C 1
ATOM 6339 O O . GLN B 1 187 ? 2.762 17.25 6.562 1 96.38 187 GLN B O 1
ATOM 6344 N N . TRP B 1 188 ? 0.59 17.594 6.945 1 96.38 188 TRP B N 1
ATOM 6345 C CA . TRP B 1 188 ? 0.176 17.109 5.637 1 96.38 188 TRP B CA 1
ATOM 6346 C C . TRP B 1 188 ? -0.724 18.109 4.93 1 96.38 188 TRP B C 1
ATOM 6348 O O . TRP B 1 188 ? -1.894 18.266 5.289 1 96.38 188 TRP B O 1
ATOM 6358 N N . TYR B 1 189 ? -0.242 18.75 3.834 1 93.38 189 TYR B N 1
ATOM 6359 C CA . TYR B 1 189 ? -0.954 19.781 3.094 1 93.38 189 TYR B CA 1
ATOM 6360 C C . TYR B 1 189 ? -1.174 19.375 1.645 1 93.38 189 TYR B C 1
ATOM 6362 O O . TYR B 1 189 ? -0.515 19.875 0.737 1 93.38 189 TYR B O 1
ATOM 6370 N N . PRO B 1 190 ? -2.164 18.484 1.453 1 93.69 190 PRO B N 1
ATOM 6371 C CA . PRO B 1 190 ? -2.42 17.938 0.117 1 93.69 190 PRO B CA 1
ATOM 6372 C C . PRO B 1 190 ? -3.104 18.953 -0.807 1 93.69 190 PRO B C 1
ATOM 6374 O O . PRO B 1 190 ? -3.793 19.859 -0.334 1 93.69 190 PRO B O 1
ATOM 6377 N N . ASN B 1 191 ? -2.947 18.719 -2.121 1 89.12 191 ASN B N 1
ATOM 6378 C CA . ASN B 1 191 ? -3.619 19.547 -3.109 1 89.12 191 ASN B CA 1
ATOM 6379 C C . ASN B 1 191 ? -4.727 18.781 -3.83 1 89.12 191 ASN B C 1
ATOM 6381 O O . ASN B 1 191 ? -5.492 19.375 -4.598 1 89.12 191 ASN B O 1
ATOM 6385 N N . SER B 1 192 ? -4.746 17.516 -3.621 1 91.75 192 SER B N 1
ATOM 6386 C CA . SER B 1 192 ? -5.715 16.672 -4.32 1 91.75 192 SER B CA 1
ATOM 6387 C C . SER B 1 192 ? -6.234 15.562 -3.422 1 91.75 192 SER B C 1
ATOM 6389 O O . SER B 1 192 ? -5.711 15.344 -2.326 1 91.75 192 SER B O 1
ATOM 6391 N N . THR B 1 193 ? -7.23 14.93 -3.939 1 92.44 193 THR B N 1
ATOM 6392 C CA . THR B 1 193 ? -7.785 13.781 -3.23 1 92.44 193 THR B CA 1
ATOM 6393 C C . THR B 1 193 ? -6.742 12.68 -3.078 1 92.44 193 THR B C 1
ATOM 6395 O O . THR B 1 193 ? -6.645 12.055 -2.023 1 92.44 193 THR B O 1
ATOM 6398 N N . GLN B 1 194 ? -6.062 12.5 -4.098 1 90.25 194 GLN B N 1
ATOM 6399 C CA . GLN B 1 194 ? -5.035 11.461 -4.086 1 90.25 194 GLN B CA 1
ATOM 6400 C C . GLN B 1 194 ? -3.967 11.758 -3.037 1 90.25 194 GLN B C 1
ATOM 6402 O O . GLN B 1 194 ? -3.553 10.859 -2.299 1 90.25 194 GLN B O 1
ATOM 6407 N N . ASP B 1 195 ? -3.59 12.992 -2.955 1 92.62 195 ASP B N 1
ATOM 6408 C CA . ASP B 1 195 ? -2.592 13.391 -1.968 1 92.62 195 ASP B CA 1
ATOM 6409 C C . ASP B 1 195 ? -3.115 13.188 -0.547 1 92.62 195 ASP B C 1
ATOM 6411 O O . ASP B 1 195 ? -2.361 12.797 0.346 1 92.62 195 ASP B O 1
ATOM 6415 N N . LEU B 1 196 ? -4.352 13.508 -0.384 1 95.62 196 LEU B N 1
ATOM 6416 C CA . LEU B 1 196 ? -4.949 13.383 0.942 1 95.62 196 LEU B CA 1
ATOM 6417 C C . LEU B 1 196 ? -4.891 11.945 1.435 1 95.62 196 LEU B C 1
ATOM 6419 O O . LEU B 1 196 ? -4.539 11.688 2.59 1 95.62 196 LEU B O 1
ATOM 6423 N N . ARG B 1 197 ? -5.125 11.016 0.6 1 94.88 197 ARG B N 1
ATOM 6424 C CA . ARG B 1 197 ? -5.215 9.609 0.977 1 94.88 197 ARG B CA 1
ATOM 6425 C C . ARG B 1 197 ? -3.848 9.047 1.356 1 94.88 197 ARG B C 1
ATOM 6427 O O . ARG B 1 197 ? -3.75 8.117 2.156 1 94.88 197 ARG B O 1
ATOM 6434 N N . GLN B 1 198 ? -2.814 9.648 0.812 1 96 198 GLN B N 1
ATOM 6435 C CA . GLN B 1 198 ? -1.468 9.141 1.061 1 96 198 GLN B CA 1
ATOM 6436 C C . GLN B 1 198 ? -1.073 9.328 2.523 1 96 198 GLN B C 1
ATOM 6438 O O . GLN B 1 198 ? -0.173 8.648 3.02 1 96 198 GLN B O 1
ATOM 6443 N N . CYS B 1 199 ? -1.73 10.156 3.191 1 96.12 199 CYS B N 1
ATOM 6444 C CA . CYS B 1 199 ? -1.432 10.43 4.594 1 96.12 199 CYS B CA 1
ATOM 6445 C C . CYS B 1 199 ? -1.632 9.18 5.445 1 96.12 199 CYS B C 1
ATOM 6447 O O . CYS B 1 199 ? -0.993 9.023 6.484 1 96.12 199 CYS B O 1
ATOM 6449 N N . GLU B 1 200 ? -2.48 8.273 5.004 1 96.69 200 GLU B N 1
ATOM 6450 C CA . GLU B 1 200 ? -2.826 7.062 5.746 1 96.69 200 GLU B CA 1
ATOM 6451 C C . GLU B 1 200 ? -1.598 6.188 5.984 1 96.69 200 GLU B C 1
ATOM 6453 O O . GLU B 1 200 ? -1.537 5.453 6.973 1 96.69 200 GLU B O 1
ATOM 6458 N N . ILE B 1 201 ? -0.635 6.289 5.109 1 97.31 201 ILE B N 1
ATOM 6459 C CA . ILE B 1 201 ? 0.579 5.484 5.184 1 97.31 201 ILE B CA 1
ATOM 6460 C C . ILE B 1 201 ? 1.358 5.844 6.445 1 97.31 201 ILE B C 1
ATOM 6462 O O . ILE B 1 201 ? 2.031 4.992 7.031 1 97.31 201 ILE B O 1
ATOM 6466 N N . PHE B 1 202 ? 1.19 7.094 6.922 1 97.56 202 PHE B N 1
ATOM 6467 C CA . PHE B 1 202 ? 2.076 7.602 7.961 1 97.56 202 PHE B CA 1
ATOM 6468 C C . PHE B 1 202 ? 1.341 7.723 9.289 1 97.56 202 PHE B C 1
ATOM 6470 O O . PHE B 1 202 ? 1.948 8.031 10.32 1 97.56 202 PHE B O 1
ATOM 6477 N N . LEU B 1 203 ? 0.03 7.461 9.227 1 97.56 203 LEU B N 1
ATOM 6478 C CA . LEU B 1 203 ? -0.716 7.449 10.477 1 97.56 203 LEU B CA 1
ATOM 6479 C C . LEU B 1 203 ? -0.327 6.242 11.328 1 97.56 203 LEU B C 1
ATOM 6481 O O . LEU B 1 203 ? -0.237 5.125 10.82 1 97.56 203 LEU B O 1
ATOM 6485 N N . SER B 1 204 ? -0.037 6.504 12.641 1 96.62 204 SER B N 1
ATOM 6486 C CA . SER B 1 204 ? 0.377 5.457 13.562 1 96.62 204 SER B CA 1
ATOM 6487 C C . SER B 1 204 ? 0.04 5.828 15.008 1 96.62 204 SER B C 1
ATOM 6489 O O . SER B 1 204 ? -0.256 6.988 15.297 1 96.62 204 SER B O 1
ATOM 6491 N N . PRO B 1 205 ? 0.109 4.867 15.891 1 96.12 205 PRO B N 1
ATOM 6492 C CA . PRO B 1 205 ? -0.201 5.152 17.297 1 96.12 205 PRO B CA 1
ATOM 6493 C C . PRO B 1 205 ? 0.849 6.039 17.969 1 96.12 205 PRO B C 1
ATOM 6495 O O . PRO B 1 205 ? 0.595 6.605 19.031 1 96.12 205 PRO B O 1
ATOM 6498 N N . SER B 1 206 ? 1.965 6.219 17.312 1 96.62 206 SER B N 1
ATOM 6499 C CA . SER B 1 206 ? 3.025 7.047 17.891 1 96.62 206 SER B CA 1
ATOM 6500 C C . SER B 1 206 ? 2.752 8.531 17.656 1 96.62 206 SER B C 1
ATOM 6502 O O . SER B 1 206 ? 3.357 9.383 18.297 1 96.62 206 SER B O 1
ATOM 6504 N N . LEU B 1 207 ? 1.843 8.82 16.781 1 97.44 207 LEU B N 1
ATOM 6505 C CA . LEU B 1 207 ? 1.573 10.203 16.406 1 97.44 207 LEU B CA 1
ATOM 6506 C C . LEU B 1 207 ? 0.959 10.977 17.562 1 97.44 207 LEU B C 1
ATOM 6508 O O . LEU B 1 207 ? 0.024 10.492 18.219 1 97.44 207 LEU B O 1
ATOM 6512 N N . ARG B 1 208 ? 1.512 12.195 17.812 1 97.94 208 ARG B N 1
ATOM 6513 C CA . ARG B 1 208 ? 1.036 13.062 18.891 1 97.94 208 ARG B CA 1
ATOM 6514 C C . ARG B 1 208 ? 0.484 14.375 18.328 1 97.94 208 ARG B C 1
ATOM 6516 O O . ARG B 1 208 ? -0.394 14.992 18.938 1 97.94 208 ARG B O 1
ATOM 6523 N N . SER B 1 209 ? 1.024 14.742 17.203 1 97.94 209 SER B N 1
ATOM 6524 C CA . SER B 1 209 ? 0.598 15.984 16.578 1 97.94 209 SER B CA 1
ATOM 6525 C C . SER B 1 209 ? 0.277 15.781 15.102 1 97.94 209 SER B C 1
ATOM 6527 O O . SER B 1 209 ? 1.089 15.227 14.359 1 97.94 209 SER B O 1
ATOM 6529 N N . LEU B 1 210 ? -0.906 16.156 14.68 1 97.94 210 LEU B N 1
ATOM 6530 C CA . LEU B 1 210 ? -1.337 16.094 13.289 1 97.94 210 LEU B CA 1
ATOM 6531 C C . LEU B 1 210 ? -1.832 17.453 12.805 1 97.94 210 LEU B C 1
ATOM 6533 O O . LEU B 1 210 ? -2.742 18.031 13.398 1 97.94 210 LEU B O 1
ATOM 6537 N N . ASP B 1 211 ? -1.176 18.031 11.828 1 95.75 211 ASP B N 1
ATOM 6538 C CA . ASP B 1 211 ? -1.558 19.266 11.156 1 95.75 211 ASP B CA 1
ATOM 6539 C C . ASP B 1 211 ? -1.946 19 9.703 1 95.75 211 ASP B C 1
ATOM 6541 O O . ASP B 1 211 ? -1.092 18.688 8.875 1 95.75 211 ASP B O 1
ATOM 6545 N N . VAL B 1 212 ? -3.248 19.141 9.422 1 95.62 212 VAL B N 1
ATOM 6546 C CA . VAL B 1 212 ? -3.711 18.766 8.094 1 95.62 212 VAL B CA 1
ATOM 6547 C C . VAL B 1 212 ? -4.582 19.875 7.512 1 95.62 212 VAL B C 1
ATOM 6549 O O . VAL B 1 212 ? -5.387 20.484 8.219 1 95.62 212 VAL B O 1
ATOM 6552 N N . SER B 1 213 ? -4.383 20.172 6.203 1 93 213 SER B N 1
ATOM 6553 C CA . SER B 1 213 ? -5.25 21.047 5.426 1 93 213 SER B CA 1
ATOM 6554 C C . SER B 1 213 ? -5.945 20.281 4.305 1 93 213 SER B C 1
ATOM 6556 O O . SER B 1 213 ? -5.305 19.875 3.332 1 93 213 SER B O 1
ATOM 6558 N N . ILE B 1 214 ? -7.234 20.109 4.383 1 92.69 214 ILE B N 1
ATOM 6559 C CA . ILE B 1 214 ? -7.953 19.297 3.41 1 92.69 214 ILE B CA 1
ATOM 6560 C C . ILE B 1 214 ? -8.461 20.172 2.275 1 92.69 214 ILE B C 1
ATOM 6562 O O . ILE B 1 214 ? -9.219 21.125 2.51 1 92.69 214 ILE B O 1
ATOM 6566 N N . PRO B 1 215 ? -8.055 19.875 1.067 1 90.75 215 PRO B N 1
ATOM 6567 C CA . PRO B 1 215 ? -8.586 20.625 -0.081 1 90.75 215 PRO B CA 1
ATOM 6568 C C . PRO B 1 215 ? -10.023 20.234 -0.42 1 90.75 215 PRO B C 1
ATOM 6570 O O . PRO B 1 215 ? -10.664 19.516 0.346 1 90.75 215 PRO B O 1
ATOM 6573 N N . THR B 1 216 ? -10.531 20.781 -1.535 1 91 216 THR B N 1
ATOM 6574 C CA . THR B 1 216 ? -11.875 20.406 -1.968 1 91 216 THR B CA 1
ATOM 6575 C C . THR B 1 216 ? -11.898 18.969 -2.492 1 91 216 THR B C 1
ATOM 6577 O O . THR B 1 216 ? -11.234 18.656 -3.484 1 91 216 THR B O 1
ATOM 6580 N N . VAL B 1 217 ? -12.508 18.141 -1.732 1 92.31 217 VAL B N 1
ATOM 6581 C CA . VAL B 1 217 ? -12.625 16.734 -2.082 1 92.31 217 VAL B CA 1
ATOM 6582 C C . VAL B 1 217 ? -14.055 16.25 -1.833 1 92.31 217 VAL B C 1
ATOM 6584 O O . VAL B 1 217 ? -14.852 16.953 -1.206 1 92.31 217 VAL B O 1
ATOM 6587 N N . GLU B 1 218 ? -14.32 15.086 -2.396 1 92.38 218 GLU B N 1
ATOM 6588 C CA . GLU B 1 218 ? -15.625 14.484 -2.119 1 92.38 218 GLU B CA 1
ATOM 6589 C C . GLU B 1 218 ? -15.766 14.133 -0.642 1 92.38 218 GLU B C 1
ATOM 6591 O O . GLU B 1 218 ? -14.781 13.773 0.012 1 92.38 218 GLU B O 1
ATOM 6596 N N . GLU B 1 219 ? -16.906 14.164 -0.11 1 91.94 219 GLU B N 1
ATOM 6597 C CA . GLU B 1 219 ? -17.219 13.977 1.307 1 91.94 219 GLU B CA 1
ATOM 6598 C C . GLU B 1 219 ? -16.75 12.602 1.792 1 91.94 219 GLU B C 1
ATOM 6600 O O . GLU B 1 219 ? -16.281 12.461 2.926 1 91.94 219 GLU B O 1
ATOM 6605 N N . ALA B 1 220 ? -16.891 11.695 0.884 1 93.62 220 ALA B N 1
ATOM 6606 C CA . ALA B 1 220 ? -16.531 10.328 1.272 1 93.62 220 ALA B CA 1
ATOM 6607 C C . ALA B 1 220 ? -15.07 10.242 1.683 1 93.62 220 ALA B C 1
ATOM 6609 O O . ALA B 1 220 ? -14.711 9.469 2.572 1 93.62 220 ALA B O 1
ATOM 6610 N N . TYR B 1 221 ? -14.289 11.016 1.074 1 94.81 221 TYR B N 1
ATOM 6611 C CA . TYR B 1 221 ? -12.859 10.977 1.357 1 94.81 221 TYR B CA 1
ATOM 6612 C C . TYR B 1 221 ? -12.539 11.719 2.65 1 94.81 221 TYR B C 1
ATOM 6614 O O . TYR B 1 221 ? -11.57 11.391 3.338 1 94.81 221 TYR B O 1
ATOM 6622 N N . ILE B 1 222 ? -13.297 12.648 3.027 1 95.06 222 ILE B N 1
ATOM 6623 C CA . ILE B 1 222 ? -13.133 13.336 4.305 1 95.06 222 ILE B CA 1
ATOM 6624 C C . ILE B 1 222 ? -13.562 12.422 5.445 1 95.06 222 ILE B C 1
ATOM 6626 O O . ILE B 1 222 ? -12.875 12.336 6.469 1 95.06 222 ILE B O 1
ATOM 6630 N N . GLU B 1 223 ? -14.641 11.812 5.203 1 96.25 223 GLU B N 1
ATOM 6631 C CA . GLU B 1 223 ? -15.102 10.836 6.191 1 96.25 223 GLU B CA 1
ATOM 6632 C C . GLU B 1 223 ? -14.031 9.781 6.453 1 96.25 223 GLU B C 1
ATOM 6634 O O . GLU B 1 223 ? -13.758 9.445 7.605 1 96.25 223 GLU B O 1
ATOM 6639 N N . ALA B 1 224 ? -13.508 9.266 5.359 1 96.56 224 ALA B N 1
ATOM 6640 C CA . ALA B 1 224 ? -12.477 8.234 5.469 1 96.56 224 ALA B CA 1
ATOM 6641 C C . ALA B 1 224 ? -11.266 8.75 6.23 1 96.56 224 ALA B C 1
ATOM 6643 O O . ALA B 1 224 ? -10.68 8.031 7.051 1 96.56 224 ALA B O 1
ATOM 6644 N N . PHE B 1 225 ? -10.883 9.977 5.969 1 97.06 225 PHE B N 1
ATOM 6645 C CA . PHE B 1 225 ? -9.75 10.57 6.656 1 97.06 225 PHE B CA 1
ATOM 6646 C C . PHE B 1 225 ? -9.969 10.578 8.164 1 97.06 225 PHE B C 1
ATOM 6648 O O . PHE B 1 225 ? -9.109 10.133 8.93 1 97.06 225 PHE B O 1
ATOM 6655 N N . PHE B 1 226 ? -11.07 11.016 8.562 1 97.81 226 PHE B N 1
ATOM 6656 C CA . PHE B 1 226 ? -11.359 11.102 9.992 1 97.81 226 PHE B CA 1
ATOM 6657 C C . PHE B 1 226 ? -11.453 9.703 10.609 1 97.81 226 PHE B C 1
ATOM 6659 O O . PHE B 1 226 ? -10.938 9.477 11.703 1 97.81 226 PHE B O 1
ATOM 6666 N N . ALA B 1 227 ? -12.102 8.812 9.906 1 97.44 227 ALA B N 1
ATOM 6667 C CA . ALA B 1 227 ? -12.242 7.449 10.414 1 97.44 227 ALA B CA 1
ATOM 6668 C C . ALA B 1 227 ? -10.883 6.785 10.594 1 97.44 227 ALA B C 1
ATOM 6670 O O . ALA B 1 227 ? -10.625 6.152 11.617 1 97.44 227 ALA B O 1
ATOM 6671 N N . MET B 1 228 ? -10.039 6.969 9.617 1 97.5 228 MET B N 1
ATOM 6672 C CA . MET B 1 228 ? -8.711 6.363 9.664 1 97.5 228 MET B CA 1
ATOM 6673 C C . MET B 1 228 ? -7.863 7 10.758 1 97.5 228 MET B C 1
ATOM 6675 O O . MET B 1 228 ? -7.121 6.309 11.453 1 97.5 228 MET B O 1
ATOM 6679 N N . THR B 1 229 ? -7.965 8.312 10.867 1 97.62 229 THR B N 1
ATOM 6680 C CA . THR B 1 229 ? -7.215 9.023 11.898 1 97.62 229 THR B CA 1
ATOM 6681 C C . THR B 1 229 ? -7.617 8.539 13.289 1 97.62 229 THR B C 1
ATOM 6683 O O . THR B 1 229 ? -6.758 8.281 14.133 1 97.62 229 THR B O 1
ATOM 6686 N N . LYS B 1 230 ? -8.883 8.367 13.508 1 96.25 230 LYS B N 1
ATOM 6687 C CA . LYS B 1 230 ? -9.398 7.883 14.789 1 96.25 230 LYS B CA 1
ATOM 6688 C C . LYS B 1 230 ? -8.844 6.5 15.117 1 96.25 230 LYS B C 1
ATOM 6690 O O . LYS B 1 230 ? -8.492 6.227 16.266 1 96.25 230 LYS B O 1
ATOM 6695 N N . PHE B 1 231 ? -8.75 5.738 14.141 1 95.81 231 PHE B N 1
ATOM 6696 C CA . PHE B 1 231 ? -8.352 4.352 14.344 1 95.81 231 PHE B CA 1
ATOM 6697 C C . PHE B 1 231 ? -6.84 4.23 14.469 1 95.81 231 PHE B C 1
ATOM 6699 O O . PHE B 1 231 ? -6.34 3.516 15.344 1 95.81 231 PHE B O 1
ATOM 6706 N N . ARG B 1 232 ? -6.078 4.941 13.602 1 96.38 232 ARG B N 1
ATOM 6707 C CA . ARG B 1 232 ? -4.641 4.711 13.484 1 96.38 232 ARG B CA 1
ATOM 6708 C C . ARG B 1 232 ? -3.865 5.625 14.43 1 96.38 232 ARG B C 1
ATOM 6710 O O . ARG B 1 232 ? -2.729 5.32 14.805 1 96.38 232 ARG B O 1
ATOM 6717 N N . ALA B 1 233 ? -4.469 6.785 14.758 1 96.62 233 ALA B N 1
ATOM 6718 C CA . ALA B 1 233 ? -3.768 7.75 15.602 1 96.62 233 ALA B CA 1
ATOM 6719 C C . ALA B 1 233 ? -4.617 8.141 16.812 1 96.62 233 ALA B C 1
ATOM 6721 O O . ALA B 1 233 ? -4.902 9.328 17.016 1 96.62 233 ALA B O 1
ATOM 6722 N N . PRO B 1 234 ? -4.859 7.25 17.703 1 94.62 234 PRO B N 1
ATOM 6723 C CA . PRO B 1 234 ? -5.742 7.52 18.828 1 94.62 234 PRO B CA 1
ATOM 6724 C C . PRO B 1 234 ? -5.066 8.359 19.922 1 94.62 234 PRO B C 1
ATOM 6726 O O . PRO B 1 234 ? -5.746 8.914 20.781 1 94.62 234 PRO B O 1
ATOM 6729 N N . ASN B 1 235 ? -3.773 8.562 19.844 1 96.25 235 ASN B N 1
ATOM 6730 C CA . ASN B 1 235 ? -3.039 9.203 20.938 1 96.25 235 ASN B CA 1
ATOM 6731 C C . ASN B 1 235 ? -2.662 10.641 20.594 1 96.25 235 ASN B C 1
ATOM 6733 O O . ASN B 1 235 ? -1.688 11.18 21.125 1 96.25 235 ASN B O 1
ATOM 6737 N N . LEU B 1 236 ? -3.418 11.234 19.734 1 97.56 236 LEU B N 1
ATOM 6738 C CA . LEU B 1 236 ? -3.139 12.609 19.328 1 97.56 236 LEU B CA 1
ATOM 6739 C C . LEU B 1 236 ? -3.246 13.555 20.516 1 97.56 236 LEU B C 1
ATOM 6741 O O . LEU B 1 236 ? -4.148 13.414 21.344 1 97.56 236 LEU B O 1
ATOM 6745 N N . ARG B 1 237 ? -2.357 14.5 20.625 1 98.19 237 ARG B N 1
ATOM 6746 C CA . ARG B 1 237 ? -2.365 15.531 21.656 1 98.19 237 ARG B CA 1
ATOM 6747 C C . ARG B 1 237 ? -2.641 16.906 21.047 1 98.19 237 ARG B C 1
ATOM 6749 O O . ARG B 1 237 ? -3.18 17.797 21.719 1 98.19 237 ARG B O 1
ATOM 6756 N N . VAL B 1 238 ? -2.189 17.062 19.859 1 98 238 VAL B N 1
ATOM 6757 C CA . VAL B 1 238 ? -2.426 18.297 19.141 1 98 238 VAL B CA 1
ATOM 6758 C C . VAL B 1 238 ? -3.035 18 17.766 1 98 238 VAL B C 1
ATOM 6760 O O . VAL B 1 238 ? -2.51 17.172 17.016 1 98 238 VAL B O 1
ATOM 6763 N N . PHE B 1 239 ? -4.125 18.594 17.438 1 97.44 239 PHE B N 1
ATOM 6764 C CA . PHE B 1 239 ? -4.785 18.438 16.141 1 97.44 239 PHE B CA 1
ATOM 6765 C C . PHE B 1 239 ? -5.082 19.797 15.516 1 97.44 239 PHE B C 1
ATOM 6767 O O . PHE B 1 239 ? -5.855 20.578 16.062 1 97.44 239 PHE B O 1
ATOM 6774 N N . GLN B 1 240 ? -4.387 20.125 14.469 1 95.44 240 GLN B N 1
ATOM 6775 C CA . GLN B 1 240 ? -4.633 21.312 13.656 1 95.44 240 GLN B CA 1
ATOM 6776 C C . GLN B 1 240 ? -5.332 20.953 12.352 1 95.44 240 GLN B C 1
ATOM 6778 O O . GLN B 1 240 ? -4.848 20.109 11.594 1 95.44 240 GLN B O 1
ATOM 6783 N N . PHE B 1 241 ? -6.457 21.562 12.156 1 94.56 241 PHE B N 1
ATOM 6784 C CA . PHE B 1 241 ? -7.297 21.125 11.047 1 94.56 241 PHE B CA 1
ATOM 6785 C C . PHE B 1 241 ? -7.82 22.328 10.266 1 94.56 241 PHE B C 1
ATOM 6787 O O . PHE B 1 241 ? -8.406 23.25 10.836 1 94.56 241 PHE B O 1
ATOM 6794 N N . GLU B 1 242 ? -7.539 22.328 8.984 1 91.31 242 GLU B N 1
ATOM 6795 C CA . GLU B 1 242 ? -8.094 23.281 8.023 1 91.31 242 GLU B CA 1
ATOM 6796 C C . GLU B 1 242 ? -8.812 22.547 6.887 1 91.31 242 GLU B C 1
ATOM 6798 O O . GLU B 1 242 ? -8.422 21.453 6.5 1 91.31 242 GLU B O 1
ATOM 6803 N N . CYS B 1 243 ? -9.836 23.156 6.426 1 90.5 243 CYS B N 1
ATOM 6804 C CA . CYS B 1 243 ? -10.609 22.531 5.359 1 90.5 243 CYS B CA 1
ATOM 6805 C C . CYS B 1 243 ? -11.227 23.594 4.445 1 90.5 243 CYS B C 1
ATOM 6807 O O . CYS B 1 243 ? -11.688 24.625 4.914 1 90.5 243 CYS B O 1
ATOM 6809 N N . GLN B 1 244 ? -11.305 23.25 3.184 1 88.62 244 GLN B N 1
ATOM 6810 C CA . GLN B 1 244 ? -11.875 24.172 2.207 1 88.62 244 GLN B CA 1
ATOM 6811 C C . GLN B 1 244 ? -13.398 24.047 2.156 1 88.62 244 GLN B C 1
ATOM 6813 O O . GLN B 1 244 ? -14.078 24.922 1.625 1 88.62 244 GLN B O 1
ATOM 6818 N N . LEU B 1 245 ? -13.93 23.078 2.764 1 89.31 245 LEU B N 1
ATOM 6819 C CA . LEU B 1 245 ? -15.383 22.906 2.812 1 89.31 245 LEU B CA 1
ATOM 6820 C C . LEU B 1 245 ? -15.969 23.641 4.012 1 89.31 245 LEU B C 1
ATOM 6822 O O . LEU B 1 245 ? -15.25 24 4.949 1 89.31 245 LEU B O 1
ATOM 6826 N N . ARG B 1 246 ? -17.25 23.781 3.936 1 91.25 246 ARG B N 1
ATOM 6827 C CA . ARG B 1 246 ? -17.969 24.344 5.078 1 91.25 246 ARG B CA 1
ATOM 6828 C C . ARG B 1 246 ? -17.922 23.391 6.27 1 91.25 246 ARG B C 1
ATOM 6830 O O . ARG B 1 246 ? -17.953 22.172 6.094 1 91.25 246 ARG B O 1
ATOM 6837 N N . VAL B 1 247 ? -17.922 23.969 7.426 1 93.38 247 VAL B N 1
ATOM 6838 C CA . VAL B 1 247 ? -17.812 23.172 8.641 1 93.38 247 VAL B CA 1
ATOM 6839 C C . VAL B 1 247 ? -19.047 22.281 8.789 1 93.38 247 VAL B C 1
ATOM 6841 O O . VAL B 1 247 ? -18.969 21.188 9.328 1 93.38 247 VAL B O 1
ATOM 6844 N N . THR B 1 248 ? -20.141 22.703 8.266 1 92.12 248 THR B N 1
ATOM 6845 C CA . THR B 1 248 ? -21.391 21.953 8.398 1 92.12 248 THR B CA 1
ATOM 6846 C C . THR B 1 248 ? -21.266 20.594 7.691 1 92.12 248 THR B C 1
ATOM 6848 O O . THR B 1 248 ? -21.938 19.641 8.062 1 92.12 248 THR B O 1
ATOM 6851 N N . ASN B 1 249 ? -20.406 20.594 6.719 1 92.75 249 ASN B N 1
ATOM 6852 C CA . ASN B 1 249 ? -20.219 19.359 5.953 1 92.75 249 ASN B CA 1
ATOM 6853 C C . ASN B 1 249 ? -19.297 18.375 6.68 1 92.75 249 ASN B C 1
ATOM 6855 O O . ASN B 1 249 ? -19.328 17.188 6.398 1 92.75 249 ASN B O 1
ATOM 6859 N N . VAL B 1 250 ? -18.531 18.891 7.637 1 94.88 250 VAL B N 1
ATOM 6860 C CA . VAL B 1 250 ? -17.516 18.031 8.219 1 94.88 250 VAL B CA 1
ATOM 6861 C C . VAL B 1 250 ? -17.719 17.938 9.734 1 94.88 250 VAL B C 1
ATOM 6863 O O . VAL B 1 250 ? -17.031 17.172 10.414 1 94.88 250 VAL B O 1
ATOM 6866 N N . GLU B 1 251 ? -18.578 18.656 10.32 1 96.19 251 GLU B N 1
ATOM 6867 C CA . GLU B 1 251 ? -18.781 18.859 11.75 1 96.19 251 GLU B CA 1
ATOM 6868 C C . GLU B 1 251 ? -18.969 17.516 12.469 1 96.19 251 GLU B C 1
ATOM 6870 O O . GLU B 1 251 ? -18.375 17.281 13.523 1 96.19 251 GLU B O 1
ATOM 6875 N N . GLN B 1 252 ? -19.75 16.656 11.883 1 96.5 252 GLN B N 1
ATOM 6876 C CA . GLN B 1 252 ? -20.062 15.391 12.531 1 96.5 252 GLN B CA 1
ATOM 6877 C C . GLN B 1 252 ? -18.797 14.562 12.742 1 96.5 252 GLN B C 1
ATOM 6879 O O . GLN B 1 252 ? -18.578 13.992 13.812 1 96.5 252 GLN B O 1
ATOM 6884 N N . TRP B 1 253 ? -17.984 14.492 11.75 1 96.75 253 TRP B N 1
ATOM 6885 C CA . TRP B 1 253 ? -16.766 13.688 11.828 1 96.75 253 TRP B CA 1
ATOM 6886 C C . TRP B 1 253 ? -15.734 14.344 12.75 1 96.75 253 TRP B C 1
ATOM 6888 O O . TRP B 1 253 ? -15.008 13.656 13.461 1 96.75 253 TRP B O 1
ATOM 6898 N N . LEU B 1 254 ? -15.703 15.664 12.68 1 97 254 LEU B N 1
ATOM 6899 C CA . LEU B 1 254 ? -14.812 16.391 13.586 1 97 254 LEU B CA 1
ATOM 6900 C C . LEU B 1 254 ? -15.203 16.156 15.039 1 97 254 LEU B C 1
ATOM 6902 O O . LEU B 1 254 ? -14.352 15.875 15.875 1 97 254 LEU B O 1
ATOM 6906 N N . CYS B 1 255 ? -16.438 16.188 15.367 1 97.25 255 CYS B N 1
ATOM 6907 C CA . CYS B 1 255 ? -16.922 15.945 16.719 1 97.25 255 CYS B CA 1
ATOM 6908 C C . CYS B 1 255 ? -16.609 14.523 17.172 1 97.25 255 CYS B C 1
ATOM 6910 O O . CYS B 1 255 ? -16.203 14.297 18.297 1 97.25 255 CYS B O 1
ATOM 6912 N N . ASP B 1 256 ? -16.812 13.602 16.234 1 96.69 256 ASP B N 1
ATOM 6913 C CA . ASP B 1 256 ? -16.516 12.203 16.547 1 96.69 256 ASP B CA 1
ATOM 6914 C C . ASP B 1 256 ? -15.047 12.016 16.906 1 96.69 256 ASP B C 1
ATOM 6916 O O . ASP B 1 256 ? -14.719 11.242 17.797 1 96.69 256 ASP B O 1
ATOM 6920 N N . LEU B 1 257 ? -14.188 12.695 16.141 1 97.25 257 LEU B N 1
ATOM 6921 C CA . LEU B 1 257 ? -12.758 12.617 16.406 1 97.25 257 LEU B CA 1
ATOM 6922 C C . LEU B 1 257 ? -12.438 13.18 17.797 1 97.25 257 LEU B C 1
ATOM 6924 O O . LEU B 1 257 ? -11.672 12.57 18.547 1 97.25 257 LEU B O 1
ATOM 6928 N N . LEU B 1 258 ? -13.055 14.273 18.109 1 96.5 258 LEU B N 1
ATOM 6929 C CA . LEU B 1 258 ? -12.805 14.922 19.406 1 96.5 258 LEU B CA 1
ATOM 6930 C C . LEU B 1 258 ? -13.297 14.039 20.547 1 96.5 258 LEU B C 1
ATOM 6932 O O . LEU B 1 258 ? -12.664 13.992 21.609 1 96.5 258 LEU B O 1
ATOM 6936 N N . GLU B 1 259 ? -14.273 13.359 20.328 1 92.75 259 GLU B N 1
ATOM 6937 C CA . GLU B 1 259 ? -14.82 12.492 21.375 1 92.75 259 GLU B CA 1
ATOM 6938 C C . GLU B 1 259 ? -13.938 11.266 21.594 1 92.75 259 GLU B C 1
ATOM 6940 O O . GLU B 1 259 ? -13.914 10.703 22.688 1 92.75 259 GLU B O 1
ATOM 6945 N N . THR B 1 260 ? -13.273 10.93 20.578 1 91.31 260 THR B N 1
ATOM 6946 C CA . THR B 1 260 ? -12.438 9.734 20.641 1 91.31 260 THR B CA 1
ATOM 6947 C C . THR B 1 260 ? -11.055 10.062 21.172 1 91.31 260 THR B C 1
ATOM 6949 O O . THR B 1 260 ? -10.492 9.305 21.969 1 91.31 260 THR B O 1
ATOM 6952 N N . CYS B 1 261 ? -10.477 11.188 20.766 1 93.69 261 CYS B N 1
ATOM 6953 C CA . CYS B 1 261 ? -9.117 11.562 21.141 1 93.69 261 CYS B CA 1
ATOM 6954 C C . CYS B 1 261 ? -9.117 12.328 22.469 1 93.69 261 CYS B C 1
ATOM 6956 O O . CYS B 1 261 ? -8.836 13.523 22.5 1 93.69 261 CYS B O 1
ATOM 6958 N N . LYS B 1 262 ? -9.148 11.625 23.547 1 93.75 262 LYS B N 1
ATOM 6959 C CA . LYS B 1 262 ? -9.328 12.219 24.875 1 93.75 262 LYS B CA 1
ATOM 6960 C C . LYS B 1 262 ? -8.039 12.852 25.375 1 93.75 262 LYS B C 1
ATOM 6962 O O . LYS B 1 262 ? -8.055 13.664 26.312 1 93.75 262 LYS B O 1
ATOM 6967 N N . SER B 1 263 ? -6.996 12.57 24.703 1 96.06 263 SER B N 1
ATOM 6968 C CA . SER B 1 263 ? -5.699 13.07 25.156 1 96.06 263 SER B CA 1
ATOM 6969 C C . SER B 1 263 ? -5.359 14.398 24.484 1 96.06 263 SER B C 1
ATOM 6971 O O . SER B 1 263 ? -4.281 14.953 24.703 1 96.06 263 SER B O 1
ATOM 6973 N N . LEU B 1 264 ? -6.262 14.969 23.734 1 97.5 264 LEU B N 1
ATOM 6974 C CA . LEU B 1 264 ? -6.004 16.203 23 1 97.5 264 LEU B CA 1
ATOM 6975 C C . LEU B 1 264 ? -5.758 17.375 23.938 1 97.5 264 LEU B C 1
ATOM 6977 O O . LEU B 1 264 ? -6.562 17.625 24.844 1 97.5 264 LEU B O 1
ATOM 6981 N N . ARG B 1 265 ? -4.684 18.062 23.734 1 97.75 265 ARG B N 1
ATOM 6982 C CA . ARG B 1 265 ? -4.316 19.234 24.531 1 97.75 265 ARG B CA 1
ATOM 6983 C C . ARG B 1 265 ? -4.457 20.516 23.719 1 97.75 265 ARG B C 1
ATOM 6985 O O . ARG B 1 265 ? -4.699 21.578 24.281 1 97.75 265 ARG B O 1
ATOM 6992 N N . GLY B 1 266 ? -4.25 20.406 22.469 1 97.5 266 GLY B N 1
ATOM 6993 C CA . GLY B 1 266 ? -4.34 21.562 21.594 1 97.5 266 GLY B CA 1
ATOM 6994 C C . GLY B 1 266 ? -5.207 21.312 20.375 1 97.5 266 GLY B C 1
ATOM 6995 O O . GLY B 1 266 ? -5.062 20.297 19.703 1 97.5 266 GLY B O 1
ATOM 6996 N N . LEU B 1 267 ? -6.109 22.25 20.094 1 97.31 267 LEU B N 1
ATOM 6997 C CA . LEU B 1 267 ? -6.988 22.203 18.938 1 97.31 267 LEU B CA 1
ATOM 6998 C C . LEU B 1 267 ? -6.875 23.484 18.109 1 97.31 267 LEU B C 1
ATOM 7000 O O . LEU B 1 267 ? -7.117 24.578 18.625 1 97.31 267 LEU B O 1
ATOM 7004 N N . GLY B 1 268 ? -6.387 23.359 16.953 1 95.19 268 GLY B N 1
ATOM 7005 C CA . GLY B 1 268 ? -6.336 24.469 16.016 1 95.19 268 GLY B CA 1
ATOM 7006 C C . GLY B 1 268 ? -7.309 24.312 14.859 1 95.19 268 GLY B C 1
ATOM 7007 O O . GLY B 1 268 ? -7.32 23.281 14.188 1 95.19 268 GLY B O 1
ATOM 7008 N N . LEU B 1 269 ? -8.125 25.359 14.656 1 94.81 269 LEU B N 1
ATOM 7009 C CA . LEU B 1 269 ? -9.117 25.312 13.586 1 94.81 269 LEU B CA 1
ATOM 7010 C C . LEU B 1 269 ? -9.086 26.594 12.758 1 94.81 269 LEU B C 1
ATOM 7012 O O . LEU B 1 269 ? -8.555 27.609 13.211 1 94.81 269 LEU B O 1
ATOM 7016 N N . SER B 1 270 ? -9.727 26.484 11.609 1 89.44 270 SER B N 1
ATOM 7017 C CA . SER B 1 270 ? -9.992 27.672 10.828 1 89.44 270 SER B CA 1
ATOM 7018 C C . SER B 1 270 ? -11.039 28.562 11.5 1 89.44 270 SER B C 1
ATOM 7020 O O . SER B 1 270 ? -11.875 28.062 12.266 1 89.44 270 SER B O 1
ATOM 7022 N N . HIS B 1 271 ? -10.938 29.797 11.141 1 90.75 271 HIS B N 1
ATOM 7023 C CA . HIS B 1 271 ? -12 30.672 11.586 1 90.75 271 HIS B CA 1
ATOM 7024 C C . HIS B 1 271 ? -13.367 30.188 11.109 1 90.75 271 HIS B C 1
ATOM 7026 O O . HIS B 1 271 ? -13.492 29.703 9.984 1 90.75 271 HIS B O 1
ATOM 7032 N N . TYR B 1 272 ? -14.336 30.234 11.984 1 91.56 272 TYR B N 1
ATOM 7033 C CA . TYR B 1 272 ? -15.742 29.922 11.758 1 91.56 272 TYR B CA 1
ATOM 7034 C C . TYR B 1 272 ? -15.977 28.422 11.766 1 91.56 272 TYR B C 1
ATOM 7036 O O . TYR B 1 272 ? -17 27.938 11.289 1 91.56 272 TYR B O 1
ATOM 7044 N N . PHE B 1 273 ? -15.031 27.688 12.273 1 94.19 273 PHE B N 1
ATOM 7045 C CA . PHE B 1 273 ? -15.203 26.25 12.359 1 94.19 273 PHE B CA 1
ATOM 7046 C C . PHE B 1 273 ? -15.664 25.844 13.758 1 94.19 273 PHE B C 1
ATOM 7048 O O . PHE B 1 273 ? -16.125 24.719 13.969 1 94.19 273 PHE B O 1
ATOM 7055 N N . LEU B 1 274 ? -15.484 26.688 14.727 1 94.5 274 LEU B N 1
ATOM 7056 C CA . LEU B 1 274 ? -15.898 26.375 16.094 1 94.5 274 LEU B CA 1
ATOM 7057 C C . LEU B 1 274 ? -17.391 26.625 16.266 1 94.5 274 LEU B C 1
ATOM 7059 O O . LEU B 1 274 ? -17.797 27.578 16.922 1 94.5 274 LEU B O 1
ATOM 7063 N N . THR B 1 275 ? -18.156 25.75 15.773 1 94.88 275 THR B N 1
ATOM 7064 C CA . THR B 1 275 ? -19.609 25.797 15.891 1 94.88 275 THR B CA 1
ATOM 7065 C C . THR B 1 275 ? -20.047 25.375 17.297 1 94.88 275 THR B C 1
ATOM 7067 O O . THR B 1 275 ? -19.219 24.953 18.109 1 94.88 275 THR B O 1
ATOM 7070 N N . THR B 1 276 ? -21.344 25.469 17.531 1 94.19 276 THR B N 1
ATOM 7071 C CA . THR B 1 276 ? -21.906 25.078 18.828 1 94.19 276 THR B CA 1
ATOM 7072 C C . THR B 1 276 ? -21.594 23.625 19.141 1 94.19 276 THR B C 1
ATOM 7074 O O . THR B 1 276 ? -21.188 23.297 20.266 1 94.19 276 THR B O 1
ATOM 7077 N N . ASN B 1 277 ? -21.75 22.797 18.156 1 94.38 277 ASN B N 1
ATOM 7078 C CA . ASN B 1 277 ? -21.516 21.375 18.359 1 94.38 277 ASN B CA 1
ATOM 7079 C C . ASN B 1 277 ? -20.031 21.078 18.594 1 94.38 277 ASN B C 1
ATOM 7081 O O . ASN B 1 277 ? -19.688 20.25 19.438 1 94.38 277 ASN B O 1
ATOM 7085 N N . VAL B 1 278 ? -19.156 21.719 17.797 1 95.81 278 VAL B N 1
ATOM 7086 C CA . VAL B 1 278 ? -17.734 21.5 17.953 1 95.81 278 VAL B CA 1
ATOM 7087 C C . VAL B 1 278 ? -17.281 21.984 19.328 1 95.81 278 VAL B C 1
ATOM 7089 O O . VAL B 1 278 ? -16.484 21.328 20 1 95.81 278 VAL B O 1
ATOM 7092 N N . LEU B 1 279 ? -17.781 23.094 19.688 1 94.38 279 LEU B N 1
ATOM 7093 C CA . LEU B 1 279 ? -17.469 23.656 21 1 94.38 279 LEU B CA 1
ATOM 7094 C C . LEU B 1 279 ? -17.922 22.734 22.109 1 94.38 279 LEU B C 1
ATOM 7096 O O . LEU B 1 279 ? -17.188 22.5 23.078 1 94.38 279 LEU B O 1
ATOM 7100 N N . ALA B 1 280 ? -19.109 22.219 22 1 93.25 280 ALA B N 1
ATOM 7101 C CA . ALA B 1 280 ? -19.656 21.297 23 1 93.25 280 ALA B CA 1
ATOM 7102 C C . ALA B 1 280 ? -18.797 20.047 23.109 1 93.25 280 ALA B C 1
ATOM 7104 O O . ALA B 1 280 ? -18.531 19.562 24.219 1 93.25 280 ALA B O 1
ATOM 7105 N N . SER B 1 281 ? -18.359 19.531 22.016 1 94.75 281 SER B N 1
ATOM 7106 C CA . SER B 1 281 ? -17.531 18.328 22 1 94.75 281 SER B CA 1
ATOM 7107 C C . SER B 1 281 ? -16.156 18.625 22.594 1 94.75 281 SER B C 1
ATOM 7109 O O . SER B 1 281 ? -15.641 17.828 23.391 1 94.75 281 SER B O 1
ATOM 7111 N N . ALA B 1 282 ? -15.602 19.766 22.203 1 95.31 282 ALA B N 1
ATOM 7112 C CA . ALA B 1 282 ? -14.273 20.156 22.703 1 95.31 282 ALA B CA 1
ATOM 7113 C C . ALA B 1 282 ? -14.305 20.406 24.203 1 95.31 282 ALA B C 1
ATOM 7115 O O . ALA B 1 282 ? -13.32 20.141 24.906 1 95.31 282 ALA B O 1
ATOM 7116 N N . SER B 1 283 ? -15.375 20.859 24.688 1 92.75 283 SER B N 1
ATOM 7117 C CA . SER B 1 283 ? -15.5 21.25 26.094 1 92.75 283 SER B CA 1
ATOM 7118 C C . SER B 1 283 ? -15.414 20.031 27.016 1 92.75 283 SER B C 1
ATOM 7120 O O . SER B 1 283 ? -15.102 20.172 28.203 1 92.75 283 SER B O 1
ATOM 7122 N N . LYS B 1 284 ? -15.656 18.875 26.484 1 92.19 284 LYS B N 1
ATOM 7123 C CA . LYS B 1 284 ? -15.68 17.656 27.266 1 92.19 284 LYS B CA 1
ATOM 7124 C C . LYS B 1 284 ? -14.289 17.031 27.359 1 92.19 284 LYS B C 1
ATOM 7126 O O . LYS B 1 284 ? -14.078 16.078 28.125 1 92.19 284 LYS B O 1
ATOM 7131 N N . LEU B 1 285 ? -13.375 17.562 26.609 1 94.75 285 LEU B N 1
ATOM 7132 C CA . LEU B 1 285 ? -12.023 17.016 26.609 1 94.75 285 LEU B CA 1
ATOM 7133 C C . LEU B 1 285 ? -11.305 17.359 27.906 1 94.75 285 LEU B C 1
ATOM 7135 O O . LEU B 1 285 ? -11.078 18.547 28.203 1 94.75 285 LEU B O 1
ATOM 7139 N N . PRO B 1 286 ? -10.867 16.344 28.656 1 93.56 286 PRO B N 1
ATOM 7140 C CA . PRO B 1 286 ? -10.336 16.594 30 1 93.56 286 PRO B CA 1
ATOM 7141 C C . PRO B 1 286 ? -8.961 17.281 29.969 1 93.56 286 PRO B C 1
ATOM 7143 O O . PRO B 1 286 ? -8.602 17.984 30.906 1 93.56 286 PRO B O 1
ATOM 7146 N N . GLU B 1 287 ? -8.25 17.125 28.812 1 95.19 287 GLU B N 1
ATOM 7147 C CA . GLU B 1 287 ? -6.867 17.594 28.812 1 95.19 287 GLU B CA 1
ATOM 7148 C C . GLU B 1 287 ? -6.688 18.812 27.922 1 95.19 287 GLU B C 1
ATOM 7150 O O . GLU B 1 287 ? -5.57 19.312 27.75 1 95.19 287 GLU B O 1
ATOM 7155 N N . LEU B 1 288 ? -7.777 19.328 27.344 1 96 288 LEU B N 1
ATOM 7156 C CA . LEU B 1 288 ? -7.68 20.406 26.359 1 96 288 LEU B CA 1
ATOM 7157 C C . LEU B 1 288 ? -7.199 21.703 27 1 96 288 LEU B C 1
ATOM 7159 O O . LEU B 1 288 ? -7.836 22.203 27.922 1 96 288 LEU B O 1
ATOM 7163 N N . GLU B 1 289 ? -6.109 22.203 26.516 1 96.25 289 GLU B N 1
ATOM 7164 C CA . GLU B 1 289 ? -5.488 23.391 27.094 1 96.25 289 GLU B CA 1
ATOM 7165 C C . GLU B 1 289 ? -5.629 24.594 26.156 1 96.25 289 GLU B C 1
ATOM 7167 O O . GLU B 1 289 ? -5.641 25.734 26.594 1 96.25 289 GLU B O 1
ATOM 7172 N N . GLU B 1 290 ? -5.754 24.281 24.875 1 96.56 290 GLU B N 1
ATOM 7173 C CA . GLU B 1 290 ? -5.719 25.359 23.906 1 96.56 290 GLU B CA 1
ATOM 7174 C C . GLU B 1 290 ? -6.707 25.125 22.766 1 96.56 290 GLU B C 1
ATOM 7176 O O . GLU B 1 290 ? -6.777 24.016 22.219 1 96.56 290 GLU B O 1
ATOM 7181 N N . ILE B 1 291 ? -7.508 26.109 22.469 1 96.31 291 ILE B N 1
ATOM 7182 C CA . ILE B 1 291 ? -8.289 26.203 21.234 1 96.31 291 ILE B CA 1
ATOM 7183 C C . ILE B 1 291 ? -7.934 27.5 20.5 1 96.31 291 ILE B C 1
ATOM 7185 O O . ILE B 1 291 ? -8.242 28.594 20.953 1 96.31 291 ILE B O 1
ATOM 7189 N N . LEU B 1 292 ? -7.32 27.312 19.406 1 95 292 LEU B N 1
ATOM 7190 C CA . LEU B 1 292 ? -6.887 28.5 18.641 1 95 292 LEU B CA 1
ATOM 7191 C C . LEU B 1 292 ? -7.469 28.484 17.234 1 95 292 LEU B C 1
ATOM 7193 O O . LEU B 1 292 ? -7.547 27.422 16.609 1 95 292 LEU B O 1
ATOM 7197 N N . LEU B 1 293 ? -7.895 29.625 16.797 1 91.75 293 LEU B N 1
ATOM 7198 C CA . LEU B 1 293 ? -8.406 29.797 15.445 1 91.75 293 LEU B CA 1
ATOM 7199 C C . LEU B 1 293 ? -7.398 30.531 14.57 1 91.75 293 LEU B C 1
ATOM 7201 O O . LEU B 1 293 ? -6.781 31.516 15.008 1 91.75 293 LEU B O 1
ATOM 7205 N N . TRP B 1 294 ? -7.215 29.922 13.438 1 78.25 294 TRP B N 1
ATOM 7206 C CA . TRP B 1 294 ? -6.195 30.484 12.555 1 78.25 294 TRP B CA 1
ATOM 7207 C C . TRP B 1 294 ? -6.832 31.109 11.32 1 78.25 294 TRP B C 1
ATOM 7209 O O . TRP B 1 294 ? -7.898 30.672 10.875 1 78.25 294 TRP B O 1
ATOM 7219 N N . SER B 1 295 ? -6.164 32.094 10.875 1 62.5 295 SER B N 1
ATOM 7220 C CA . SER B 1 295 ? -6.684 32.844 9.742 1 62.5 295 SER B CA 1
ATOM 7221 C C . SER B 1 295 ? -6.121 32.312 8.422 1 62.5 295 SER B C 1
ATOM 7223 O O . SER B 1 295 ? -6.375 32.906 7.359 1 62.5 295 SER B O 1
ATOM 7225 N N . ARG B 1 296 ? -5.578 31.281 8.414 1 60.69 296 ARG B N 1
ATOM 7226 C CA . ARG B 1 296 ? -5.043 30.781 7.152 1 60.69 296 ARG B CA 1
ATOM 7227 C C . ARG B 1 296 ? -6.164 30.391 6.199 1 60.69 296 ARG B C 1
ATOM 7229 O O . ARG B 1 296 ? -7.211 29.906 6.629 1 60.69 296 ARG B O 1
ATOM 7236 N N . SER B 1 297 ? -6.027 30.875 4.91 1 63.59 297 SER B N 1
ATOM 7237 C CA . SER B 1 297 ? -6.973 30.422 3.895 1 63.59 297 SER B CA 1
ATOM 7238 C C . SER B 1 297 ? -6.93 28.906 3.734 1 63.59 297 SER B C 1
ATOM 7240 O O . SER B 1 297 ? -5.859 28.297 3.785 1 63.59 297 SER B O 1
ATOM 7242 N N . PRO B 1 298 ? -8.133 28.281 3.855 1 64.94 298 PRO B N 1
ATOM 7243 C CA . PRO B 1 298 ? -9.492 28.812 3.76 1 64.94 298 PRO B CA 1
ATOM 7244 C C . PRO B 1 298 ? -10.141 29.016 5.125 1 64.94 298 PRO B C 1
ATOM 7246 O O . PRO B 1 298 ? -9.828 28.297 6.078 1 64.94 298 PRO B O 1
ATOM 7249 N N . VAL B 1 299 ? -10.977 30.172 5.066 1 74.19 299 VAL B N 1
ATOM 7250 C CA . VAL B 1 299 ? -11.773 30.422 6.266 1 74.19 299 VAL B CA 1
ATOM 7251 C C . VAL B 1 299 ? -13.188 29.891 6.062 1 74.19 299 VAL B C 1
ATOM 7253 O O . VAL B 1 299 ? -13.648 29.75 4.926 1 74.19 299 VAL B O 1
ATOM 7256 N N . GLY B 1 300 ? -13.836 29.484 7.109 1 85.19 300 GLY B N 1
ATOM 7257 C CA . GLY B 1 300 ? -15.211 29 7.051 1 85.19 300 GLY B CA 1
ATOM 7258 C C . GLY B 1 300 ? -16.203 30.094 6.738 1 85.19 300 GLY B C 1
ATOM 7259 O O . GLY B 1 300 ? -15.828 31.188 6.305 1 85.19 300 GLY B O 1
ATOM 7260 N N . GLU B 1 301 ? -17.375 29.766 6.758 1 88.06 301 GLU B N 1
ATOM 7261 C CA . GLU B 1 301 ? -18.484 30.703 6.523 1 88.06 301 GLU B CA 1
ATOM 7262 C C . GLU B 1 301 ? -19.031 31.234 7.836 1 88.06 301 GLU B C 1
ATOM 7264 O O . GLU B 1 301 ? -19.344 30.469 8.75 1 88.06 301 GLU B O 1
ATOM 7269 N N . ILE B 1 302 ? -19.203 32.5 7.938 1 88.44 302 ILE B N 1
ATOM 7270 C CA . ILE B 1 302 ? -19.609 33.188 9.156 1 88.44 302 ILE B CA 1
ATOM 7271 C C . ILE B 1 302 ? -20.984 32.688 9.602 1 88.44 302 ILE B C 1
ATOM 7273 O O . ILE B 1 302 ? -21.266 32.594 10.797 1 88.44 302 ILE B O 1
ATOM 7277 N N . GLU B 1 303 ? -21.844 32.25 8.688 1 90 303 GLU B N 1
ATOM 7278 C CA . GLU B 1 303 ? -23.203 31.797 8.969 1 90 303 GLU B CA 1
ATOM 7279 C C . GLU B 1 303 ? -23.203 30.562 9.867 1 90 303 GLU B C 1
ATOM 7281 O O . GLU B 1 303 ? -24.156 30.328 10.617 1 90 303 GLU B O 1
ATOM 7286 N N . ASP B 1 304 ? -22.141 29.875 9.789 1 91.56 304 ASP B N 1
ATOM 7287 C CA . ASP B 1 304 ? -22.078 28.609 10.508 1 91.56 304 ASP B CA 1
ATOM 7288 C C . ASP B 1 304 ? -21.859 28.828 12 1 91.56 304 ASP B C 1
ATOM 7290 O O . ASP B 1 304 ? -22.078 27.922 12.805 1 91.56 304 ASP B O 1
ATOM 7294 N N . VAL B 1 305 ? -21.406 30.078 12.398 1 91.12 305 VAL B N 1
ATOM 7295 C CA . VAL B 1 305 ? -21.109 30.297 13.812 1 91.12 305 VAL B CA 1
ATOM 7296 C C . VAL B 1 305 ? -22 31.422 14.352 1 91.12 305 VAL B C 1
ATOM 7298 O O . VAL B 1 305 ? -21.922 31.766 15.531 1 91.12 305 VAL B O 1
ATOM 7301 N N . MET B 1 306 ? -22.828 32.062 13.562 1 88.12 306 MET B N 1
ATOM 7302 C CA . MET B 1 306 ? -23.688 33.188 13.984 1 88.12 306 MET B CA 1
ATOM 7303 C C . MET B 1 306 ? -24.656 32.719 15.078 1 88.12 306 MET B C 1
ATOM 7305 O O . MET B 1 306 ? -25.016 33.5 15.953 1 88.12 306 MET B O 1
ATOM 7309 N N . GLY B 1 307 ? -25.031 31.438 15.109 1 82.88 307 GLY B N 1
ATOM 7310 C CA . GLY B 1 307 ? -25.969 30.922 16.094 1 82.88 307 GLY B CA 1
ATOM 7311 C C . GLY B 1 307 ? -25.297 30.156 17.219 1 82.88 307 GLY B C 1
ATOM 7312 O O . GLY B 1 307 ? -25.844 29.172 17.719 1 82.88 307 GLY B O 1
ATOM 7313 N N . LEU B 1 308 ? -24.125 30.641 17.562 1 86.94 308 LEU B N 1
ATOM 7314 C CA . LEU B 1 308 ? -23.406 29.969 18.641 1 86.94 308 LEU B CA 1
ATOM 7315 C C . LEU B 1 308 ? -24.234 29.969 19.922 1 86.94 308 LEU B C 1
ATOM 7317 O O . LEU B 1 308 ? -24.688 31.031 20.375 1 86.94 308 LEU B O 1
ATOM 7321 N N . ASP B 1 309 ? -24.562 28.812 20.359 1 83.69 309 ASP B N 1
ATOM 7322 C CA . ASP B 1 309 ? -25.312 28.609 21.594 1 83.69 309 ASP B CA 1
ATOM 7323 C C . ASP B 1 309 ? -24.438 28.031 22.688 1 83.69 309 ASP B C 1
ATOM 7325 O O . ASP B 1 309 ? -24.125 26.828 22.672 1 83.69 309 ASP B O 1
ATOM 7329 N N . MET B 1 310 ? -24.156 28.797 23.625 1 79.25 310 MET B N 1
ATOM 7330 C CA . MET B 1 310 ? -23.234 28.406 24.688 1 79.25 310 MET B CA 1
ATOM 7331 C C . MET B 1 310 ? -23.969 27.703 25.828 1 79.25 310 MET B C 1
ATOM 7333 O O . MET B 1 310 ? -23.328 27.156 26.734 1 79.25 310 MET B O 1
ATOM 7337 N N . HIS B 1 311 ? -25.25 27.594 25.719 1 79.69 311 HIS B N 1
ATOM 7338 C CA . HIS B 1 311 ? -26.062 26.984 26.781 1 79.69 311 HIS B CA 1
ATOM 7339 C C . HIS B 1 311 ? -25.906 25.469 26.781 1 79.69 311 HIS B C 1
ATOM 7341 O O . HIS B 1 311 ? -26.266 24.812 27.766 1 79.69 311 HIS B O 1
ATOM 7347 N N . GLN B 1 312 ? -25.297 25.016 25.781 1 78.44 312 GLN B N 1
ATOM 7348 C CA . GLN B 1 312 ? -25.109 23.562 25.672 1 78.44 312 GLN B CA 1
ATOM 7349 C C . GLN B 1 312 ? -23.938 23.094 26.5 1 78.44 312 GLN B C 1
ATOM 7351 O O . GLN B 1 312 ? -23.75 21.891 26.719 1 78.44 312 GLN B O 1
ATOM 7356 N N . LEU B 1 313 ? -23.188 24.016 27.062 1 83.19 313 LEU B N 1
ATOM 7357 C CA . LEU B 1 313 ? -22.016 23.641 27.844 1 83.19 313 LEU B CA 1
ATOM 7358 C C . LEU B 1 313 ? -22.422 23.156 29.234 1 83.19 313 LEU B C 1
ATOM 7360 O O . LEU B 1 313 ? -23.375 23.672 29.812 1 83.19 313 LEU B O 1
ATOM 7364 N N . GLN B 1 314 ? -21.875 22.109 29.641 1 81 314 GLN B N 1
ATOM 7365 C CA . GLN B 1 314 ? -22.141 21.531 30.953 1 81 314 GLN B CA 1
ATOM 7366 C C . GLN B 1 314 ? -21.125 22.016 31.984 1 81 314 GLN B C 1
ATOM 7368 O O . GLN B 1 314 ? -20.062 22.547 31.625 1 81 314 GLN B O 1
ATOM 7373 N N . ARG B 1 315 ? -21.516 21.75 33.188 1 82.25 315 ARG B N 1
ATOM 7374 C CA . ARG B 1 315 ? -20.594 22.094 34.281 1 82.25 315 ARG B CA 1
ATOM 7375 C C . ARG B 1 315 ? -19.297 21.312 34.156 1 82.25 315 ARG B C 1
ATOM 7377 O O . ARG B 1 315 ? -19.297 20.109 33.844 1 82.25 315 ARG B O 1
ATOM 7384 N N . GLY B 1 316 ? -18.359 22.062 34.281 1 81.62 316 GLY B N 1
ATOM 7385 C CA . GLY B 1 316 ? -17.062 21.422 34.188 1 81.62 316 GLY B CA 1
ATOM 7386 C C . GLY B 1 316 ? -16.453 21.484 32.812 1 81.62 316 GLY B C 1
ATOM 7387 O O . GLY B 1 316 ? -15.43 20.844 32.531 1 81.62 316 GLY B O 1
ATOM 7388 N N . SER B 1 317 ? -17.016 22.281 32 1 88 317 SER B N 1
ATOM 7389 C CA . SER B 1 317 ? -16.5 22.438 30.656 1 88 317 SER B CA 1
ATOM 7390 C C . SER B 1 317 ? -15.141 23.125 30.656 1 88 317 SER B C 1
ATOM 7392 O O . SER B 1 317 ? -14.891 24.031 31.453 1 88 317 SER B O 1
ATOM 7394 N N . PHE B 1 318 ? -14.219 22.656 29.828 1 90.31 318 PHE B N 1
ATOM 7395 C CA . PHE B 1 318 ? -12.883 23.203 29.625 1 90.31 318 PHE B CA 1
ATOM 7396 C C . PHE B 1 318 ? -12.133 23.281 30.953 1 90.31 318 PHE B C 1
ATOM 7398 O O . PHE B 1 318 ? -11.711 24.359 31.359 1 90.31 318 PHE B O 1
ATOM 7405 N N . PRO B 1 319 ? -11.906 22.172 31.547 1 89.31 319 PRO B N 1
ATOM 7406 C CA . PRO B 1 319 ? -11.289 22.203 32.875 1 89.31 319 PRO B CA 1
ATOM 7407 C C . PRO B 1 319 ? -9.875 22.766 32.875 1 89.31 319 PRO B C 1
ATOM 7409 O O . PRO B 1 319 ? -9.414 23.344 33.875 1 89.31 319 PRO B O 1
ATOM 7412 N N . LYS B 1 320 ? -9.211 22.703 31.719 1 92.38 320 LYS B N 1
ATOM 7413 C CA . LYS B 1 320 ? -7.801 23.078 31.719 1 92.38 320 LYS B CA 1
ATOM 7414 C C . LYS B 1 320 ? -7.52 24.125 30.656 1 92.38 320 LYS B C 1
ATOM 7416 O O . LYS B 1 320 ? -6.359 24.406 30.344 1 92.38 320 LYS B O 1
ATOM 7421 N N . LEU B 1 321 ? -8.508 24.734 30.109 1 93.56 321 LEU B N 1
ATOM 7422 C CA . LEU B 1 321 ? -8.344 25.641 28.984 1 93.56 321 LEU B CA 1
ATOM 7423 C C . LEU B 1 321 ? -7.586 26.891 29.391 1 93.56 321 LEU B C 1
ATOM 7425 O O . LEU B 1 321 ? -8.023 27.625 30.297 1 93.56 321 LEU B O 1
ATOM 7429 N N . HIS B 1 322 ? -6.434 27.156 28.719 1 93.94 322 HIS B N 1
ATOM 7430 C CA . HIS B 1 322 ? -5.578 28.297 29.016 1 93.94 322 HIS B CA 1
ATOM 7431 C C . HIS B 1 322 ? -5.625 29.328 27.891 1 93.94 322 HIS B C 1
ATOM 7433 O O . HIS B 1 322 ? -5.488 30.531 28.141 1 93.94 322 HIS B O 1
ATOM 7439 N N . GLU B 1 323 ? -5.723 28.844 26.75 1 95.25 323 GLU B N 1
ATOM 7440 C CA . GLU B 1 323 ? -5.785 29.719 25.578 1 95.25 323 GLU B CA 1
ATOM 7441 C C . GLU B 1 323 ? -7.047 29.453 24.766 1 95.25 323 GLU B C 1
ATOM 7443 O O . GLU B 1 323 ? -7.324 28.312 24.406 1 95.25 323 GLU B O 1
ATOM 7448 N N . PHE B 1 324 ? -7.723 30.516 24.484 1 95.31 324 PHE B N 1
ATOM 7449 C CA . PHE B 1 324 ? -9.031 30.344 23.875 1 95.31 324 PHE B CA 1
ATOM 7450 C C . PHE B 1 324 ? -9.281 31.391 22.797 1 95.31 324 PHE B C 1
ATOM 7452 O O . PHE B 1 324 ? -9.148 32.594 23.062 1 95.31 324 PHE B O 1
ATOM 7459 N N . SER B 1 325 ? -9.531 30.984 21.625 1 94.06 325 SER B N 1
ATOM 7460 C CA . SER B 1 325 ? -9.977 31.844 20.531 1 94.06 325 SER B CA 1
ATOM 7461 C C . SER B 1 325 ? -11.406 31.5 20.109 1 94.06 325 SER B C 1
ATOM 7463 O O . SER B 1 325 ? -11.766 30.328 20.016 1 94.06 325 SER B O 1
ATOM 7465 N N . LEU B 1 326 ? -12.156 32.531 19.891 1 93.25 326 LEU B N 1
ATOM 7466 C CA . LEU B 1 326 ? -13.555 32.281 19.531 1 93.25 326 LEU B CA 1
ATOM 7467 C C . LEU B 1 326 ? -14.07 33.375 18.594 1 93.25 326 LEU B C 1
ATOM 7469 O O . LEU B 1 326 ? -13.766 34.531 18.766 1 93.25 326 LEU B O 1
ATOM 7473 N N . ASP B 1 327 ? -14.805 32.875 17.609 1 92.94 327 ASP B N 1
ATOM 7474 C CA . ASP B 1 327 ? -15.578 33.781 16.766 1 92.94 327 ASP B CA 1
ATOM 7475 C C . ASP B 1 327 ? -16.969 34.031 17.344 1 92.94 327 ASP B C 1
ATOM 7477 O O . ASP B 1 327 ? -17.828 33.156 17.312 1 92.94 327 ASP B O 1
ATOM 7481 N N . ALA B 1 328 ? -17.172 35.25 17.844 1 93.56 328 ALA B N 1
ATOM 7482 C CA . ALA B 1 328 ? -18.438 35.594 18.484 1 93.56 328 ALA B CA 1
ATOM 7483 C C . ALA B 1 328 ? -18.547 37.094 18.734 1 93.56 328 ALA B C 1
ATOM 7485 O O . ALA B 1 328 ? -17.531 37.812 18.766 1 93.56 328 ALA B O 1
ATOM 7486 N N . SER B 1 329 ? -19.797 37.531 18.844 1 93 329 SER B N 1
ATOM 7487 C CA . SER B 1 329 ? -19.984 38.906 19.312 1 93 329 SER B CA 1
ATOM 7488 C C . SER B 1 329 ? -19.594 39.031 20.797 1 93 329 SER B C 1
ATOM 7490 O O . SER B 1 329 ? -19.562 38.062 21.531 1 93 329 SER B O 1
ATOM 7492 N N . LEU B 1 330 ? -19.312 40.25 21.188 1 94.5 330 LEU B N 1
ATOM 7493 C CA . LEU B 1 330 ? -18.953 40.469 22.594 1 94.5 330 LEU B CA 1
ATOM 7494 C C . LEU B 1 330 ? -20.141 40.188 23.5 1 94.5 330 LEU B C 1
ATOM 7496 O O . LEU B 1 330 ? -19.969 39.75 24.641 1 94.5 330 LEU B O 1
ATOM 7500 N N . ALA B 1 331 ? -21.344 40.375 22.969 1 90.88 331 ALA B N 1
ATOM 7501 C CA . ALA B 1 331 ? -22.547 40.062 23.734 1 90.88 331 ALA B CA 1
ATOM 7502 C C . ALA B 1 331 ? -22.641 38.562 24 1 90.88 331 ALA B C 1
ATOM 7504 O O . ALA B 1 331 ? -22.984 38.125 25.094 1 90.88 331 ALA B O 1
ATOM 7505 N N . GLN B 1 332 ? -22.375 37.812 23.016 1 89.62 332 GLN B N 1
ATOM 7506 C CA . GLN B 1 332 ? -22.359 36.344 23.156 1 89.62 332 GLN B CA 1
ATOM 7507 C C . GLN B 1 332 ? -21.266 35.906 24.125 1 89.62 332 GLN B C 1
ATOM 7509 O O . GLN B 1 332 ? -21.484 35 24.938 1 89.62 332 GLN B O 1
ATOM 7514 N N . MET B 1 333 ? -20.125 36.562 24.016 1 90.75 333 MET B N 1
ATOM 7515 C CA . MET B 1 333 ? -19.016 36.219 24.891 1 90.75 333 MET B CA 1
ATOM 7516 C C . MET B 1 333 ? -19.359 36.531 26.344 1 90.75 333 MET B C 1
ATOM 7518 O O . MET B 1 333 ? -18.953 35.781 27.234 1 90.75 333 MET B O 1
ATOM 7522 N N . ARG B 1 334 ? -20.031 37.562 26.531 1 90.62 334 ARG B N 1
ATOM 7523 C CA . ARG B 1 334 ? -20.453 37.906 27.875 1 90.62 334 ARG B CA 1
ATOM 7524 C C . ARG B 1 334 ? -21.344 36.812 28.469 1 90.62 334 ARG B C 1
ATOM 7526 O O . ARG B 1 334 ? -21.188 36.438 29.625 1 90.62 334 ARG B O 1
ATOM 7533 N N . THR B 1 335 ? -22.172 36.406 27.656 1 85.94 335 THR B N 1
ATOM 7534 C CA . THR B 1 335 ? -23.047 35.312 28.078 1 85.94 335 THR B CA 1
ATOM 7535 C C . THR B 1 335 ? -22.234 34.062 28.391 1 85.94 335 THR B C 1
ATOM 7537 O O . THR B 1 335 ? -22.469 33.406 29.406 1 85.94 335 THR B O 1
ATOM 7540 N N . PHE B 1 336 ? -21.297 33.844 27.625 1 85.94 336 PHE B N 1
ATOM 7541 C CA . PHE B 1 336 ? -20.453 32.656 27.75 1 85.94 336 PHE B CA 1
ATOM 7542 C C . PHE B 1 336 ? -19.641 32.688 29.031 1 85.94 336 PHE B C 1
ATOM 7544 O O . PHE B 1 336 ? -19.641 31.719 29.797 1 85.94 336 PHE B O 1
ATOM 7551 N N . VAL B 1 337 ? -19.016 33.719 29.281 1 85 337 VAL B N 1
ATOM 7552 C CA . VAL B 1 337 ? -18.094 33.844 30.406 1 85 337 VAL B CA 1
ATOM 7553 C C . VAL B 1 337 ? -18.875 33.906 31.719 1 85 337 VAL B C 1
ATOM 7555 O O . VAL B 1 337 ? -18.328 33.562 32.781 1 85 337 VAL B O 1
ATOM 7558 N N . SER B 1 338 ? -20.109 34.25 31.562 1 83.81 338 SER B N 1
ATOM 7559 C CA . SER B 1 338 ? -20.922 34.406 32.75 1 83.81 338 SER B CA 1
ATOM 7560 C C . SER B 1 338 ? -21.562 33.062 33.125 1 83.81 338 SER B C 1
ATOM 7562 O O . SER B 1 338 ? -22.156 32.938 34.219 1 83.81 338 SER B O 1
ATOM 7564 N N . MET B 1 339 ? -21.453 32.188 32.281 1 83.5 339 MET B N 1
ATOM 7565 C CA . MET B 1 339 ? -22.078 30.891 32.531 1 83.5 339 MET B CA 1
ATOM 7566 C C . MET B 1 339 ? -21.281 30.109 33.562 1 83.5 339 MET B C 1
ATOM 7568 O O . MET B 1 339 ? -20.047 30.109 33.562 1 83.5 339 MET B O 1
ATOM 7572 N N . PRO B 1 340 ? -22 29.422 34.438 1 78 340 PRO B N 1
ATOM 7573 C CA . PRO B 1 340 ? -21.312 28.609 35.438 1 78 340 PRO B CA 1
ATOM 7574 C C . PRO B 1 340 ? -20.516 27.453 34.844 1 78 340 PRO B C 1
ATOM 7576 O O . PRO B 1 340 ? -19.562 26.969 35.469 1 78 340 PRO B O 1
ATOM 7579 N N . ALA B 1 341 ? -20.969 27.203 33.625 1 78.19 341 ALA B N 1
ATOM 7580 C CA . ALA B 1 341 ? -20.328 26.047 33 1 78.19 341 ALA B CA 1
ATOM 7581 C C . ALA B 1 341 ? -18.906 26.391 32.531 1 78.19 341 ALA B C 1
ATOM 7583 O O . ALA B 1 341 ? -18.078 25.5 32.375 1 78.19 341 ALA B O 1
ATOM 7584 N N . PHE B 1 342 ? -18.641 27.578 32.344 1 79.62 342 PHE B N 1
ATOM 7585 C CA . PHE B 1 342 ? -17.328 27.984 31.859 1 79.62 342 PHE B CA 1
ATOM 7586 C C . PHE B 1 342 ? -16.453 28.453 33.031 1 79.62 342 PHE B C 1
ATOM 7588 O O . PHE B 1 342 ? -16.891 29.234 33.875 1 79.62 342 PHE B O 1
ATOM 7595 N N . ASN B 1 343 ? -15.312 27.703 33.125 1 75.69 343 ASN B N 1
ATOM 7596 C CA . ASN B 1 343 ? -14.352 28.125 34.125 1 75.69 343 ASN B CA 1
ATOM 7597 C C . ASN B 1 343 ? -13.289 29.047 33.562 1 75.69 343 ASN B C 1
ATOM 7599 O O . ASN B 1 343 ? -12.297 28.594 32.969 1 75.69 343 ASN B O 1
ATOM 7603 N N . PRO B 1 344 ? -13.383 30.234 33.781 1 76.56 344 PRO B N 1
ATOM 7604 C CA . PRO B 1 344 ? -12.43 31.188 33.219 1 76.56 344 PRO B CA 1
ATOM 7605 C C . PRO B 1 344 ? -11.164 31.328 34.062 1 76.56 344 PRO B C 1
ATOM 7607 O O . PRO B 1 344 ? -10.25 32.062 33.688 1 76.56 344 PRO B O 1
ATOM 7610 N N . GLU B 1 345 ? -11.062 30.531 35.125 1 79.5 345 GLU B N 1
ATOM 7611 C CA . GLU B 1 345 ? -10.016 30.75 36.125 1 79.5 345 GLU B CA 1
ATOM 7612 C C . GLU B 1 345 ? -8.656 30.281 35.594 1 79.5 345 GLU B C 1
ATOM 7614 O O . GLU B 1 345 ? -7.625 30.578 36.219 1 79.5 345 GLU B O 1
ATOM 7619 N N . THR B 1 346 ? -8.719 29.688 34.5 1 87.56 346 THR B N 1
ATOM 7620 C CA . THR B 1 346 ? -7.438 29.203 34 1 87.56 346 THR B CA 1
ATOM 7621 C C . THR B 1 346 ? -7.023 29.969 32.75 1 87.56 346 THR B C 1
ATOM 7623 O O . THR B 1 346 ? -5.895 29.844 32.281 1 87.56 346 THR B O 1
ATOM 7626 N N . LEU B 1 347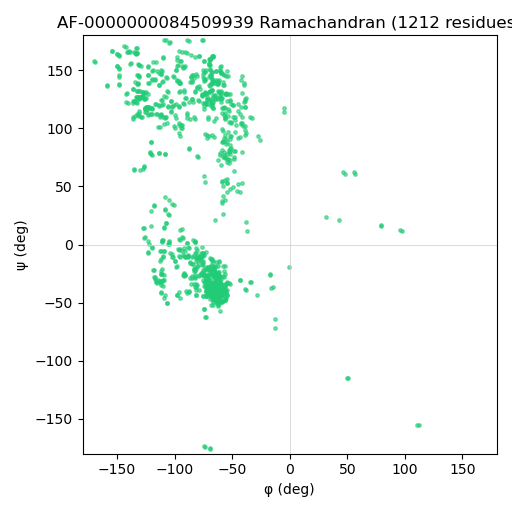 ? -7.824 30.812 32.25 1 92.25 347 LEU B N 1
ATOM 7627 C CA . LEU B 1 347 ? -7.621 31.453 30.953 1 92.25 347 LEU B CA 1
ATOM 7628 C C . LEU B 1 347 ? -6.535 32.531 31.047 1 92.25 347 LEU B C 1
ATOM 7630 O O . LEU B 1 347 ? -6.645 33.438 31.844 1 92.25 347 LEU B O 1
ATOM 7634 N N . THR B 1 348 ? -5.531 32.406 30.281 1 95.38 348 THR B N 1
ATOM 7635 C CA . THR B 1 348 ? -4.457 33.375 30.25 1 95.38 348 THR B CA 1
ATOM 7636 C C . THR B 1 348 ? -4.449 34.125 28.938 1 95.38 348 THR B C 1
ATOM 7638 O O . THR B 1 348 ? -3.877 35.219 28.844 1 95.38 348 THR B O 1
ATOM 7641 N N . TYR B 1 349 ? -5.012 33.531 27.984 1 96.19 349 TYR B N 1
ATOM 7642 C CA . TYR B 1 349 ? -5.078 34.125 26.641 1 96.19 349 TYR B CA 1
ATOM 7643 C C . TYR B 1 349 ? -6.488 34.031 26.078 1 96.19 349 TYR B C 1
ATOM 7645 O O . TYR B 1 349 ? -7.082 32.969 26.031 1 96.19 349 TYR B O 1
ATOM 7653 N N . LEU B 1 350 ? -7.027 35.188 25.641 1 95.69 350 LEU B N 1
ATOM 7654 C CA . LEU B 1 350 ? -8.352 35.219 25.031 1 95.69 350 LEU B CA 1
ATOM 7655 C C . LEU B 1 350 ? -8.336 36.062 23.75 1 95.69 350 LEU B C 1
ATOM 7657 O O . LEU B 1 350 ? -7.895 37.219 23.766 1 95.69 350 LEU B O 1
ATOM 7661 N N . HIS B 1 351 ? -8.711 35.469 22.703 1 95.12 351 HIS B N 1
ATOM 7662 C CA . HIS B 1 351 ? -8.859 36.125 21.422 1 95.12 351 HIS B CA 1
ATOM 7663 C C . HIS B 1 351 ? -10.297 36.031 20.906 1 95.12 351 HIS B C 1
ATOM 7665 O O . HIS B 1 351 ? -10.773 34.938 20.609 1 95.12 351 HIS B O 1
ATOM 7671 N N . VAL B 1 352 ? -10.891 37.125 20.781 1 94.81 352 VAL B N 1
ATOM 7672 C CA . VAL B 1 352 ? -12.258 37.156 20.266 1 94.81 352 VAL B CA 1
ATOM 7673 C C . VAL B 1 352 ? -12.289 37.844 18.906 1 94.81 352 VAL B C 1
ATOM 7675 O O . VAL B 1 352 ? -11.844 39 18.781 1 94.81 352 VAL B O 1
ATOM 7678 N N . THR B 1 353 ? -12.711 37.156 17.984 1 91.94 353 THR B N 1
ATOM 7679 C CA . THR B 1 353 ? -12.992 37.719 16.688 1 91.94 353 THR B CA 1
ATOM 7680 C C . THR B 1 353 ? -14.484 38 16.516 1 91.94 353 THR B C 1
ATOM 7682 O O . THR B 1 353 ? -15.281 37.062 16.391 1 91.94 353 THR B O 1
ATOM 7685 N N . SER B 1 354 ? -14.789 39.281 16.516 1 91.81 354 SER B N 1
ATOM 7686 C CA . SER B 1 354 ? -16.203 39.625 16.516 1 91.81 354 SER B CA 1
ATOM 7687 C C . SER B 1 354 ? -16.844 39.406 15.148 1 91.81 354 SER B C 1
ATOM 7689 O O . SER B 1 354 ? -16.219 39.688 14.117 1 91.81 354 SER B O 1
ATOM 7691 N N . ILE B 1 355 ? -18.062 39.031 15.156 1 89.62 355 ILE B N 1
ATOM 7692 C CA . ILE B 1 355 ? -18.781 38.719 13.922 1 89.62 355 ILE B CA 1
ATOM 7693 C C . ILE B 1 355 ? -19.766 39.844 13.609 1 89.62 355 ILE B C 1
ATOM 7695 O O . ILE B 1 355 ? -20.484 39.781 12.617 1 89.62 355 ILE B O 1
ATOM 7699 N N . GLU B 1 356 ? -19.812 40.844 14.414 1 88.81 356 GLU B N 1
ATOM 7700 C CA . GLU B 1 356 ? -20.688 42 14.234 1 88.81 356 GLU B CA 1
ATOM 7701 C C . GLU B 1 356 ? -19.969 43.281 14.594 1 88.81 356 GLU B C 1
ATOM 7703 O O . GLU B 1 356 ? -18.875 43.281 15.172 1 88.81 356 GLU B O 1
ATOM 7708 N N . ILE B 1 357 ? -20.578 44.406 14.195 1 89.25 357 ILE B N 1
ATOM 7709 C CA . ILE B 1 357 ? -20.062 45.719 14.594 1 89.25 357 ILE B CA 1
ATOM 7710 C C . ILE B 1 357 ? -20.391 45.969 16.062 1 89.25 357 ILE B C 1
ATOM 7712 O O . ILE B 1 357 ? -21.562 46.062 16.438 1 89.25 357 ILE B O 1
ATOM 7716 N N . GLU B 1 358 ? -19.391 46.094 16.844 1 93.69 358 GLU B N 1
ATOM 7717 C CA . GLU B 1 358 ? -19.578 46.25 18.281 1 93.69 358 GLU B CA 1
ATOM 7718 C C . GLU B 1 358 ? -19.859 47.688 18.672 1 93.69 358 GLU B C 1
ATOM 7720 O O . GLU B 1 358 ? -19.281 48.625 18.109 1 93.69 358 GLU B O 1
ATOM 7725 N N . ARG B 1 359 ? -20.719 47.812 19.641 1 94.12 359 ARG B N 1
ATOM 7726 C CA . ARG B 1 359 ? -21.016 49.125 20.203 1 94.12 359 ARG B CA 1
ATOM 7727 C C . ARG B 1 359 ? -20.125 49.406 21.422 1 94.12 359 ARG B C 1
ATOM 7729 O O . ARG B 1 359 ? -19.688 48.5 22.109 1 94.12 359 ARG B O 1
ATOM 7736 N N . PRO B 1 360 ? -19.938 50.719 21.625 1 96.12 360 PRO B N 1
ATOM 7737 C CA . PRO B 1 360 ? -19.047 51.094 22.734 1 96.12 360 PRO B CA 1
ATOM 7738 C C . PRO B 1 360 ? -19.5 50.5 24.062 1 96.12 360 PRO B C 1
ATOM 7740 O O . PRO B 1 360 ? -18.656 49.969 24.828 1 96.12 360 PRO B O 1
ATOM 7743 N N . ASN B 1 361 ? -20.781 50.438 24.328 1 95.25 361 ASN B N 1
ATOM 7744 C CA . ASN B 1 361 ? -21.266 49.938 25.609 1 95.25 361 ASN B CA 1
ATOM 7745 C C . ASN B 1 361 ? -21.031 48.438 25.734 1 95.25 361 ASN B C 1
ATOM 7747 O O . ASN B 1 361 ? -20.797 47.938 26.828 1 95.25 361 ASN B O 1
ATOM 7751 N N . ASP B 1 362 ? -21.125 47.781 24.672 1 95.19 362 ASP B N 1
ATOM 7752 C CA . ASP B 1 362 ? -20.875 46.344 24.688 1 95.19 362 ASP B CA 1
ATOM 7753 C C . ASP B 1 362 ? -19.406 46.062 25.016 1 95.19 362 ASP B C 1
ATOM 7755 O O . ASP B 1 362 ? -19.125 45.094 25.734 1 95.19 362 ASP B O 1
ATOM 7759 N N . ILE B 1 363 ? -18.578 46.844 24.516 1 96.88 363 ILE B N 1
ATOM 7760 C CA . ILE B 1 363 ? -17.156 46.688 24.797 1 96.88 363 ILE B CA 1
ATOM 7761 C C . ILE B 1 363 ? -16.906 46.938 26.281 1 96.88 363 ILE B C 1
ATOM 7763 O O . ILE B 1 363 ? -16.219 46.125 26.938 1 96.88 363 ILE B O 1
ATOM 7767 N N . GLN B 1 364 ? -17.469 47.969 26.766 1 97.19 364 GLN B N 1
ATOM 7768 C CA . GLN B 1 364 ? -17.281 48.312 28.172 1 97.19 364 GLN B CA 1
ATOM 7769 C C . GLN B 1 364 ? -17.812 47.219 29.078 1 97.19 364 GLN B C 1
ATOM 7771 O O . GLN B 1 364 ? -17.141 46.781 30.016 1 97.19 364 GLN B O 1
ATOM 7776 N N . ASN B 1 365 ? -19.016 46.781 28.781 1 96.44 365 ASN B N 1
ATOM 7777 C CA . ASN B 1 365 ? -19.656 45.719 29.594 1 96.44 365 ASN B CA 1
ATOM 7778 C C . ASN B 1 365 ? -18.844 44.438 29.578 1 96.44 365 ASN B C 1
ATOM 7780 O O . ASN B 1 365 ? -18.703 43.781 30.609 1 96.44 365 ASN B O 1
ATOM 7784 N N . PHE B 1 366 ? -18.344 44.094 28.484 1 96.5 366 PHE B N 1
ATOM 7785 C CA . PHE B 1 366 ? -17.562 42.875 28.328 1 96.5 366 PHE B CA 1
ATOM 7786 C C . PHE B 1 366 ? -16.266 42.969 29.141 1 96.5 366 PHE B C 1
ATOM 7788 O O . PHE B 1 366 ? -15.906 42.031 29.859 1 96.5 366 PHE B O 1
ATOM 7795 N N . LEU B 1 367 ? -15.586 44.125 29.016 1 97.31 367 LEU B N 1
ATOM 7796 C CA . LEU B 1 367 ? -14.32 44.312 29.719 1 97.31 367 LEU B CA 1
ATOM 7797 C C . LEU B 1 367 ? -14.539 44.281 31.234 1 97.31 367 LEU B C 1
ATOM 7799 O O . LEU B 1 367 ? -13.758 43.688 31.969 1 97.31 367 LEU B O 1
ATOM 7803 N N . GLU B 1 368 ? -15.617 44.875 31.672 1 96.75 368 GLU B N 1
ATOM 7804 C CA . GLU B 1 368 ? -15.93 44.906 33.094 1 96.75 368 GLU B CA 1
ATOM 7805 C C . GLU B 1 368 ? -16.172 43.5 33.625 1 96.75 368 GLU B C 1
ATOM 7807 O O . GLU B 1 368 ? -15.695 43.125 34.688 1 96.75 368 GLU B O 1
ATOM 7812 N N . LEU B 1 369 ? -16.859 42.781 32.875 1 94.38 369 LEU B N 1
ATOM 7813 C CA . LEU B 1 369 ? -17.125 41.406 33.25 1 94.38 369 LEU B CA 1
ATOM 7814 C C . LEU B 1 369 ? -15.844 40.594 33.312 1 94.38 369 LEU B C 1
ATOM 7816 O O . LEU B 1 369 ? -15.641 39.812 34.25 1 94.38 369 LEU B O 1
ATOM 7820 N N . LEU B 1 370 ? -15 40.719 32.281 1 94.75 370 LEU B N 1
ATOM 7821 C CA . LEU B 1 370 ? -13.75 39.938 32.219 1 94.75 370 LEU B CA 1
ATOM 7822 C C . LEU B 1 370 ? -12.875 40.25 33.438 1 94.75 370 LEU B C 1
ATOM 7824 O O . LEU B 1 370 ? -12.211 39.344 33.969 1 94.75 370 LEU B O 1
ATOM 7828 N N . VAL B 1 371 ? -12.859 41.469 33.844 1 94.88 371 VAL B N 1
ATOM 7829 C CA . VAL B 1 371 ? -12.07 41.875 35 1 94.88 371 VAL B CA 1
ATOM 7830 C C . VAL B 1 371 ? -12.523 41.094 36.219 1 94.88 371 VAL B C 1
ATOM 7832 O O . VAL B 1 371 ? -11.695 40.688 37.031 1 94.88 371 VAL B O 1
ATOM 7835 N N . ASP B 1 372 ? -13.758 40.812 36.281 1 91.56 372 ASP B N 1
ATOM 7836 C CA . ASP B 1 372 ? -14.352 40.188 37.438 1 91.56 372 ASP B CA 1
ATOM 7837 C C . ASP B 1 372 ? -14.141 38.688 37.406 1 91.56 372 ASP B C 1
ATOM 7839 O O . ASP B 1 372 ? -14.047 38.031 38.469 1 91.56 372 ASP B O 1
ATOM 7843 N N . VAL B 1 373 ? -14.023 38.156 36.219 1 89.12 373 VAL B N 1
ATOM 7844 C CA . VAL B 1 373 ? -14.141 36.719 36.156 1 89.12 373 VAL B CA 1
ATOM 7845 C C . VAL B 1 373 ? -12.828 36.094 35.656 1 89.12 373 VAL B C 1
ATOM 7847 O O . VAL B 1 373 ? -12.508 34.969 35.969 1 89.12 373 VAL B O 1
ATOM 7850 N N . CYS B 1 374 ? -12.047 36.75 34.844 1 91.62 374 CYS B N 1
ATOM 7851 C CA . CYS B 1 374 ? -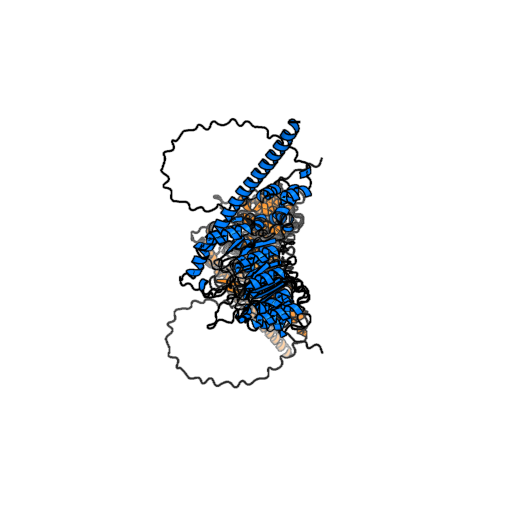10.836 36.188 34.25 1 91.62 374 CYS B CA 1
ATOM 7852 C C . CYS B 1 374 ? -9.586 36.812 34.875 1 91.62 374 CYS B C 1
ATOM 7854 O O . CYS B 1 374 ? -8.812 37.469 34.188 1 91.62 374 CYS B O 1
ATOM 7856 N N . HIS B 1 375 ? -9.258 36.375 36.031 1 91.38 375 HIS B N 1
ATOM 7857 C CA . HIS B 1 375 ? -8.203 37 36.812 1 91.38 375 HIS B CA 1
ATOM 7858 C C . HIS B 1 375 ? -6.828 36.719 36.219 1 91.38 375 HIS B C 1
ATOM 7860 O O . HIS B 1 375 ? -5.973 37.594 36.156 1 91.38 375 HIS B O 1
ATOM 7866 N N . PRO B 1 376 ? -6.676 35.562 35.719 1 93 376 PRO B N 1
ATOM 7867 C CA . PRO B 1 376 ? -5.324 35.219 35.25 1 93 376 PRO B CA 1
ATOM 7868 C C . PRO B 1 376 ? -5.035 35.75 33.844 1 93 376 PRO B C 1
ATOM 7870 O O . PRO B 1 376 ? -3.961 35.5 33.281 1 93 376 PRO B O 1
ATOM 7873 N N . LEU B 1 377 ? -5.895 36.438 33.219 1 95.44 377 LEU B N 1
ATOM 7874 C CA . LEU B 1 377 ? -5.777 36.875 31.844 1 95.44 377 LEU B CA 1
ATOM 7875 C C . LEU B 1 377 ? -4.551 37.75 31.641 1 95.44 377 LEU B C 1
ATOM 7877 O O . LEU B 1 377 ? -4.391 38.75 32.312 1 95.44 377 LEU B O 1
ATOM 7881 N N . GLU B 1 378 ? -3.742 37.312 30.688 1 96.31 378 GLU B N 1
ATOM 7882 C CA . GLU B 1 378 ? -2.521 38.062 30.391 1 96.31 378 GLU B CA 1
ATOM 7883 C C . GLU B 1 378 ? -2.615 38.719 29.031 1 96.31 378 GLU B C 1
ATOM 7885 O O . GLU B 1 378 ? -1.998 39.781 28.797 1 96.31 378 GLU B O 1
ATOM 7890 N N . THR B 1 379 ? -3.293 38.094 28.203 1 96.81 379 THR B N 1
ATOM 7891 C CA . THR B 1 379 ? -3.408 38.625 26.844 1 96.81 379 THR B CA 1
ATOM 7892 C C . THR B 1 379 ? -4.867 38.656 26.391 1 96.81 379 THR B C 1
ATOM 7894 O O . THR B 1 379 ? -5.562 37.625 26.438 1 96.81 379 THR B O 1
ATOM 7897 N N . LEU B 1 380 ? -5.285 39.812 25.969 1 96.81 380 LEU B N 1
ATOM 7898 C CA . LEU B 1 380 ? -6.625 40 25.422 1 96.81 380 LEU B CA 1
ATOM 7899 C C . LEU B 1 380 ? -6.566 40.594 24.031 1 96.81 380 LEU B C 1
ATOM 7901 O O . LEU B 1 380 ? -6.023 41.688 23.844 1 96.81 380 LEU B O 1
ATOM 7905 N N . VAL B 1 381 ? -7.066 39.875 23.094 1 94.94 381 VAL B N 1
ATOM 7906 C CA . VAL B 1 381 ? -7.121 40.344 21.719 1 94.94 381 VAL B CA 1
ATOM 7907 C C . VAL B 1 381 ? -8.578 40.469 21.266 1 94.94 381 VAL B C 1
ATOM 7909 O O . VAL B 1 381 ? -9.328 39.469 21.312 1 94.94 381 VAL B O 1
ATOM 7912 N N . LEU B 1 382 ? -8.945 41.594 20.891 1 95.31 382 LEU B N 1
ATOM 7913 C CA . LEU B 1 382 ? -10.273 41.844 20.344 1 95.31 382 LEU B CA 1
ATOM 7914 C C . LEU B 1 382 ? -10.18 42.25 18.875 1 95.31 382 LEU B C 1
ATOM 7916 O O . LEU B 1 382 ? -9.883 43.406 18.562 1 95.31 382 LEU B O 1
ATOM 7920 N N . SER B 1 383 ? -10.445 41.344 18.062 1 90.62 383 SER B N 1
ATOM 7921 C CA . SER B 1 383 ? -10.477 41.594 16.625 1 90.62 383 SER B CA 1
ATOM 7922 C C . SER B 1 383 ? -11.883 41.938 16.141 1 90.62 383 SER B C 1
ATOM 7924 O O . SER B 1 383 ? -12.672 41.031 15.852 1 90.62 383 SER B O 1
ATOM 7926 N N . MET B 1 384 ? -12.156 43.188 15.953 1 90.56 384 MET B N 1
ATOM 7927 C CA . MET B 1 384 ? -13.523 43.625 15.68 1 90.56 384 MET B CA 1
ATOM 7928 C C . MET B 1 384 ? -13.617 44.281 14.305 1 90.56 384 MET B C 1
ATOM 7930 O O . MET B 1 384 ? -14.359 45.25 14.125 1 90.56 384 MET B O 1
ATOM 7934 N N . LEU B 1 385 ? -12.859 43.812 13.445 1 82.31 385 LEU B N 1
ATOM 7935 C CA . LEU B 1 385 ? -12.961 44.25 12.055 1 82.31 385 LEU B CA 1
ATOM 7936 C C . LEU B 1 385 ? -13.961 43.375 11.289 1 82.31 385 LEU B C 1
ATOM 7938 O O . LEU B 1 385 ? -13.781 42.188 11.18 1 82.31 385 LEU B O 1
ATOM 7942 N N . VAL B 1 386 ? -15.031 43.969 10.906 1 78.31 386 VAL B N 1
ATOM 7943 C CA . VAL B 1 386 ? -16.031 43.25 10.141 1 78.31 386 VAL B CA 1
ATOM 7944 C C . VAL B 1 386 ? -16.078 43.75 8.711 1 78.31 386 VAL B C 1
ATOM 7946 O O . VAL B 1 386 ? -15.648 44.875 8.445 1 78.31 386 VAL B O 1
ATOM 7949 N N . LYS B 1 387 ? -16.641 42.969 7.773 1 70.56 387 LYS B N 1
ATOM 7950 C CA . LYS B 1 387 ? -16.594 43.25 6.34 1 70.56 387 LYS B CA 1
ATOM 7951 C C . LYS B 1 387 ? -17.641 44.25 5.938 1 70.56 387 LYS B C 1
ATOM 7953 O O . LYS B 1 387 ? -17.578 44.844 4.848 1 70.56 387 LYS B O 1
ATOM 7958 N N . TRP B 1 388 ? -18.5 44.531 6.785 1 70.06 388 TRP B N 1
ATOM 7959 C CA . TRP B 1 388 ? -19.562 45.469 6.387 1 70.06 388 TRP B CA 1
ATOM 7960 C C . TRP B 1 388 ? -19.547 46.719 7.262 1 70.06 388 TRP B C 1
ATOM 7962 O O . TRP B 1 388 ? -18.984 46.688 8.359 1 70.06 388 TRP B O 1
ATOM 7972 N N . VAL B 1 389 ? -19.969 47.875 6.66 1 66.06 389 VAL B N 1
ATOM 7973 C CA . VAL B 1 389 ? -20.062 49.125 7.383 1 66.06 389 VAL B CA 1
ATOM 7974 C C . VAL B 1 389 ? -21.516 49.562 7.492 1 66.06 389 VAL B C 1
ATOM 7976 O O . VAL B 1 389 ? -22.344 49.219 6.637 1 66.06 389 VAL B O 1
ATOM 7979 N N . GLU B 1 390 ? -21.688 50.156 8.547 1 72.88 390 GLU B N 1
ATOM 7980 C CA . GLU B 1 390 ? -23.031 50.688 8.758 1 72.88 390 GLU B CA 1
ATOM 7981 C C . GLU B 1 390 ? -23.203 52.031 8.086 1 72.88 390 GLU B C 1
ATOM 7983 O O . GLU B 1 390 ? -22.234 52.812 7.957 1 72.88 390 GLU B O 1
ATOM 7988 N N . ILE B 1 391 ? -24.406 52.219 7.621 1 70.94 391 ILE B N 1
ATOM 7989 C CA . ILE B 1 391 ? -24.75 53.5 6.996 1 70.94 391 ILE B CA 1
ATOM 7990 C C . ILE B 1 391 ? -24.469 54.656 7.977 1 70.94 391 ILE B C 1
ATOM 7992 O O . ILE B 1 391 ? -23.875 55.656 7.609 1 70.94 391 ILE B O 1
ATOM 7996 N N . THR B 1 392 ? -24.938 54.438 9.164 1 79.56 392 THR B N 1
ATOM 7997 C CA . THR B 1 392 ? -24.641 55.375 10.234 1 79.56 392 THR B CA 1
ATOM 7998 C C . THR B 1 392 ? -23.562 54.812 11.164 1 79.56 392 THR B C 1
ATOM 8000 O O . THR B 1 392 ? -23.797 53.812 11.844 1 79.56 392 THR B O 1
ATOM 8003 N N . PRO B 1 393 ? -22.469 55.5 11.125 1 79.69 393 PRO B N 1
ATOM 8004 C CA . PRO B 1 393 ? -21.406 55 12 1 79.69 393 PRO B CA 1
ATOM 8005 C C . PRO B 1 393 ? -21.797 55.031 13.477 1 79.69 393 PRO B C 1
ATOM 8007 O O . PRO B 1 393 ? -22.469 55.969 13.922 1 79.69 393 PRO B O 1
ATOM 8010 N N . PRO B 1 394 ? -21.391 54 14.133 1 86 394 PRO B N 1
ATOM 8011 C CA . PRO B 1 394 ? -21.625 54.031 15.578 1 86 394 PRO B CA 1
ATOM 8012 C C . PRO B 1 394 ? -20.812 55.094 16.297 1 86 394 PRO B C 1
ATOM 8014 O O . PRO B 1 394 ? -19.859 55.656 15.727 1 86 394 PRO B O 1
ATOM 8017 N N . PRO B 1 395 ? -21.344 55.375 17.547 1 90.25 395 PRO B N 1
ATOM 8018 C CA . PRO B 1 395 ? -20.516 56.281 18.328 1 90.25 395 PRO B CA 1
ATOM 8019 C C . PRO B 1 395 ? -19.078 55.781 18.5 1 90.25 395 PRO B C 1
ATOM 8021 O O . PRO B 1 395 ? -18.859 54.562 18.578 1 90.25 395 PRO B O 1
ATOM 8024 N N . ARG B 1 396 ? -18.234 56.75 18.5 1 92.25 396 ARG B N 1
ATOM 8025 C CA . ARG B 1 396 ? -16.844 56.344 18.641 1 92.25 396 ARG B CA 1
ATOM 8026 C C . ARG B 1 396 ? -16.562 55.781 20.016 1 92.25 396 ARG B C 1
ATOM 8028 O O . ARG B 1 396 ? -17.156 56.219 21.016 1 92.25 396 ARG B O 1
ATOM 8035 N N . ILE B 1 397 ? -15.742 54.844 20.094 1 95.5 397 ILE B N 1
ATOM 8036 C CA . ILE B 1 397 ? -15.281 54.281 21.359 1 95.5 397 ILE B CA 1
ATOM 8037 C C . ILE B 1 397 ? -14.352 55.281 22.062 1 95.5 397 ILE B C 1
ATOM 8039 O O . ILE B 1 397 ? -13.398 55.781 21.453 1 95.5 397 ILE B O 1
ATOM 8043 N N . THR B 1 398 ? -14.656 55.562 23.297 1 96.56 398 THR B N 1
ATOM 8044 C CA . THR B 1 398 ? -13.883 56.531 24.062 1 96.56 398 THR B CA 1
ATOM 8045 C C . THR B 1 398 ? -13.062 55.844 25.141 1 96.56 398 THR B C 1
ATOM 8047 O O . THR B 1 398 ? -13.18 54.625 25.344 1 96.56 398 THR B O 1
ATOM 8050 N N . MET B 1 399 ? -12.281 56.625 25.828 1 96.12 399 MET B N 1
ATOM 8051 C CA . MET B 1 399 ? -11.469 56.125 26.938 1 96.12 399 MET B CA 1
ATOM 8052 C C . MET B 1 399 ? -12.344 55.531 28.031 1 96.12 399 MET B C 1
ATOM 8054 O O . MET B 1 399 ? -11.961 54.562 28.656 1 96.12 399 MET B O 1
ATOM 8058 N N . GLU B 1 400 ? -13.469 56.062 28.219 1 96.19 400 GLU B N 1
ATOM 8059 C CA . GLU B 1 400 ? -14.375 55.562 29.25 1 96.19 400 GLU B CA 1
ATOM 8060 C C . GLU B 1 400 ? -14.789 54.125 28.969 1 96.19 400 GLU B C 1
ATOM 8062 O O . GLU B 1 400 ? -14.961 53.344 29.891 1 96.19 400 GLU B O 1
ATOM 8067 N N . HIS B 1 401 ? -14.93 53.812 27.75 1 97.5 401 HIS B N 1
ATOM 8068 C CA . HIS B 1 401 ? -15.391 52.5 27.359 1 97.5 401 HIS B CA 1
ATOM 8069 C C . HIS B 1 401 ? -14.289 51.469 27.531 1 97.5 401 HIS B C 1
ATOM 8071 O O . HIS B 1 401 ? -14.578 50.281 27.75 1 97.5 401 HIS B O 1
ATOM 8077 N N . ILE B 1 402 ? -13 51.844 27.469 1 96.94 402 ILE B N 1
ATOM 8078 C CA . ILE B 1 402 ? -11.922 50.844 27.547 1 96.94 402 ILE B CA 1
ATOM 8079 C C . ILE B 1 402 ? -11.188 51 28.875 1 96.94 402 ILE B C 1
ATOM 8081 O O . ILE B 1 402 ? -10.242 50.25 29.141 1 96.94 402 ILE B O 1
ATOM 8085 N N . ARG B 1 403 ? -11.602 51.844 29.703 1 96.62 403 ARG B N 1
ATOM 8086 C CA . ARG B 1 403 ? -10.977 52.125 31 1 96.62 403 ARG B CA 1
ATOM 8087 C C . ARG B 1 403 ? -10.875 50.844 31.844 1 96.62 403 ARG B C 1
ATOM 8089 O O . ARG B 1 403 ? -9.898 50.656 32.562 1 96.62 403 ARG B O 1
ATOM 8096 N N . PRO B 1 404 ? -11.812 49.969 31.766 1 97.25 404 PRO B N 1
ATOM 8097 C CA . PRO B 1 404 ? -11.766 48.75 32.562 1 97.25 404 PRO B CA 1
ATOM 8098 C C . PRO B 1 404 ? -10.492 47.938 32.344 1 97.25 404 PRO B C 1
ATOM 8100 O O . PRO B 1 404 ? -10.109 47.125 33.188 1 97.25 404 PRO B O 1
ATOM 8103 N N . ILE B 1 405 ? -9.852 48.062 31.234 1 96.31 405 ILE B N 1
ATOM 8104 C CA . ILE B 1 405 ? -8.648 47.312 30.938 1 96.31 405 ILE B CA 1
ATOM 8105 C C . ILE B 1 405 ? -7.586 47.562 32 1 96.31 405 ILE B C 1
ATOM 8107 O O . ILE B 1 405 ? -6.738 46.719 32.281 1 96.31 405 ILE B O 1
ATOM 8111 N N . LEU B 1 406 ? -7.668 48.75 32.594 1 96.5 406 LEU B N 1
ATOM 8112 C CA . LEU B 1 406 ? -6.676 49.156 33.594 1 96.5 406 LEU B CA 1
ATOM 8113 C C . LEU B 1 406 ? -6.906 48.469 34.906 1 96.5 406 LEU B C 1
ATOM 8115 O O . LEU B 1 406 ? -6.043 48.5 35.781 1 96.5 406 LEU B O 1
ATOM 8119 N N . ASN B 1 407 ? -8.031 47.75 35.031 1 96.25 407 ASN B N 1
ATOM 8120 C CA . ASN B 1 407 ? -8.359 47.094 36.281 1 96.25 407 ASN B CA 1
ATOM 8121 C C . ASN B 1 407 ? -7.941 45.625 36.25 1 96.25 407 ASN B C 1
ATOM 8123 O O . ASN B 1 407 ? -8.094 44.906 37.25 1 96.25 407 ASN B O 1
ATOM 8127 N N . PHE B 1 408 ? -7.445 45.156 35.125 1 95.62 408 PHE B N 1
ATOM 8128 C CA . PHE B 1 408 ? -6.891 43.781 35.062 1 95.62 408 PHE B CA 1
ATOM 8129 C C . PHE B 1 408 ? -5.59 43.719 35.875 1 95.62 408 PHE B C 1
ATOM 8131 O O . PHE B 1 408 ? -4.707 44.562 35.719 1 95.62 408 PHE B O 1
ATOM 8138 N N . LYS B 1 409 ? -5.395 42.781 36.594 1 90.81 409 LYS B N 1
ATOM 8139 C CA . LYS B 1 409 ? -4.238 42.688 37.469 1 90.81 409 LYS B CA 1
ATOM 8140 C C . LYS B 1 409 ? -3.027 42.125 36.75 1 90.81 409 LYS B C 1
ATOM 8142 O O . LYS B 1 409 ? -1.887 42.469 37.062 1 90.81 409 LYS B O 1
ATOM 8147 N N . ARG B 1 410 ? -3.305 41.312 35.781 1 95 410 ARG B N 1
ATOM 8148 C CA . ARG B 1 410 ? -2.189 40.562 35.219 1 95 410 ARG B CA 1
ATOM 8149 C C . ARG B 1 410 ? -2.086 40.844 33.719 1 95 410 ARG B C 1
ATOM 8151 O O . ARG B 1 410 ? -1.21 40.281 33.031 1 95 410 ARG B O 1
ATOM 8158 N N . LEU B 1 411 ? -2.93 41.656 33.188 1 96.44 411 LEU B N 1
ATOM 8159 C CA . LEU B 1 411 ? -2.967 41.875 31.734 1 96.44 411 LEU B CA 1
ATOM 8160 C C . LEU B 1 411 ? -1.685 42.562 31.266 1 96.44 411 LEU B C 1
ATOM 8162 O O . LEU B 1 411 ? -1.297 43.625 31.797 1 96.44 411 LEU B O 1
ATOM 8166 N N . LEU B 1 412 ? -1.081 41.969 30.266 1 96.81 412 LEU B N 1
ATOM 8167 C CA . LEU B 1 412 ? 0.159 42.5 29.719 1 96.81 412 LEU B CA 1
ATOM 8168 C C . LEU B 1 412 ? -0.051 42.969 28.281 1 96.81 412 LEU B C 1
ATOM 8170 O O . LEU B 1 412 ? 0.63 43.906 27.844 1 96.81 412 LEU B O 1
ATOM 8174 N N . ASP B 1 413 ? -0.946 42.312 27.656 1 96.62 413 ASP B N 1
ATOM 8175 C CA . ASP B 1 413 ? -1.146 42.562 26.234 1 96.62 413 ASP B CA 1
ATOM 8176 C C . ASP B 1 413 ? -2.607 42.875 25.938 1 96.62 413 ASP B C 1
ATOM 8178 O O . ASP B 1 413 ? -3.5 42.094 26.25 1 96.62 413 ASP B O 1
ATOM 8182 N N . PHE B 1 414 ? -2.789 43.969 25.312 1 97.06 414 PHE B N 1
ATOM 8183 C CA . PHE B 1 414 ? -4.117 44.375 24.844 1 97.06 414 PHE B CA 1
ATOM 8184 C C . PHE B 1 414 ? -4.078 44.812 23.391 1 97.06 414 PHE B C 1
ATOM 8186 O O . PHE B 1 414 ? -3.373 45.75 23.031 1 97.06 414 PHE B O 1
ATOM 8193 N N . ASP B 1 415 ? -4.734 44.031 22.562 1 95.06 415 ASP B N 1
ATOM 8194 C CA . ASP B 1 415 ? -4.801 44.281 21.141 1 95.06 415 ASP B CA 1
ATOM 8195 C C . ASP B 1 415 ? -6.246 44.406 20.656 1 95.06 415 ASP B C 1
ATOM 8197 O O . ASP B 1 415 ? -7.012 43.438 20.734 1 95.06 415 ASP B O 1
ATOM 8201 N N . VAL B 1 416 ? -6.559 45.562 20.141 1 94.62 416 VAL B N 1
ATOM 8202 C CA . VAL B 1 416 ? -7.93 45.781 19.703 1 94.62 416 VAL B CA 1
ATOM 8203 C C . VAL B 1 416 ? -7.93 46.406 18.312 1 94.62 416 VAL B C 1
ATOM 8205 O O . VAL B 1 416 ? -7.238 47.406 18.062 1 94.62 416 VAL B O 1
ATOM 8208 N N . THR B 1 417 ? -8.617 45.812 17.453 1 89.94 417 THR B N 1
ATOM 8209 C CA . THR B 1 417 ? -8.844 46.375 16.125 1 89.94 417 THR B CA 1
ATOM 8210 C C . THR B 1 417 ? -10.328 46.656 15.914 1 89.94 417 THR B C 1
ATOM 8212 O O . THR B 1 417 ? -11.188 45.938 16.406 1 89.94 417 THR B O 1
ATOM 8215 N N . TYR B 1 418 ? -10.594 47.719 15.258 1 89.5 418 TYR B N 1
ATOM 8216 C CA . TYR B 1 418 ? -11.961 48.188 15.062 1 89.5 418 TYR B CA 1
ATOM 8217 C C . TYR B 1 418 ? -12.109 48.938 13.75 1 89.5 418 TYR B C 1
ATOM 8219 O O . TYR B 1 418 ? -11.148 49.531 13.258 1 89.5 418 TYR B O 1
ATOM 8227 N N . ASN B 1 419 ? -13.297 48.938 13.211 1 84.38 419 ASN B N 1
ATOM 8228 C CA . ASN B 1 419 ? -13.57 49.562 11.922 1 84.38 419 ASN B CA 1
ATOM 8229 C C . ASN B 1 419 ? -13.445 51.094 12 1 84.38 419 ASN B C 1
ATOM 8231 O O . ASN B 1 419 ? -13.156 51.75 10.992 1 84.38 419 ASN B O 1
ATOM 8235 N N . TYR B 1 420 ? -13.625 51.594 13.195 1 86.19 420 TYR B N 1
ATOM 8236 C CA . TYR B 1 420 ? -13.711 53.062 13.352 1 86.19 420 TYR B CA 1
ATOM 8237 C C . TYR B 1 420 ? -12.656 53.562 14.328 1 86.19 420 TYR B C 1
ATOM 8239 O O . TYR B 1 420 ? -12.227 52.812 15.219 1 86.19 420 TYR B O 1
ATOM 8247 N N . PRO B 1 421 ? -12.289 54.812 14.094 1 89.81 421 PRO B N 1
ATOM 8248 C CA . PRO B 1 421 ? -11.281 55.375 15.008 1 89.81 421 PRO B CA 1
ATOM 8249 C C . PRO B 1 421 ? -11.805 55.562 16.422 1 89.81 421 PRO B C 1
ATOM 8251 O O . PRO B 1 421 ? -12.961 55.969 16.609 1 89.81 421 PRO B O 1
ATOM 8254 N N . PHE B 1 422 ? -10.969 55.312 17.344 1 93.62 422 PHE B N 1
ATOM 8255 C CA . PHE B 1 422 ? -11.281 55.625 18.734 1 93.62 422 PHE B CA 1
ATOM 8256 C C . PHE B 1 422 ? -11.227 57.125 18.984 1 93.62 422 PHE B C 1
ATOM 8258 O O . PHE B 1 422 ? -10.562 57.844 18.266 1 93.62 422 PHE B O 1
ATOM 8265 N N . TYR B 1 423 ? -12.086 57.531 19.969 1 94.31 423 TYR B N 1
ATOM 8266 C CA . TYR B 1 423 ? -11.93 58.875 20.5 1 94.31 423 TYR B CA 1
ATOM 8267 C C . TYR B 1 423 ? -11.078 58.875 21.766 1 94.31 423 TYR B C 1
ATOM 8269 O O . TYR B 1 423 ? -11.602 58.781 22.875 1 94.31 423 TYR B O 1
ATOM 8277 N N . VAL B 1 424 ? -9.812 59.094 21.547 1 95.38 424 VAL B N 1
ATOM 8278 C CA . VAL B 1 424 ? -8.852 59.156 22.641 1 95.38 424 VAL B CA 1
ATOM 8279 C C . VAL B 1 424 ? -7.969 60.375 22.5 1 95.38 424 VAL B C 1
ATOM 8281 O O . VAL B 1 424 ? -7.562 60.719 21.375 1 95.38 424 VAL B O 1
ATOM 8284 N N . THR B 1 425 ? -7.699 61.031 23.594 1 95.19 425 THR B N 1
ATOM 8285 C CA . THR B 1 425 ? -6.887 62.25 23.578 1 95.19 425 THR B CA 1
ATOM 8286 C C . THR B 1 425 ? -5.477 61.969 24.094 1 95.19 425 THR B C 1
ATOM 8288 O O . THR B 1 425 ? -5.207 60.875 24.609 1 95.19 425 THR B O 1
ATOM 8291 N N . ASP B 1 426 ? -4.641 63 24 1 95.5 426 ASP B N 1
ATOM 8292 C CA . ASP B 1 426 ? -3.295 62.875 24.547 1 95.5 426 ASP B CA 1
ATOM 8293 C C . ASP B 1 426 ? -3.34 62.625 26.047 1 95.5 426 ASP B C 1
ATOM 8295 O O . ASP B 1 426 ? -2.545 61.844 26.578 1 95.5 426 ASP B O 1
ATOM 8299 N N . ALA B 1 427 ? -4.25 63.25 26.625 1 95.5 427 ALA B N 1
ATOM 8300 C CA . ALA B 1 427 ? -4.398 63.094 28.078 1 95.5 427 ALA B CA 1
ATOM 8301 C C . ALA B 1 427 ? -4.82 61.656 28.422 1 95.5 427 ALA B C 1
ATOM 8303 O O . ALA B 1 427 ? -4.367 61.094 29.422 1 95.5 427 ALA B O 1
ATOM 8304 N N . ASP B 1 428 ? -5.648 61.188 27.656 1 97 428 ASP B N 1
ATOM 8305 C CA . ASP B 1 428 ? -6.098 59.812 27.875 1 97 428 ASP B CA 1
ATOM 8306 C C . ASP B 1 428 ? -4.941 58.812 27.734 1 97 428 ASP B C 1
ATOM 8308 O O . ASP B 1 428 ? -4.785 57.906 28.562 1 97 428 ASP B O 1
ATOM 8312 N N . LEU B 1 429 ? -4.203 59 26.734 1 97.06 429 LEU B N 1
ATOM 8313 C CA . LEU B 1 429 ? -3.08 58.094 26.484 1 97.06 429 LEU B CA 1
ATOM 8314 C C . LEU B 1 429 ? -2.027 58.219 27.578 1 97.06 429 LEU B C 1
ATOM 8316 O O . LEU B 1 429 ? -1.421 57.219 27.969 1 97.06 429 LEU B O 1
ATOM 8320 N N . LYS B 1 430 ? -1.83 59.406 28.016 1 96.06 430 LYS B N 1
ATOM 8321 C CA . LYS B 1 430 ? -0.936 59.594 29.156 1 96.06 430 LYS B CA 1
ATOM 8322 C C . LYS B 1 430 ? -1.448 58.875 30.375 1 96.06 430 LYS B C 1
ATOM 8324 O O . LYS B 1 430 ? -0.667 58.25 31.109 1 96.06 430 LYS B O 1
ATOM 8329 N N . HIS B 1 431 ? -2.676 58.906 30.516 1 97.19 431 HIS B N 1
ATOM 8330 C CA . HIS B 1 431 ? -3.293 58.219 31.641 1 97.19 431 HIS B CA 1
ATOM 8331 C C . HIS B 1 431 ? -3.1 56.688 31.516 1 97.19 431 HIS B C 1
ATOM 8333 O O . HIS B 1 431 ? -2.809 56.031 32.5 1 97.19 431 HIS B O 1
ATOM 8339 N N . ILE B 1 432 ? -3.258 56.125 30.375 1 97.31 432 ILE B N 1
ATOM 8340 C CA . ILE B 1 432 ? -3.055 54.688 30.141 1 97.31 432 ILE B CA 1
ATOM 8341 C C . ILE B 1 432 ? -1.607 54.312 30.453 1 97.31 432 ILE B C 1
ATOM 8343 O O . ILE B 1 432 ? -1.352 53.375 31.188 1 97.31 432 ILE B O 1
ATOM 8347 N N . ALA B 1 433 ? -0.741 55.094 29.984 1 97 433 ALA B N 1
ATOM 8348 C CA . ALA B 1 433 ? 0.682 54.812 30.156 1 97 433 ALA B CA 1
ATOM 8349 C C . ALA B 1 433 ? 1.07 54.812 31.625 1 97 433 ALA B C 1
ATOM 8351 O O . ALA B 1 433 ? 1.782 53.938 32.094 1 97 433 ALA B O 1
ATOM 8352 N N . SER B 1 434 ? 0.608 55.781 32.312 1 96.75 434 SER B N 1
ATOM 8353 C CA . SER B 1 434 ? 0.996 55.969 33.719 1 96.75 434 SER B CA 1
ATOM 8354 C C . SER B 1 434 ? 0.311 54.938 34.625 1 96.75 434 SER B C 1
ATOM 8356 O O . SER B 1 434 ? 0.851 54.531 35.656 1 96.75 434 SER B O 1
ATOM 8358 N N . SER B 1 435 ? -0.812 54.438 34.188 1 96.94 435 SER B N 1
ATOM 8359 C CA . SER B 1 435 ? -1.603 53.531 35.031 1 96.94 435 SER B CA 1
ATOM 8360 C C . SER B 1 435 ? -1.271 52.062 34.688 1 96.94 435 SER B C 1
ATOM 8362 O O . SER B 1 435 ? -1.745 51.156 35.375 1 96.94 435 SER B O 1
ATOM 8364 N N . TRP B 1 436 ? -0.464 51.812 33.719 1 96.81 436 TRP B N 1
ATOM 8365 C CA . TRP B 1 436 ? -0.207 50.438 33.25 1 96.81 436 TRP B CA 1
ATOM 8366 C C . TRP B 1 436 ? 1.283 50.219 33.031 1 96.81 436 TRP B C 1
ATOM 8368 O O . TRP B 1 436 ? 1.69 49.875 31.922 1 96.81 436 TRP B O 1
ATOM 8378 N N . PRO B 1 437 ? 2.055 50.281 34.031 1 95 437 PRO B N 1
ATOM 8379 C CA . PRO B 1 437 ? 3.51 50.219 33.875 1 95 437 PRO B CA 1
ATOM 8380 C C . PRO B 1 437 ? 3.986 48.844 33.375 1 95 437 PRO B C 1
ATOM 8382 O O . PRO B 1 437 ? 5.074 48.75 32.812 1 95 437 PRO B O 1
ATOM 8385 N N . THR B 1 438 ? 3.186 47.844 33.562 1 95.81 438 THR B N 1
ATOM 8386 C CA . THR B 1 438 ? 3.605 46.5 33.188 1 95.81 438 THR B CA 1
ATOM 8387 C C . THR B 1 438 ? 3.23 46.188 31.734 1 95.81 438 THR B C 1
ATOM 8389 O O . THR B 1 438 ? 3.479 45.094 31.234 1 95.81 438 THR B O 1
ATOM 8392 N N . LEU B 1 439 ? 2.654 47.094 31.078 1 96.75 439 LEU B N 1
ATOM 8393 C CA . LEU B 1 439 ? 2.16 46.938 29.719 1 96.75 439 LEU B CA 1
ATOM 8394 C C . LEU B 1 439 ? 3.273 46.469 28.797 1 96.75 439 LEU B C 1
ATOM 8396 O O . LEU B 1 439 ? 4.371 47.031 28.797 1 96.75 439 LEU B O 1
ATOM 8400 N N . ARG B 1 440 ? 2.98 45.469 28.062 1 97.62 440 ARG B N 1
ATOM 8401 C CA . ARG B 1 440 ? 3.936 44.906 27.109 1 97.62 440 ARG B CA 1
ATOM 8402 C C . ARG B 1 440 ? 3.512 45.219 25.688 1 97.62 440 ARG B C 1
ATOM 8404 O O . ARG B 1 440 ? 4.348 45.531 24.844 1 97.62 440 ARG B O 1
ATOM 8411 N N . THR B 1 441 ? 2.252 45.031 25.391 1 97.44 441 THR B N 1
ATOM 8412 C CA . THR B 1 441 ? 1.729 45.312 24.062 1 97.44 441 THR B CA 1
ATOM 8413 C C . THR B 1 441 ? 0.443 46.125 24.141 1 97.44 441 THR B C 1
ATOM 8415 O O . THR B 1 441 ? -0.477 45.75 24.891 1 97.44 441 THR B O 1
ATOM 8418 N N . LEU B 1 442 ? 0.379 47.156 23.359 1 97.19 442 LEU B N 1
ATOM 8419 C CA . LEU B 1 442 ? -0.85 47.938 23.188 1 97.19 442 LEU B CA 1
ATOM 8420 C C . LEU B 1 442 ? -1.084 48.25 21.719 1 97.19 442 LEU B C 1
ATOM 8422 O O . LEU B 1 442 ? -0.31 49 21.109 1 97.19 442 LEU B O 1
ATOM 8426 N N . MET B 1 443 ? -2.004 47.625 21.203 1 94.31 443 MET B N 1
ATOM 8427 C CA . MET B 1 443 ? -2.504 48 19.891 1 94.31 443 MET B CA 1
ATOM 8428 C C . MET B 1 443 ? -3.912 48.562 19.969 1 94.31 443 MET B C 1
ATOM 8430 O O . MET B 1 443 ? -4.863 47.844 20.281 1 94.31 443 MET B O 1
ATOM 8434 N N . LEU B 1 444 ? -3.973 49.844 19.688 1 94.62 444 LEU B N 1
ATOM 8435 C CA . LEU B 1 444 ? -5.25 50.531 19.875 1 94.62 444 LEU B CA 1
ATOM 8436 C C . LEU B 1 444 ? -5.824 51 18.531 1 94.62 444 LEU B C 1
ATOM 8438 O O . LEU B 1 444 ? -5.758 52.188 18.203 1 94.62 444 LEU B O 1
ATOM 8442 N N . SER B 1 445 ? -6.43 50.125 17.766 1 91.06 445 SER B N 1
ATOM 8443 C CA . SER B 1 445 ? -7.125 50.344 16.5 1 91.06 445 SER B CA 1
ATOM 8444 C C . SER B 1 445 ? -6.297 51.219 15.57 1 91.06 445 SER B C 1
ATOM 8446 O O . SER B 1 445 ? -6.762 52.281 15.125 1 91.06 445 SER B O 1
ATOM 8448 N N . GLU B 1 446 ? -5.211 50.781 15.219 1 88.06 446 GLU B N 1
ATOM 8449 C CA . GLU B 1 446 ? -4.262 51.562 14.43 1 88.06 446 GLU B CA 1
ATOM 8450 C C . GLU B 1 446 ? -4.668 51.594 12.961 1 88.06 446 GLU B C 1
ATOM 8452 O O . GLU B 1 446 ? -4.164 52.438 12.195 1 88.06 446 GLU B O 1
ATOM 8457 N N . TYR B 1 447 ? -5.664 50.688 12.586 1 82.12 447 TYR B N 1
ATOM 8458 C CA . TYR B 1 447 ? -6.055 50.656 11.18 1 82.12 447 TYR B CA 1
ATOM 8459 C C . TYR B 1 447 ? -7.57 50.75 11.031 1 82.12 447 TYR B C 1
ATOM 8461 O O . TYR B 1 447 ? -8.211 49.875 10.477 1 82.12 447 TYR B O 1
ATOM 8469 N N . PRO B 1 448 ? -8.039 51.906 11.461 1 81.44 448 PRO B N 1
ATOM 8470 C CA . PRO B 1 448 ? -9.477 52.031 11.203 1 81.44 448 PRO B CA 1
ATOM 8471 C C . PRO B 1 448 ? -9.797 52.188 9.719 1 81.44 448 PRO B C 1
ATOM 8473 O O . PRO B 1 448 ? -8.992 52.719 8.961 1 81.44 448 PRO B O 1
ATOM 8476 N N . TYR B 1 449 ? -10.844 51.656 9.25 1 71.88 449 TYR B N 1
ATOM 8477 C CA . TYR B 1 449 ? -11.219 51.688 7.84 1 71.88 449 TYR B CA 1
ATOM 8478 C C . TYR B 1 449 ? -11.938 53 7.484 1 71.88 449 TYR B C 1
ATOM 8480 O O . TYR B 1 449 ? -11.875 53.438 6.344 1 71.88 449 TYR B O 1
ATOM 8488 N N . PHE B 1 450 ? -12.641 53.469 8.359 1 63.28 450 PHE B N 1
ATOM 8489 C CA . PHE B 1 450 ? -13.438 54.656 8.062 1 63.28 450 PHE B CA 1
ATOM 8490 C C . PHE B 1 450 ? -12.852 55.906 8.742 1 63.28 450 PHE B C 1
ATOM 8492 O O . PHE B 1 450 ? -12.664 55.906 9.961 1 63.28 450 PHE B O 1
ATOM 8499 N N . CYS B 1 451 ? -12.195 56.719 7.871 1 63.69 451 CYS B N 1
ATOM 8500 C CA . CYS B 1 451 ? -11.656 57.906 8.523 1 63.69 451 CYS B CA 1
ATOM 8501 C C . CYS B 1 451 ? -12.188 59.188 7.867 1 63.69 451 CYS B C 1
ATOM 8503 O O . CYS B 1 451 ? -12.414 59.219 6.66 1 63.69 451 CYS B O 1
ATOM 8505 N N . SER B 1 452 ? -12.906 59.938 8.625 1 63.5 452 SER B N 1
ATOM 8506 C CA . SER B 1 452 ? -13.242 61.281 8.195 1 63.5 452 SER B CA 1
ATOM 8507 C C . SER B 1 452 ? -12.148 62.281 8.586 1 63.5 452 SER B C 1
ATOM 8509 O O . SER B 1 452 ? -11.469 62.094 9.602 1 63.5 452 SER B O 1
ATOM 8511 N N . ASP B 1 453 ? -11.812 63.219 7.73 1 60.41 453 ASP B N 1
ATOM 8512 C CA . ASP B 1 453 ? -10.742 64.188 7.914 1 60.41 453 ASP B CA 1
ATOM 8513 C C . ASP B 1 453 ? -11 65.062 9.148 1 60.41 453 ASP B C 1
ATOM 8515 O O . ASP B 1 453 ? -10.07 65.688 9.688 1 60.41 453 ASP B O 1
ATOM 8519 N N . ASP B 1 454 ? -12.156 65 9.594 1 69.75 454 ASP B N 1
ATOM 8520 C CA . ASP B 1 454 ? -12.469 66 10.641 1 69.75 454 ASP B CA 1
ATOM 8521 C C . ASP B 1 454 ? -12.578 65.312 12.008 1 69.75 454 ASP B C 1
ATOM 8523 O O . ASP B 1 454 ? -13.352 65.75 12.859 1 69.75 454 ASP B O 1
ATOM 8527 N N . ILE B 1 455 ? -11.68 64.375 12.242 1 81.88 455 ILE B N 1
ATOM 8528 C CA . ILE B 1 455 ? -11.828 63.719 13.523 1 81.88 455 ILE B CA 1
ATOM 8529 C C . ILE B 1 455 ? -10.68 64.125 14.453 1 81.88 455 ILE B C 1
ATOM 8531 O O . ILE B 1 455 ? -9.562 64.375 13.992 1 81.88 455 ILE B O 1
ATOM 8535 N N . GLU B 1 456 ? -11.062 64.312 15.719 1 88.06 456 GLU B N 1
ATOM 8536 C CA . GLU B 1 456 ? -10.062 64.625 16.734 1 88.06 456 GLU B CA 1
ATOM 8537 C C . GLU B 1 456 ? -9.203 63.375 17.047 1 88.06 456 GLU B C 1
ATOM 8539 O O . GLU B 1 456 ? -9.727 62.312 17.344 1 88.06 456 GLU B O 1
ATOM 8544 N N . LEU B 1 457 ? -7.922 63.594 16.906 1 92.44 457 LEU B N 1
ATOM 8545 C CA . LEU B 1 457 ? -6.969 62.5 17.156 1 92.44 457 LEU B CA 1
ATOM 8546 C C . LEU B 1 457 ? -5.848 63 18.078 1 92.44 457 LEU B C 1
ATOM 8548 O O . LEU B 1 457 ? -5.59 64.188 18.188 1 92.44 457 LEU B O 1
ATOM 8552 N N . PRO B 1 458 ? -5.27 62.062 18.766 1 95.12 458 PRO B N 1
ATOM 8553 C CA . PRO B 1 458 ? -4.094 62.438 19.547 1 95.12 458 PRO B CA 1
ATOM 8554 C C . PRO B 1 458 ? -2.885 62.781 18.688 1 95.12 458 PRO B C 1
ATOM 8556 O O . PRO B 1 458 ? -2.838 62.406 17.516 1 95.12 458 PRO B O 1
ATOM 8559 N N . SER B 1 459 ? -2.012 63.5 19.312 1 95.31 459 SER B N 1
ATOM 8560 C CA . SER B 1 459 ? -0.803 63.906 18.609 1 95.31 459 SER B CA 1
ATOM 8561 C C . SER B 1 459 ? 0.306 62.875 18.766 1 95.31 459 SER B C 1
ATOM 8563 O O . SER B 1 459 ? 0.147 61.906 19.5 1 95.31 459 SER B O 1
ATOM 8565 N N . LEU B 1 460 ? 1.355 63.125 18.109 1 94.31 460 LEU B N 1
ATOM 8566 C CA . LEU B 1 460 ? 2.529 62.281 18.188 1 94.31 460 LEU B CA 1
ATOM 8567 C C . LEU B 1 460 ? 3.158 62.344 19.578 1 94.31 460 LEU B C 1
ATOM 8569 O O . LEU B 1 460 ? 3.9 61.469 19.984 1 94.31 460 LEU B O 1
ATOM 8573 N N . GLY B 1 461 ? 2.885 63.312 20.281 1 92.69 461 GLY B N 1
ATOM 8574 C CA . GLY B 1 461 ? 3.395 63.5 21.641 1 92.69 461 GLY B CA 1
ATOM 8575 C C . GLY B 1 461 ? 2.943 62.406 22.594 1 92.69 461 GLY B C 1
ATOM 8576 O O . GLY B 1 461 ? 3.545 62.219 23.656 1 92.69 461 GLY B O 1
ATOM 8577 N N . SER B 1 462 ? 1.943 61.719 22.234 1 94.12 462 SER B N 1
ATOM 8578 C CA . SER B 1 462 ? 1.385 60.688 23.062 1 94.12 462 SER B CA 1
ATOM 8579 C C . SER B 1 462 ? 2.363 59.5 23.219 1 94.12 462 SER B C 1
ATOM 8581 O O . SER B 1 462 ? 2.197 58.656 24.094 1 94.12 462 SER B O 1
ATOM 8583 N N . LEU B 1 463 ? 3.355 59.469 22.453 1 95.75 463 LEU B N 1
ATOM 8584 C CA . LEU B 1 463 ? 4.367 58.438 22.547 1 95.75 463 LEU B CA 1
ATOM 8585 C C . LEU B 1 463 ? 5.242 58.625 23.781 1 95.75 463 LEU B C 1
ATOM 8587 O O . LEU B 1 463 ? 5.75 57.656 24.359 1 95.75 463 LEU B O 1
ATOM 8591 N N . ILE B 1 464 ? 5.406 59.844 24.203 1 93.81 464 ILE B N 1
ATOM 8592 C CA . ILE B 1 464 ? 6.375 60.219 25.219 1 93.81 464 ILE B CA 1
ATOM 8593 C C . ILE B 1 464 ? 5.973 59.594 26.562 1 93.81 464 ILE B C 1
ATOM 8595 O O . ILE B 1 464 ? 6.793 58.969 27.25 1 93.81 464 ILE B O 1
ATOM 8599 N N . PRO B 1 465 ? 4.715 59.688 26.953 1 95.19 465 PRO B N 1
ATOM 8600 C CA . PRO B 1 465 ? 4.332 59.094 28.219 1 95.19 465 PRO B CA 1
ATOM 8601 C C . PRO B 1 465 ? 4.57 57.562 28.25 1 95.19 465 PRO B C 1
ATOM 8603 O O . PRO B 1 465 ? 4.891 57 29.297 1 95.19 465 PRO B O 1
ATOM 8606 N N . PHE B 1 466 ? 4.391 56.906 27.156 1 97.12 466 PHE B N 1
ATOM 8607 C CA . PHE B 1 466 ? 4.621 55.469 27.125 1 97.12 466 PHE B CA 1
ATOM 8608 C C . PHE B 1 466 ? 6.098 55.156 27.312 1 97.12 466 PHE B C 1
ATOM 8610 O O . PHE B 1 466 ? 6.445 54.156 27.984 1 97.12 466 PHE B O 1
ATOM 8617 N N . ALA B 1 467 ? 6.93 55.906 26.75 1 95.44 467 ALA B N 1
ATOM 8618 C CA . ALA B 1 467 ? 8.367 55.719 26.922 1 95.44 467 ALA B CA 1
ATOM 8619 C C . ALA B 1 467 ? 8.773 55.969 28.375 1 95.44 467 ALA B C 1
ATOM 8621 O O . ALA B 1 467 ? 9.656 55.281 28.906 1 95.44 467 ALA B O 1
ATOM 8622 N N . GLU B 1 468 ? 8.125 56.812 29.016 1 94.19 468 GLU B N 1
ATOM 8623 C CA . GLU B 1 468 ? 8.477 57.219 30.359 1 94.19 468 GLU B CA 1
ATOM 8624 C C . GLU B 1 468 ? 7.945 56.219 31.391 1 94.19 468 GLU B C 1
ATOM 8626 O O . GLU B 1 468 ? 8.641 55.875 32.344 1 94.19 468 GLU B O 1
ATOM 8631 N N . HIS B 1 469 ? 6.789 55.688 31.141 1 96.25 469 HIS B N 1
ATOM 8632 C CA . HIS B 1 469 ? 6.102 55 32.219 1 96.25 469 HIS B CA 1
ATOM 8633 C C . HIS B 1 469 ? 6.016 53.5 31.938 1 96.25 469 HIS B C 1
ATOM 8635 O O . HIS B 1 469 ? 5.676 52.719 32.812 1 96.25 469 HIS B O 1
ATOM 8641 N N . CYS B 1 470 ? 6.27 53.062 30.75 1 97.25 470 CYS B N 1
ATOM 8642 C CA . CYS B 1 470 ? 6.121 51.656 30.406 1 97.25 470 CYS B CA 1
ATOM 8643 C C . CYS B 1 470 ? 7.441 51.062 29.906 1 97.25 470 CYS B C 1
ATOM 8645 O O . CYS B 1 470 ? 7.59 50.75 28.734 1 97.25 470 CYS B O 1
ATOM 8647 N N . PRO B 1 471 ? 8.273 50.75 30.812 1 96.06 471 PRO B N 1
ATOM 8648 C CA . PRO B 1 471 ? 9.602 50.25 30.422 1 96.06 471 PRO B CA 1
ATOM 8649 C C . PRO B 1 471 ? 9.555 48.875 29.734 1 96.06 471 PRO B C 1
ATOM 8651 O O . PRO B 1 471 ? 10.461 48.562 28.969 1 96.06 471 PRO B O 1
ATOM 8654 N N . ASN B 1 472 ? 8.492 48.156 29.953 1 96.38 472 ASN B N 1
ATOM 8655 C CA . ASN B 1 472 ? 8.422 46.812 29.422 1 96.38 472 ASN B CA 1
ATOM 8656 C C . ASN B 1 472 ? 7.684 46.781 28.078 1 96.38 472 ASN B C 1
ATOM 8658 O O . ASN B 1 472 ? 7.469 45.688 27.516 1 96.38 472 ASN B O 1
ATOM 8662 N N . LEU B 1 473 ? 7.32 47.906 27.594 1 97 473 LEU B N 1
ATOM 8663 C CA . LEU B 1 473 ? 6.555 48 26.359 1 97 473 LEU B CA 1
ATOM 8664 C C . LEU B 1 473 ? 7.371 47.5 25.172 1 97 473 LEU B C 1
ATOM 8666 O O . LEU B 1 473 ? 8.484 47.969 24.938 1 97 473 LEU B O 1
ATOM 8670 N N . VAL B 1 474 ? 6.785 46.531 24.438 1 96.88 474 VAL B N 1
ATOM 8671 C CA . VAL B 1 474 ? 7.477 45.906 23.328 1 96.88 474 VAL B CA 1
ATOM 8672 C C . VAL B 1 474 ? 6.801 46.312 22.016 1 96.88 474 VAL B C 1
ATOM 8674 O O . VAL B 1 474 ? 7.477 46.531 21.016 1 96.88 474 VAL B O 1
ATOM 8677 N N . ASN B 1 475 ? 5.488 46.312 22.047 1 96.25 475 ASN B N 1
ATOM 8678 C CA . ASN B 1 475 ? 4.703 46.656 20.859 1 96.25 475 ASN B CA 1
ATOM 8679 C C . ASN B 1 475 ? 3.707 47.781 21.156 1 96.25 475 ASN B C 1
ATOM 8681 O O . ASN B 1 475 ? 2.93 47.688 22.109 1 96.25 475 ASN B O 1
ATOM 8685 N N . LEU B 1 476 ? 3.727 48.781 20.281 1 97.31 476 LEU B N 1
ATOM 8686 C CA . LEU B 1 476 ? 2.791 49.875 20.438 1 97.31 476 LEU B CA 1
ATOM 8687 C C . LEU B 1 476 ? 2.174 50.25 19.094 1 97.31 476 LEU B C 1
ATOM 8689 O O . LEU B 1 476 ? 2.891 50.438 18.094 1 97.31 476 LEU B O 1
ATOM 8693 N N . GLY B 1 477 ? 0.918 50.219 19.047 1 95.12 477 GLY B N 1
ATOM 8694 C CA . GLY B 1 477 ? 0.183 50.656 17.875 1 95.12 477 GLY B CA 1
ATOM 8695 C C . GLY B 1 477 ? -0.883 51.688 18.188 1 95.12 477 GLY B C 1
ATOM 8696 O O . GLY B 1 477 ? -1.75 51.438 19.031 1 95.12 477 GLY B O 1
ATOM 8697 N N . LEU B 1 478 ? -0.82 52.812 17.5 1 95 478 LEU B N 1
ATOM 8698 C CA . LEU B 1 478 ? -1.762 53.906 17.75 1 95 478 LEU B CA 1
ATOM 8699 C C . LEU B 1 478 ? -2.215 54.531 16.438 1 95 478 LEU B C 1
ATOM 8701 O O . LEU B 1 478 ? -1.505 54.469 15.43 1 95 478 LEU B O 1
ATOM 8705 N N . PHE B 1 479 ? -3.307 55.094 16.516 1 93.38 479 PHE B N 1
ATOM 8706 C CA . PHE B 1 479 ? -3.814 55.938 15.438 1 93.38 479 PHE B CA 1
ATOM 8707 C C . PHE B 1 479 ? -3.764 57.406 15.82 1 93.38 479 PHE B C 1
ATOM 8709 O O . PHE B 1 479 ? -4.574 57.875 16.625 1 93.38 479 PHE B O 1
ATOM 8716 N N . VAL B 1 480 ? -2.859 58.188 15.18 1 93.88 480 VAL B N 1
ATOM 8717 C CA . VAL B 1 480 ? -2.619 59.562 15.617 1 93.88 480 VAL B CA 1
ATOM 8718 C C . VAL B 1 480 ? -2.611 60.5 14.414 1 93.88 480 VAL B C 1
ATOM 8720 O O . VAL B 1 480 ? -2.619 60.062 13.273 1 93.88 480 VAL B O 1
ATOM 8723 N N . ASN B 1 481 ? -2.717 61.781 14.742 1 93.19 481 ASN B N 1
ATOM 8724 C CA . ASN B 1 481 ? -2.373 62.844 13.797 1 93.19 481 ASN B CA 1
ATOM 8725 C C . ASN B 1 481 ? -0.985 63.406 14.07 1 93.19 481 ASN B C 1
ATOM 8727 O O . ASN B 1 481 ? -0.821 64.25 14.945 1 93.19 481 ASN B O 1
ATOM 8731 N N . ALA B 1 482 ? -0.083 62.969 13.32 1 93.44 482 ALA B N 1
ATOM 8732 C CA . ALA B 1 482 ? 1.325 63.281 13.57 1 93.44 482 ALA B CA 1
ATOM 8733 C C . ALA B 1 482 ? 1.655 64.688 13.195 1 93.44 482 ALA B C 1
ATOM 8735 O O . ALA B 1 482 ? 2.74 65.188 13.516 1 93.44 482 ALA B O 1
ATOM 8736 N N . SER B 1 483 ? 0.71 65.375 12.539 1 90.88 483 SER B N 1
ATOM 8737 C CA . SER B 1 483 ? 0.964 66.75 12.094 1 90.88 483 SER B CA 1
ATOM 8738 C C . SER B 1 483 ? 0.535 67.75 13.141 1 90.88 483 SER B C 1
ATOM 8740 O O . SER B 1 483 ? 0.778 68.938 12.992 1 90.88 483 SER B O 1
ATOM 8742 N N . LEU B 1 484 ? -0.055 67.25 14.156 1 89.44 484 LEU B N 1
ATOM 8743 C CA . LEU B 1 484 ? -0.413 68.188 15.25 1 89.44 484 LEU B CA 1
ATOM 8744 C C . LEU B 1 484 ? 0.825 68.562 16.031 1 89.44 484 LEU B C 1
ATOM 8746 O O . LEU B 1 484 ? 1.777 67.812 16.156 1 89.44 484 LEU B O 1
ATOM 8750 N N . PRO B 1 485 ? 0.748 69.75 16.531 1 85.5 485 PRO B N 1
ATOM 8751 C CA . PRO B 1 485 ? 1.908 70.188 17.281 1 85.5 485 PRO B CA 1
ATOM 8752 C C . PRO B 1 485 ? 2.15 69.438 18.562 1 85.5 485 PRO B C 1
ATOM 8754 O O . PRO B 1 485 ? 1.195 69 19.234 1 85.5 485 PRO B O 1
ATOM 8757 N N . VAL B 1 486 ? 3.393 69.188 18.734 1 83.19 486 VAL B N 1
ATOM 8758 C CA . VAL B 1 486 ? 3.797 68.438 19.922 1 83.19 486 VAL B CA 1
ATOM 8759 C C . VAL B 1 486 ? 4.57 69.375 20.875 1 83.19 486 VAL B C 1
ATOM 8761 O O . VAL B 1 486 ? 5.48 70.125 20.453 1 83.19 486 VAL B O 1
ATOM 8764 N N . THR B 1 487 ? 4.078 69.438 22.094 1 75 487 THR B N 1
ATOM 8765 C CA . THR B 1 487 ? 4.84 70.125 23.109 1 75 487 THR B CA 1
ATOM 8766 C C . THR B 1 487 ? 5.914 69.25 23.703 1 75 487 THR B C 1
ATOM 8768 O O . THR B 1 487 ? 5.598 68.25 24.328 1 75 487 THR B O 1
ATOM 8771 N N . LEU B 1 488 ? 7.188 69.562 23.359 1 73.19 488 LEU B N 1
ATOM 8772 C CA . LEU B 1 488 ? 8.281 68.75 23.875 1 73.19 488 LEU B CA 1
ATOM 8773 C C . LEU B 1 488 ? 8.648 69.188 25.297 1 73.19 488 LEU B C 1
ATOM 8775 O O . LEU B 1 488 ? 8.617 70.375 25.625 1 73.19 488 LEU B O 1
ATOM 8779 N N . PRO B 1 489 ? 8.727 68.188 26.094 1 64.69 489 PRO B N 1
ATOM 8780 C CA . PRO B 1 489 ? 9.141 68.5 27.453 1 64.69 489 PRO B CA 1
ATOM 8781 C C . PRO B 1 489 ? 10.516 69.188 27.5 1 64.69 489 PRO B C 1
ATOM 8783 O O . PRO B 1 489 ? 11.328 69 26.594 1 64.69 489 PRO B O 1
ATOM 8786 N N . SER B 1 490 ? 10.594 70.062 28.5 1 57.38 490 SER B N 1
ATOM 8787 C CA . SER B 1 490 ? 11.844 70.75 28.734 1 57.38 490 SER B CA 1
ATOM 8788 C C . SER B 1 490 ? 12.969 69.812 29.094 1 57.38 490 SER B C 1
ATOM 8790 O O . SER B 1 490 ? 14.141 70.062 28.875 1 57.38 490 SER B O 1
ATOM 8792 N N . THR B 1 491 ? 12.672 68.688 29.688 1 60.84 491 THR B N 1
ATOM 8793 C CA . THR B 1 491 ? 13.641 67.688 30.094 1 60.84 491 THR B CA 1
ATOM 8794 C C . THR B 1 491 ? 13.945 66.75 28.953 1 60.84 491 THR B C 1
ATOM 8796 O O . THR B 1 491 ? 13.203 66.688 27.969 1 60.84 491 THR B O 1
ATOM 8799 N N . ALA B 1 492 ? 15.016 66.062 29.109 1 72 492 ALA B N 1
ATOM 8800 C CA . ALA B 1 492 ? 15.5 65.125 28.125 1 72 492 ALA B CA 1
ATOM 8801 C C . ALA B 1 492 ? 14.477 63.969 27.906 1 72 492 ALA B C 1
ATOM 8803 O O . ALA B 1 492 ? 13.906 63.469 28.875 1 72 492 ALA B O 1
ATOM 8804 N N . ILE B 1 493 ? 14.07 63.75 26.719 1 80.31 493 ILE B N 1
ATOM 8805 C CA . ILE B 1 493 ? 13.125 62.719 26.312 1 80.31 493 ILE B CA 1
ATOM 8806 C C . ILE B 1 493 ? 13.75 61.344 26.531 1 80.31 493 ILE B C 1
ATOM 8808 O O . ILE B 1 493 ? 14.852 61.062 26.078 1 80.31 493 ILE B O 1
ATOM 8812 N N . LYS B 1 494 ? 13.133 60.594 27.391 1 87.94 494 LYS B N 1
ATOM 8813 C CA . LYS B 1 494 ? 13.57 59.219 27.641 1 87.94 494 LYS B CA 1
ATOM 8814 C C . LYS B 1 494 ? 13.125 58.312 26.5 1 87.94 494 LYS B C 1
ATOM 8816 O O . LYS B 1 494 ? 11.945 58.25 26.172 1 87.94 494 LYS B O 1
ATOM 8821 N N . PRO B 1 495 ? 14.008 57.562 25.969 1 92.62 495 PRO B N 1
ATOM 8822 C CA . PRO B 1 495 ? 13.648 56.625 24.891 1 92.62 495 PRO B CA 1
ATOM 8823 C C . PRO B 1 495 ? 12.977 55.375 25.406 1 92.62 495 PRO B C 1
ATOM 8825 O O . PRO B 1 495 ? 13.047 55.062 26.609 1 92.62 495 PRO B O 1
ATOM 8828 N N . PHE B 1 496 ? 12.336 54.719 24.516 1 95.81 496 PHE B N 1
ATOM 8829 C CA . PHE B 1 496 ? 11.781 53.406 24.844 1 95.81 496 PHE B CA 1
ATOM 8830 C C . PHE B 1 496 ? 12.891 52.438 25.172 1 95.81 496 PHE B C 1
ATOM 8832 O O . PHE B 1 496 ? 13.945 52.406 24.531 1 95.81 496 PHE B O 1
ATOM 8839 N N . GLU B 1 497 ? 12.664 51.625 26.125 1 94.69 497 GLU B N 1
ATOM 8840 C CA . GLU B 1 497 ? 13.703 50.719 26.594 1 94.69 497 GLU B CA 1
ATOM 8841 C C . GLU B 1 497 ? 13.672 49.406 25.828 1 94.69 497 GLU B C 1
ATOM 8843 O O . GLU B 1 497 ? 14.711 48.906 25.406 1 94.69 497 GLU B O 1
ATOM 8848 N N . LYS B 1 498 ? 12.406 48.906 25.594 1 95.94 498 LYS B N 1
ATOM 8849 C CA . LYS B 1 498 ? 12.328 47.562 25.062 1 95.94 498 LYS B CA 1
ATOM 8850 C C . LYS B 1 498 ? 11.492 47.531 23.781 1 95.94 498 LYS B C 1
ATOM 8852 O O . LYS B 1 498 ? 11.25 46.438 23.219 1 95.94 498 LYS B O 1
ATOM 8857 N N . LEU B 1 499 ? 11.102 48.656 23.297 1 95.44 499 LEU B N 1
ATOM 8858 C CA . LEU B 1 499 ? 10.188 48.719 22.156 1 95.44 499 LEU B CA 1
ATOM 8859 C C . LEU B 1 499 ? 10.805 48.062 20.922 1 95.44 499 LEU B C 1
ATOM 8861 O O . LEU B 1 499 ? 11.969 48.281 20.594 1 95.44 499 LEU B O 1
ATOM 8865 N N . GLN B 1 500 ? 10.023 47.219 20.328 1 94.81 500 GLN B N 1
ATOM 8866 C CA . GLN B 1 500 ? 10.469 46.531 19.109 1 94.81 500 GLN B CA 1
ATOM 8867 C C . GLN B 1 500 ? 9.617 46.906 17.906 1 94.81 500 GLN B C 1
ATOM 8869 O O . GLN B 1 500 ? 10.102 46.938 16.781 1 94.81 500 GLN B O 1
ATOM 8874 N N . LEU B 1 501 ? 8.375 47.156 18.203 1 95.31 501 LEU B N 1
ATOM 8875 C CA . LEU B 1 501 ? 7.461 47.469 17.125 1 95.31 501 LEU B CA 1
ATOM 8876 C C . LEU B 1 501 ? 6.664 48.75 17.453 1 95.31 501 LEU B C 1
ATOM 8878 O O . LEU B 1 501 ? 6.07 48.844 18.531 1 95.31 501 LEU B O 1
ATOM 8882 N N . LEU B 1 502 ? 6.703 49.688 16.547 1 95.44 502 LEU B N 1
ATOM 8883 C CA . LEU B 1 502 ? 5.867 50.875 16.578 1 95.44 502 LEU B CA 1
ATOM 8884 C C . LEU B 1 502 ? 4.992 50.969 15.336 1 95.44 502 LEU B C 1
ATOM 8886 O O . LEU B 1 502 ? 5.5 51.156 14.227 1 95.44 502 LEU B O 1
ATOM 8890 N N . ASN B 1 503 ? 3.688 50.812 15.555 1 94 503 ASN B N 1
ATOM 8891 C CA . ASN B 1 503 ? 2.758 50.75 14.43 1 94 503 ASN B CA 1
ATOM 8892 C C . ASN B 1 503 ? 1.867 51.969 14.359 1 94 503 ASN B C 1
ATOM 8894 O O . ASN B 1 503 ? 1.033 52.188 15.234 1 94 503 ASN B O 1
ATOM 8898 N N . PHE B 1 504 ? 1.952 52.688 13.227 1 92.5 504 PHE B N 1
ATOM 8899 C CA . PHE B 1 504 ? 1.161 53.906 13.062 1 92.5 504 PHE B CA 1
ATOM 8900 C C . PHE B 1 504 ? -0.05 53.625 12.172 1 92.5 504 PHE B C 1
ATOM 8902 O O . PHE B 1 504 ? -0.911 54.5 12.016 1 92.5 504 PHE B O 1
ATOM 8909 N N . GLY B 1 505 ? -0.037 52.469 11.633 1 89.44 505 GLY B N 1
ATOM 8910 C CA . GLY B 1 505 ? -1.177 52.125 10.797 1 89.44 505 GLY B CA 1
ATOM 8911 C C . GLY B 1 505 ? -1.516 53.188 9.766 1 89.44 505 GLY B C 1
ATOM 8912 O O . GLY B 1 505 ? -0.653 53.594 8.992 1 89.44 505 GLY B O 1
ATOM 8913 N N . GLN B 1 506 ? -2.703 53.75 9.969 1 86.56 506 GLN B N 1
ATOM 8914 C CA . GLN B 1 506 ? -3.184 54.719 9 1 86.56 506 GLN B CA 1
ATOM 8915 C C . GLN B 1 506 ? -3.152 56.125 9.586 1 86.56 506 GLN B C 1
ATOM 8917 O O . GLN B 1 506 ? -3.969 56.969 9.227 1 86.56 506 GLN B O 1
ATOM 8922 N N . SER B 1 507 ? -2.285 56.375 10.422 1 90.94 507 SER B N 1
ATOM 8923 C CA . SER B 1 507 ? -2.176 57.656 11.102 1 90.94 507 SER B CA 1
ATOM 8924 C C . SER B 1 507 ? -1.951 58.781 10.109 1 90.94 507 SER B C 1
ATOM 8926 O O . SER B 1 507 ? -1.388 58.562 9.031 1 90.94 507 SER B O 1
ATOM 8928 N N . TYR B 1 508 ? -2.361 60 10.445 1 90.81 508 TYR B N 1
ATOM 8929 C CA . TYR B 1 508 ? -2.271 61.156 9.57 1 90.81 508 TYR B CA 1
ATOM 8930 C C . TYR B 1 508 ? -0.905 61.812 9.68 1 90.81 508 TYR B C 1
ATOM 8932 O O . TYR B 1 508 ? -0.344 61.906 10.773 1 90.81 508 TYR B O 1
ATOM 8940 N N . ILE B 1 509 ? -0.505 62.281 8.508 1 92.38 509 ILE B N 1
ATOM 8941 C CA . ILE B 1 509 ? 0.75 63.031 8.461 1 92.38 509 ILE B CA 1
ATOM 8942 C C . ILE B 1 509 ? 0.779 63.906 7.215 1 92.38 509 ILE B C 1
ATOM 8944 O O . ILE B 1 509 ? 0.369 63.5 6.133 1 92.38 509 ILE B O 1
ATOM 8948 N N . GLN B 1 510 ? 1.207 65.062 7.395 1 91.06 510 GLN B N 1
ATOM 8949 C CA . GLN B 1 510 ? 1.387 66 6.266 1 91.06 510 GLN B CA 1
ATOM 8950 C C . GLN B 1 510 ? 2.824 65.938 5.754 1 91.06 510 GLN B C 1
ATOM 8952 O O . GLN B 1 510 ? 3.746 65.625 6.504 1 91.06 510 GLN B O 1
ATOM 8957 N N . GLU B 1 511 ? 2.939 66.375 4.512 1 89.56 511 GLU B N 1
ATOM 8958 C CA . GLU B 1 511 ? 4.238 66.312 3.848 1 89.56 511 GLU B CA 1
ATOM 8959 C C . GLU B 1 511 ? 5.277 67.125 4.57 1 89.56 511 GLU B C 1
ATOM 8961 O O . GLU B 1 511 ? 6.422 66.75 4.746 1 89.56 511 GLU B O 1
ATOM 8966 N N . ASN B 1 512 ? 4.848 68.188 5.055 1 89.19 512 ASN B N 1
ATOM 8967 C CA . ASN B 1 512 ? 5.777 69.188 5.645 1 89.19 512 ASN B CA 1
ATOM 8968 C C . ASN B 1 512 ? 6.215 68.75 7.043 1 89.19 512 ASN B C 1
ATOM 8970 O O . ASN B 1 512 ? 7.184 69.25 7.586 1 89.19 512 ASN B O 1
ATOM 8974 N N . ASP B 1 513 ? 5.613 67.812 7.527 1 90.12 513 ASP B N 1
ATOM 8975 C CA . ASP B 1 513 ? 5.883 67.438 8.914 1 90.12 513 ASP B CA 1
ATOM 8976 C C . ASP B 1 513 ? 6.719 66.188 8.992 1 90.12 513 ASP B C 1
ATOM 8978 O O . ASP B 1 513 ? 7.051 65.688 10.086 1 90.12 513 ASP B O 1
ATOM 8982 N N . VAL B 1 514 ? 7.129 65.625 7.941 1 89.75 514 VAL B N 1
ATOM 8983 C CA . VAL B 1 514 ? 7.82 64.312 7.859 1 89.75 514 VAL B CA 1
ATOM 8984 C C . VAL B 1 514 ? 9.125 64.375 8.648 1 89.75 514 VAL B C 1
ATOM 8986 O O . VAL B 1 514 ? 9.422 63.5 9.453 1 89.75 514 VAL B O 1
ATOM 8989 N N . VAL B 1 515 ? 9.812 65.438 8.484 1 85.19 515 VAL B N 1
ATOM 8990 C CA . VAL B 1 515 ? 11.125 65.562 9.117 1 85.19 515 VAL B CA 1
ATOM 8991 C C . VAL B 1 515 ? 10.953 65.688 10.625 1 85.19 515 VAL B C 1
ATOM 8993 O O . VAL B 1 515 ? 11.711 65.125 11.406 1 85.19 515 VAL B O 1
ATOM 8996 N N . GLY B 1 516 ? 10.008 66.5 10.992 1 85.25 516 GLY B N 1
ATOM 8997 C CA . GLY B 1 516 ? 9.742 66.688 12.406 1 85.25 516 GLY B CA 1
ATOM 8998 C C . GLY B 1 516 ? 9.328 65.438 13.109 1 85.25 516 GLY B C 1
ATOM 8999 O O . GLY B 1 516 ? 9.789 65.125 14.211 1 85.25 516 GLY B O 1
ATOM 9000 N N . VAL B 1 517 ? 8.523 64.75 12.43 1 91.81 517 VAL B N 1
ATOM 9001 C CA . VAL B 1 517 ? 8.047 63.469 12.969 1 91.81 517 VAL B CA 1
ATOM 9002 C C . VAL B 1 517 ? 9.211 62.469 13.062 1 91.81 517 VAL B C 1
ATOM 9004 O O . VAL B 1 517 ? 9.375 61.812 14.078 1 91.81 517 VAL B O 1
ATOM 9007 N N . ALA B 1 518 ? 9.984 62.438 12.039 1 89.56 518 ALA B N 1
ATOM 9008 C CA . ALA B 1 518 ? 11.141 61.531 12.023 1 89.56 518 ALA B CA 1
ATOM 9009 C C . ALA B 1 518 ? 12.117 61.875 13.141 1 89.56 518 ALA B C 1
ATOM 9011 O O . ALA B 1 518 ? 12.711 60.969 13.75 1 89.56 518 ALA B O 1
ATOM 9012 N N . SER B 1 519 ? 12.273 63.094 13.352 1 85.44 519 SER B N 1
ATOM 9013 C CA . SER B 1 519 ? 13.188 63.531 14.391 1 85.44 519 SER B CA 1
ATOM 9014 C C . SER B 1 519 ? 12.742 63.062 15.766 1 85.44 519 SER B C 1
ATOM 9016 O O . SER B 1 519 ? 13.547 62.562 16.547 1 85.44 519 SER B O 1
ATOM 9018 N N . LEU B 1 520 ? 11.523 63.219 16.016 1 88.12 520 LEU B N 1
ATOM 9019 C CA . LEU B 1 520 ? 11 62.781 17.312 1 88.12 520 LEU B CA 1
ATOM 9020 C C . LEU B 1 520 ? 11.102 61.281 17.469 1 88.12 520 LEU B C 1
ATOM 9022 O O . LEU B 1 520 ? 11.547 60.781 18.5 1 88.12 520 LEU B O 1
ATOM 9026 N N . VAL B 1 521 ? 10.695 60.531 16.484 1 92.75 521 VAL B N 1
ATOM 9027 C CA . VAL B 1 521 ? 10.695 59.062 16.531 1 92.75 521 VAL B CA 1
ATOM 9028 C C . VAL B 1 521 ? 12.125 58.562 16.656 1 92.75 521 VAL B C 1
ATOM 9030 O O . VAL B 1 521 ? 12.383 57.594 17.375 1 92.75 521 VAL B O 1
ATOM 9033 N N . SER B 1 522 ? 13.055 59.281 15.984 1 87.81 522 SER B N 1
ATOM 9034 C CA . SER B 1 522 ? 14.453 58.875 16.047 1 87.81 522 SER B CA 1
ATOM 9035 C C . SER B 1 522 ? 15.016 59.062 17.453 1 87.81 522 SER B C 1
ATOM 9037 O O . SER B 1 522 ? 15.93 58.312 17.859 1 87.81 522 SER B O 1
ATOM 9039 N N . ARG B 1 523 ? 14.461 59.938 18.203 1 86.44 523 ARG B N 1
ATOM 9040 C CA . ARG B 1 523 ? 14.898 60.188 19.578 1 86.44 523 ARG B CA 1
ATOM 9041 C C . ARG B 1 523 ? 14.281 59.156 20.531 1 86.44 523 ARG B C 1
ATOM 9043 O O . ARG B 1 523 ? 14.875 58.844 21.547 1 86.44 523 ARG B O 1
ATOM 9050 N N . LEU B 1 524 ? 13.18 58.688 20.188 1 91.75 524 LEU B N 1
ATOM 9051 C CA . LEU B 1 524 ? 12.43 57.844 21.078 1 91.75 524 LEU B CA 1
ATOM 9052 C C . LEU B 1 524 ? 12.781 56.375 20.844 1 91.75 524 LEU B C 1
ATOM 9054 O O . LEU B 1 524 ? 12.625 55.531 21.734 1 91.75 524 LEU B O 1
ATOM 9058 N N . CYS B 1 525 ? 13.188 56 19.703 1 92.88 525 CYS B N 1
ATOM 9059 C CA . CYS B 1 525 ? 13.305 54.594 19.344 1 92.88 525 CYS B CA 1
ATOM 9060 C C . CYS B 1 525 ? 14.75 54.25 19 1 92.88 525 CYS B C 1
ATOM 9062 O O . CYS B 1 525 ? 15.477 55.062 18.438 1 92.88 525 CYS B O 1
ATOM 9064 N N . ASP B 1 526 ? 15.117 53.031 19.438 1 88.25 526 ASP B N 1
ATOM 9065 C CA . ASP B 1 526 ? 16.359 52.438 18.969 1 88.25 526 ASP B CA 1
ATOM 9066 C C . ASP B 1 526 ? 16.266 52.062 17.5 1 88.25 526 ASP B C 1
ATOM 9068 O O . ASP B 1 526 ? 15.18 51.781 16.984 1 88.25 526 ASP B O 1
ATOM 9072 N N . PRO B 1 527 ? 17.359 52.094 16.812 1 83.19 527 PRO B N 1
ATOM 9073 C CA . PRO B 1 527 ? 17.359 51.75 15.398 1 83.19 527 PRO B CA 1
ATOM 9074 C C . PRO B 1 527 ? 16.797 50.344 15.125 1 83.19 527 PRO B C 1
ATOM 9076 O O . PRO B 1 527 ? 16.359 50.062 14.008 1 83.19 527 PRO B O 1
ATOM 9079 N N . SER B 1 528 ? 16.75 49.562 16.062 1 88.75 528 SER B N 1
ATOM 9080 C CA . SER B 1 528 ? 16.281 48.188 15.883 1 88.75 528 SER B CA 1
ATOM 9081 C C . SER B 1 528 ? 14.758 48.125 15.859 1 88.75 528 SER B C 1
ATOM 9083 O O . SER B 1 528 ? 14.172 47.125 15.453 1 88.75 528 SER B O 1
ATOM 9085 N N . VAL B 1 529 ? 14.109 49.188 16.219 1 91.94 529 VAL B N 1
ATOM 9086 C CA . VAL B 1 529 ? 12.648 49.219 16.312 1 91.94 529 VAL B CA 1
ATOM 9087 C C . VAL B 1 529 ? 12.047 49.219 14.922 1 91.94 529 VAL B C 1
ATOM 9089 O O . VAL B 1 529 ? 12.453 50 14.055 1 91.94 529 VAL B O 1
ATOM 9092 N N . GLN B 1 530 ? 11.141 48.344 14.727 1 92.75 530 GLN B N 1
ATOM 9093 C CA . GLN B 1 530 ? 10.422 48.312 13.453 1 92.75 530 GLN B CA 1
ATOM 9094 C C . GLN B 1 530 ? 9.25 49.281 13.445 1 92.75 530 GLN B C 1
ATOM 9096 O O . GLN B 1 530 ? 8.398 49.25 14.336 1 92.75 530 GLN B O 1
ATOM 9101 N N . ILE B 1 531 ? 9.227 50.156 12.461 1 91.69 531 ILE B N 1
ATOM 9102 C CA . ILE B 1 531 ? 8.117 51.094 12.289 1 91.69 531 ILE B CA 1
ATOM 9103 C C . ILE B 1 531 ? 7.207 50.594 11.164 1 91.69 531 ILE B C 1
ATOM 9105 O O . ILE B 1 531 ? 7.652 50.438 10.023 1 91.69 531 ILE B O 1
ATOM 9109 N N . LYS B 1 532 ? 5.973 50.344 11.539 1 89.75 532 LYS B N 1
ATOM 9110 C CA . LYS B 1 532 ? 5.02 49.812 10.578 1 89.75 532 LYS B CA 1
ATOM 9111 C C . LYS B 1 532 ? 3.932 50.844 10.258 1 89.75 532 LYS B C 1
ATOM 9113 O O . LYS B 1 532 ? 3.637 51.719 11.07 1 89.75 532 LYS B O 1
ATOM 9118 N N . MET B 1 533 ? 3.504 50.75 8.961 1 85.12 533 MET B N 1
ATOM 9119 C CA . MET B 1 533 ? 2.383 51.562 8.492 1 85.12 533 MET B CA 1
ATOM 9120 C C . MET B 1 533 ? 1.503 50.75 7.535 1 85.12 533 MET B C 1
ATOM 9122 O O . MET B 1 533 ? 1.845 49.625 7.164 1 85.12 533 MET B O 1
ATOM 9126 N N . GLY B 1 534 ? 0.453 51.188 7.301 1 75.69 534 GLY B N 1
ATOM 9127 C CA . GLY B 1 534 ? -0.389 50.562 6.277 1 75.69 534 GLY B CA 1
ATOM 9128 C C . GLY B 1 534 ? -1.626 49.906 6.844 1 75.69 534 GLY B C 1
ATOM 9129 O O . GLY B 1 534 ? -2.227 50.406 7.801 1 75.69 534 GLY B O 1
ATOM 9130 N N . HIS B 1 535 ? -2.113 48.875 5.996 1 63.41 535 HIS B N 1
ATOM 9131 C CA . HIS B 1 535 ? -3.381 48.25 6.328 1 63.41 535 HIS B CA 1
ATOM 9132 C C . HIS B 1 535 ? -3.162 46.844 6.875 1 63.41 535 HIS B C 1
ATOM 9134 O O . HIS B 1 535 ? -2.111 46.219 6.645 1 63.41 535 HIS B O 1
ATOM 9140 N N . ALA B 1 536 ? -4.023 46.531 7.867 1 56 536 ALA B N 1
ATOM 9141 C CA . ALA B 1 536 ? -4.004 45.156 8.383 1 56 536 ALA B CA 1
ATOM 9142 C C . ALA B 1 536 ? -4.25 44.156 7.262 1 56 536 ALA B C 1
ATOM 9144 O O . ALA B 1 536 ? -5.105 44.375 6.402 1 56 536 ALA B O 1
ATOM 9145 N N . VAL B 1 537 ? -3.23 43.281 6.809 1 47.38 537 VAL B N 1
ATOM 9146 C CA . VAL B 1 537 ? -3.48 42.219 5.844 1 47.38 537 VAL B CA 1
ATOM 9147 C C . VAL B 1 537 ? -4.254 41.094 6.52 1 47.38 537 VAL B C 1
ATOM 9149 O O . VAL B 1 537 ? -3.713 40.375 7.367 1 47.38 537 VAL B O 1
ATOM 9152 N N . SER B 1 538 ? -5.242 41.156 7.109 1 46.44 538 SER B N 1
ATOM 9153 C CA . SER B 1 538 ? -5.855 39.938 7.664 1 46.44 538 SER B CA 1
ATOM 9154 C C . SER B 1 538 ? -6.695 39.219 6.617 1 46.44 538 SER B C 1
ATOM 9156 O O . SER B 1 538 ? -7.258 39.844 5.719 1 46.44 538 SER B O 1
ATOM 9158 N N . ALA B 1 539 ? -6.414 37.938 6.312 1 42.41 539 ALA B N 1
ATOM 9159 C CA . ALA B 1 539 ? -7.281 37.094 5.496 1 42.41 539 ALA B CA 1
ATOM 9160 C C . ALA B 1 539 ? -8.75 37.438 5.73 1 42.41 539 ALA B C 1
ATOM 9162 O O . ALA B 1 539 ? -9.617 37.062 4.934 1 42.41 539 ALA B O 1
ATOM 9163 N N . TYR B 1 540 ? -9.109 37.844 6.895 1 40.94 540 TYR B N 1
ATOM 9164 C CA . TYR B 1 540 ? -10.453 38.281 7.234 1 40.94 540 TYR B CA 1
ATOM 9165 C C . TYR B 1 540 ? -10.641 39.75 6.871 1 40.94 540 TYR B C 1
ATOM 9167 O O . TYR B 1 540 ? -11.68 40.344 7.18 1 40.94 540 TYR B O 1
ATOM 9175 N N . SER B 1 541 ? -9.578 40.344 6.68 1 39.19 541 SER B N 1
ATOM 9176 C CA . SER B 1 541 ? -9.672 41.75 6.352 1 39.19 541 SER B CA 1
ATOM 9177 C C . SER B 1 541 ? -10.508 41.969 5.098 1 39.19 541 SER B C 1
ATOM 9179 O O . SER B 1 541 ? -10.156 41.5 4.016 1 39.19 541 SER B O 1
ATOM 9181 N N . PHE B 1 542 ? -11.727 41.844 5.238 1 38.56 542 PHE B N 1
ATOM 9182 C CA . PHE B 1 542 ? -12.805 42.281 4.371 1 38.56 542 PHE B CA 1
ATOM 9183 C C . PHE B 1 542 ? -12.469 43.625 3.734 1 38.56 542 PHE B C 1
ATOM 9185 O O . PHE B 1 542 ? -13.258 44.562 3.799 1 38.56 542 PHE B O 1
ATOM 9192 N N . SER B 1 543 ? -11.32 44.031 3.844 1 35.62 543 SER B N 1
ATOM 9193 C CA . SER B 1 543 ? -11.547 45.344 3.24 1 35.62 543 SER B CA 1
ATOM 9194 C C . SER B 1 543 ? -12.305 45.219 1.924 1 35.62 543 SER B C 1
ATOM 9196 O O . SER B 1 543 ? -11.836 44.594 0.985 1 35.62 543 SER B O 1
ATOM 9198 N N . PRO B 1 544 ? -13.594 45.062 1.878 1 35.06 544 PRO B N 1
ATOM 9199 C CA . PRO B 1 544 ? -14.156 45.438 0.582 1 35.06 544 PRO B CA 1
ATOM 9200 C C . PRO B 1 544 ? -13.188 46.281 -0.251 1 35.06 544 PRO B C 1
ATOM 9202 O O . PRO B 1 544 ? -13.336 46.375 -1.473 1 35.06 544 PRO B O 1
ATOM 9205 N N . CYS B 1 545 ? -12.484 47.125 0.365 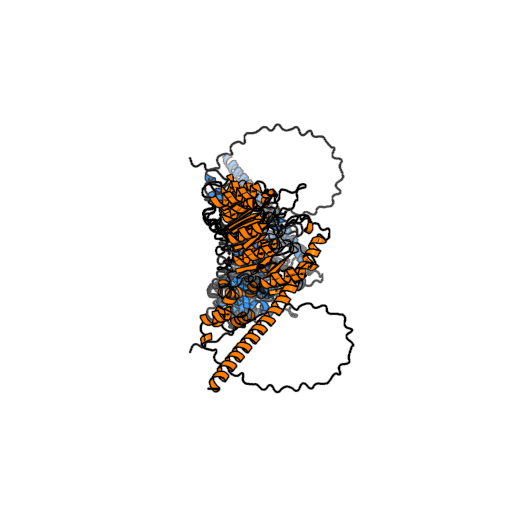1 34.03 545 CYS B N 1
ATOM 9206 C CA . CYS B 1 545 ? -11.5 47.844 -0.412 1 34.03 545 CYS B CA 1
ATOM 9207 C C . CYS B 1 545 ? -10.445 46.906 -1.001 1 34.03 545 CYS B C 1
ATOM 9209 O O . CYS B 1 545 ? -9.781 47.281 -1.976 1 34.03 545 CYS B O 1
ATOM 9211 N N . LEU B 1 546 ? -10.094 45.719 -0.31 1 36.31 546 LEU B N 1
ATOM 9212 C CA . LEU B 1 546 ? -9.156 44.875 -1.051 1 36.31 546 LEU B CA 1
ATOM 9213 C C . LEU B 1 546 ? -9.898 43.781 -1.812 1 36.31 546 LEU B C 1
ATOM 9215 O O . LEU B 1 546 ? -9.297 43.062 -2.617 1 36.31 546 LEU B O 1
ATOM 9219 N N . ALA B 1 547 ? -10.836 43.125 -1.417 1 35.16 547 ALA B N 1
ATOM 9220 C CA . ALA B 1 547 ? -11.453 42.062 -2.207 1 35.16 547 ALA B CA 1
ATOM 9221 C C . ALA B 1 547 ? -12.008 42.625 -3.52 1 35.16 547 ALA B C 1
ATOM 9223 O O . ALA B 1 547 ? -12.57 41.875 -4.324 1 35.16 547 ALA B O 1
ATOM 9224 N N . SER B 1 548 ? -12.789 43.688 -3.555 1 32.5 548 SER B N 1
ATOM 9225 C CA . SER B 1 548 ? -13.281 43.969 -4.898 1 32.5 548 SER B CA 1
ATOM 9226 C C . SER B 1 548 ? -12.18 43.812 -5.938 1 32.5 548 SER B C 1
ATOM 9228 O O . SER B 1 548 ? -11.031 44.188 -5.695 1 32.5 548 SER B O 1
ATOM 9230 N N . SER B 1 549 ? -12.172 42.844 -6.863 1 33.59 549 SER B N 1
ATOM 9231 C CA . SER B 1 549 ? -11.531 42.938 -8.172 1 33.59 549 SER B CA 1
ATOM 9232 C C . SER B 1 549 ? -11.133 44.375 -8.5 1 33.59 549 SER B C 1
ATOM 9234 O O . SER B 1 549 ? -10.445 44.594 -9.5 1 33.59 549 SER B O 1
ATOM 9236 N N . THR B 1 550 ? -12.281 45.188 -8.602 1 32.06 550 THR B N 1
ATOM 9237 C CA . THR B 1 550 ? -11.898 46.5 -9.156 1 32.06 550 THR B CA 1
ATOM 9238 C C . THR B 1 550 ? -10.695 47.062 -8.406 1 32.06 550 THR B C 1
ATOM 9240 O O . THR B 1 550 ? -10.586 46.906 -7.188 1 32.06 550 THR B O 1
ATOM 9243 N N . GLU B 1 551 ? -9.555 47.125 -8.992 1 33.94 551 GLU B N 1
ATOM 9244 C CA . GLU B 1 551 ? -8.391 48.031 -9.008 1 33.94 551 GLU B CA 1
ATOM 9245 C C . GLU B 1 551 ? -8.586 49.219 -8.086 1 33.94 551 GLU B C 1
ATOM 9247 O O . GLU B 1 551 ? -7.812 50.188 -8.133 1 33.94 551 GLU B O 1
ATOM 9252 N N . GLU B 1 552 ? -9.836 49.438 -7.77 1 35.19 552 GLU B N 1
ATOM 9253 C CA . GLU B 1 552 ? -9.891 50.844 -7.434 1 35.19 552 GLU B CA 1
ATOM 9254 C C . GLU B 1 552 ? -8.922 51.188 -6.297 1 35.19 552 GLU B C 1
ATOM 9256 O O . GLU B 1 552 ? -8.617 50.344 -5.465 1 35.19 552 GLU B O 1
ATOM 9261 N N . THR B 1 553 ? -8.242 52.281 -6.336 1 38.16 553 THR B N 1
ATOM 9262 C CA . THR B 1 553 ? -7.176 53.125 -5.801 1 38.16 553 THR B CA 1
ATOM 9263 C C . THR B 1 553 ? -7.188 53.094 -4.273 1 38.16 553 THR B C 1
ATOM 9265 O O . THR B 1 553 ? -8.219 53.375 -3.652 1 38.16 553 THR B O 1
ATOM 9268 N N . PRO B 1 554 ? -6.641 52.062 -3.488 1 47.69 554 PRO B N 1
ATOM 9269 C CA . PRO B 1 554 ? -6.383 52.656 -2.18 1 47.69 554 PRO B CA 1
ATOM 9270 C C . PRO B 1 554 ? -6.656 54.156 -2.16 1 47.69 554 PRO B C 1
ATOM 9272 O O . PRO B 1 554 ? -6.461 54.844 -3.17 1 47.69 554 PRO B O 1
ATOM 9275 N N . ASP B 1 555 ? -7.797 54.5 -1.16 1 58.59 555 ASP B N 1
ATOM 9276 C CA . ASP B 1 555 ? -8.008 55.938 -1.015 1 58.59 555 ASP B CA 1
ATOM 9277 C C . ASP B 1 555 ? -6.723 56.719 -1.283 1 58.59 555 ASP B C 1
ATOM 9279 O O . ASP B 1 555 ? -5.641 56.312 -0.862 1 58.59 555 ASP B O 1
ATOM 9283 N N . THR B 1 556 ? -6.703 57.062 -2.494 1 67.06 556 THR B N 1
ATOM 9284 C CA . THR B 1 556 ? -5.625 58 -2.842 1 67.06 556 THR B CA 1
ATOM 9285 C C . THR B 1 556 ? -5.062 58.656 -1.594 1 67.06 556 THR B C 1
ATOM 9287 O O . THR B 1 556 ? -3.855 58.875 -1.493 1 67.06 556 THR B O 1
ATOM 9290 N N . ASP B 1 557 ? -5.957 58.688 -0.657 1 75.38 557 ASP B N 1
ATOM 9291 C CA . ASP B 1 557 ? -5.523 59.344 0.561 1 75.38 557 ASP B CA 1
ATOM 9292 C C . ASP B 1 557 ? -4.648 58.438 1.416 1 75.38 557 ASP B C 1
ATOM 9294 O O . ASP B 1 557 ? -3.645 58.875 1.979 1 75.38 557 ASP B O 1
ATOM 9298 N N . ILE B 1 558 ? -5.043 57.156 1.459 1 77.38 558 ILE B N 1
ATOM 9299 C CA . ILE B 1 558 ? -4.285 56.219 2.262 1 77.38 558 ILE B CA 1
ATOM 9300 C C . ILE B 1 558 ? -2.92 55.969 1.619 1 77.38 558 ILE B C 1
ATOM 9302 O O . ILE B 1 558 ? -1.905 55.875 2.314 1 77.38 558 ILE B O 1
ATOM 9306 N N . ALA B 1 559 ? -2.943 55.875 0.354 1 78.12 559 ALA B N 1
ATOM 9307 C CA . ALA B 1 559 ? -1.685 55.688 -0.364 1 78.12 559 ALA B CA 1
ATOM 9308 C C . ALA B 1 559 ? -0.734 56.844 -0.119 1 78.12 559 ALA B C 1
ATOM 9310 O O . ALA B 1 559 ? 0.469 56.656 0.063 1 78.12 559 ALA B O 1
ATOM 9311 N N . THR B 1 560 ? -1.285 57.969 -0.178 1 83.44 560 THR B N 1
ATOM 9312 C CA . THR B 1 560 ? -0.486 59.188 0.049 1 83.44 560 THR B CA 1
ATOM 9313 C C . THR B 1 560 ? 0.083 59.188 1.464 1 83.44 560 THR B C 1
ATOM 9315 O O . THR B 1 560 ? 1.242 59.562 1.67 1 83.44 560 THR B O 1
ATOM 9318 N N . ARG B 1 561 ? -0.725 58.812 2.379 1 85.19 561 ARG B N 1
ATOM 9319 C CA . ARG B 1 561 ? -0.255 58.75 3.76 1 85.19 561 ARG B CA 1
ATOM 9320 C C . ARG B 1 561 ? 0.845 57.719 3.922 1 85.19 561 ARG B C 1
ATOM 9322 O O . ARG B 1 561 ? 1.831 57.969 4.625 1 85.19 561 ARG B O 1
ATOM 9329 N N . ASN B 1 562 ? 0.656 56.656 3.271 1 85.12 562 ASN B N 1
ATOM 9330 C CA . ASN B 1 562 ? 1.649 55.594 3.354 1 85.12 562 ASN B CA 1
ATOM 9331 C C . ASN B 1 562 ? 2.992 56.031 2.777 1 85.12 562 ASN B C 1
ATOM 9333 O O . ASN B 1 562 ? 4.047 55.688 3.312 1 85.12 562 ASN B O 1
ATOM 9337 N N . GLU B 1 563 ? 2.906 56.688 1.718 1 86.62 563 GLU B N 1
ATOM 9338 C CA . GLU B 1 563 ? 4.133 57.219 1.124 1 86.62 563 GLU B CA 1
ATOM 9339 C C . GLU B 1 563 ? 4.855 58.156 2.088 1 86.62 563 GLU B C 1
ATOM 9341 O O . GLU B 1 563 ? 6.082 58.094 2.193 1 86.62 563 GLU B O 1
ATOM 9346 N N . ARG B 1 564 ? 4.109 58.969 2.711 1 89.56 564 ARG B N 1
ATOM 9347 C CA . ARG B 1 564 ? 4.688 59.938 3.66 1 89.56 564 ARG B CA 1
ATOM 9348 C C . ARG B 1 564 ? 5.316 59.219 4.844 1 89.56 564 ARG B C 1
ATOM 9350 O O . ARG B 1 564 ? 6.387 59.594 5.32 1 89.56 564 ARG B O 1
ATOM 9357 N N . TRP B 1 565 ? 4.738 58.188 5.258 1 91.75 565 TRP B N 1
ATOM 9358 C CA . TRP B 1 565 ? 5.289 57.438 6.375 1 91.75 565 TRP B CA 1
ATOM 9359 C C . TRP B 1 565 ? 6.527 56.656 5.949 1 91.75 565 TRP B C 1
ATOM 9361 O O . TRP B 1 565 ? 7.453 56.469 6.742 1 91.75 565 TRP B O 1
ATOM 9371 N N . GLU B 1 566 ? 6.523 56.25 4.738 1 89 566 GLU B N 1
ATOM 9372 C CA . GLU B 1 566 ? 7.742 55.625 4.227 1 89 566 GLU B CA 1
ATOM 9373 C C . GLU B 1 566 ? 8.914 56.594 4.27 1 89 566 GLU B C 1
ATOM 9375 O O . GLU B 1 566 ? 10.047 56.219 4.555 1 89 566 GLU B O 1
ATOM 9380 N N . LYS B 1 567 ? 8.586 57.781 3.963 1 88.38 567 LYS B N 1
ATOM 9381 C CA . LYS B 1 567 ? 9.609 58.812 4.051 1 88.38 567 LYS B CA 1
ATOM 9382 C C . LYS B 1 567 ? 10.078 59 5.492 1 88.38 567 LYS B C 1
ATOM 9384 O O . LYS B 1 567 ? 11.266 59.25 5.742 1 88.38 567 LYS B O 1
ATOM 9389 N N . VAL B 1 568 ? 9.195 58.906 6.387 1 90.38 568 VAL B N 1
ATOM 9390 C CA . VAL B 1 568 ? 9.547 59.031 7.797 1 90.38 568 VAL B CA 1
ATOM 9391 C C . VAL B 1 568 ? 10.508 57.906 8.188 1 90.38 568 VAL B C 1
ATOM 9393 O O . VAL B 1 568 ? 11.523 58.156 8.844 1 90.38 568 VAL B O 1
ATOM 9396 N N . VAL B 1 569 ? 10.133 56.625 7.816 1 89.56 569 VAL B N 1
ATOM 9397 C CA . VAL B 1 569 ? 10.945 55.469 8.156 1 89.56 569 VAL B CA 1
ATOM 9398 C C . VAL B 1 569 ? 12.359 55.656 7.602 1 89.56 569 VAL B C 1
ATOM 9400 O O . VAL B 1 569 ? 13.336 55.375 8.297 1 89.56 569 VAL B O 1
ATOM 9403 N N . SER B 1 570 ? 12.445 56.156 6.426 1 85.75 570 SER B N 1
ATOM 9404 C CA . SER B 1 570 ? 13.742 56.406 5.812 1 85.75 570 SER B CA 1
ATOM 9405 C C . SER B 1 570 ? 14.5 57.5 6.555 1 85.75 570 SER B C 1
ATOM 9407 O O . SER B 1 570 ? 15.703 57.375 6.789 1 85.75 570 SER B O 1
ATOM 9409 N N . ALA B 1 571 ? 13.781 58.531 6.879 1 86.06 571 ALA B N 1
ATOM 9410 C CA . ALA B 1 571 ? 14.383 59.688 7.574 1 86.06 571 ALA B CA 1
ATOM 9411 C C . ALA B 1 571 ? 14.859 59.281 8.969 1 86.06 571 ALA B C 1
ATOM 9413 O O . ALA B 1 571 ? 15.906 59.719 9.43 1 86.06 571 ALA B O 1
ATOM 9414 N N . VAL B 1 572 ? 14.133 58.469 9.578 1 87.38 572 VAL B N 1
ATOM 9415 C CA . VAL B 1 572 ? 14.508 58 10.906 1 87.38 572 VAL B CA 1
ATOM 9416 C C . VAL B 1 572 ? 15.828 57.219 10.836 1 87.38 572 VAL B C 1
ATOM 9418 O O . VAL B 1 572 ? 16.703 57.438 11.672 1 87.38 572 VAL B O 1
ATOM 9421 N N . THR B 1 573 ? 15.93 56.375 9.898 1 80.62 573 THR B N 1
ATOM 9422 C CA . THR B 1 573 ? 17.141 55.594 9.719 1 80.62 573 THR B CA 1
ATOM 9423 C C . THR B 1 573 ? 18.359 56.5 9.508 1 80.62 573 THR B C 1
ATOM 9425 O O . THR B 1 573 ? 19.406 56.281 10.102 1 80.62 573 THR B O 1
ATOM 9428 N N . VAL B 1 574 ? 18.125 57.562 8.758 1 76.5 574 VAL B N 1
ATOM 9429 C CA . VAL B 1 574 ? 19.203 58.5 8.453 1 76.5 574 VAL B CA 1
ATOM 9430 C C . VAL B 1 574 ? 19.562 59.312 9.695 1 76.5 574 VAL B C 1
ATOM 9432 O O . VAL B 1 574 ? 20.734 59.469 10.008 1 76.5 574 VAL B O 1
ATOM 9435 N N . LEU B 1 575 ? 18.578 59.719 10.367 1 81.38 575 LEU B N 1
ATOM 9436 C CA . LEU B 1 575 ? 18.797 60.531 11.555 1 81.38 575 LEU B CA 1
ATOM 9437 C C . LEU B 1 575 ? 19.469 59.719 12.664 1 81.38 575 LEU B C 1
ATOM 9439 O O . LEU B 1 575 ? 20.312 60.25 13.383 1 81.38 575 LEU B O 1
ATOM 9443 N N . GLN B 1 576 ? 19.125 58.531 12.75 1 79.38 576 GLN B N 1
ATOM 9444 C CA . GLN B 1 576 ? 19.75 57.688 13.742 1 79.38 576 GLN B CA 1
ATOM 9445 C C . GLN B 1 576 ? 21.203 57.406 13.406 1 79.38 576 GLN B C 1
ATOM 9447 O O . GLN B 1 576 ? 22.062 57.375 14.297 1 79.38 576 GLN B O 1
ATOM 9452 N N . GLN B 1 577 ? 21.5 57.219 12.195 1 71.12 577 GLN B N 1
ATOM 9453 C CA . GLN B 1 577 ? 22.891 57.062 11.758 1 71.12 577 GLN B CA 1
ATOM 9454 C C . GLN B 1 577 ? 23.703 58.312 12.016 1 71.12 577 GLN B C 1
ATOM 9456 O O . GLN B 1 577 ? 24.844 58.25 12.461 1 71.12 577 GLN B O 1
ATOM 9461 N N . ALA B 1 578 ? 23.016 59.438 11.75 1 68.88 578 ALA B N 1
ATOM 9462 C CA . ALA B 1 578 ? 23.688 60.719 11.977 1 68.88 578 ALA B CA 1
ATOM 9463 C C . ALA B 1 578 ? 23.984 60.938 13.453 1 68.88 578 ALA B C 1
ATOM 9465 O O . ALA B 1 578 ? 25.062 61.406 13.82 1 68.88 578 ALA B O 1
ATOM 9466 N N . ARG B 1 579 ? 23.094 60.531 14.289 1 68.69 579 ARG B N 1
ATOM 9467 C CA . ARG B 1 579 ? 23.266 60.688 15.734 1 68.69 579 ARG B CA 1
ATOM 9468 C C . ARG B 1 579 ? 24.344 59.75 16.25 1 68.69 579 ARG B C 1
ATOM 9470 O O . ARG B 1 579 ? 25.125 60.125 17.141 1 68.69 579 ARG B O 1
ATOM 9477 N N . GLN B 1 580 ? 24.344 58.656 15.672 1 65.5 580 GLN B N 1
ATOM 9478 C CA . GLN B 1 580 ? 25.391 57.719 16.062 1 65.5 580 GLN B CA 1
ATOM 9479 C C . GLN B 1 580 ? 26.766 58.25 15.695 1 65.5 580 GLN B C 1
ATOM 9481 O O . GLN B 1 580 ? 27.719 58.156 16.484 1 65.5 580 GLN B O 1
ATOM 9486 N N . ILE B 1 581 ? 26.781 58.906 14.586 1 55.41 581 ILE B N 1
ATOM 9487 C CA . ILE B 1 581 ? 28.031 59.531 14.164 1 55.41 581 ILE B CA 1
ATOM 9488 C C . ILE B 1 581 ? 28.375 60.688 15.094 1 55.41 581 ILE B C 1
ATOM 9490 O O . ILE B 1 581 ? 29.531 60.844 15.492 1 55.41 581 ILE B O 1
ATOM 9494 N N . GLU B 1 582 ? 27.281 61.438 15.43 1 55.25 582 GLU B N 1
ATOM 9495 C CA . GLU B 1 582 ? 27.5 62.562 16.312 1 55.25 582 GLU B CA 1
ATOM 9496 C C . GLU B 1 582 ? 27.859 62.125 17.719 1 55.25 582 GLU B C 1
ATOM 9498 O O . GLU B 1 582 ? 28.719 62.719 18.375 1 55.25 582 GLU B O 1
ATOM 9503 N N . VAL B 1 583 ? 27.172 61.094 18.172 1 55.12 583 VAL B N 1
ATOM 9504 C CA . VAL B 1 583 ? 27.484 60.531 19.5 1 55.12 583 VAL B CA 1
ATOM 9505 C C . VAL B 1 583 ? 28.922 60.031 19.516 1 55.12 583 VAL B C 1
ATOM 9507 O O . VAL B 1 583 ? 29.656 60.25 20.469 1 55.12 583 VAL B O 1
ATOM 9510 N N . ASP B 1 584 ? 29.266 59.406 18.5 1 54.53 584 ASP B N 1
ATOM 9511 C CA . ASP B 1 584 ? 30.656 58.969 18.391 1 54.53 584 ASP B CA 1
ATOM 9512 C C . ASP B 1 584 ? 31.609 60.156 18.359 1 54.53 584 ASP B C 1
ATOM 9514 O O . ASP B 1 584 ? 32.688 60.094 18.984 1 54.53 584 ASP B O 1
ATOM 9518 N N . ARG B 1 585 ? 31.078 61.219 17.703 1 49.91 585 ARG B N 1
ATOM 9519 C CA . ARG B 1 585 ? 31.906 62.406 17.672 1 49.91 585 ARG B CA 1
ATOM 9520 C C . ARG B 1 585 ? 31.938 63.062 19.047 1 49.91 585 ARG B C 1
ATOM 9522 O O . ARG B 1 585 ? 33 63.531 19.5 1 49.91 585 ARG B O 1
ATOM 9529 N N . ILE B 1 586 ? 30.766 63.062 19.688 1 50.94 586 ILE B N 1
ATOM 9530 C CA . ILE B 1 586 ? 30.703 63.625 21.031 1 50.94 586 ILE B CA 1
ATOM 9531 C C . ILE B 1 586 ? 31.578 62.781 21.969 1 50.94 586 ILE B C 1
ATOM 9533 O O . ILE B 1 586 ? 32.344 63.344 22.75 1 50.94 586 ILE B O 1
ATOM 9537 N N . LYS B 1 587 ? 31.469 61.531 21.828 1 57.09 587 LYS B N 1
ATOM 9538 C CA . LYS B 1 587 ? 32.312 60.688 22.641 1 57.09 587 LYS B CA 1
ATOM 9539 C C . LYS B 1 587 ? 33.812 60.938 22.312 1 57.09 587 LYS B C 1
ATOM 9541 O O . LYS B 1 587 ? 34.625 60.969 23.219 1 57.09 587 LYS B O 1
ATOM 9546 N N . GLN B 1 588 ? 34.031 61.156 21.125 1 55.72 588 GLN B N 1
ATOM 9547 C CA . GLN B 1 588 ? 35.406 61.469 20.734 1 55.72 588 GLN B CA 1
ATOM 9548 C C . GLN B 1 588 ? 35.844 62.844 21.25 1 55.72 588 GLN B C 1
ATOM 9550 O O . GLN B 1 588 ? 36.969 63 21.734 1 55.72 588 GLN B O 1
ATOM 9555 N N . LEU B 1 589 ? 34.875 63.719 21.219 1 51.69 589 LEU B N 1
ATOM 9556 C CA . LEU B 1 589 ? 35.188 65.062 21.719 1 51.69 589 LEU B CA 1
ATOM 9557 C C . LEU B 1 589 ? 35.312 65.062 23.25 1 51.69 589 LEU B C 1
ATOM 9559 O O . LEU B 1 589 ? 36.188 65.688 23.812 1 51.69 589 LEU B O 1
ATOM 9563 N N . GLU B 1 590 ? 34.438 64.312 23.828 1 54.09 590 GLU B N 1
ATOM 9564 C CA . GLU B 1 590 ? 34.5 64.188 25.281 1 54.09 590 GLU B CA 1
ATOM 9565 C C . GLU B 1 590 ? 35.781 63.469 25.688 1 54.09 590 GLU B C 1
ATOM 9567 O O . GLU B 1 590 ? 36.438 63.875 26.656 1 54.09 590 GLU B O 1
ATOM 9572 N N . ALA B 1 591 ? 36.094 62.469 25 1 61.28 591 ALA B N 1
ATOM 9573 C CA . ALA B 1 591 ? 37.375 61.812 25.266 1 61.28 591 ALA B CA 1
ATOM 9574 C C . ALA B 1 591 ? 38.562 62.75 25.031 1 61.28 591 ALA B C 1
ATOM 9576 O O . ALA B 1 591 ? 39.5 62.75 25.828 1 61.28 591 ALA B O 1
ATOM 9577 N N . ARG B 1 592 ? 38.438 63.562 24 1 53.47 592 ARG B N 1
ATOM 9578 C CA . ARG B 1 592 ? 39.469 64.562 23.719 1 53.47 592 ARG B CA 1
ATOM 9579 C C . ARG B 1 592 ? 39.531 65.625 24.781 1 53.47 592 ARG B C 1
ATOM 9581 O O . ARG B 1 592 ? 40.594 66.062 25.203 1 53.47 592 ARG B O 1
ATOM 9588 N N . LEU B 1 593 ? 38.375 66 25.297 1 52.41 593 LEU B N 1
ATOM 9589 C CA . LEU B 1 593 ? 38.281 66.938 26.375 1 52.41 593 LEU B CA 1
ATOM 9590 C C . LEU B 1 593 ? 38.875 66.375 27.672 1 52.41 593 LEU B C 1
ATOM 9592 O O . LEU B 1 593 ? 39.594 67.062 28.375 1 52.41 593 LEU B O 1
ATOM 9596 N N . ALA B 1 594 ? 38.5 65.188 27.969 1 60.03 594 ALA B N 1
ATOM 9597 C CA . ALA B 1 594 ? 39.062 64.5 29.141 1 60.03 594 ALA B CA 1
ATOM 9598 C C . ALA B 1 594 ? 40.562 64.438 29.031 1 60.03 594 ALA B C 1
ATOM 9600 O O . ALA B 1 594 ? 41.281 64.625 30.016 1 60.03 594 ALA B O 1
ATOM 9601 N N . GLU B 1 595 ? 41 64.188 27.844 1 60.53 595 GLU B N 1
ATOM 9602 C CA . GLU B 1 595 ? 42.438 64.125 27.594 1 60.53 595 GLU B CA 1
ATOM 9603 C C . GLU B 1 595 ? 43.062 65.5 27.766 1 60.53 595 GLU B C 1
ATOM 9605 O O . GLU B 1 595 ? 44.156 65.625 28.375 1 60.53 595 GLU B O 1
ATOM 9610 N N . LEU B 1 596 ? 42.375 66.5 27.328 1 55.25 596 LEU B N 1
ATOM 9611 C CA . LEU B 1 596 ? 42.906 67.875 27.438 1 55.25 596 LEU B CA 1
ATOM 9612 C C . LEU B 1 596 ? 42.875 68.375 28.875 1 55.25 596 LEU B C 1
ATOM 9614 O O . LEU B 1 596 ? 43.812 69 29.344 1 55.25 596 LEU B O 1
ATOM 9618 N N . GLU B 1 597 ? 41.844 68 29.594 1 55.53 597 GLU B N 1
ATOM 9619 C CA . GLU B 1 597 ? 41.75 68.312 31 1 55.53 597 GLU B CA 1
ATOM 9620 C C . GLU B 1 597 ? 42.812 67.562 31.828 1 55.53 597 GLU B C 1
ATOM 9622 O O . GLU B 1 597 ? 43.406 68.188 32.719 1 55.53 597 GLU B O 1
ATOM 9627 N N . ALA B 1 598 ? 43.031 66.438 31.438 1 60.47 598 ALA B N 1
ATOM 9628 C CA . ALA B 1 598 ? 44.094 65.688 32.094 1 60.47 598 ALA B CA 1
ATOM 9629 C C . ALA B 1 598 ? 45.438 66.312 31.828 1 60.47 598 ALA B C 1
ATOM 9631 O O . ALA B 1 598 ? 46.281 66.375 32.719 1 60.47 598 ALA B O 1
ATOM 9632 N N . LYS B 1 599 ? 45.625 66.812 30.625 1 58.78 599 LYS B N 1
ATOM 9633 C CA . LYS B 1 599 ? 46.875 67.438 30.266 1 58.78 599 LYS B CA 1
ATOM 9634 C C . LYS B 1 599 ? 47.062 68.812 30.984 1 58.78 599 LYS B C 1
ATOM 9636 O O . LYS B 1 599 ? 48.156 69.125 31.438 1 58.78 599 LYS B O 1
ATOM 9641 N N . LEU B 1 600 ? 45.969 69.5 31.141 1 54.34 600 LEU B N 1
ATOM 9642 C CA . LEU B 1 600 ? 46 70.75 31.859 1 54.34 600 LEU B CA 1
ATOM 9643 C C . LEU B 1 600 ? 46.281 70.562 33.344 1 54.34 600 LEU B C 1
ATOM 9645 O O . LEU B 1 600 ? 47.031 71.312 33.938 1 54.34 600 LEU B O 1
ATOM 9649 N N . LEU B 1 601 ? 45.75 69.5 33.906 1 57.84 601 LEU B N 1
ATOM 9650 C CA . LEU B 1 601 ? 46.031 69.188 35.312 1 57.84 601 LEU B CA 1
ATOM 9651 C C . LEU B 1 601 ? 47.469 68.812 35.5 1 57.84 601 LEU B C 1
ATOM 9653 O O . LEU B 1 601 ? 48.094 69.125 36.5 1 57.84 601 LEU B O 1
ATOM 9657 N N . GLN B 1 602 ? 48.062 68.125 34.531 1 58.44 602 GLN B N 1
ATOM 9658 C CA . GLN B 1 602 ? 49.469 67.75 34.625 1 58.44 602 GLN B CA 1
ATOM 9659 C C . GLN B 1 602 ? 50.375 68.938 34.469 1 58.44 602 GLN B C 1
ATOM 9661 O O . GLN B 1 602 ? 51.406 69.062 35.125 1 58.44 602 GLN B O 1
ATOM 9666 N N . GLN B 1 603 ? 50 69.812 33.562 1 53.69 603 GLN B N 1
ATOM 9667 C CA . GLN B 1 603 ? 50.844 71 33.375 1 53.69 603 GLN B CA 1
ATOM 9668 C C . GLN B 1 603 ? 50.75 71.938 34.594 1 53.69 603 GLN B C 1
ATOM 9670 O O . GLN B 1 603 ? 51.719 72.625 34.906 1 53.69 603 GLN B O 1
ATOM 9675 N N . GLY B 1 604 ? 49.656 71.938 35.219 1 50.97 604 GLY B N 1
ATOM 9676 C CA . GLY B 1 604 ? 49.562 72.75 36.438 1 50.97 604 GLY B CA 1
ATOM 9677 C C . GLY B 1 604 ? 50.406 72.25 37.562 1 50.97 604 GLY B C 1
ATOM 9678 O O . GLY B 1 604 ? 50.656 73 38.531 1 50.97 604 GLY B O 1
ATOM 9679 N N . ARG B 1 605 ? 50.781 71 37.656 1 58.38 605 ARG B N 1
ATOM 9680 C CA . ARG B 1 605 ? 51.625 70.562 38.781 1 58.38 605 ARG B CA 1
ATOM 9681 C C . ARG B 1 605 ? 53.094 70.875 38.531 1 58.38 605 ARG B C 1
ATOM 9683 O O . ARG B 1 605 ? 53.938 70.75 39.438 1 58.38 605 ARG B O 1
ATOM 9690 N N . GLY B 1 606 ? 53.438 71.062 37.25 1 46.81 606 GLY B N 1
ATOM 9691 C CA . GLY B 1 606 ? 54.844 71.375 37.094 1 46.81 606 GLY B CA 1
ATOM 9692 C C . GLY B 1 606 ? 55.219 72.75 37.531 1 46.81 606 GLY B C 1
ATOM 9693 O O . GLY B 1 606 ? 56.406 73.125 37.5 1 46.81 606 GLY B O 1
ATOM 9694 N N . GLU B 1 607 ? 54.344 73.75 37.406 1 41.41 607 GLU B N 1
ATOM 9695 C CA . GLU B 1 607 ? 54.812 75.062 37.719 1 41.41 607 GLU B CA 1
ATOM 9696 C C . GLU B 1 607 ? 55 75.25 39.219 1 41.41 607 GLU B C 1
ATOM 9698 O O . GLU B 1 607 ? 55.469 76.312 39.656 1 41.41 607 GLU B O 1
ATOM 9703 N N . TYR B 1 608 ? 54.656 74.375 40.156 1 35 608 TYR B N 1
ATOM 9704 C CA . TYR B 1 608 ? 55.25 74.625 41.438 1 35 608 TYR B CA 1
ATOM 9705 C C . TYR B 1 608 ? 56.594 73.938 41.594 1 35 608 TYR B C 1
ATOM 9707 O O . TYR B 1 608 ? 56.781 72.812 41.094 1 35 608 TYR B O 1
#

Sequence (1216 aa):
MANDNETIVNVFIVPPSDESNDEQSADVGFEERDVPETEVTIENPEETSKTPEPLPDPHPALLLEDVLRTIFDWADTPTRAAGAAVSRRFMRPALAALWHKPAKIFDVLNLIAPLEREPSMLSYCFARPIMPSDWARFTEIYAPLIHEIQYTPAWSTVSKKLSASVFDDLSRSRLQLHILPNLTSLQWYPNSTQDLRQCEIFLSPSLRSLDVSIPTVEEAYIEAFFAMTKFRAPNLRVFQFECQLRVTNVEQWLCDLLETCKSLRGLGLSHYFLTTNVLASASKLPELEEILLWSRSPVGEIEDVMGLDMHQLQRGSFPKLHEFSLDASLAQMRTFVSMPAFNPETLTYLHVTSIEIERPNDIQNFLELLVDVCHPLETLVLSMLVKWVEITPPPRITMEHIRPILNFKRLLDFDVTYNYPFYVTDADLKHIASSWPTLRTLMLSEYPYFCSDDIELPSLGSLIPFAEHCPNLVNLGLFVNASLPVTLPSTAIKPFEKLQLLNFGQSYIQENDVVGVASLVSRLCDPSVQIKMGHAVSAYSFSPCLASSTEETPDTDIATRNERWEKVVSAVTVLQQARQIEVDRIKQLEARLAELEAKLLQQGRGEYMANDNETIVNVFIVPPSDESNDEQSADVGFEERDVPETEVTIENPEETSKTPEPLPDPHPALLLEDVLRTIFDWADTPTRAAGAAVSRRFMRPALAALWHKPAKIFDVLNLIAPLEREPSMLSYCFARPIMPSDWARFTEIYAPLIHEIQYTPAWSTVSKKLSASVFDDLSRSRLQLHILPNLTSLQWYPNSTQDLRQCEIFLSPSLRSLDVSIPTVEEAYIEAFFAMTKFRAPNLRVFQFECQLRVTNVEQWLCDLLETCKSLRGLGLSHYFLTTNVLASASKLPELEEILLWSRSPVGEIEDVMGLDMHQLQRGSFPKLHEFSLDASLAQMRTFVSMPAFNPETLTYLHVTSIEIERPNDIQNFLELLVDVCHPLETLVLSMLVKWVEITPPPRITMEHIRPILNFKRLLDFDVTYNYPFYVTDADLKHIASSWPTLRTLMLSEYPYFCSDDIELPSLGSLIPFAEHCPNLVNLGLFVNASLPVTLPSTAIKPFEKLQLLNFGQSYIQENDVVGVASLVSRLCDPSVQIKMGHAVSAYSFSPCLASSTEETPDTDIATRNERWEKVVSAVTVLQQARQIEVDRIKQLEARLAELEAKLLQQGRGEY

Foldseek 3Di:
DPPPPQPLPQPPLDPDPDPPDPPPPPPPPPPPPPPDPPPPPPPPPDPPVPPPDPPPDPDCLLQDLVSLLVVLLPDDLVVLSVQLSPDVSNVQSSLLSNQPDADEPLVLLCQLAHWDQDPPPLEIAGPDQGDPVSLVCCQVHRLASHAHYAYDADPDSVDHGHDLVRLVSCCVVHPDQASRANHAEYHAEDDDLSSLVSCLSHQACNYAYYAYAAEDDDLVSLLVSLVSNLVGHLAYAEYAYHYQDALVSNVVSLLVSLQRNLNHAYYEYAALNCAQSNQQSNQPRPRHAEYYHDQPPPHHDNVRHAPRDLVSADANGPVRHAEDEDEEALVVVLVNLPDNRDQLARYAYYAYAYADADALQSLQVSLQSCLVHNQNHAEYAYHRAALDADPDHHDAHELNSCVSVLSHDRYAYYHHAHQDAHDYELVSLLVVQQSCQNHAEDAHHLAHNDDDPPDDFYEPQSVQSNQVRHQNHAYYGDAGAPQDDHDDDPDQGHAHNHYAEYENEQHHDDLVCLLVSLVVNLSHDDLNHHYHYYHDPRSNNSPCVPPDPDDDDPVVSSVVRVVSVVSSNVSSNVVNVVVVVVVVVVVVVVVVVVVVVVVVVVVVVVVD/DPPPPPPLPQPPLDDDPDPDDPPDPPPPPPPPPPPDPPPPPPPPPDPPVPPPDPPPDPDCLLQDLVSLLVVLLPDDLSVLSVQLSPDVSNVQSSLLSNQPDADEPLVLLCQLAHWDQDPPPLEIAGPDQGDPVSLVCCQVHRLASHAHYAYDADPDSVDHGHDLVRLVSCCVVHPDQASRANHAEYHAEDDDLSSLVSCLSHQACNYAYYAYAAEDDDLVSLLVSLVSNLVGHLAYAEYAYHYQDALVSNVVSLLVSLQRNLNHAYYEYAALNCAQSNQQSNQPRPRHAEYYHDQPPPHHDNVRHAPRDLVSADARGPVRHAEDEDEEALVVVLVNLPDNRDQLARYAYYAYAYADADALQSLQVSLQSCQVHNQNHAEYAAHDAALDADPDHHDAHELNSCVSVLSRDRYAYYHHAHQDAHDYELVSLLVVQQSCQNHAEDAHRLAHNDDDPPDDFYEPQSVQSNQVRHQNHAYYGDAGAPQDDHDDDPDQGHAHNHYAEYENEQHHDDLVCLLVSLVVNLSHDDLNHHYHYYHDPRSNNSNCVPPDPPPPDPVPNSVVRVVSVVSSNVSSNVVNVVVVVVVVVVVVVVVVVVVVVVVVVVVVVVVD

Nearest PDB structures (foldseek):
  4per-assembly1_A  TM=5.841E-01  e=6.964E-07  Gallus gallus
  4peq-assembly1_B  TM=5.759E-01  e=5.731E-06  Bos taurus
  3tsr-assembly1_E  TM=4.965E-01  e=1.446E-05  Mus musculus
  4r5d-assembly1_A  TM=5.099E-01  e=1.216E-02  synthetic construct
  3qfe-assembly2_B  TM=3.492E-01  e=2.254E-02  Coccidioides immitis RS

Radius of gyration: 47.29 Å; Cα contacts (8 Å, |Δi|>4): 2113; chains: 2; bounding box: 112×162×88 Å

pLDDT: mean 78.65, std 22.74, range [20.72, 98.19]

Solvent-accessible surface area (backbone atoms only — not comparable to full-atom values): 64718 Å² total; per-residue (Å²): 134,81,82,76,76,77,76,78,69,83,54,82,65,78,75,80,80,76,84,75,79,83,69,85,79,70,85,71,81,77,72,83,69,79,72,74,83,71,79,71,75,76,68,75,74,75,79,72,77,70,70,76,70,74,72,72,76,74,59,70,63,70,72,35,60,68,51,39,29,54,52,20,60,70,39,53,68,67,52,16,46,53,37,34,45,69,38,77,74,36,20,54,31,11,44,44,37,62,30,70,44,71,34,47,52,65,60,56,51,41,63,45,43,56,65,33,74,38,87,87,65,59,20,29,32,57,69,59,76,78,41,62,66,32,48,54,50,28,55,73,63,48,23,72,47,37,33,34,39,37,43,66,74,53,87,54,73,89,40,86,22,70,35,73,62,40,56,42,52,47,40,39,64,50,92,48,67,59,66,47,69,46,28,30,33,42,37,43,40,33,82,42,61,70,51,50,60,57,51,53,50,71,50,30,65,51,24,29,32,41,37,39,39,43,51,85,58,63,63,64,58,52,52,35,50,46,49,43,42,50,68,35,29,47,51,27,28,30,46,33,46,36,42,62,55,52,41,85,80,44,46,70,54,53,32,52,41,44,66,63,27,50,56,26,28,34,40,34,33,23,38,39,48,73,20,44,65,42,45,46,36,51,25,67,23,71,47,25,27,32,36,43,59,38,69,54,87,44,62,38,48,63,78,62,23,72,75,59,50,67,79,71,51,46,79,64,23,30,73,45,29,28,32,43,43,46,67,38,38,57,68,56,46,44,53,42,67,68,31,83,24,43,53,42,69,52,23,31,33,41,36,37,36,26,76,44,87,79,50,42,65,49,50,26,53,35,41,48,48,41,49,74,53,31,58,53,27,28,34,43,36,38,41,32,54,51,64,71,79,61,94,67,72,72,75,61,39,37,56,79,36,54,47,45,65,68,66,42,84,49,50,27,32,43,35,38,39,30,46,50,50,60,46,47,46,44,67,52,45,36,47,51,19,66,65,35,42,68,29,27,33,41,31,53,23,20,50,38,73,55,76,67,93,85,60,76,54,18,32,56,51,41,55,52,41,34,25,68,37,16,56,53,26,30,36,42,23,39,49,31,28,47,59,44,84,59,85,75,68,92,59,86,77,58,39,42,74,48,49,41,37,43,29,35,25,63,32,43,62,46,81,87,35,32,64,62,47,16,52,52,50,38,59,34,43,56,90,81,37,43,76,44,66,40,73,78,85,40,84,67,50,40,40,62,79,67,67,52,81,72,79,70,66,64,54,64,60,55,52,50,33,43,51,48,49,50,50,20,58,54,44,20,56,50,51,43,52,50,45,50,51,46,48,51,46,46,52,47,47,48,52,47,47,52,49,49,52,50,48,50,57,53,55,62,59,63,76,104,134,82,82,77,76,78,75,79,71,85,60,82,75,78,75,80,81,78,82,77,80,84,70,85,80,72,86,74,80,77,73,82,71,81,72,76,82,71,78,71,75,76,67,76,72,76,78,71,76,69,71,76,69,75,74,71,78,74,59,68,63,71,72,36,59,68,52,38,29,53,52,21,60,71,40,55,68,68,54,15,53,52,36,33,50,68,39,78,74,37,20,55,31,12,44,44,36,62,31,70,45,69,34,48,51,64,60,56,50,40,64,44,43,55,64,34,73,38,88,86,66,55,22,28,31,58,69,57,77,76,40,63,68,32,49,52,50,26,55,74,64,48,23,73,46,38,34,34,40,37,42,66,72,52,86,54,70,89,41,88,20,71,35,71,62,40,57,41,50,47,40,40,64,50,91,47,69,58,66,46,69,47,29,30,35,42,36,43,42,33,83,41,61,70,51,52,59,55,52,54,52,72,51,30,65,49,24,29,31,42,37,39,37,44,52,82,59,63,65,64,58,53,52,38,49,45,49,43,42,50,69,34,29,48,51,25,28,31,46,32,46,36,42,61,54,52,41,82,81,46,44,68,55,53,32,53,41,45,66,62,28,51,57,26,27,33,39,34,32,22,39,40,48,71,20,44,65,44,45,46,36,53,27,68,23,70,46,23,27,33,35,43,60,37,69,54,89,42,62,40,47,63,79,63,24,72,75,59,50,68,79,71,50,46,78,66,24,30,71,47,28,28,33,44,43,47,68,38,37,57,67,56,48,43,54,42,68,67,33,82,23,43,52,42,69,51,23,32,33,41,36,36,36,26,76,46,87,79,49,41,65,52,51,25,53,35,41,48,48,40,47,73,50,30,58,54,27,27,33,42,34,38,41,32,53,52,64,70,81,62,93,68,72,70,72,61,39,38,56,79,35,55,48,46,65,68,66,40,85,48,51,28,31,42,36,37,39,29,47,50,50,59,44,47,45,44,67,52,46,36,48,51,19,65,67,36,43,69,29,27,31,41,31,54,25,19,49,37,73,54,78,67,93,82,60,75,54,18,33,55,52,43,54,51,41,34,25,68,36,17,56,55,26,29,35,42,24,39,48,31,28,47,60,45,82,59,83,75,67,94,59,85,78,57,40,42,75,49,50,40,36,42,30,35,25,62,32,43,60,48,82,86,34,32,65,62,46,17,52,53,50,37,60,34,44,56,90,80,37,42,78,44,66,41,73,77,84,40,83,67,50,37,40,59,74,66,65,46,79,66,74,63,65,62,56,66,61,55,51,51,33,44,53,47,48,51,49,21,57,53,45,21,56,51,51,42,52,50,46,51,51,45,48,51,44,46,50,49,47,49,52,48,45,52,51,50,51,52,50,52,57,55,56,61,59,62,78,105

Organism: NCBI:txid456999